Protein AF-0000000070219289 (afdb_homodimer)

Secondary structure (DSSP, 8-state):
------------SS----HHHHHHH----SS-SB--EETTEE-EEPTT-SEEGGG-SEEEE-GGG----TT----EEEEEE-TTS-EEEEE-TTS-EEEEETTTTEEEEEES-EEEEEEPPP---GGGGTT--SSS----PPPSEEEEEE------SSS----EEEEEEE-TTS-BS--PPPP-HHHHHHHHHHHHHHHHHHHH---HHHHHHSSHHHHHHHHHHHHHHHHHHTTSEEEES-B---TT-B-B-TTS-EEEEEES---STTS---GGGS-EEEEEETTTTEEEEEE----S-EEEEEE-TTSSEEEEEETTS-EEEEETTT--EEEE----SS---EEEE-TTSSEEEEEETTTTEEEEEETTT--EEEE--PPPSS---EEEE-SSSS-EEEEETTEEEEEETTSSSS-EEEEEEE----GGGGGGS-EEEEEEEGGGTEEEEEETTS-EEEEETTTTEEEEEEPPTT----EEES-EEEEEE-TT--EEEEEEETTTEEEEEEPP------TT-----------SSS------------S--S--/------------SS----HHHHHHH----SS-SB--EETTEE-EEPTT-SEEGGG-SEEEE-GGG----TT----EEEEEE-TTS-EEEEE-TTS-EEEEETTTTEEEEEES-EEEEEEPPP---GGGGTT--SSS----PPPSEEEEEEPP-----SS----EEEEEEE-TTS-BS--PPPP-HHHHHHHHHHHHHHHHHHHH---HHHHHHSSHHHHHHHHHHHHHHHHHHTTSEEEES-B---TT-B-B-TTS-EEEEEES---STTS---GGGS-EEEEEETTTTEEEEEE----S-EEEEEE-TTSSEEEEEETTS-EEEEETTT--EEEE----SS---EEEE-TTSSEEEEEETTTTEEEEEETTT--EEEE--PPPSS---EEEE-SSSS-EEEEETTEEEEEETTSSSS-EEEEEEE----GGGGGGS-EEEEEEEGGGTEEEEEETTS-EEEEETTTTEEEEEEPPTT----EEES-EEEEEE-TT--EEEEEEETTTEEEEEEPP------GGG--------S----------------------

Radius of gyration: 37.75 Å; Cα contacts (8 Å, |Δi|>4): 2494; chains: 2; bounding box: 92×175×92 Å

Structure (mmCIF, N/CA/C/O backbone):
data_AF-0000000070219289-model_v1
#
loop_
_entity.id
_entity.type
_entity.pdbx_description
1 polymer 'WD40 repeat-like protein'
#
loop_
_atom_site.group_PDB
_atom_site.id
_atom_site.type_symbol
_atom_site.label_atom_id
_atom_site.label_alt_id
_atom_site.label_comp_id
_atom_site.label_asym_id
_atom_site.label_entity_id
_atom_site.label_seq_id
_atom_site.pdbx_PDB_ins_code
_atom_site.Cartn_x
_atom_site.Cartn_y
_atom_site.Cartn_z
_atom_site.occupancy
_atom_site.B_iso_or_equiv
_atom_site.auth_seq_id
_atom_site.auth_comp_id
_atom_site.auth_asym_id
_atom_site.auth_atom_id
_atom_site.pdbx_PDB_model_num
ATOM 1 N N . MET A 1 1 ? 6.816 -2.311 -4.219 1 16.72 1 MET A N 1
ATOM 2 C CA . MET A 1 1 ? 6.711 -3.561 -3.471 1 16.72 1 MET A CA 1
ATOM 3 C C . MET A 1 1 ? 5.492 -3.549 -2.557 1 16.72 1 MET A C 1
ATOM 5 O O . MET A 1 1 ? 5.469 -2.834 -1.553 1 16.72 1 MET A O 1
ATOM 9 N N . THR A 1 2 ? 4.242 -3.568 -3.184 1 17.55 2 THR A N 1
ATOM 10 C CA . THR A 1 2 ? 2.848 -3.641 -2.768 1 17.55 2 THR A CA 1
ATOM 11 C C . THR A 1 2 ? 2.631 -4.805 -1.805 1 17.55 2 THR A C 1
ATOM 13 O O . THR A 1 2 ? 2.764 -5.969 -2.188 1 17.55 2 THR A O 1
ATOM 16 N N . LEU A 1 3 ? 3.25 -4.691 -0.615 1 20 3 LEU A N 1
ATOM 17 C CA . LEU A 1 3 ? 2.91 -5.562 0.504 1 20 3 LEU A CA 1
ATOM 18 C C . LEU A 1 3 ? 1.405 -5.801 0.571 1 20 3 LEU A C 1
ATOM 20 O O . LEU A 1 3 ? 0.635 -4.863 0.799 1 20 3 LEU A O 1
ATOM 24 N N . THR A 1 4 ? 0.91 -6.668 -0.264 1 22.25 4 THR A N 1
ATOM 25 C CA . THR A 1 4 ? -0.401 -7.293 -0.132 1 22.25 4 THR A CA 1
ATOM 26 C C . THR A 1 4 ? -0.532 -7.992 1.217 1 22.25 4 THR A C 1
ATOM 28 O O . THR A 1 4 ? -0.142 -9.156 1.358 1 22.25 4 THR A O 1
ATOM 31 N N . ALA A 1 5 ? -0.07 -7.438 2.391 1 22.86 5 ALA A N 1
ATOM 32 C CA . ALA A 1 5 ? -0.605 -7.941 3.652 1 22.86 5 ALA A CA 1
ATOM 33 C C . ALA A 1 5 ? -2.105 -8.195 3.549 1 22.86 5 ALA A C 1
ATOM 35 O O . ALA A 1 5 ? -2.875 -7.293 3.219 1 22.86 5 ALA A O 1
ATOM 36 N N . SER A 1 6 ? -2.473 -9.359 3.189 1 23.23 6 SER A N 1
ATOM 37 C CA . SER A 1 6 ? -3.783 -9.961 3.414 1 23.23 6 SER A CA 1
ATOM 38 C C . SER A 1 6 ? -4.266 -9.711 4.84 1 23.23 6 SER A C 1
ATOM 40 O O . SER A 1 6 ? -3.967 -10.492 5.746 1 23.23 6 SER A O 1
ATOM 42 N N . THR A 1 7 ? -3.902 -8.656 5.531 1 24.42 7 THR A N 1
ATOM 43 C CA . THR A 1 7 ? -4.711 -8.344 6.707 1 24.42 7 THR A CA 1
ATOM 44 C C . THR A 1 7 ? -6.188 -8.617 6.438 1 24.42 7 THR A C 1
ATOM 46 O O . THR A 1 7 ? -6.75 -8.109 5.465 1 24.42 7 THR A O 1
ATOM 49 N N . GLN A 1 8 ? -6.59 -9.789 6.809 1 22.34 8 GLN A N 1
ATOM 50 C CA . GLN A 1 8 ? -7.965 -10.242 6.969 1 22.34 8 GLN A CA 1
ATOM 51 C C . GLN A 1 8 ? -8.844 -9.148 7.562 1 22.34 8 GLN A C 1
ATOM 53 O O . GLN A 1 8 ? -8.773 -8.867 8.758 1 22.34 8 GLN A O 1
ATOM 58 N N . LEU A 1 9 ? -8.969 -8.008 7.012 1 25.44 9 LEU A N 1
ATOM 59 C CA . LEU A 1 9 ? -10.109 -7.168 7.359 1 25.44 9 LEU A CA 1
ATOM 60 C C . LEU A 1 9 ? -11.367 -8.016 7.562 1 25.44 9 LEU A C 1
ATOM 62 O O . LEU A 1 9 ? -11.75 -8.789 6.68 1 25.44 9 LEU A O 1
ATOM 66 N N . HIS A 1 10 ? -11.633 -8.547 8.703 1 24.55 10 HIS A N 1
ATOM 67 C CA . HIS A 1 10 ? -12.977 -8.961 9.102 1 24.55 10 HIS A CA 1
ATOM 68 C C . HIS A 1 10 ? -14.031 -8.086 8.438 1 24.55 10 HIS A C 1
ATOM 70 O O . HIS A 1 10 ? -14.289 -6.965 8.875 1 24.55 10 HIS A O 1
ATOM 76 N N . ILE A 1 11 ? -14.07 -8.055 7.188 1 27.55 11 ILE A N 1
ATOM 77 C CA . ILE A 1 11 ? -15.148 -7.375 6.484 1 27.55 11 ILE A CA 1
ATOM 78 C C . ILE A 1 11 ? -16.5 -7.918 6.961 1 27.55 11 ILE A C 1
ATOM 80 O O . ILE A 1 11 ? -16.828 -9.086 6.719 1 27.55 11 ILE A O 1
ATOM 84 N N . PHE A 1 12 ? -17.031 -7.641 8.117 1 27.86 12 PHE A N 1
ATOM 85 C CA . PHE A 1 12 ? -18.438 -7.727 8.461 1 27.86 12 PHE A CA 1
ATOM 86 C C . PHE A 1 12 ? -19.312 -7.469 7.23 1 27.86 12 PHE A C 1
ATOM 88 O O . PHE A 1 12 ? -18.906 -6.762 6.312 1 27.86 12 PHE A O 1
ATOM 95 N N . ASN A 1 13 ? -20.188 -8.375 6.902 1 31.06 13 ASN A N 1
ATOM 96 C CA . ASN A 1 13 ? -21.297 -8.461 5.957 1 31.06 13 ASN A CA 1
ATOM 97 C C . ASN A 1 13 ? -21.969 -7.105 5.742 1 31.06 13 ASN A C 1
ATOM 99 O O . ASN A 1 13 ? -23.156 -7.031 5.465 1 31.06 13 ASN A O 1
ATOM 103 N N . MET A 1 14 ? -21.656 -6.023 6.352 1 34.22 14 MET A N 1
ATOM 104 C CA . MET A 1 14 ? -22.344 -4.809 5.926 1 34.22 14 MET A CA 1
ATOM 105 C C . MET A 1 14 ? -22.047 -4.5 4.461 1 34.22 14 MET A C 1
ATOM 107 O O . MET A 1 14 ? -20.938 -4.758 3.982 1 34.22 14 MET A O 1
ATOM 111 N N . PRO A 1 15 ? -23.031 -4.406 3.52 1 38.88 15 PRO A N 1
ATOM 112 C CA . PRO A 1 15 ? -22.766 -3.904 2.168 1 38.88 15 PRO A CA 1
ATOM 113 C C . PRO A 1 15 ? -21.578 -2.959 2.104 1 38.88 15 PRO A C 1
ATOM 115 O O . PRO A 1 15 ? -21.297 -2.234 3.064 1 38.88 15 PRO A O 1
ATOM 118 N N . CYS A 1 16 ? -20.562 -3.426 1.479 1 45.25 16 CYS A N 1
ATOM 119 C CA . CYS A 1 16 ? -19.375 -2.59 1.29 1 45.25 16 CYS A CA 1
ATOM 120 C C . CYS A 1 16 ? -19.781 -1.137 1.056 1 45.25 16 CYS A C 1
ATOM 122 O O . CYS A 1 16 ? -20.422 -0.817 0.056 1 45.25 16 CYS A O 1
ATOM 124 N N . TYR A 1 17 ? -20.219 -0.425 1.923 1 56.41 17 TYR A N 1
ATOM 125 C CA . TYR A 1 17 ? -20.516 1.004 1.919 1 56.41 17 TYR A CA 1
ATOM 126 C C . TYR A 1 17 ? -19.266 1.816 1.606 1 56.41 17 TYR A C 1
ATOM 128 O O . TYR A 1 17 ? -18.406 2.016 2.477 1 56.41 17 TYR A O 1
ATOM 136 N N . SER A 1 18 ? -19.016 2.172 0.152 1 61 18 SER A N 1
ATOM 137 C CA . SER A 1 18 ? -17.844 2.922 -0.311 1 61 18 SER A CA 1
ATOM 138 C C . SER A 1 18 ? -17.891 4.371 0.159 1 61 18 SER A C 1
ATOM 140 O O . SER A 1 18 ? -18.938 4.84 0.626 1 61 18 SER A O 1
ATOM 142 N N . ARG A 1 19 ? -16.828 5.035 0.099 1 69 19 ARG A N 1
ATOM 143 C CA . ARG A 1 19 ? -16.781 6.461 0.407 1 69 19 ARG A CA 1
ATOM 144 C C . ARG A 1 19 ? -17.75 7.242 -0.49 1 69 19 ARG A C 1
ATOM 146 O O . ARG A 1 19 ? -18.375 8.195 -0.044 1 69 19 ARG A O 1
ATOM 153 N N . LYS A 1 20 ? -17.844 6.695 -1.727 1 69.12 20 LYS A N 1
ATOM 154 C CA . LYS A 1 20 ? -18.766 7.352 -2.646 1 69.12 20 LYS A CA 1
ATOM 155 C C . LYS A 1 20 ? -20.203 7.215 -2.164 1 69.12 20 LYS A C 1
ATOM 157 O O . LYS A 1 20 ? -20.969 8.18 -2.203 1 69.12 20 LYS A O 1
ATOM 162 N N . ASP A 1 21 ? -20.453 6 -1.688 1 70.94 21 ASP A N 1
ATOM 163 C CA . ASP A 1 21 ? -21.797 5.777 -1.15 1 70.94 21 ASP A CA 1
ATOM 164 C C . ASP A 1 21 ? -22.031 6.641 0.088 1 70.94 21 ASP A C 1
ATOM 166 O O . ASP A 1 21 ? -23.094 7.242 0.232 1 70.94 21 ASP A O 1
ATOM 170 N N . PHE A 1 22 ? -21.016 6.758 0.754 1 74.88 22 PHE A N 1
ATOM 171 C CA . PHE A 1 22 ? -21.109 7.555 1.971 1 74.88 22 PHE A CA 1
ATOM 172 C C . PHE A 1 22 ? -21.344 9.023 1.637 1 74.88 22 PHE A C 1
ATOM 174 O O . PHE A 1 22 ? -22.234 9.656 2.209 1 74.88 22 PHE A O 1
ATOM 181 N N . MET A 1 23 ? -20.578 9.531 0.698 1 79.44 23 MET A N 1
ATOM 182 C CA . MET A 1 23 ? -20.703 10.938 0.345 1 79.44 23 MET A CA 1
ATOM 183 C C . MET A 1 23 ? -22.047 11.227 -0.296 1 79.44 23 MET A C 1
ATOM 185 O O . MET A 1 23 ? -22.609 12.312 -0.129 1 79.44 23 MET A O 1
ATOM 189 N N . ARG A 1 24 ? -22.594 10.234 -0.861 1 79.5 24 ARG A N 1
ATOM 190 C CA . ARG A 1 24 ? -23.875 10.422 -1.526 1 79.5 24 ARG A CA 1
ATOM 191 C C . ARG A 1 24 ? -25.016 10.391 -0.52 1 79.5 24 ARG A C 1
ATOM 193 O O . ARG A 1 24 ? -25.969 11.172 -0.633 1 79.5 24 ARG A O 1
ATOM 200 N N . GLU A 1 25 ? -24.844 9.531 0.492 1 79.31 25 GLU A N 1
ATOM 201 C CA . GLU A 1 25 ? -26 9.242 1.334 1 79.31 25 GLU A CA 1
ATOM 202 C C . GLU A 1 25 ? -25.922 9.992 2.656 1 79.31 25 GLU A C 1
ATOM 204 O O . GLU A 1 25 ? -26.953 10.383 3.217 1 79.31 25 GLU A O 1
ATOM 209 N N . PHE A 1 26 ? -24.734 10.188 3.08 1 84.69 26 PHE A N 1
ATOM 210 C CA . PHE A 1 26 ? -24.609 10.742 4.422 1 84.69 26 PHE A CA 1
ATOM 211 C C . PHE A 1 26 ? -24.844 12.25 4.402 1 84.69 26 PHE A C 1
ATOM 213 O O . PHE A 1 26 ? -24.297 12.961 3.555 1 84.69 26 PHE A O 1
ATOM 220 N N . VAL A 1 27 ? -25.641 12.617 5.297 1 84.75 27 VAL A N 1
ATOM 221 C CA . VAL A 1 27 ? -25.859 14.031 5.605 1 84.75 27 VAL A CA 1
ATOM 222 C C . VAL A 1 27 ? -25.703 14.258 7.105 1 84.75 27 VAL A C 1
ATOM 224 O O . VAL A 1 27 ? -26.312 13.555 7.914 1 84.75 27 VAL A O 1
ATOM 227 N N . PHE A 1 28 ? -24.812 15.172 7.406 1 90.75 28 PHE A N 1
ATOM 228 C CA . PHE A 1 28 ? -24.672 15.508 8.82 1 90.75 28 PHE A CA 1
ATOM 229 C C . PHE A 1 28 ? -26.016 15.875 9.43 1 90.75 28 PHE A C 1
ATOM 231 O O . PHE A 1 28 ? -26.734 16.719 8.898 1 90.75 28 PHE A O 1
ATOM 238 N N . PRO A 1 29 ? -26.359 15.297 10.492 1 89.81 29 PRO A N 1
ATOM 239 C CA . PRO A 1 29 ? -27.719 15.438 11.023 1 89.81 29 PRO A CA 1
ATOM 240 C C . PRO A 1 29 ? -28.016 16.844 11.547 1 89.81 29 PRO A C 1
ATOM 242 O O . PRO A 1 29 ? -27.125 17.484 12.109 1 89.81 29 PRO A O 1
ATOM 245 N N . ASP A 1 30 ? -29.25 17.188 11.461 1 89.25 30 ASP A N 1
ATOM 246 C CA . ASP A 1 30 ? -29.703 18.469 12.008 1 89.25 30 ASP A CA 1
ATOM 247 C C . ASP A 1 30 ? -29.625 18.469 13.531 1 89.25 30 ASP A C 1
ATOM 249 O O . ASP A 1 30 ? -29.219 19.469 14.141 1 89.25 30 ASP A O 1
ATOM 253 N N . GLU A 1 31 ? -30.031 17.297 14.016 1 91 31 GLU A N 1
ATOM 254 C CA . GLU A 1 31 ? -30 17.172 15.469 1 91 31 GLU A CA 1
ATOM 255 C C . GLU A 1 31 ? -29.016 16.078 15.906 1 91 31 GLU A C 1
ATOM 257 O O . GLU A 1 31 ? -29.125 14.945 15.461 1 91 31 GLU A O 1
ATOM 262 N N . PRO A 1 32 ? -28.141 16.5 16.75 1 92.25 32 PRO A N 1
ATOM 263 C CA . PRO A 1 32 ? -27.219 15.492 17.266 1 92.25 32 PRO A CA 1
ATOM 264 C C . PRO A 1 32 ? -27.875 14.547 18.266 1 92.25 32 PRO A C 1
ATOM 266 O O . PRO A 1 32 ? -29.016 14.773 18.688 1 92.25 32 PRO A O 1
ATOM 269 N N . ALA A 1 33 ? -27.281 13.422 18.531 1 92.38 33 ALA A N 1
ATOM 270 C CA . ALA A 1 33 ? -27.75 12.523 19.578 1 92.38 33 ALA A CA 1
ATOM 271 C C . ALA A 1 33 ? -27.672 13.195 20.953 1 92.38 33 ALA A C 1
ATOM 273 O O . ALA A 1 33 ? -28.562 13 21.797 1 92.38 33 ALA A O 1
ATOM 274 N N . GLN A 1 34 ? -26.672 13.953 21.156 1 94.94 34 GLN A N 1
ATOM 275 C CA . GLN A 1 34 ? -26.484 14.789 22.344 1 94.94 34 GLN A CA 1
ATOM 276 C C . GLN A 1 34 ? -25.875 16.141 21.953 1 94.94 34 GLN A C 1
ATOM 278 O O . GLN A 1 34 ? -24.875 16.203 21.234 1 94.94 34 GLN A O 1
ATOM 283 N N . ASP A 1 35 ? -26.484 17.172 22.453 1 95.94 35 ASP A N 1
ATOM 284 C CA . ASP A 1 35 ? -26.031 18.516 22.062 1 95.94 35 ASP A CA 1
ATOM 285 C C . ASP A 1 35 ? -25.188 19.141 23.172 1 95.94 35 ASP A C 1
ATOM 287 O O . ASP A 1 35 ? -25.188 18.656 24.312 1 95.94 35 ASP A O 1
ATOM 291 N N . PHE A 1 36 ? -24.422 20.203 22.797 1 96.44 36 PHE A N 1
ATOM 292 C CA . PHE A 1 36 ? -23.844 21.062 23.828 1 96.44 36 PHE A CA 1
ATOM 293 C C . PHE A 1 36 ? -24.953 21.656 24.703 1 96.44 36 PHE A C 1
ATOM 295 O O . PHE A 1 36 ? -26.094 21.781 24.281 1 96.44 36 PHE A O 1
ATOM 302 N N . GLU A 1 37 ? -24.531 21.938 25.953 1 95.25 37 GLU A N 1
ATOM 303 C CA . GLU A 1 37 ? -25.531 22.453 26.891 1 95.25 37 GLU A CA 1
ATOM 304 C C . GLU A 1 37 ? -24.938 23.547 27.781 1 95.25 37 GLU A C 1
ATOM 306 O O . GLU A 1 37 ? -23.75 23.5 28.109 1 95.25 37 GLU A O 1
ATOM 311 N N . ARG A 1 38 ? -25.734 24.484 28.031 1 92.94 38 ARG A N 1
ATOM 312 C CA . ARG A 1 38 ? -25.422 25.469 29.062 1 92.94 38 ARG A CA 1
ATOM 313 C C . ARG A 1 38 ? -26.562 25.578 30.062 1 92.94 38 ARG A C 1
ATOM 315 O O . ARG A 1 38 ? -27.703 25.906 29.703 1 92.94 38 ARG A O 1
ATOM 322 N N . ALA A 1 39 ? -26.266 25.266 31.297 1 90.75 39 ALA A N 1
ATOM 323 C CA . ALA A 1 39 ? -27.234 25.312 32.375 1 90.75 39 ALA A CA 1
ATOM 324 C C . ALA A 1 39 ? -28.438 24.422 32.094 1 90.75 39 ALA A C 1
ATOM 326 O O . ALA A 1 39 ? -29.578 24.828 32.281 1 90.75 39 ALA A O 1
ATOM 327 N N . GLY A 1 40 ? -28.188 23.312 31.469 1 90.88 40 GLY A N 1
ATOM 328 C CA . GLY A 1 40 ? -29.219 22.312 31.234 1 90.88 40 GLY A CA 1
ATOM 329 C C . GLY A 1 40 ? -30 22.562 29.953 1 90.88 40 GLY A C 1
ATOM 330 O O . GLY A 1 40 ? -30.906 21.797 29.609 1 90.88 40 GLY A O 1
ATOM 331 N N . ILE A 1 41 ? -29.672 23.594 29.281 1 94.31 41 ILE A N 1
ATOM 332 C CA . ILE A 1 41 ? -30.375 23.922 28.047 1 94.31 41 ILE A CA 1
ATOM 333 C C . ILE A 1 41 ? -29.484 23.594 26.844 1 94.31 41 ILE A C 1
ATOM 335 O O . ILE A 1 41 ? -28.344 24.016 26.766 1 94.31 41 ILE A O 1
ATOM 339 N N . ALA A 1 42 ? -30.031 22.953 25.906 1 95.75 42 ALA A N 1
ATOM 340 C CA . ALA A 1 42 ? -29.297 22.547 24.719 1 95.75 42 ALA A CA 1
ATOM 341 C C . ALA A 1 42 ? -28.984 23.766 23.844 1 95.75 42 ALA A C 1
ATOM 343 O O . ALA A 1 42 ? -29.766 24.703 23.75 1 95.75 42 ALA A O 1
ATOM 344 N N . ALA A 1 43 ? -27.844 23.703 23.234 1 96.31 43 ALA A N 1
ATOM 345 C CA . ALA A 1 43 ? -27.453 24.766 22.297 1 96.31 43 ALA A CA 1
ATOM 346 C C . ALA A 1 43 ? -28.453 24.906 21.172 1 96.31 43 ALA A C 1
ATOM 348 O O . ALA A 1 43 ? -28.969 23.906 20.656 1 96.31 43 ALA A O 1
ATOM 349 N N . GLN A 1 44 ? -28.734 26.141 20.797 1 95.06 44 GLN A N 1
ATOM 350 C CA . GLN A 1 44 ? -29.703 26.422 19.734 1 95.06 44 GLN A CA 1
ATOM 351 C C . GLN A 1 44 ? -29 26.891 18.469 1 95.06 44 GLN A C 1
ATOM 353 O O . GLN A 1 44 ? -27.938 27.531 18.531 1 95.06 44 GLN A O 1
ATOM 358 N N . TYR A 1 45 ? -29.562 26.641 17.438 1 96.06 45 TYR A N 1
ATOM 359 C CA . TYR A 1 45 ? -29.031 27.141 16.172 1 96.06 45 TYR A CA 1
ATOM 360 C C . TYR A 1 45 ? -29.172 28.656 16.078 1 96.06 45 TYR A C 1
ATOM 362 O O . TYR A 1 45 ? -30.219 29.203 16.422 1 96.06 45 TYR A O 1
ATOM 370 N N . ALA A 1 46 ? -28.125 29.25 15.648 1 94.56 46 ALA A N 1
ATOM 371 C CA . ALA A 1 46 ? -28.219 30.656 15.297 1 94.56 46 ALA A CA 1
ATOM 372 C C . ALA A 1 46 ? -29.156 30.875 14.117 1 94.56 46 ALA A C 1
ATOM 374 O O . ALA A 1 46 ? -29.438 29.938 13.367 1 94.56 46 ALA A O 1
ATOM 375 N N . SER A 1 47 ? -29.578 32.094 13.992 1 91.38 47 SER A N 1
ATOM 376 C CA . SER A 1 47 ? -30.484 32.438 12.898 1 91.38 47 SER A CA 1
ATOM 377 C C . SER A 1 47 ? -29.875 32.062 11.547 1 91.38 47 SER A C 1
ATOM 379 O O . SER A 1 47 ? -28.719 32.406 11.281 1 91.38 47 SER A O 1
ATOM 381 N N . GLY A 1 48 ? -30.656 31.344 10.742 1 91.56 48 GLY A N 1
ATOM 382 C CA . GLY A 1 48 ? -30.219 31 9.391 1 91.56 48 GLY A CA 1
ATOM 383 C C . GLY A 1 48 ? -29.516 29.672 9.305 1 91.56 48 GLY A C 1
ATOM 384 O O . GLY A 1 48 ? -29.094 29.25 8.219 1 91.56 48 GLY A O 1
ATOM 385 N N . HIS A 1 49 ? -29.328 29.047 10.445 1 94.31 49 HIS A N 1
ATOM 386 C CA . HIS A 1 49 ? -28.641 27.766 10.453 1 94.31 49 HIS A CA 1
ATOM 387 C C . HIS A 1 49 ? -29.625 26.625 10.719 1 94.31 49 HIS A C 1
ATOM 389 O O . HIS A 1 49 ? -30.672 26.828 11.32 1 94.31 49 HIS A O 1
ATOM 395 N N . PRO A 1 50 ? -29.203 25.469 10.328 1 94.88 50 PRO A N 1
ATOM 396 C CA . PRO A 1 50 ? -27.969 25.047 9.648 1 94.88 50 PRO A CA 1
ATOM 397 C C . PRO A 1 50 ? -27.859 25.578 8.227 1 94.88 50 PRO A C 1
ATOM 399 O O . PRO A 1 50 ? -28.891 25.859 7.59 1 94.88 50 PRO A O 1
ATOM 402 N N . LYS A 1 51 ? -26.688 25.75 7.715 1 95.12 51 LYS A N 1
ATOM 403 C CA . LYS A 1 51 ? -26.422 26.156 6.336 1 95.12 51 LYS A CA 1
ATOM 404 C C . LYS A 1 51 ? -25.75 25.031 5.551 1 95.12 51 LYS A C 1
ATOM 406 O O . LYS A 1 51 ? -24.922 24.297 6.086 1 95.12 51 LYS A O 1
ATOM 411 N N . ASP A 1 52 ? -26.156 25.016 4.34 1 94.62 52 ASP A N 1
ATOM 412 C CA . ASP A 1 52 ? -25.469 24.141 3.402 1 94.62 52 ASP A CA 1
ATOM 413 C C . ASP A 1 52 ? -24.297 24.844 2.736 1 94.62 52 ASP A C 1
ATOM 415 O O . ASP A 1 52 ? -24.297 26.062 2.592 1 94.62 52 ASP A O 1
ATOM 419 N N . TRP A 1 53 ? -23.375 24.094 2.312 1 95.25 53 TRP A N 1
ATOM 420 C CA . TRP A 1 53 ? -22.203 24.625 1.615 1 95.25 53 TRP A CA 1
ATOM 421 C C . TRP A 1 53 ? -22.625 25.547 0.475 1 95.25 53 TRP A C 1
ATOM 423 O O . TRP A 1 53 ? -21.938 26.516 0.169 1 95.25 53 TRP A O 1
ATOM 433 N N . SER A 1 54 ? -23.781 25.266 -0.108 1 92.81 54 SER A N 1
ATOM 434 C CA . SER A 1 54 ? -24.25 26.047 -1.248 1 92.81 54 SER A CA 1
ATOM 435 C C . SER A 1 54 ? -24.703 27.438 -0.819 1 92.81 54 SER A C 1
ATOM 437 O O . SER A 1 54 ? -24.875 28.312 -1.657 1 92.81 54 SER A O 1
ATOM 439 N N . GLN A 1 55 ? -24.844 27.672 0.421 1 93.69 55 GLN A N 1
ATOM 440 C CA . GLN A 1 55 ? -25.359 28.938 0.928 1 93.69 55 GLN A CA 1
ATOM 441 C C . GLN A 1 55 ? -24.219 29.844 1.381 1 93.69 55 GLN A C 1
ATOM 443 O O . GLN A 1 55 ? -24.438 30.797 2.129 1 93.69 55 GLN A O 1
ATOM 448 N N . THR A 1 56 ? -23.016 29.594 0.932 1 93.5 56 THR A N 1
ATOM 449 C CA . THR A 1 56 ? -21.844 30.375 1.293 1 93.5 56 THR A CA 1
ATOM 450 C C . THR A 1 56 ? -21.953 31.797 0.745 1 93.5 56 THR A C 1
ATOM 452 O O . THR A 1 56 ? -22.609 32.031 -0.28 1 93.5 56 THR A O 1
ATOM 455 N N . ASP A 1 57 ? -21.359 32.688 1.427 1 91.06 57 ASP A N 1
ATOM 456 C CA . ASP A 1 57 ? -21.391 34.094 1.017 1 91.06 57 ASP A CA 1
ATOM 457 C C . ASP A 1 57 ? -20.391 34.375 -0.111 1 91.06 57 ASP A C 1
ATOM 459 O O . ASP A 1 57 ? -20.625 35.219 -0.959 1 91.06 57 ASP A O 1
ATOM 463 N N . ASP A 1 58 ? -19.312 33.688 -0.062 1 93.38 58 ASP A N 1
ATOM 464 C CA . ASP A 1 58 ? -18.266 33.844 -1.077 1 93.38 58 ASP A CA 1
ATOM 465 C C . ASP A 1 58 ? -17.453 32.531 -1.208 1 93.38 58 ASP A C 1
ATOM 467 O O . ASP A 1 58 ? -17.469 31.703 -0.306 1 93.38 58 ASP A O 1
ATOM 471 N N . ILE A 1 59 ? -16.828 32.438 -2.371 1 94.56 59 ILE A N 1
ATOM 472 C CA . ILE A 1 59 ? -16.109 31.203 -2.637 1 94.56 59 ILE A CA 1
ATOM 473 C C . ILE A 1 59 ? -14.758 31.516 -3.277 1 94.56 59 ILE A C 1
ATOM 475 O O . ILE A 1 59 ? -14.648 32.438 -4.098 1 94.56 59 ILE A O 1
ATOM 479 N N . LEU A 1 60 ? -13.734 30.891 -2.83 1 94.69 60 LEU A N 1
ATOM 480 C CA . LEU A 1 60 ? -12.469 30.75 -3.535 1 94.69 60 LEU A CA 1
ATOM 481 C C . LEU A 1 60 ? -12.336 29.344 -4.121 1 94.69 60 LEU A C 1
ATOM 483 O O . LEU A 1 60 ? -12.164 28.375 -3.385 1 94.69 60 LEU A O 1
ATOM 487 N N . ASP A 1 61 ? -12.445 29.219 -5.43 1 94.75 61 ASP A N 1
ATOM 488 C CA . ASP A 1 61 ? -12.359 27.938 -6.125 1 94.75 61 ASP A CA 1
ATOM 489 C C . ASP A 1 61 ? -10.914 27.625 -6.527 1 94.75 61 ASP A C 1
ATOM 491 O O . ASP A 1 61 ? -10.375 28.234 -7.445 1 94.75 61 ASP A O 1
ATOM 495 N N . PHE A 1 62 ? -10.305 26.656 -5.859 1 92.94 62 PHE A N 1
ATOM 496 C CA . PHE A 1 62 ? -8.906 26.391 -6.18 1 92.94 62 PHE A CA 1
ATOM 497 C C . PHE A 1 62 ? -8.773 25.141 -7.039 1 92.94 62 PHE A C 1
ATOM 499 O O . PHE A 1 62 ? -7.668 24.656 -7.27 1 92.94 62 PHE A O 1
ATOM 506 N N . SER A 1 63 ? -9.836 24.547 -7.57 1 88.69 63 SER A N 1
ATOM 507 C CA . SER A 1 63 ? -9.812 23.375 -8.438 1 88.69 63 SER A CA 1
ATOM 508 C C . SER A 1 63 ? -9.055 23.656 -9.734 1 88.69 63 SER A C 1
ATOM 510 O O . SER A 1 63 ? -8.406 22.766 -10.289 1 88.69 63 SER A O 1
ATOM 512 N N . SER A 1 64 ? -9.18 24.812 -10.234 1 83.88 64 SER A N 1
ATOM 513 C CA . SER A 1 64 ? -8.555 25.156 -11.508 1 83.88 64 SER A CA 1
ATOM 514 C C . SER A 1 64 ? -7.039 25.219 -11.375 1 83.88 64 SER A C 1
ATOM 516 O O . SER A 1 64 ? -6.32 25.141 -12.375 1 83.88 64 SER A O 1
ATOM 518 N N . ASP A 1 65 ? -6.656 25.438 -10.188 1 84.62 65 ASP A N 1
ATOM 519 C CA . ASP A 1 65 ? -5.227 25.562 -9.938 1 84.62 65 ASP A CA 1
ATOM 520 C C . ASP A 1 65 ? -4.582 24.203 -9.703 1 84.62 65 ASP A C 1
ATOM 522 O O . ASP A 1 65 ? -3.365 24.094 -9.539 1 84.62 65 ASP A O 1
ATOM 526 N N . LEU A 1 66 ? -5.508 23.156 -9.734 1 81.75 66 LEU A N 1
ATOM 527 C CA . LEU A 1 66 ? -5.043 21.797 -9.516 1 81.75 66 LEU A CA 1
ATOM 528 C C . LEU A 1 66 ? -4.73 21.109 -10.844 1 81.75 66 LEU A C 1
ATOM 530 O O . LEU A 1 66 ? -5.402 21.359 -11.852 1 81.75 66 LEU A O 1
ATOM 534 N N . ARG A 1 67 ? -3.492 20.656 -11.18 1 69.31 67 ARG A N 1
ATOM 535 C CA . ARG A 1 67 ? -3.172 19.875 -12.375 1 69.31 67 ARG A CA 1
ATOM 536 C C . ARG A 1 67 ? -3.422 18.391 -12.133 1 69.31 67 ARG A C 1
ATOM 538 O O . ARG A 1 67 ? -2.525 17.562 -12.328 1 69.31 67 ARG A O 1
ATOM 545 N N . GLU A 1 68 ? -4.48 18.141 -11.375 1 62.81 68 GLU A N 1
ATOM 546 C CA . GLU A 1 68 ? -4.578 16.75 -10.914 1 62.81 68 GLU A CA 1
ATOM 547 C C . GLU A 1 68 ? -5.395 15.906 -11.883 1 62.81 68 GLU A C 1
ATOM 549 O O . GLU A 1 68 ? -6.203 16.438 -12.648 1 62.81 68 GLU A O 1
ATOM 554 N N . ASP A 1 69 ? -5.02 14.648 -11.836 1 60.69 69 ASP A N 1
ATOM 555 C CA . ASP A 1 69 ? -5.75 13.594 -12.531 1 60.69 69 ASP A CA 1
ATOM 556 C C . ASP A 1 69 ? -7.16 13.438 -11.969 1 60.69 69 ASP A C 1
ATOM 558 O O . ASP A 1 69 ? -7.332 13.188 -10.773 1 60.69 69 ASP A O 1
ATOM 562 N N . PRO A 1 70 ? -8.141 13.805 -12.781 1 59.5 70 PRO A N 1
ATOM 563 C CA . PRO A 1 70 ? -9.523 13.703 -12.297 1 59.5 70 PRO A CA 1
ATOM 564 C C . PRO A 1 70 ? -9.875 12.305 -11.797 1 59.5 70 PRO A C 1
ATOM 566 O O . PRO A 1 70 ? -10.844 12.133 -11.062 1 59.5 70 PRO A O 1
ATOM 569 N N . GLU A 1 71 ? -8.992 11.336 -12.102 1 57.44 71 GLU A N 1
ATOM 570 C CA . GLU A 1 71 ? -9.359 9.953 -11.797 1 57.44 71 GLU A CA 1
ATOM 571 C C . GLU A 1 71 ? -9.039 9.602 -10.344 1 57.44 71 GLU A C 1
ATOM 573 O O . GLU A 1 71 ? -9.516 8.594 -9.82 1 57.44 71 GLU A O 1
ATOM 578 N N . LYS A 1 72 ? -8.336 10.516 -9.711 1 61.41 72 LYS A N 1
ATOM 579 C CA . LYS A 1 72 ? -8.016 10.188 -8.32 1 61.41 72 LYS A CA 1
ATOM 580 C C . LYS A 1 72 ? -9.203 10.453 -7.406 1 61.41 72 LYS A C 1
ATOM 582 O O . LYS A 1 72 ? -9.672 11.586 -7.293 1 61.41 72 LYS A O 1
ATOM 587 N N . ILE A 1 73 ? -9.781 9.383 -6.906 1 56.44 73 ILE A N 1
ATOM 588 C CA . ILE A 1 73 ? -11.016 9.43 -6.133 1 56.44 73 ILE A CA 1
ATOM 589 C C . ILE A 1 73 ? -10.719 9.93 -4.719 1 56.44 73 ILE A C 1
ATOM 591 O O . ILE A 1 73 ? -11.516 10.672 -4.137 1 56.44 73 ILE A O 1
ATOM 595 N N . TYR A 1 74 ? -9.539 9.547 -4.188 1 64.19 74 TYR A N 1
ATOM 596 C CA . TYR A 1 74 ? -9.258 9.898 -2.799 1 64.19 74 TYR A CA 1
ATOM 597 C C . TYR A 1 74 ? -8.219 11.016 -2.717 1 64.19 74 TYR A C 1
ATOM 599 O O . TYR A 1 74 ? -7.062 10.82 -3.086 1 64.19 74 TYR A O 1
ATOM 607 N N . ARG A 1 75 ? -8.773 12.203 -2.363 1 80.38 75 ARG A N 1
ATOM 608 C CA . ARG A 1 75 ? -7.887 13.359 -2.273 1 80.38 75 ARG A CA 1
ATOM 609 C C . ARG A 1 75 ? -7.758 13.836 -0.831 1 80.38 75 ARG A C 1
ATOM 611 O O . ARG A 1 75 ? -8.672 13.656 -0.025 1 80.38 75 ARG A O 1
ATOM 618 N N . SER A 1 76 ? -6.605 14.297 -0.509 1 87 76 SER A N 1
ATOM 619 C CA . SER A 1 76 ? -6.359 14.898 0.795 1 87 76 SER A CA 1
ATOM 620 C C . SER A 1 76 ? -5.684 16.266 0.654 1 87 76 SER A C 1
ATOM 622 O O . SER A 1 76 ? -4.812 16.438 -0.2 1 87 76 SER A O 1
ATOM 624 N N . TYR A 1 77 ? -6.109 17.156 1.498 1 92.44 77 TYR A N 1
ATOM 625 C CA . TYR A 1 77 ? -5.543 18.5 1.511 1 92.44 77 TYR A CA 1
ATOM 626 C C . TYR A 1 77 ? -5.035 18.859 2.9 1 92.44 77 TYR A C 1
ATOM 628 O O . TYR A 1 77 ? -5.633 18.469 3.908 1 92.44 77 TYR A O 1
ATOM 636 N N . TYR A 1 78 ? -3.924 19.578 2.895 1 94.56 78 TYR A N 1
ATOM 637 C CA . TYR A 1 78 ? -3.355 20.141 4.117 1 94.56 78 TYR A CA 1
ATOM 638 C C . TYR A 1 78 ? -3.254 21.656 4.027 1 94.56 78 TYR A C 1
ATOM 640 O O . TYR A 1 78 ? -2.836 22.203 3 1 94.56 78 TYR A O 1
ATOM 648 N N . THR A 1 79 ? -3.725 22.281 5.059 1 96.38 79 THR A N 1
ATOM 649 C CA . THR A 1 79 ? -3.777 23.734 4.957 1 96.38 79 THR A CA 1
ATOM 650 C C . THR A 1 79 ? -3.172 24.391 6.195 1 96.38 79 THR A C 1
ATOM 652 O O . THR A 1 79 ? -3.02 23.734 7.23 1 96.38 79 THR A O 1
ATOM 655 N N . ASP A 1 80 ? -2.752 25.578 6.07 1 96.69 80 ASP A N 1
ATOM 656 C CA . ASP A 1 80 ? -2.307 26.422 7.176 1 96.69 80 ASP A CA 1
ATOM 657 C C . ASP A 1 80 ? -2.471 27.906 6.84 1 96.69 80 ASP A C 1
ATOM 659 O O . ASP A 1 80 ? -2.426 28.297 5.668 1 96.69 80 ASP A O 1
ATOM 663 N N . LEU A 1 81 ? -2.725 28.625 7.855 1 96.06 81 LEU A N 1
ATOM 664 C CA . LEU A 1 81 ? -2.893 30.078 7.75 1 96.06 81 LEU A CA 1
ATOM 665 C C . LEU A 1 81 ? -1.727 30.812 8.406 1 96.06 81 LEU A C 1
ATOM 667 O O . LEU A 1 81 ? -1.266 30.406 9.477 1 96.06 81 LEU A O 1
ATOM 671 N N . SER A 1 82 ? -1.295 31.906 7.699 1 96 82 SER A N 1
ATOM 672 C CA . SER A 1 82 ? -0.227 32.719 8.297 1 96 82 SER A CA 1
ATOM 673 C C . SER A 1 82 ? -0.705 33.406 9.555 1 96 82 SER A C 1
ATOM 675 O O . SER A 1 82 ? -1.905 33.625 9.734 1 96 82 SER A O 1
ATOM 677 N N . SER A 1 83 ? 0.257 33.812 10.383 1 92.88 83 SER A N 1
ATOM 678 C CA . SER A 1 83 ? -0.05 34.406 11.68 1 92.88 83 SER A CA 1
ATOM 679 C C . SER A 1 83 ? -0.886 35.688 11.531 1 92.88 83 SER A C 1
ATOM 681 O O . SER A 1 83 ? -1.726 35.969 12.383 1 92.88 83 SER A O 1
ATOM 683 N N . ASP A 1 84 ? -0.638 36.406 10.508 1 91.25 84 ASP A N 1
ATOM 684 C CA . ASP A 1 84 ? -1.371 37.656 10.297 1 91.25 84 ASP A CA 1
ATOM 685 C C . ASP A 1 84 ? -2.672 37.406 9.539 1 91.25 84 ASP A C 1
ATOM 687 O O . ASP A 1 84 ? -3.387 38.344 9.195 1 91.25 84 ASP A O 1
ATOM 691 N N . LYS A 1 85 ? -2.961 36.125 9.188 1 92.88 85 LYS A N 1
ATOM 692 C CA . LYS A 1 85 ? -4.191 35.656 8.555 1 92.88 85 LYS A CA 1
ATOM 693 C C . LYS A 1 85 ? -4.305 36.188 7.125 1 92.88 85 LYS A C 1
ATOM 695 O O . LYS A 1 85 ? -5.41 36.344 6.594 1 92.88 85 LYS A O 1
ATOM 700 N N . LYS A 1 86 ? -3.148 36.438 6.57 1 93.12 86 LYS A N 1
ATOM 701 C CA . LYS A 1 86 ? -3.162 37 5.223 1 93.12 86 LYS A CA 1
ATOM 702 C C . LYS A 1 86 ? -3.021 35.906 4.176 1 93.12 86 LYS A C 1
ATOM 704 O O . LYS A 1 86 ? -3.682 35.938 3.135 1 93.12 86 LYS A O 1
ATOM 709 N N . LEU A 1 87 ? -2.152 34.969 4.457 1 96.38 87 LEU A N 1
ATOM 710 C CA . LEU A 1 87 ? -1.839 33.969 3.461 1 96.38 87 LEU A CA 1
ATOM 711 C C . LEU A 1 87 ? -2.402 32.594 3.877 1 96.38 87 LEU A C 1
ATOM 713 O O . LEU A 1 87 ? -2.246 32.188 5.027 1 96.38 87 LEU A O 1
ATOM 717 N N . LEU A 1 88 ? -3.096 31.984 2.994 1 97.06 88 LEU A N 1
ATOM 718 C CA . LEU A 1 88 ? -3.559 30.609 3.148 1 97.06 88 LEU A CA 1
ATOM 719 C C . LEU A 1 88 ? -2.771 29.656 2.246 1 97.06 88 LEU A C 1
ATOM 721 O O . LEU A 1 88 ? -2.695 29.875 1.033 1 97.06 88 LEU A O 1
ATOM 725 N N . ALA A 1 89 ? -2.117 28.719 2.846 1 97.81 89 ALA A N 1
ATOM 726 C CA . ALA A 1 89 ? -1.435 27.672 2.09 1 97.81 89 ALA A CA 1
ATOM 727 C C . ALA A 1 89 ? -2.301 26.422 1.976 1 97.81 89 ALA A C 1
ATOM 729 O O . ALA A 1 89 ? -2.863 25.953 2.971 1 97.81 89 ALA A O 1
ATOM 730 N N . ILE A 1 90 ? -2.482 25.859 0.811 1 97 90 ILE A N 1
ATOM 731 C CA . ILE A 1 90 ? -3.199 24.609 0.557 1 97 90 ILE A CA 1
ATOM 732 C C . ILE A 1 90 ? -2.285 23.625 -0.175 1 97 90 ILE A C 1
ATOM 734 O O . ILE A 1 90 ? -1.962 23.828 -1.348 1 97 90 ILE A O 1
ATOM 738 N N . SER A 1 91 ? -1.843 22.625 0.563 1 95.12 91 SER A N 1
ATOM 739 C CA . SER A 1 91 ? -1.082 21.547 -0.053 1 95.12 91 SER A CA 1
ATOM 740 C C . SER A 1 91 ? -2.006 20.516 -0.687 1 95.12 91 SER A C 1
ATOM 742 O O . SER A 1 91 ? -2.998 20.094 -0.079 1 95.12 91 SER A O 1
ATOM 744 N N . THR A 1 92 ? -1.668 20.047 -1.87 1 88.62 92 THR A N 1
ATOM 745 C CA . THR A 1 92 ? -2.57 19.188 -2.635 1 88.62 92 THR A CA 1
ATOM 746 C C . THR A 1 92 ? -1.907 17.859 -2.955 1 88.62 92 THR A C 1
ATOM 748 O O . THR A 1 92 ? -0.71 17.688 -2.725 1 88.62 92 THR A O 1
ATOM 751 N N . ASP A 1 93 ? -2.711 16.953 -3.533 1 77.06 93 ASP A N 1
ATOM 752 C CA . ASP A 1 93 ? -2.225 15.641 -3.945 1 77.06 93 ASP A CA 1
ATOM 753 C C . ASP A 1 93 ? -1.464 15.727 -5.266 1 77.06 93 ASP A C 1
ATOM 755 O O . ASP A 1 93 ? -0.832 14.758 -5.688 1 77.06 93 ASP A O 1
ATOM 759 N N . ALA A 1 94 ? -1.42 16.859 -5.844 1 76.69 94 ALA A N 1
ATOM 760 C CA . ALA A 1 94 ? -0.75 17.031 -7.129 1 76.69 94 ALA A CA 1
ATOM 761 C C . ALA A 1 94 ? 0.683 17.516 -6.938 1 76.69 94 ALA A C 1
ATOM 763 O O . ALA A 1 94 ? 1.317 18 -7.883 1 76.69 94 ALA A O 1
ATOM 764 N N . GLU A 1 95 ? 1.147 17.531 -5.746 1 83.31 95 GLU A N 1
ATOM 765 C CA . GLU A 1 95 ? 2.492 18 -5.426 1 83.31 95 GLU A CA 1
ATOM 766 C C . GLU A 1 95 ? 2.629 19.5 -5.68 1 83.31 95 GLU A C 1
ATOM 768 O O . GLU A 1 95 ? 3.602 19.953 -6.293 1 83.31 95 GLU A O 1
ATOM 773 N N . ARG A 1 96 ? 1.588 20.156 -5.359 1 90.75 96 ARG A N 1
ATOM 774 C CA . ARG A 1 96 ? 1.511 21.625 -5.441 1 90.75 96 ARG A CA 1
ATOM 775 C C . ARG A 1 96 ? 1.016 22.219 -4.133 1 90.75 96 ARG A C 1
ATOM 777 O O . ARG A 1 96 ? 0.091 21.688 -3.51 1 90.75 96 ARG A O 1
ATOM 784 N N . ILE A 1 97 ? 1.659 23.219 -3.758 1 95.75 97 ILE A N 1
ATOM 785 C CA . ILE A 1 97 ? 1.175 24.031 -2.646 1 95.75 97 ILE A CA 1
ATOM 786 C C . ILE A 1 97 ? 0.722 25.391 -3.164 1 95.75 97 ILE A C 1
ATOM 788 O O . ILE A 1 97 ? 1.508 26.141 -3.764 1 95.75 97 ILE A O 1
ATOM 792 N N . LEU A 1 98 ? -0.512 25.672 -2.947 1 97.19 98 LEU A N 1
ATOM 793 C CA . LEU A 1 98 ? -1.098 26.938 -3.393 1 97.19 98 LEU A CA 1
ATOM 794 C C . LEU A 1 98 ? -1.064 27.984 -2.275 1 97.19 98 LEU A C 1
ATOM 796 O O . LEU A 1 98 ? -1.537 27.719 -1.167 1 97.19 98 LEU A O 1
ATOM 800 N N . ILE A 1 99 ? -0.474 29.125 -2.582 1 97.94 99 ILE A N 1
ATOM 801 C CA . ILE A 1 99 ? -0.452 30.234 -1.638 1 97.94 99 ILE A CA 1
ATOM 802 C C . ILE A 1 99 ? -1.45 31.312 -2.076 1 97.94 99 ILE A C 1
ATOM 804 O O . ILE A 1 99 ? -1.29 31.922 -3.137 1 97.94 99 ILE A O 1
ATOM 808 N N . TYR A 1 100 ? -2.471 31.516 -1.243 1 97.12 100 TYR A N 1
ATOM 809 C CA . TYR A 1 100 ? -3.492 32.531 -1.553 1 97.12 100 TYR A CA 1
ATOM 810 C C . TYR A 1 100 ? -3.418 33.688 -0.587 1 97.12 100 TYR A C 1
ATOM 812 O O . TYR A 1 100 ? -3.158 33.5 0.605 1 97.12 100 TYR A O 1
ATOM 820 N N . ASP A 1 101 ? -3.607 34.812 -1.129 1 94.75 101 ASP A N 1
ATOM 821 C CA . ASP A 1 101 ? -4.008 35.938 -0.28 1 94.75 101 ASP A CA 1
ATOM 822 C C . ASP A 1 101 ? -5.484 35.844 0.101 1 94.75 101 ASP A C 1
ATOM 824 O O . ASP A 1 101 ? -6.355 35.812 -0.771 1 94.75 101 ASP A O 1
ATOM 828 N N . LEU A 1 102 ? -5.766 35.75 1.33 1 92.19 102 LEU A N 1
ATOM 829 C CA . LEU A 1 102 ? -7.117 35.438 1.768 1 92.19 102 LEU A CA 1
ATOM 830 C C . LEU A 1 102 ? -8.07 36.594 1.511 1 92.19 102 LEU A C 1
ATOM 832 O O . LEU A 1 102 ? -9.234 36.406 1.171 1 92.19 102 LEU A O 1
ATOM 836 N N . ALA A 1 103 ? -7.629 37.781 1.677 1 88.5 103 ALA A N 1
ATOM 837 C CA . ALA A 1 103 ? -8.477 38.938 1.502 1 88.5 103 ALA A CA 1
ATOM 838 C C . ALA A 1 103 ? -8.867 39.125 0.038 1 88.5 103 ALA A C 1
ATOM 840 O O . ALA A 1 103 ? -10.055 39.281 -0.281 1 88.5 103 ALA A O 1
ATOM 841 N N . SER A 1 104 ? -7.902 39.062 -0.86 1 89.12 104 SER A N 1
ATOM 842 C CA . SER A 1 104 ? -8.156 39.281 -2.281 1 89.12 104 SER A CA 1
ATOM 843 C C . SER A 1 104 ? -8.609 37.969 -2.955 1 89.12 104 SER A C 1
ATOM 845 O O . SER A 1 104 ? -9.133 38 -4.074 1 89.12 104 SER A O 1
ATOM 847 N N . ARG A 1 105 ? -8.375 36.906 -2.295 1 92.25 105 ARG A N 1
ATOM 848 C CA . ARG A 1 105 ? -8.695 35.562 -2.809 1 92.25 105 ARG A CA 1
ATOM 849 C C . ARG A 1 105 ? -7.898 35.281 -4.074 1 92.25 105 ARG A C 1
ATOM 851 O O . ARG A 1 105 ? -8.367 34.531 -4.953 1 92.25 105 ARG A O 1
ATOM 858 N N . GLU A 1 106 ? -6.746 35.844 -4.176 1 93.94 106 GLU A N 1
ATOM 859 C CA . GLU A 1 106 ? -5.906 35.688 -5.359 1 93.94 106 GLU A CA 1
ATOM 860 C C . GLU A 1 106 ? -4.766 34.688 -5.078 1 93.94 106 GLU A C 1
ATOM 862 O O . GLU A 1 106 ? -4.199 34.688 -3.984 1 93.94 106 GLU A O 1
ATOM 867 N N . LEU A 1 107 ? -4.484 33.969 -6.074 1 96.5 107 LEU A N 1
ATOM 868 C CA . LEU A 1 107 ? -3.334 33.062 -6.012 1 96.5 107 LEU A CA 1
ATOM 869 C C . LEU A 1 107 ? -2.027 33.844 -6.09 1 96.5 107 LEU A C 1
ATOM 871 O O . LEU A 1 107 ? -1.795 34.594 -7.059 1 96.5 107 LEU A O 1
ATOM 875 N N . CYS A 1 108 ? -1.176 33.688 -5.082 1 96.44 108 CYS A N 1
ATOM 876 C CA . CYS A 1 108 ? 0.078 34.438 -5 1 96.44 108 CYS A CA 1
ATOM 877 C C . CYS A 1 108 ? 1.229 33.625 -5.59 1 96.44 108 CYS A C 1
ATOM 879 O O . CYS A 1 108 ? 2.109 34.188 -6.246 1 96.44 108 CYS A O 1
ATOM 881 N N . GLU A 1 109 ? 1.236 32.375 -5.293 1 95.69 109 GLU A N 1
ATOM 882 C CA . GLU A 1 109 ? 2.367 31.531 -5.668 1 95.69 109 GLU A CA 1
ATOM 883 C C . GLU A 1 109 ? 1.978 30.062 -5.68 1 95.69 109 GLU A C 1
ATOM 885 O O . GLU A 1 109 ? 1.024 29.656 -5.008 1 95.69 109 GLU A O 1
ATOM 890 N N . VAL A 1 110 ? 2.607 29.281 -6.465 1 94.25 110 VAL A N 1
ATOM 891 C CA . VAL A 1 110 ? 2.525 27.828 -6.449 1 94.25 110 VAL A CA 1
ATOM 892 C C . VAL A 1 110 ? 3.891 27.234 -6.105 1 94.25 110 VAL A C 1
ATOM 894 O O . VAL A 1 110 ? 4.883 27.516 -6.781 1 94.25 110 VAL A O 1
ATOM 897 N N . LEU A 1 111 ? 3.941 26.484 -5.016 1 93.38 111 LEU A N 1
ATOM 898 C CA . LEU A 1 111 ? 5.188 25.859 -4.582 1 93.38 111 LEU A CA 1
ATOM 899 C C . LEU A 1 111 ? 5.207 24.375 -4.949 1 93.38 111 LEU A C 1
ATOM 901 O O . LEU A 1 111 ? 4.152 23.734 -5.027 1 93.38 111 LEU A O 1
ATOM 905 N N . GLU A 1 112 ? 6.398 23.812 -5.152 1 89.69 112 GLU A N 1
ATOM 906 C CA . GLU A 1 112 ? 6.562 22.406 -5.508 1 89.69 112 GLU A CA 1
ATOM 907 C C . GLU A 1 112 ? 6.84 21.562 -4.27 1 89.69 112 GLU A C 1
ATOM 909 O O . GLU A 1 112 ? 7.91 20.969 -4.152 1 89.69 112 GLU A O 1
ATOM 914 N N . GLY A 1 113 ? 5.867 21.453 -3.475 1 90.62 113 GLY A N 1
ATOM 915 C CA . GLY A 1 113 ? 5.934 20.672 -2.256 1 90.62 113 GLY A CA 1
ATOM 916 C C . GLY A 1 113 ? 4.73 19.766 -2.061 1 90.62 113 GLY A C 1
ATOM 917 O O . GLY A 1 113 ? 3.92 19.594 -2.975 1 90.62 113 GLY A O 1
ATOM 918 N N . SER A 1 114 ? 4.77 19.078 -0.927 1 89.44 114 SER A N 1
ATOM 919 C CA . SER A 1 114 ? 3.682 18.156 -0.63 1 89.44 114 SER A CA 1
ATOM 920 C C . SER A 1 114 ? 3.525 17.953 0.873 1 89.44 114 SER A C 1
ATOM 922 O O . SER A 1 114 ? 4.34 18.438 1.659 1 89.44 114 SER A O 1
ATOM 924 N N . GLY A 1 115 ? 2.373 17.359 1.199 1 89.5 115 GLY A N 1
ATOM 925 C CA . GLY A 1 115 ? 2.176 16.969 2.586 1 89.5 115 GLY A CA 1
ATOM 926 C C . GLY A 1 115 ? 1.743 18.109 3.475 1 89.5 115 GLY A C 1
ATOM 927 O O . GLY A 1 115 ? 1.189 19.109 2.994 1 89.5 115 GLY A O 1
ATOM 928 N N . SER A 1 116 ? 2.002 17.969 4.766 1 92.94 116 SER A N 1
ATOM 929 C CA . SER A 1 116 ? 1.619 18.984 5.738 1 92.94 116 SER A CA 1
ATOM 930 C C . SER A 1 116 ? 2.395 20.281 5.52 1 92.94 116 SER A C 1
ATOM 932 O O . SER A 1 116 ? 3.57 20.25 5.152 1 92.94 116 SER A O 1
ATOM 934 N N . VAL A 1 117 ? 1.715 21.328 5.746 1 96.12 117 VAL A N 1
ATOM 935 C CA . VAL A 1 117 ? 2.332 22.641 5.609 1 96.12 117 VAL A CA 1
ATOM 936 C C . VAL A 1 117 ? 2.145 23.438 6.902 1 96.12 117 VAL A C 1
ATOM 938 O O . VAL A 1 117 ? 1.117 23.312 7.574 1 96.12 117 VAL A O 1
ATOM 941 N N . THR A 1 118 ? 3.092 24.25 7.246 1 97.12 118 THR A N 1
ATOM 942 C CA . THR A 1 118 ? 3.008 25.109 8.422 1 97.12 118 THR A CA 1
ATOM 943 C C . THR A 1 118 ? 3.793 26.406 8.195 1 97.12 118 THR A C 1
ATOM 945 O O . THR A 1 118 ? 4.941 26.359 7.746 1 97.12 118 THR A O 1
ATOM 948 N N . PHE A 1 119 ? 3.156 27.5 8.516 1 97.38 119 PHE A N 1
ATOM 949 C CA . PHE A 1 119 ? 3.834 28.797 8.445 1 97.38 119 PHE A CA 1
ATOM 950 C C . PHE A 1 119 ? 4.691 29.016 9.688 1 97.38 119 PHE A C 1
ATOM 952 O O . PHE A 1 119 ? 4.273 28.703 10.797 1 97.38 119 PHE A O 1
ATOM 959 N N . ARG A 1 120 ? 5.82 29.562 9.461 1 97.06 120 ARG A N 1
ATOM 960 C CA . ARG A 1 120 ? 6.641 30.094 10.547 1 97.06 120 ARG A CA 1
ATOM 961 C C . ARG A 1 120 ? 5.98 31.312 11.188 1 97.06 120 ARG A C 1
ATOM 963 O O . ARG A 1 120 ? 5.547 32.219 10.484 1 97.06 120 ARG A O 1
ATOM 970 N N . PRO A 1 121 ? 5.828 31.219 12.547 1 94.56 121 PRO A N 1
ATOM 971 C CA . PRO A 1 121 ? 5.227 32.375 13.211 1 94.56 121 PRO A CA 1
ATOM 972 C C . PRO A 1 121 ? 6.008 33.656 12.977 1 94.56 121 PRO A C 1
ATOM 974 O O . PRO A 1 121 ? 7.238 33.625 12.875 1 94.56 121 PRO A O 1
ATOM 977 N N . SER A 1 122 ? 5.215 34.844 12.789 1 83.44 122 SER A N 1
ATOM 978 C CA . SER A 1 122 ? 5.828 36.156 12.594 1 83.44 122 SER A CA 1
ATOM 979 C C . SER A 1 122 ? 6.488 36.656 13.875 1 83.44 122 SER A C 1
ATOM 981 O O . SER A 1 122 ? 6.121 36.219 14.977 1 83.44 122 SER A O 1
ATOM 983 N N . ASP A 1 123 ? 7.598 37.344 13.719 1 66 123 ASP A N 1
ATOM 984 C CA . ASP A 1 123 ? 8.219 37.969 14.883 1 66 123 ASP A CA 1
ATOM 985 C C . ASP A 1 123 ? 7.352 39.125 15.422 1 66 123 ASP A C 1
ATOM 987 O O . ASP A 1 123 ? 7.125 40.125 14.734 1 66 123 ASP A O 1
ATOM 991 N N . THR A 1 124 ? 6.289 38.938 16.047 1 54.47 124 THR A N 1
ATOM 992 C CA . THR A 1 124 ? 5.453 40 16.562 1 54.47 124 THR A CA 1
ATOM 993 C C . THR A 1 124 ? 6.312 41.094 17.203 1 54.47 124 THR A C 1
ATOM 995 O O . THR A 1 124 ? 5.805 42.156 17.562 1 54.47 124 THR A O 1
ATOM 998 N N . ASN A 1 125 ? 7.496 40.844 17.609 1 46.31 125 ASN A N 1
ATOM 999 C CA . ASN A 1 125 ? 8.18 42 18.188 1 46.31 125 ASN A CA 1
ATOM 1000 C C . ASN A 1 125 ? 8.641 43 17.125 1 46.31 125 ASN A C 1
ATOM 1002 O O . ASN A 1 125 ? 9.75 42.875 16.594 1 46.31 125 ASN A O 1
ATOM 1006 N N . GLU A 1 126 ? 7.789 43.469 16.391 1 42.5 126 GLU A N 1
ATOM 1007 C CA . GLU A 1 126 ? 7.961 44.594 15.453 1 42.5 126 GLU A CA 1
ATOM 1008 C C . GLU A 1 126 ? 8.914 45.625 16.016 1 42.5 126 GLU A C 1
ATOM 1010 O O . GLU A 1 126 ? 9.258 46.594 15.328 1 42.5 126 GLU A O 1
ATOM 1015 N N . GLU A 1 127 ? 9.086 45.719 17.344 1 38.31 127 GLU A N 1
ATOM 1016 C CA . GLU A 1 127 ? 9.859 46.906 17.75 1 38.31 127 GLU A CA 1
ATOM 1017 C C . GLU A 1 127 ? 11.258 46.875 17.156 1 38.31 127 GLU A C 1
ATOM 1019 O O . GLU A 1 127 ? 11.984 47.875 17.203 1 38.31 127 GLU A O 1
ATOM 1024 N N . SER A 1 128 ? 11.742 45.75 16.781 1 38.31 128 SER A N 1
ATOM 1025 C CA . SER A 1 128 ? 13.188 45.844 16.578 1 38.31 128 SER A CA 1
ATOM 1026 C C . SER A 1 128 ? 13.508 46.219 15.141 1 38.31 128 SER A C 1
ATOM 1028 O O . SER A 1 128 ? 14.664 46.156 14.711 1 38.31 128 SER A O 1
ATOM 1030 N N . VAL A 1 129 ? 12.578 46.438 14.305 1 38.62 129 VAL A N 1
ATOM 1031 C CA . VAL A 1 129 ? 13.062 46.844 12.992 1 38.62 129 VAL A CA 1
ATOM 1032 C C . VAL A 1 129 ? 13.641 48.25 13.07 1 38.62 129 VAL A C 1
ATOM 1034 O O . VAL A 1 129 ? 14.359 48.688 12.164 1 38.62 129 VAL A O 1
ATOM 1037 N N . ALA A 1 130 ? 13.078 49.156 13.977 1 36.84 130 ALA A N 1
ATOM 1038 C CA . ALA A 1 130 ? 13.508 50.531 13.766 1 36.84 130 ALA A CA 1
ATOM 1039 C C . ALA A 1 130 ? 15.023 50.688 13.906 1 36.84 130 ALA A C 1
ATOM 1041 O O . ALA A 1 130 ? 15.664 51.406 13.141 1 36.84 130 ALA A O 1
ATOM 1042 N N . ASP A 1 131 ? 15.617 50.406 15.148 1 33.78 131 ASP A N 1
ATOM 1043 C CA . ASP A 1 131 ? 16.922 51 15.414 1 33.78 131 ASP A CA 1
ATOM 1044 C C . ASP A 1 131 ? 18.047 50.156 14.828 1 33.78 131 ASP A C 1
ATOM 1046 O O . ASP A 1 131 ? 18.875 49.625 15.57 1 33.78 131 ASP A O 1
ATOM 1050 N N . VAL A 1 132 ? 17.781 49.25 13.953 1 35.31 132 VAL A N 1
ATOM 1051 C CA . VAL A 1 132 ? 19.016 48.719 13.383 1 35.31 132 VAL A CA 1
ATOM 1052 C C . VAL A 1 132 ? 19.812 49.844 12.734 1 35.31 132 VAL A C 1
ATOM 1054 O O . VAL A 1 132 ? 19.438 50.344 11.672 1 35.31 132 VAL A O 1
ATOM 1057 N N . ASP A 1 133 ? 20.453 50.656 13.461 1 31.41 133 ASP A N 1
ATOM 1058 C CA . ASP A 1 133 ? 21.625 51.438 13.023 1 31.41 133 ASP A CA 1
ATOM 1059 C C . ASP A 1 133 ? 22.578 50.562 12.211 1 31.41 133 ASP A C 1
ATOM 1061 O O . ASP A 1 133 ? 22.625 49.344 12.391 1 31.41 133 ASP A O 1
ATOM 1065 N N . GLN A 1 134 ? 23.469 51.125 11.227 1 35.53 134 GLN A N 1
ATOM 1066 C CA . GLN A 1 134 ? 24.469 50.781 10.211 1 35.53 134 GLN A CA 1
ATOM 1067 C C . GLN A 1 134 ? 25.422 49.719 10.711 1 35.53 134 GLN A C 1
ATOM 1069 O O . GLN A 1 134 ? 26.188 49.156 9.922 1 35.53 134 GLN A O 1
ATOM 1074 N N . GLY A 1 135 ? 25.891 49.812 11.961 1 33.41 135 GLY A N 1
ATOM 1075 C CA . GLY A 1 135 ? 27.203 49.25 12.219 1 33.41 135 GLY A CA 1
ATOM 1076 C C . GLY A 1 135 ? 27.203 47.719 12.273 1 33.41 135 GLY A C 1
ATOM 1077 O O . GLY A 1 135 ? 28.188 47.094 11.891 1 33.41 135 GLY A O 1
ATOM 1078 N N . MET A 1 136 ? 26.625 47.125 13.375 1 34.97 136 MET A N 1
ATOM 1079 C CA . MET A 1 136 ? 27 45.719 13.625 1 34.97 136 MET A CA 1
ATOM 1080 C C . MET A 1 136 ? 26.328 44.781 12.633 1 34.97 136 MET A C 1
ATOM 1082 O O . MET A 1 136 ? 25.328 45.156 12.016 1 34.97 136 MET A O 1
ATOM 1086 N N . GLY A 1 137 ? 26.766 43.438 12.547 1 38.06 137 GLY A N 1
ATOM 1087 C CA . GLY A 1 137 ? 26.5 42.312 11.68 1 38.06 137 GLY A CA 1
ATOM 1088 C C . GLY A 1 137 ? 25.016 42.094 11.43 1 38.06 137 GLY A C 1
ATOM 1089 O O . GLY A 1 137 ? 24.25 41.875 12.367 1 38.06 137 GLY A O 1
ATOM 1090 N N . ILE A 1 138 ? 24.328 42.719 10.539 1 40 138 ILE A N 1
ATOM 1091 C CA . ILE A 1 138 ? 22.984 42.625 9.969 1 40 138 ILE A CA 1
ATOM 1092 C C . ILE A 1 138 ? 22.578 41.156 9.867 1 40 138 ILE A C 1
ATOM 1094 O O . ILE A 1 138 ? 23.172 40.406 9.117 1 40 138 ILE A O 1
ATOM 1098 N N . GLY A 1 139 ? 22.188 40.469 10.914 1 47.16 139 GLY A N 1
ATOM 1099 C CA . GLY A 1 139 ? 21.562 39.156 10.703 1 47.16 139 GLY A CA 1
ATOM 1100 C C . GLY A 1 139 ? 20.688 39.125 9.469 1 47.16 139 GLY A C 1
ATOM 1101 O O . GLY A 1 139 ? 20.297 40.156 8.93 1 47.16 139 GLY A O 1
ATOM 1102 N N . THR A 1 140 ? 20.844 38.188 8.578 1 55.06 140 THR A N 1
ATOM 1103 C CA . THR A 1 140 ? 20.047 38 7.367 1 55.06 140 THR A CA 1
ATOM 1104 C C . THR A 1 140 ? 18.578 38.281 7.633 1 55.06 140 THR A C 1
ATOM 1106 O O . THR A 1 140 ? 18 37.719 8.578 1 55.06 140 THR A O 1
ATOM 1109 N N . PRO A 1 141 ? 18 39.344 7.098 1 67.06 141 PRO A N 1
ATOM 1110 C CA . PRO A 1 141 ? 16.594 39.688 7.277 1 67.06 141 PRO A CA 1
ATOM 1111 C C . PRO A 1 141 ? 15.656 38.5 7.016 1 67.06 141 PRO A C 1
ATOM 1113 O O . PRO A 1 141 ? 15.898 37.719 6.098 1 67.06 141 PRO A O 1
ATOM 1116 N N . ARG A 1 142 ? 14.852 38.219 7.977 1 81.19 142 ARG A N 1
ATOM 1117 C CA . ARG A 1 142 ? 13.812 37.219 7.836 1 81.19 142 ARG A CA 1
ATOM 1118 C C . ARG A 1 142 ? 12.914 37.5 6.641 1 81.19 142 ARG A C 1
ATOM 1120 O O . ARG A 1 142 ? 12.547 38.656 6.402 1 81.19 142 ARG A O 1
ATOM 1127 N N . PRO A 1 143 ? 12.742 36.531 5.84 1 86.25 143 PRO A N 1
ATOM 1128 C CA . PRO A 1 143 ? 11.766 36.75 4.766 1 86.25 143 PRO A CA 1
ATOM 1129 C C . PRO A 1 143 ? 10.383 37.125 5.289 1 86.25 143 PRO A C 1
ATOM 1131 O O . PRO A 1 143 ? 10.141 37.062 6.496 1 86.25 143 PRO A O 1
ATOM 1134 N N . GLY A 1 144 ? 9.547 37.656 4.398 1 89.69 144 GLY A N 1
ATOM 1135 C CA . GLY A 1 144 ? 8.188 37.969 4.789 1 89.69 144 GLY A CA 1
ATOM 1136 C C . GLY A 1 144 ? 7.465 36.812 5.445 1 89.69 144 GLY A C 1
ATOM 1137 O O . GLY A 1 144 ? 6.93 36.938 6.551 1 89.69 144 GLY A O 1
ATOM 1138 N N . TYR A 1 145 ? 7.48 35.719 4.777 1 95.12 145 TYR A N 1
ATOM 1139 C CA . TYR A 1 145 ? 6.91 34.469 5.297 1 95.12 145 TYR A CA 1
ATOM 1140 C C . TYR A 1 145 ? 7.848 33.281 5.066 1 95.12 145 TYR A C 1
ATOM 1142 O O . TYR A 1 145 ? 8.703 33.344 4.176 1 95.12 145 TYR A O 1
ATOM 1150 N N . THR A 1 146 ? 7.793 32.375 5.914 1 95.88 146 THR A N 1
ATOM 1151 C CA . THR A 1 146 ? 8.43 31.078 5.699 1 95.88 146 THR A CA 1
ATOM 1152 C C . THR A 1 146 ? 7.418 29.953 5.875 1 95.88 146 THR A C 1
ATOM 1154 O O . THR A 1 146 ? 6.668 29.922 6.852 1 95.88 146 THR A O 1
ATOM 1157 N N . LEU A 1 147 ? 7.324 29.078 4.887 1 97.19 147 LEU A N 1
ATOM 1158 C CA . LEU A 1 147 ? 6.465 27.906 4.934 1 97.19 147 LEU A CA 1
ATOM 1159 C C . LEU A 1 147 ? 7.293 26.625 4.902 1 97.19 147 LEU A C 1
ATOM 1161 O O . LEU A 1 147 ? 8.25 26.516 4.137 1 97.19 147 LEU A O 1
ATOM 1165 N N . VAL A 1 148 ? 6.949 25.688 5.75 1 97.44 148 VAL A N 1
ATOM 1166 C CA . VAL A 1 148 ? 7.633 24.391 5.742 1 97.44 148 VAL A CA 1
ATOM 1167 C C . VAL A 1 148 ? 6.711 23.312 5.164 1 97.44 148 VAL A C 1
ATOM 1169 O O . VAL A 1 148 ? 5.52 23.297 5.469 1 97.44 148 VAL A O 1
ATOM 1172 N N . SER A 1 149 ? 7.23 22.516 4.309 1 96 149 SER A N 1
ATOM 1173 C CA . SER A 1 149 ? 6.52 21.359 3.754 1 96 149 SER A CA 1
ATOM 1174 C C . SER A 1 149 ? 7.48 20.219 3.426 1 96 149 SER A C 1
ATOM 1176 O O . SER A 1 149 ? 8.695 20.375 3.562 1 96 149 SER A O 1
ATOM 1178 N N . SER A 1 150 ? 6.902 19.125 3.066 1 93.38 150 SER A N 1
ATOM 1179 C CA . SER A 1 150 ? 7.711 18.016 2.553 1 93.38 150 SER A CA 1
ATOM 1180 C C . SER A 1 150 ? 8 18.188 1.065 1 93.38 150 SER A C 1
ATOM 1182 O O . SER A 1 150 ? 7.316 18.953 0.379 1 93.38 150 SER A O 1
ATOM 1184 N N . ILE A 1 151 ? 9.047 17.562 0.642 1 89.75 151 ILE A N 1
ATOM 1185 C CA . ILE A 1 151 ? 9.328 17.453 -0.784 1 89.75 151 ILE A CA 1
ATOM 1186 C C . ILE A 1 151 ? 8.711 16.156 -1.329 1 89.75 151 ILE A C 1
ATOM 1188 O O . ILE A 1 151 ? 8.852 15.094 -0.725 1 89.75 151 ILE A O 1
ATOM 1192 N N . PRO A 1 152 ? 7.941 16.359 -2.441 1 76.06 152 PRO A N 1
ATOM 1193 C CA . PRO A 1 152 ? 7.355 15.156 -3.021 1 76.06 152 PRO A CA 1
ATOM 1194 C C . PRO A 1 152 ? 8.414 14.117 -3.402 1 76.06 152 PRO A C 1
ATOM 1196 O O . PRO A 1 152 ? 9.492 14.477 -3.869 1 76.06 152 PRO A O 1
ATOM 1199 N N . HIS A 1 153 ? 8.406 13.039 -2.721 1 62.81 153 HIS A N 1
ATOM 1200 C CA . HIS A 1 153 ? 9.328 12 -3.164 1 62.81 153 HIS A CA 1
ATOM 1201 C C . HIS A 1 153 ? 8.633 11 -4.086 1 62.81 153 HIS A C 1
ATOM 1203 O O . HIS A 1 153 ? 7.449 10.711 -3.916 1 62.81 153 HIS A O 1
ATOM 1209 N N . GLU A 1 154 ? 8.93 11.133 -5.297 1 53.22 154 GLU A N 1
ATOM 1210 C CA . GLU A 1 154 ? 8.414 10 -6.07 1 53.22 154 GLU A CA 1
ATOM 1211 C C . GLU A 1 154 ? 8.578 8.688 -5.309 1 53.22 154 GLU A C 1
ATOM 1213 O O . GLU A 1 154 ? 9.594 8.477 -4.641 1 53.22 154 GLU A O 1
ATOM 1218 N N . VAL A 1 155 ? 7.477 8.258 -4.844 1 43.19 155 VAL A N 1
ATOM 1219 C CA . VAL A 1 155 ? 7.367 6.98 -4.145 1 43.19 155 VAL A CA 1
ATOM 1220 C C . VAL A 1 155 ? 8.43 6.012 -4.672 1 43.19 155 VAL A C 1
ATOM 1222 O O . VAL A 1 155 ? 8.25 5.402 -5.73 1 43.19 155 VAL A O 1
ATOM 1225 N N . HIS A 1 156 ? 9.547 6.352 -4.992 1 38.31 156 HIS A N 1
ATOM 1226 C CA . HIS A 1 156 ? 10.281 5.105 -5.191 1 38.31 156 HIS A CA 1
ATOM 1227 C C . HIS A 1 156 ? 10.086 4.156 -4.012 1 38.31 156 HIS A C 1
ATOM 1229 O O . HIS A 1 156 ? 10.32 4.535 -2.863 1 38.31 156 HIS A O 1
ATOM 1235 N N . ARG A 1 157 ? 9.203 3.205 -4.125 1 34.41 157 ARG A N 1
ATOM 1236 C CA . ARG A 1 157 ? 8.82 2.193 -3.148 1 34.41 157 ARG A CA 1
ATOM 1237 C C . ARG A 1 157 ? 9.953 1.923 -2.166 1 34.41 157 ARG A C 1
ATOM 1239 O O . ARG A 1 157 ? 9.711 1.521 -1.026 1 34.41 157 ARG A O 1
ATOM 1246 N N . ARG A 1 158 ? 11 1.279 -2.656 1 36.72 158 ARG A N 1
ATOM 1247 C CA . ARG A 1 158 ? 11.898 0.461 -1.851 1 36.72 158 ARG A CA 1
ATOM 1248 C C . ARG A 1 158 ? 12.859 1.331 -1.046 1 36.72 158 ARG A C 1
ATOM 1250 O O . ARG A 1 158 ? 13.633 0.822 -0.234 1 36.72 158 ARG A O 1
ATOM 1257 N N . THR A 1 159 ? 13.32 2.451 -1.644 1 38.88 159 THR A N 1
ATOM 1258 C CA . THR A 1 159 ? 14.391 3.07 -0.868 1 38.88 159 THR A CA 1
ATOM 1259 C C . THR A 1 159 ? 13.82 3.875 0.294 1 38.88 159 THR A C 1
ATOM 1261 O O . THR A 1 159 ? 12.672 4.336 0.236 1 38.88 159 THR A O 1
ATOM 1264 N N . ARG A 1 160 ? 14.531 4.012 1.405 1 41.25 160 ARG A N 1
ATOM 1265 C CA . ARG A 1 160 ? 14.305 4.828 2.594 1 41.25 160 ARG A CA 1
ATOM 1266 C C . ARG A 1 160 ? 13.656 6.164 2.227 1 41.25 160 ARG A C 1
ATOM 1268 O O . ARG A 1 160 ? 14.18 6.898 1.383 1 41.25 160 ARG A O 1
ATOM 1275 N N . SER A 1 161 ? 12.398 6.16 2.158 1 47.69 161 SER A N 1
ATOM 1276 C CA . SER A 1 161 ? 11.648 7.406 2.002 1 47.69 161 SER A CA 1
ATOM 1277 C C . SER A 1 161 ? 12.445 8.594 2.535 1 47.69 161 SER A C 1
ATOM 1279 O O . SER A 1 161 ? 12.656 8.711 3.742 1 47.69 161 SER A O 1
ATOM 1281 N N . THR A 1 162 ? 13.461 9 1.811 1 61.44 162 THR A N 1
ATOM 1282 C CA . THR A 1 162 ? 14.188 10.148 2.338 1 61.44 162 THR A CA 1
ATOM 1283 C C . THR A 1 162 ? 13.258 11.344 2.51 1 61.44 162 THR A C 1
ATOM 1285 O O . THR A 1 162 ? 13.086 12.148 1.589 1 61.44 162 THR A O 1
ATOM 1288 N N . ASN A 1 163 ? 12.383 11.219 3.445 1 82.19 163 ASN A N 1
ATOM 1289 C CA . ASN A 1 163 ? 11.555 12.375 3.785 1 82.19 163 ASN A CA 1
ATOM 1290 C C . ASN A 1 163 ? 12.391 13.641 3.949 1 82.19 163 ASN A C 1
ATOM 1292 O O . ASN A 1 163 ? 13.43 13.617 4.617 1 82.19 163 ASN A O 1
ATOM 1296 N N . GLN A 1 164 ? 12.148 14.555 3.117 1 91.69 164 GLN A N 1
ATOM 1297 C CA . GLN A 1 164 ? 12.82 15.844 3.217 1 91.69 164 GLN A CA 1
ATOM 1298 C C . GLN A 1 164 ? 11.82 16.953 3.523 1 91.69 164 GLN A C 1
ATOM 1300 O O . GLN A 1 164 ? 10.688 16.938 3.029 1 91.69 164 GLN A O 1
ATOM 1305 N N . LEU A 1 165 ? 12.32 17.844 4.348 1 95.5 165 LEU A N 1
ATOM 1306 C CA . LEU A 1 165 ? 11.578 19.094 4.559 1 95.5 165 LEU A CA 1
ATOM 1307 C C . LEU A 1 165 ? 12.227 20.234 3.789 1 95.5 165 LEU A C 1
ATOM 1309 O O . LEU A 1 165 ? 13.453 20.281 3.652 1 95.5 165 LEU A O 1
ATOM 1313 N N . ILE A 1 166 ? 11.445 21.078 3.33 1 95.56 166 ILE A N 1
ATOM 1314 C CA . ILE A 1 166 ? 11.898 22.281 2.641 1 95.56 166 ILE A CA 1
ATOM 1315 C C . ILE A 1 166 ? 11.266 23.516 3.273 1 95.56 166 ILE A C 1
ATOM 1317 O O . ILE A 1 166 ? 10.078 23.516 3.605 1 95.56 166 ILE A O 1
ATOM 1321 N N . LEU A 1 167 ? 12.086 24.547 3.506 1 96.25 167 LEU A N 1
ATOM 1322 C CA . LEU A 1 167 ? 11.617 25.859 3.945 1 96.25 167 LEU A CA 1
ATOM 1323 C C . LEU A 1 167 ? 11.477 26.797 2.762 1 96.25 167 LEU A C 1
ATOM 1325 O O . LEU A 1 167 ? 12.469 27.156 2.125 1 96.25 167 LEU A O 1
ATOM 1329 N N . TRP A 1 168 ? 10.273 27.203 2.48 1 95.81 168 TRP A N 1
ATOM 1330 C CA . TRP A 1 168 ? 9.984 28.156 1.419 1 95.81 168 TRP A CA 1
ATOM 1331 C C . TRP A 1 168 ? 9.992 29.594 1.954 1 95.81 168 TRP A C 1
ATOM 1333 O O . TRP A 1 168 ? 9.133 29.969 2.758 1 95.81 168 TRP A O 1
ATOM 1343 N N . ASP A 1 169 ? 10.953 30.344 1.53 1 93.5 169 ASP A N 1
ATOM 1344 C CA . ASP A 1 169 ? 10.977 31.766 1.897 1 93.5 169 ASP A CA 1
ATOM 1345 C C . ASP A 1 169 ? 10.172 32.594 0.907 1 93.5 169 ASP A C 1
ATOM 1347 O O . ASP A 1 169 ? 10.461 32.594 -0.292 1 93.5 169 ASP A O 1
ATOM 1351 N N . LEU A 1 170 ? 9.18 33.25 1.417 1 95.06 170 LEU A N 1
ATOM 1352 C CA . LEU A 1 170 ? 8.281 34.094 0.617 1 95.06 170 LEU A CA 1
ATOM 1353 C C . LEU A 1 170 ? 8.406 35.562 1 1 95.06 170 LEU A C 1
ATOM 1355 O O . LEU A 1 170 ? 8.742 35.875 2.143 1 95.06 170 LEU A O 1
ATOM 1359 N N . ASP A 1 171 ? 8.156 36.438 0.064 1 93.88 171 ASP A N 1
ATOM 1360 C CA . ASP A 1 171 ? 8.148 37.844 0.384 1 93.88 171 ASP A CA 1
ATOM 1361 C C . ASP A 1 171 ? 6.844 38.25 1.065 1 93.88 171 ASP A C 1
ATOM 1363 O O . ASP A 1 171 ? 6.035 37.406 1.428 1 93.88 171 ASP A O 1
ATOM 1367 N N . GLN A 1 172 ? 6.648 39.531 1.281 1 92.31 172 GLN A N 1
ATOM 1368 C CA . GLN A 1 172 ? 5.5 40.031 2.021 1 92.31 172 GLN A CA 1
ATOM 1369 C C . GLN A 1 172 ? 4.203 39.812 1.257 1 92.31 172 GLN A C 1
ATOM 1371 O O . GLN A 1 172 ? 3.113 39.938 1.82 1 92.31 172 GLN A O 1
ATOM 1376 N N . ASN A 1 173 ? 4.355 39.469 -0.031 1 94 173 ASN A N 1
ATOM 1377 C CA . ASN A 1 173 ? 3.174 39.25 -0.856 1 94 173 ASN A CA 1
ATOM 1378 C C . ASN A 1 173 ? 2.941 37.75 -1.109 1 94 173 ASN A C 1
ATOM 1380 O O . ASN A 1 173 ? 2.068 37.375 -1.897 1 94 173 ASN A O 1
ATOM 1384 N N . GLY A 1 174 ? 3.691 36.938 -0.452 1 95.31 174 GLY A N 1
ATOM 1385 C CA . GLY A 1 174 ? 3.508 35.5 -0.571 1 95.31 174 GLY A CA 1
ATOM 1386 C C . GLY A 1 174 ? 4.168 34.906 -1.804 1 95.31 174 GLY A C 1
ATOM 1387 O O . GLY A 1 174 ? 3.824 33.812 -2.234 1 95.31 174 GLY A O 1
ATOM 1388 N N . ARG A 1 175 ? 5.086 35.594 -2.4 1 94.94 175 ARG A N 1
ATOM 1389 C CA . ARG A 1 175 ? 5.789 35.125 -3.592 1 94.94 175 ARG A CA 1
ATOM 1390 C C . ARG A 1 175 ? 7.188 34.625 -3.242 1 94.94 175 ARG A C 1
ATOM 1392 O O . ARG A 1 175 ? 7.812 35.125 -2.303 1 94.94 175 ARG A O 1
ATOM 1399 N N . LEU A 1 176 ? 7.621 33.719 -4.074 1 93.25 176 LEU A N 1
ATOM 1400 C CA . LEU A 1 176 ? 8.977 33.219 -3.885 1 93.25 176 LEU A CA 1
ATOM 1401 C C . LEU A 1 176 ? 10 34.344 -4.129 1 93.25 176 LEU A C 1
ATOM 1403 O O . LEU A 1 176 ? 9.82 35.156 -5.023 1 93.25 176 LEU A O 1
ATOM 1407 N N . LEU A 1 177 ? 11.086 34.281 -3.443 1 86.38 177 LEU A N 1
ATOM 1408 C CA . LEU A 1 177 ? 12.141 35.281 -3.57 1 86.38 177 LEU A CA 1
ATOM 1409 C C . LEU A 1 177 ? 12.953 35.031 -4.84 1 86.38 177 LEU A C 1
ATOM 1411 O O . LEU A 1 177 ? 13.414 36 -5.469 1 86.38 177 LEU A O 1
ATOM 1415 N N . ASP A 1 178 ? 13.133 33.812 -5.234 1 81.88 178 ASP A N 1
ATOM 1416 C CA . ASP A 1 178 ? 13.891 33.438 -6.422 1 81.88 178 ASP A CA 1
ATOM 1417 C C . ASP A 1 178 ? 13.07 32.531 -7.328 1 81.88 178 ASP A C 1
ATOM 1419 O O . ASP A 1 178 ? 12.648 31.438 -6.91 1 81.88 178 ASP A O 1
ATOM 1423 N N . LYS A 1 179 ? 12.711 33.031 -8.523 1 81.81 179 LYS A N 1
ATOM 1424 C CA . LYS A 1 179 ? 11.977 32.219 -9.484 1 81.81 179 LYS A CA 1
ATOM 1425 C C . LYS A 1 179 ? 12.781 32 -10.758 1 81.81 179 LYS A C 1
ATOM 1427 O O . LYS A 1 179 ? 13.273 32.969 -11.352 1 81.81 179 LYS A O 1
ATOM 1432 N N . GLU A 1 180 ? 13.023 30.828 -11.172 1 86.88 180 GLU A N 1
ATOM 1433 C CA . GLU A 1 180 ? 13.797 30.469 -12.359 1 86.88 180 GLU A CA 1
ATOM 1434 C C . GLU A 1 180 ? 12.891 30.094 -13.516 1 86.88 180 GLU A C 1
ATOM 1436 O O . GLU A 1 180 ? 11.781 29.594 -13.305 1 86.88 180 GLU A O 1
ATOM 1441 N N . GLU A 1 181 ? 13.383 30.344 -14.727 1 88.94 181 GLU A N 1
ATOM 1442 C CA . GLU A 1 181 ? 12.656 29.938 -15.922 1 88.94 181 GLU A CA 1
ATOM 1443 C C . GLU A 1 181 ? 12.656 28.406 -16.062 1 88.94 181 GLU A C 1
ATOM 1445 O O . GLU A 1 181 ? 13.703 27.766 -15.922 1 88.94 181 GLU A O 1
ATOM 1450 N N . PRO A 1 182 ? 11.547 27.906 -16.344 1 90.06 182 PRO A N 1
ATOM 1451 C CA . PRO A 1 182 ? 11.469 26.453 -16.484 1 90.06 182 PRO A CA 1
ATOM 1452 C C . PRO A 1 182 ? 12.156 25.938 -17.734 1 90.06 182 PRO A C 1
ATOM 1454 O O . PRO A 1 182 ? 12.297 26.672 -18.719 1 90.06 182 PRO A O 1
ATOM 1457 N N . ILE A 1 183 ? 12.555 24.719 -17.688 1 95.62 183 ILE A N 1
ATOM 1458 C CA . ILE A 1 183 ? 13.094 24.047 -18.875 1 95.62 183 ILE A CA 1
ATOM 1459 C C . ILE A 1 183 ? 11.945 23.578 -19.75 1 95.62 183 ILE A C 1
ATOM 1461 O O . ILE A 1 183 ? 10.781 23.578 -19.344 1 95.62 183 ILE A O 1
ATOM 1465 N N . ASP A 1 184 ? 12.289 23.25 -21.047 1 96.38 184 ASP A N 1
ATOM 1466 C CA . ASP A 1 184 ? 11.383 22.516 -21.922 1 96.38 184 ASP A CA 1
ATOM 1467 C C . ASP A 1 184 ? 11.797 21.047 -22.031 1 96.38 184 ASP A C 1
ATOM 1469 O O . ASP A 1 184 ? 12.586 20.672 -22.906 1 96.38 184 ASP A O 1
ATOM 1473 N N . PRO A 1 185 ? 11.219 20.266 -21.172 1 96.56 185 PRO A N 1
ATOM 1474 C CA . PRO A 1 185 ? 11.672 18.875 -21.125 1 96.56 185 PRO A CA 1
ATOM 1475 C C . PRO A 1 185 ? 11.422 18.125 -22.422 1 96.56 185 PRO A C 1
ATOM 1477 O O . PRO A 1 185 ? 12.164 17.188 -22.766 1 96.56 185 PRO A O 1
ATOM 1480 N N . ALA A 1 186 ? 10.398 18.469 -23.172 1 96.88 186 ALA A N 1
ATOM 1481 C CA . ALA A 1 186 ? 10.078 17.781 -24.406 1 96.88 186 ALA A CA 1
ATOM 1482 C C . ALA A 1 186 ? 11.18 17.969 -25.453 1 96.88 186 ALA A C 1
ATOM 1484 O O . ALA A 1 186 ? 11.625 17 -26.078 1 96.88 186 ALA A O 1
ATOM 1485 N N . VAL A 1 187 ? 11.609 19.203 -25.578 1 97.5 187 VAL A N 1
ATOM 1486 C CA . VAL A 1 187 ? 12.656 19.531 -26.547 1 97.5 187 VAL A CA 1
ATOM 1487 C C . VAL A 1 187 ? 13.961 18.859 -26.125 1 97.5 187 VAL A C 1
ATOM 1489 O O . VAL A 1 187 ? 14.664 18.281 -26.953 1 97.5 187 VAL A O 1
ATOM 1492 N N . LEU A 1 188 ? 14.273 18.922 -24.891 1 98.31 188 LEU A N 1
ATOM 1493 C CA . LEU A 1 188 ? 15.516 18.359 -24.391 1 98.31 188 LEU A CA 1
ATOM 1494 C C . LEU A 1 188 ? 15.516 16.828 -24.484 1 98.31 188 LEU A C 1
ATOM 1496 O O . LEU A 1 188 ? 16.531 16.234 -24.859 1 98.31 188 LEU A O 1
ATOM 1500 N N . ALA A 1 189 ? 14.352 16.172 -24.109 1 98.44 189 ALA A N 1
ATOM 1501 C CA . ALA A 1 189 ? 14.242 14.711 -24.219 1 98.44 189 ALA A CA 1
ATOM 1502 C C . ALA A 1 189 ? 14.445 14.258 -25.672 1 98.44 189 ALA A C 1
ATOM 1504 O O . ALA A 1 189 ? 15.148 13.281 -25.922 1 98.44 189 ALA A O 1
ATOM 1505 N N . THR A 1 190 ? 13.859 14.984 -26.594 1 98 190 THR A N 1
ATOM 1506 C CA . THR A 1 190 ? 14 14.648 -28.016 1 98 190 THR A CA 1
ATOM 1507 C C . THR A 1 190 ? 15.461 14.766 -28.453 1 98 190 THR A C 1
ATOM 1509 O O . THR A 1 190 ? 15.977 13.883 -29.141 1 98 190 THR A O 1
ATOM 1512 N N . LYS A 1 191 ? 16.078 15.828 -28.062 1 98.25 191 LYS A N 1
ATOM 1513 C CA . LYS A 1 191 ? 17.484 16.031 -28.406 1 98.25 191 LYS A CA 1
ATOM 1514 C C . LYS A 1 191 ? 18.359 14.922 -27.828 1 98.25 191 LYS A C 1
ATOM 1516 O O . LYS A 1 191 ? 19.266 14.422 -28.5 1 98.25 191 LYS A O 1
ATOM 1521 N N . ALA A 1 192 ? 18.125 14.562 -26.625 1 98.62 192 ALA A N 1
ATOM 1522 C CA . ALA A 1 192 ? 18.859 13.484 -25.969 1 98.62 192 ALA A CA 1
ATOM 1523 C C . ALA A 1 192 ? 18.688 12.164 -26.703 1 98.62 192 ALA A C 1
ATOM 1525 O O . ALA A 1 192 ? 19.656 11.453 -26.953 1 98.62 192 ALA A O 1
ATOM 1526 N N . ILE A 1 193 ? 17.438 11.805 -27.031 1 98.56 193 ILE A N 1
ATOM 1527 C CA . ILE A 1 193 ? 17.125 10.555 -27.719 1 98.56 193 ILE A CA 1
ATOM 1528 C C . ILE A 1 193 ? 17.75 10.547 -29.109 1 98.56 193 ILE A C 1
ATOM 1530 O O . ILE A 1 193 ? 18.312 9.539 -29.547 1 98.56 193 ILE A O 1
ATOM 1534 N N . ASP A 1 194 ? 17.719 11.711 -29.812 1 98.19 194 ASP A N 1
ATOM 1535 C CA . ASP A 1 194 ? 18.297 11.828 -31.156 1 98.19 194 ASP A CA 1
ATOM 1536 C C . ASP A 1 194 ? 19.797 11.562 -31.125 1 98.19 194 ASP A C 1
ATOM 1538 O O . ASP A 1 194 ? 20.359 11.047 -32.094 1 98.19 194 ASP A O 1
ATOM 1542 N N . ALA A 1 195 ? 20.422 11.883 -30.094 1 98.38 195 ALA A N 1
ATOM 1543 C CA . ALA A 1 195 ? 21.875 11.711 -29.953 1 98.38 195 ALA A CA 1
ATOM 1544 C C . ALA A 1 195 ? 22.25 10.234 -29.859 1 98.38 195 ALA A C 1
ATOM 1546 O O . ALA A 1 195 ? 23.344 9.836 -30.266 1 98.38 195 ALA A O 1
ATOM 1547 N N . ILE A 1 196 ? 21.312 9.391 -29.328 1 98.5 196 ILE A N 1
ATOM 1548 C CA . ILE A 1 196 ? 21.688 8 -29.078 1 98.5 196 ILE A CA 1
ATOM 1549 C C . ILE A 1 196 ? 20.969 7.094 -30.078 1 98.5 196 ILE A C 1
ATOM 1551 O O . ILE A 1 196 ? 21.312 5.918 -30.203 1 98.5 196 ILE A O 1
ATOM 1555 N N . ALA A 1 197 ? 19.984 7.59 -30.797 1 98.19 197 ALA A N 1
ATOM 1556 C CA . ALA A 1 197 ? 19.172 6.801 -31.719 1 98.19 197 ALA A CA 1
ATOM 1557 C C . ALA A 1 197 ? 20.031 6.117 -32.781 1 98.19 197 ALA A C 1
ATOM 1559 O O . ALA A 1 197 ? 19.844 4.934 -33.062 1 98.19 197 ALA A O 1
ATOM 1560 N N . PRO A 1 198 ? 21.094 6.777 -33.375 1 97.56 198 PRO A N 1
ATOM 1561 C CA . PRO A 1 198 ? 21.922 6.121 -34.406 1 97.56 198 PRO A CA 1
ATOM 1562 C C . PRO A 1 198 ? 22.688 4.922 -33.844 1 97.56 198 PRO A C 1
ATOM 1564 O O . PRO A 1 198 ? 22.781 3.887 -34.5 1 97.56 198 PRO A O 1
ATOM 1567 N N . ASP A 1 199 ? 23.203 5.004 -32.656 1 96.75 199 ASP A N 1
ATOM 1568 C CA . ASP A 1 199 ? 23.922 3.893 -32.031 1 96.75 199 ASP A CA 1
ATOM 1569 C C . ASP A 1 199 ? 22.984 2.715 -31.766 1 96.75 199 ASP A C 1
ATOM 1571 O O . ASP A 1 199 ? 23.344 1.562 -32.031 1 96.75 199 ASP A O 1
ATOM 1575 N N . LEU A 1 200 ? 21.781 3.027 -31.281 1 97.44 200 LEU A N 1
ATOM 1576 C CA . LEU A 1 200 ? 20.797 2.002 -30.969 1 97.44 200 LEU A CA 1
ATOM 1577 C C . LEU A 1 200 ? 20.344 1.283 -32.25 1 97.44 200 LEU A C 1
ATOM 1579 O O . LEU A 1 200 ? 20.156 0.064 -32.219 1 97.44 200 LEU A O 1
ATOM 1583 N N . ALA A 1 201 ? 20.188 2.049 -33.281 1 96.56 201 ALA A N 1
ATOM 1584 C CA . ALA A 1 201 ? 19.797 1.451 -34.562 1 96.56 201 ALA A CA 1
ATOM 1585 C C . ALA A 1 201 ? 20.906 0.571 -35.094 1 96.56 201 ALA A C 1
ATOM 1587 O O . ALA A 1 201 ? 20.672 -0.567 -35.5 1 96.56 201 ALA A O 1
ATOM 1588 N N . ALA A 1 202 ? 22.094 1 -35.094 1 95.94 202 ALA A N 1
ATOM 1589 C CA . ALA A 1 202 ? 23.25 0.331 -35.719 1 95.94 202 ALA A CA 1
ATOM 1590 C C . ALA A 1 202 ? 23.641 -0.921 -34.938 1 95.94 202 ALA A C 1
ATOM 1592 O O . ALA A 1 202 ? 23.953 -1.957 -35.531 1 95.94 202 ALA A O 1
ATOM 1593 N N . SER A 1 203 ? 23.562 -0.855 -33.656 1 94.5 203 SER A N 1
ATOM 1594 C CA . SER A 1 203 ? 24.156 -1.919 -32.844 1 94.5 203 SER A CA 1
ATOM 1595 C C . SER A 1 203 ? 23.078 -2.816 -32.25 1 94.5 203 SER A C 1
ATOM 1597 O O . SER A 1 203 ? 23.344 -3.957 -31.859 1 94.5 203 SER A O 1
ATOM 1599 N N . HIS A 1 204 ? 21.828 -2.346 -32.156 1 94.69 204 HIS A N 1
ATOM 1600 C CA . HIS A 1 204 ? 20.844 -3.104 -31.391 1 94.69 204 HIS A CA 1
ATOM 1601 C C . HIS A 1 204 ? 19.516 -3.195 -32.125 1 94.69 204 HIS A C 1
ATOM 1603 O O . HIS A 1 204 ? 18.516 -3.623 -31.578 1 94.69 204 HIS A O 1
ATOM 1609 N N . GLU A 1 205 ? 19.484 -2.695 -33.312 1 93.31 205 GLU A N 1
ATOM 1610 C CA . GLU A 1 205 ? 18.359 -2.846 -34.25 1 93.31 205 GLU A CA 1
ATOM 1611 C C . GLU A 1 205 ? 17.125 -2.119 -33.719 1 93.31 205 GLU A C 1
ATOM 1613 O O . GLU A 1 205 ? 15.992 -2.568 -33.938 1 93.31 205 GLU A O 1
ATOM 1618 N N . TRP A 1 206 ? 17.297 -1.067 -32.844 1 96.19 206 TRP A N 1
ATOM 1619 C CA . TRP A 1 206 ? 16.172 -0.232 -32.469 1 96.19 206 TRP A CA 1
ATOM 1620 C C . TRP A 1 206 ? 15.742 0.673 -33.625 1 96.19 206 TRP A C 1
ATOM 1622 O O . TRP A 1 206 ? 16.5 1.554 -34.031 1 96.19 206 TRP A O 1
ATOM 1632 N N . THR A 1 207 ? 14.586 0.523 -34.125 1 95.81 207 THR A N 1
ATOM 1633 C CA . THR A 1 207 ? 14.07 1.418 -35.156 1 95.81 207 THR A CA 1
ATOM 1634 C C . THR A 1 207 ? 13.539 2.707 -34.562 1 95.81 207 THR A C 1
ATOM 1636 O O . THR A 1 207 ? 13.242 2.752 -33.344 1 95.81 207 THR A O 1
ATOM 1639 N N . ARG A 1 208 ? 13.5 3.732 -35.344 1 95.62 208 ARG A N 1
ATOM 1640 C CA . ARG A 1 208 ? 12.914 4.98 -34.875 1 95.62 208 ARG A CA 1
ATOM 1641 C C . ARG A 1 208 ? 11.461 4.777 -34.469 1 95.62 208 ARG A C 1
ATOM 1643 O O . ARG A 1 208 ? 10.984 5.402 -33.5 1 95.62 208 ARG A O 1
ATOM 1650 N N . GLU A 1 209 ? 10.812 3.916 -35.125 1 94.75 209 GLU A N 1
ATOM 1651 C CA . GLU A 1 209 ? 9.422 3.594 -34.812 1 94.75 209 GLU A CA 1
ATOM 1652 C C . GLU A 1 209 ? 9.297 2.979 -33.438 1 94.75 209 GLU A C 1
ATOM 1654 O O . GLU A 1 209 ? 8.406 3.344 -32.656 1 94.75 209 GLU A O 1
ATOM 1659 N N . PHE A 1 210 ? 10.18 2.078 -33.219 1 94.75 210 PHE A N 1
ATOM 1660 C CA . PHE A 1 210 ? 10.164 1.459 -31.906 1 94.75 210 PHE A CA 1
ATOM 1661 C C . PHE A 1 210 ? 10.438 2.492 -30.828 1 94.75 210 PHE A C 1
ATOM 1663 O O . PHE A 1 210 ? 9.75 2.529 -29.797 1 94.75 210 PHE A O 1
ATOM 1670 N N . ILE A 1 211 ? 11.461 3.322 -30.984 1 96.81 211 ILE A N 1
ATOM 1671 C CA . ILE A 1 211 ? 11.844 4.332 -30 1 96.81 211 ILE A CA 1
ATOM 1672 C C . ILE A 1 211 ? 10.672 5.273 -29.75 1 96.81 211 ILE A C 1
ATOM 1674 O O . ILE A 1 211 ? 10.344 5.57 -28.594 1 96.81 211 ILE A O 1
ATOM 1678 N N . ASN A 1 212 ? 9.984 5.672 -30.844 1 94.5 212 ASN A N 1
ATOM 1679 C CA . ASN A 1 212 ? 8.875 6.609 -30.719 1 94.5 212 ASN A CA 1
ATOM 1680 C C . ASN A 1 212 ? 7.68 5.977 -30.016 1 94.5 212 ASN A C 1
ATOM 1682 O O . ASN A 1 212 ? 6.898 6.668 -29.359 1 94.5 212 ASN A O 1
ATOM 1686 N N . ALA A 1 213 ? 7.531 4.703 -30.156 1 93 213 ALA A N 1
ATOM 1687 C CA . ALA A 1 213 ? 6.406 3.992 -29.562 1 93 213 ALA A CA 1
ATOM 1688 C C . ALA A 1 213 ? 6.699 3.645 -28.094 1 93 213 ALA A C 1
ATOM 1690 O O . ALA A 1 213 ? 5.785 3.33 -27.328 1 93 213 ALA A O 1
ATOM 1691 N N . SER A 1 214 ? 8.016 3.621 -27.734 1 93.62 214 SER A N 1
ATOM 1692 C CA . SER A 1 214 ? 8.391 3.293 -26.359 1 93.62 214 SER A CA 1
ATOM 1693 C C . SER A 1 214 ? 8.086 4.445 -25.406 1 93.62 214 SER A C 1
ATOM 1695 O O . SER A 1 214 ? 7.664 5.52 -25.844 1 93.62 214 SER A O 1
ATOM 1697 N N . THR A 1 215 ? 8.289 4.223 -24.125 1 91.94 215 THR A N 1
ATOM 1698 C CA . THR A 1 215 ? 8.062 5.25 -23.109 1 91.94 215 THR A CA 1
ATOM 1699 C C . THR A 1 215 ? 9.32 6.086 -22.906 1 91.94 215 THR A C 1
ATOM 1701 O O . THR A 1 215 ? 9.383 6.898 -21.984 1 91.94 215 THR A O 1
ATOM 1704 N N . LEU A 1 216 ? 10.312 5.871 -23.719 1 95.62 216 LEU A N 1
ATOM 1705 C CA . LEU A 1 216 ? 11.625 6.469 -23.5 1 95.62 216 LEU A CA 1
ATOM 1706 C C . LEU A 1 216 ? 11.523 7.988 -23.438 1 95.62 216 LEU A C 1
ATOM 1708 O O . LEU A 1 216 ? 12.07 8.617 -22.531 1 95.62 216 LEU A O 1
ATOM 1712 N N . ARG A 1 217 ? 10.844 8.594 -24.391 1 96.5 217 ARG A N 1
ATOM 1713 C CA . ARG A 1 217 ? 10.727 10.047 -24.422 1 96.5 217 ARG A CA 1
ATOM 1714 C C . ARG A 1 217 ? 10.008 10.562 -23.172 1 96.5 217 ARG A C 1
ATOM 1716 O O . ARG A 1 217 ? 10.484 11.5 -22.531 1 96.5 217 ARG A O 1
ATOM 1723 N N . SER A 1 218 ? 8.836 9.969 -22.875 1 95.25 218 SER A N 1
ATOM 1724 C CA . SER A 1 218 ? 8.086 10.375 -21.688 1 95.25 218 SER A CA 1
ATOM 1725 C C . SER A 1 218 ? 8.914 10.18 -20.422 1 95.25 218 SER A C 1
ATOM 1727 O O . SER A 1 218 ? 8.852 11 -19.5 1 95.25 218 SER A O 1
ATOM 1729 N N . ASP A 1 219 ? 9.695 9.109 -20.375 1 95.06 219 ASP A N 1
ATOM 1730 C CA . ASP A 1 219 ? 10.531 8.828 -19.203 1 95.06 219 ASP A CA 1
ATOM 1731 C C . ASP A 1 219 ? 11.641 9.867 -19.078 1 95.06 219 ASP A C 1
ATOM 1733 O O . ASP A 1 219 ? 11.93 10.336 -17.969 1 95.06 219 ASP A O 1
ATOM 1737 N N . PHE A 1 220 ? 12.266 10.211 -20.172 1 97.44 220 PHE A N 1
ATOM 1738 C CA . PHE A 1 220 ? 13.297 11.242 -20.156 1 97.44 220 PHE A CA 1
ATOM 1739 C C . PHE A 1 220 ? 12.719 12.578 -19.703 1 97.44 220 PHE A C 1
ATOM 1741 O O . PHE A 1 220 ? 13.336 13.289 -18.906 1 97.44 220 PHE A O 1
ATOM 1748 N N . MET A 1 221 ? 11.578 12.883 -20.25 1 96.88 221 MET A N 1
ATOM 1749 C CA . MET A 1 221 ? 10.93 14.133 -19.859 1 96.88 221 MET A CA 1
ATOM 1750 C C . MET A 1 221 ? 10.68 14.164 -18.344 1 96.88 221 MET A C 1
ATOM 1752 O O . MET A 1 221 ? 10.961 15.172 -17.703 1 96.88 221 MET A O 1
ATOM 1756 N N . LYS A 1 222 ? 10.141 13.102 -17.875 1 93.06 222 LYS A N 1
ATOM 1757 C CA . LYS A 1 222 ? 9.875 13.016 -16.438 1 93.06 222 LYS A CA 1
ATOM 1758 C C . LYS A 1 222 ? 11.156 13.203 -15.633 1 93.06 222 LYS A C 1
ATOM 1760 O O . LYS A 1 222 ? 11.164 13.93 -14.641 1 93.06 222 LYS A O 1
ATOM 1765 N N . SER A 1 223 ? 12.227 12.539 -16.016 1 95.5 223 SER A N 1
ATOM 1766 C CA . SER A 1 223 ? 13.508 12.648 -15.336 1 95.5 223 SER A CA 1
ATOM 1767 C C . SER A 1 223 ? 14.047 14.078 -15.375 1 95.5 223 SER A C 1
ATOM 1769 O O . SER A 1 223 ? 14.57 14.57 -14.375 1 95.5 223 SER A O 1
ATOM 1771 N N . LEU A 1 224 ? 13.914 14.695 -16.484 1 96.75 224 LEU A N 1
ATOM 1772 C CA . LEU A 1 224 ? 14.359 16.078 -16.641 1 96.75 224 LEU A CA 1
ATOM 1773 C C . LEU A 1 224 ? 13.547 17.016 -15.75 1 96.75 224 LEU A C 1
ATOM 1775 O O . LEU A 1 224 ? 14.102 17.906 -15.109 1 96.75 224 LEU A O 1
ATOM 1779 N N . ASN A 1 225 ? 12.297 16.797 -15.734 1 93.31 225 ASN A N 1
ATOM 1780 C CA . ASN A 1 225 ? 11.438 17.594 -14.867 1 93.31 225 ASN A CA 1
ATOM 1781 C C . ASN A 1 225 ? 11.836 17.453 -13.406 1 93.31 225 ASN A C 1
ATOM 1783 O O . ASN A 1 225 ? 11.852 18.422 -12.664 1 93.31 225 ASN A O 1
ATOM 1787 N N . GLN A 1 226 ? 12.078 16.25 -13.023 1 90.56 226 GLN A N 1
ATOM 1788 C CA . GLN A 1 226 ? 12.477 16 -11.641 1 90.56 226 GLN A CA 1
ATOM 1789 C C . GLN A 1 226 ? 13.797 16.703 -11.312 1 90.56 226 GLN A C 1
ATOM 1791 O O . GLN A 1 226 ? 13.922 17.344 -10.266 1 90.56 226 GLN A O 1
ATOM 1796 N N . ALA A 1 227 ? 14.758 16.562 -12.172 1 93.5 227 ALA A N 1
ATOM 1797 C CA . ALA A 1 227 ? 16.031 17.234 -11.969 1 93.5 227 ALA A CA 1
ATOM 1798 C C . ALA A 1 227 ? 15.859 18.75 -11.938 1 93.5 227 ALA A C 1
ATOM 1800 O O . ALA A 1 227 ? 16.531 19.453 -11.172 1 93.5 227 ALA A O 1
ATOM 1801 N N . ALA A 1 228 ? 14.992 19.234 -12.789 1 93.69 228 ALA A N 1
ATOM 1802 C CA . ALA A 1 228 ? 14.719 20.672 -12.812 1 93.69 228 ALA A CA 1
ATOM 1803 C C . ALA A 1 228 ? 14.117 21.141 -11.492 1 93.69 228 ALA A C 1
ATOM 1805 O O . ALA A 1 228 ? 14.461 22.203 -10.984 1 93.69 228 ALA A O 1
ATOM 1806 N N . ALA A 1 229 ? 13.188 20.375 -10.984 1 89.12 229 ALA A N 1
ATOM 1807 C CA . ALA A 1 229 ? 12.602 20.703 -9.688 1 89.12 229 ALA A CA 1
ATOM 1808 C C . ALA A 1 229 ? 13.664 20.781 -8.602 1 89.12 229 ALA A C 1
ATOM 1810 O O . ALA A 1 229 ? 13.672 21.703 -7.785 1 89.12 229 ALA A O 1
ATOM 1811 N N . ASP A 1 230 ? 14.547 19.812 -8.602 1 89.62 230 ASP A N 1
ATOM 1812 C CA . ASP A 1 230 ? 15.648 19.812 -7.645 1 89.62 230 ASP A CA 1
ATOM 1813 C C . ASP A 1 230 ? 16.5 21.062 -7.801 1 89.62 230 ASP A C 1
ATOM 1815 O O . ASP A 1 230 ? 16.938 21.656 -6.809 1 89.62 230 ASP A O 1
ATOM 1819 N N . HIS A 1 231 ? 16.766 21.391 -9.023 1 92.56 231 HIS A N 1
ATOM 1820 C CA . HIS A 1 231 ? 17.562 22.578 -9.297 1 92.56 231 HIS A CA 1
ATOM 1821 C C . HIS A 1 231 ? 16.875 23.844 -8.766 1 92.56 231 HIS A C 1
ATOM 1823 O O . HIS A 1 231 ? 17.531 24.719 -8.203 1 92.56 231 HIS A O 1
ATOM 1829 N N . ARG A 1 232 ? 15.625 23.922 -8.953 1 89.69 232 ARG A N 1
ATOM 1830 C CA . ARG A 1 232 ? 14.875 25.078 -8.492 1 89.69 232 ARG A CA 1
ATOM 1831 C C . ARG A 1 232 ? 14.859 25.156 -6.969 1 89.69 232 ARG A C 1
ATOM 1833 O O . ARG A 1 232 ? 14.812 26.25 -6.391 1 89.69 232 ARG A O 1
ATOM 1840 N N . ARG A 1 233 ? 14.852 24.016 -6.293 1 89.25 233 ARG A N 1
ATOM 1841 C CA . ARG A 1 233 ? 14.75 23.969 -4.84 1 89.25 233 ARG A CA 1
ATOM 1842 C C . ARG A 1 233 ? 16.109 24.234 -4.188 1 89.25 233 ARG A C 1
ATOM 1844 O O . ARG A 1 233 ? 16.188 24.453 -2.975 1 89.25 233 ARG A O 1
ATOM 1851 N N . ARG A 1 234 ? 17.172 24.328 -4.973 1 88.81 234 ARG A N 1
ATOM 1852 C CA . ARG A 1 234 ? 18.531 24.328 -4.441 1 88.81 234 ARG A CA 1
ATOM 1853 C C . ARG A 1 234 ? 18.781 25.562 -3.58 1 88.81 234 ARG A C 1
ATOM 1855 O O . ARG A 1 234 ? 19.656 25.562 -2.717 1 88.81 234 ARG A O 1
ATOM 1862 N N . HIS A 1 235 ? 17.969 26.625 -3.775 1 87.75 235 HIS A N 1
ATOM 1863 C CA . HIS A 1 235 ? 18.188 27.859 -3.047 1 87.75 235 HIS A 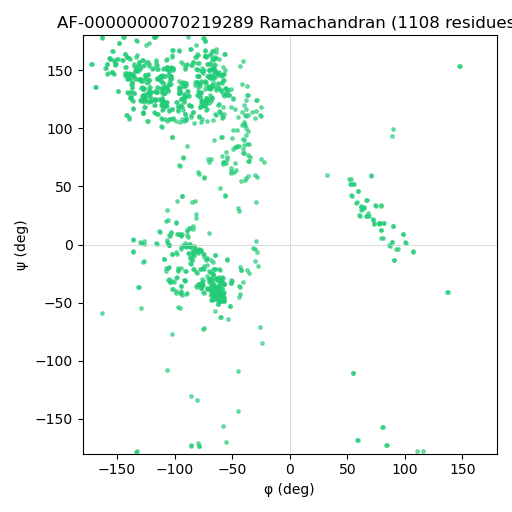CA 1
ATOM 1864 C C . HIS A 1 235 ? 17.453 27.859 -1.713 1 87.75 235 HIS A C 1
ATOM 1866 O O . HIS A 1 235 ? 17.609 28.766 -0.902 1 87.75 235 HIS A O 1
ATOM 1872 N N . ASN A 1 236 ? 16.656 26.891 -1.488 1 91.31 236 ASN A N 1
ATOM 1873 C CA . ASN A 1 236 ? 15.922 26.766 -0.239 1 91.31 236 ASN A CA 1
ATOM 1874 C C . ASN A 1 236 ? 16.672 25.906 0.779 1 91.31 236 ASN A C 1
ATOM 1876 O O . ASN A 1 236 ? 17.547 25.125 0.412 1 91.31 236 ASN A O 1
ATOM 1880 N N . THR A 1 237 ? 16.359 26.156 2.021 1 93.31 237 THR A N 1
ATOM 1881 C CA . THR A 1 237 ? 16.859 25.266 3.062 1 93.31 237 THR A CA 1
ATOM 1882 C C . THR A 1 237 ? 16.172 23.906 3.004 1 93.31 237 THR A C 1
ATOM 1884 O O . THR A 1 237 ? 14.938 23.828 3.043 1 93.31 237 THR A O 1
ATOM 1887 N N . ILE A 1 238 ? 16.938 22.875 2.848 1 93.81 238 ILE A N 1
ATOM 1888 C CA . ILE A 1 238 ? 16.406 21.516 2.816 1 93.81 238 ILE A CA 1
ATOM 1889 C C . ILE A 1 238 ? 16.969 20.719 4 1 93.81 238 ILE A C 1
ATOM 1891 O O . ILE A 1 238 ? 18.156 20.797 4.297 1 93.81 238 ILE A O 1
ATOM 1895 N N . ILE A 1 239 ? 16.125 20.047 4.703 1 94.69 239 ILE A N 1
ATOM 1896 C CA . ILE A 1 239 ? 16.516 19.188 5.812 1 94.69 239 ILE A CA 1
ATOM 1897 C C . ILE A 1 239 ? 16.25 17.719 5.441 1 94.69 239 ILE A C 1
ATOM 1899 O O . ILE A 1 239 ? 15.109 17.344 5.199 1 94.69 239 ILE A O 1
ATOM 1903 N N . ASP A 1 240 ? 17.312 16.906 5.449 1 91.5 240 ASP A N 1
ATOM 1904 C CA . ASP A 1 240 ? 17.188 15.5 5.062 1 91.5 240 ASP A CA 1
ATOM 1905 C C . ASP A 1 240 ? 16.656 14.656 6.215 1 91.5 240 ASP A C 1
ATOM 1907 O O . ASP A 1 240 ? 16.891 14.977 7.383 1 91.5 240 ASP A O 1
ATOM 1911 N N . ASN A 1 241 ? 15.953 13.562 5.887 1 91.5 241 ASN A N 1
ATOM 1912 C CA . ASN A 1 241 ? 15.414 12.625 6.863 1 91.5 241 ASN A CA 1
ATOM 1913 C C . ASN A 1 241 ? 14.586 13.328 7.926 1 91.5 241 ASN A C 1
ATOM 1915 O O . ASN A 1 241 ? 14.812 13.148 9.125 1 91.5 241 ASN A O 1
ATOM 1919 N N . ALA A 1 242 ? 13.672 14.109 7.465 1 94.31 242 ALA A N 1
ATOM 1920 C CA . ALA A 1 242 ? 12.891 14.953 8.359 1 94.31 242 ALA A CA 1
ATOM 1921 C C . ALA A 1 242 ? 11.414 14.938 7.977 1 94.31 242 ALA A C 1
ATOM 1923 O O . ALA A 1 242 ? 11.07 14.977 6.793 1 94.31 242 ALA A O 1
ATOM 1924 N N . ARG A 1 243 ? 10.625 14.859 9.008 1 94 243 ARG A N 1
ATOM 1925 C CA . ARG A 1 243 ? 9.172 14.922 8.844 1 94 243 ARG A CA 1
ATOM 1926 C C . ARG A 1 243 ? 8.539 15.781 9.93 1 94 243 ARG A C 1
ATOM 1928 O O . ARG A 1 243 ? 9.016 15.812 11.07 1 94 243 ARG A O 1
ATOM 1935 N N . LEU A 1 244 ? 7.492 16.422 9.508 1 95.44 244 LEU A N 1
ATOM 1936 C CA . LEU A 1 244 ? 6.727 17.156 10.508 1 95.44 244 LEU A CA 1
ATOM 1937 C C . LEU A 1 244 ? 5.871 16.203 11.344 1 95.44 244 LEU A C 1
ATOM 1939 O O . LEU A 1 244 ? 5.473 15.141 10.867 1 95.44 244 LEU A O 1
ATOM 1943 N N . GLY A 1 245 ? 5.68 16.625 12.594 1 94.19 245 GLY A N 1
ATOM 1944 C CA . GLY A 1 245 ? 4.762 15.867 13.43 1 94.19 245 GLY A CA 1
ATOM 1945 C C . GLY A 1 245 ? 3.322 15.953 12.953 1 94.19 245 GLY A C 1
ATOM 1946 O O . GLY A 1 245 ? 2.979 16.812 12.141 1 94.19 245 GLY A O 1
ATOM 1947 N N . ASN A 1 246 ? 2.51 15.023 13.547 1 92.31 246 ASN A N 1
ATOM 1948 C CA . ASN A 1 246 ? 1.086 14.961 13.234 1 92.31 246 ASN A CA 1
ATOM 1949 C C . ASN A 1 246 ? 0.228 15.234 14.469 1 92.31 246 ASN A C 1
ATOM 1951 O O . ASN A 1 246 ? 0.749 15.594 15.523 1 92.31 246 ASN A O 1
ATOM 1955 N N . PHE A 1 247 ? -1.084 15.219 14.273 1 93.62 247 PHE A N 1
ATOM 1956 C CA . PHE A 1 247 ? -2.088 15.172 15.336 1 93.62 247 PHE A CA 1
ATOM 1957 C C . PHE A 1 247 ? -1.948 16.375 16.266 1 93.62 247 PHE A C 1
ATOM 1959 O O . PHE A 1 247 ? -1.909 16.203 17.484 1 93.62 247 PHE A O 1
ATOM 1966 N N . GLY A 1 248 ? -1.803 17.5 15.719 1 94.06 248 GLY A N 1
ATOM 1967 C CA . GLY A 1 248 ? -1.796 18.734 16.5 1 94.06 248 GLY A CA 1
ATOM 1968 C C . GLY A 1 248 ? -0.413 19.125 16.984 1 94.06 248 GLY A C 1
ATOM 1969 O O . GLY A 1 248 ? -0.277 19.984 17.844 1 94.06 248 GLY A O 1
ATOM 1970 N N . SER A 1 249 ? 0.62 18.547 16.406 1 97.06 249 SER A N 1
ATOM 1971 C CA . SER A 1 249 ? 1.998 18.891 16.734 1 97.06 249 SER A CA 1
ATOM 1972 C C . SER A 1 249 ? 2.256 20.375 16.5 1 97.06 249 SER A C 1
ATOM 1974 O O . SER A 1 249 ? 1.635 21 15.641 1 97.06 249 SER A O 1
ATOM 1976 N N . VAL A 1 250 ? 3.111 20.906 17.328 1 97.38 250 VAL A N 1
ATOM 1977 C CA . VAL A 1 250 ? 3.584 22.281 17.188 1 97.38 250 VAL A CA 1
ATOM 1978 C C . VAL A 1 250 ? 5.059 22.281 16.781 1 97.38 250 VAL A C 1
ATOM 1980 O O . VAL A 1 250 ? 5.934 22.062 17.625 1 97.38 250 VAL A O 1
ATOM 1983 N N . SER A 1 251 ? 5.297 22.625 15.594 1 97.38 251 SER A N 1
ATOM 1984 C CA . SER A 1 251 ? 6.633 22.422 15.047 1 97.38 251 SER A CA 1
ATOM 1985 C C . SER A 1 251 ? 7.523 23.641 15.289 1 97.38 251 SER A C 1
ATOM 1987 O O . SER A 1 251 ? 8.75 23.516 15.305 1 97.38 251 SER A O 1
ATOM 1989 N N . PHE A 1 252 ? 6.93 24.828 15.492 1 97.88 252 PHE A N 1
ATOM 1990 C CA . PHE A 1 252 ? 7.727 26.031 15.68 1 97.88 252 PHE A CA 1
ATOM 1991 C C . PHE A 1 252 ? 7.617 26.531 17.109 1 97.88 252 PHE A C 1
ATOM 1993 O O . PHE A 1 252 ? 6.555 26.438 17.734 1 97.88 252 PHE A O 1
ATOM 2000 N N . SER A 1 253 ? 8.734 27.062 17.531 1 97.62 253 SER A N 1
ATOM 2001 C CA . SER A 1 253 ? 8.617 27.875 18.75 1 97.62 253 SER A CA 1
ATOM 2002 C C . SER A 1 253 ? 7.777 29.125 18.5 1 97.62 253 SER A C 1
ATOM 2004 O O . SER A 1 253 ? 7.633 29.562 17.359 1 97.62 253 SER A O 1
ATOM 2006 N N . ALA A 1 254 ? 7.289 29.641 19.578 1 95.38 254 ALA A N 1
ATOM 2007 C CA . ALA A 1 254 ? 6.359 30.766 19.484 1 95.38 254 ALA A CA 1
ATOM 2008 C C . ALA A 1 254 ? 6.996 31.938 18.75 1 95.38 254 ALA A C 1
ATOM 2010 O O . ALA A 1 254 ? 6.305 32.719 18.062 1 95.38 254 ALA A O 1
ATOM 2011 N N . ASP A 1 255 ? 8.289 32.094 18.812 1 93.56 255 ASP A N 1
ATOM 2012 C CA . ASP A 1 255 ? 8.977 33.219 18.172 1 93.56 255 ASP A CA 1
ATOM 2013 C C . ASP A 1 255 ? 9.484 32.844 16.781 1 93.56 255 ASP A C 1
ATOM 2015 O O . ASP A 1 255 ? 10.141 33.625 16.109 1 93.56 255 ASP A O 1
ATOM 2019 N N . GLY A 1 256 ? 9.273 31.594 16.406 1 95.25 256 GLY A N 1
ATOM 2020 C CA . GLY A 1 256 ? 9.641 31.141 15.078 1 95.25 256 GLY A CA 1
ATOM 2021 C C . GLY A 1 256 ? 11.125 30.891 14.914 1 95.25 256 GLY A C 1
ATOM 2022 O O . GLY A 1 256 ? 11.625 30.797 13.789 1 95.25 256 GLY A O 1
ATOM 2023 N N . LYS A 1 257 ? 11.836 30.734 15.969 1 94.88 257 LYS A N 1
ATOM 2024 C CA . LYS A 1 257 ? 13.289 30.578 15.891 1 94.88 257 LYS A CA 1
ATOM 2025 C C . LYS A 1 257 ? 13.672 29.094 15.805 1 94.88 257 LYS A C 1
ATOM 2027 O O . LYS A 1 257 ? 14.703 28.75 15.219 1 94.88 257 LYS A O 1
ATOM 2032 N N . LEU A 1 258 ? 12.867 28.328 16.406 1 97.38 258 LEU A N 1
ATOM 2033 C CA . LEU A 1 258 ? 13.172 26.891 16.438 1 97.38 258 LEU A CA 1
ATOM 2034 C C . LEU A 1 258 ? 12.148 26.109 15.617 1 97.38 258 LEU A C 1
ATOM 2036 O O . LEU A 1 258 ? 10.961 26.438 15.633 1 97.38 258 LEU A O 1
ATOM 2040 N N . LEU A 1 259 ? 12.625 25.094 14.969 1 98.12 259 LEU A N 1
ATOM 2041 C CA . LEU A 1 259 ? 11.797 24.141 14.242 1 98.12 259 LEU A CA 1
ATOM 2042 C C . LEU A 1 259 ? 12.008 22.719 14.773 1 98.12 259 LEU A C 1
ATOM 2044 O O . LEU A 1 259 ? 13.148 22.266 14.914 1 98.12 259 LEU A O 1
ATOM 2048 N N . LEU A 1 260 ? 10.93 22.062 15.109 1 98.44 260 LEU A N 1
ATOM 2049 C CA . LEU A 1 260 ? 10.945 20.656 15.5 1 98.44 260 LEU A CA 1
ATOM 2050 C C . LEU A 1 260 ? 10.602 19.766 14.312 1 98.44 260 LEU A C 1
ATOM 2052 O O . LEU A 1 260 ? 9.688 20.062 13.547 1 98.44 260 LEU A O 1
ATOM 2056 N N . TYR A 1 261 ? 11.344 18.719 14.125 1 97.81 261 TYR A N 1
ATOM 2057 C CA . TYR A 1 261 ? 10.984 17.703 13.141 1 97.81 261 TYR A CA 1
ATOM 2058 C C . TYR A 1 261 ? 11.391 16.312 13.633 1 97.81 261 TYR A C 1
ATOM 2060 O O . TYR A 1 261 ? 12.141 16.188 14.602 1 97.81 261 TYR A O 1
ATOM 2068 N N . HIS A 1 262 ? 10.789 15.312 13.094 1 97 262 HIS A N 1
ATOM 2069 C CA . HIS A 1 262 ? 11.094 13.914 13.406 1 97 262 HIS A CA 1
ATOM 2070 C C . HIS A 1 262 ? 12.062 13.328 12.391 1 97 262 HIS A C 1
ATOM 2072 O O . HIS A 1 262 ? 11.867 13.461 11.18 1 97 262 HIS A O 1
ATOM 2078 N N . SER A 1 263 ? 13.062 12.719 12.883 1 94.81 263 SER A N 1
ATOM 2079 C CA . SER A 1 263 ? 14.055 12.047 12.039 1 94.81 263 SER A CA 1
ATOM 2080 C C . SER A 1 263 ? 14.031 10.539 12.258 1 94.81 263 SER A C 1
ATOM 2082 O O . SER A 1 263 ? 13.773 10.07 13.375 1 94.81 263 SER A O 1
ATOM 2084 N N . LYS A 1 264 ? 14.242 9.742 11.188 1 90.25 264 LYS A N 1
ATOM 2085 C CA . LYS A 1 264 ? 14.258 8.281 11.219 1 90.25 264 LYS A CA 1
ATOM 2086 C C . LYS A 1 264 ? 12.977 7.734 11.844 1 90.25 264 LYS A C 1
ATOM 2088 O O . LYS A 1 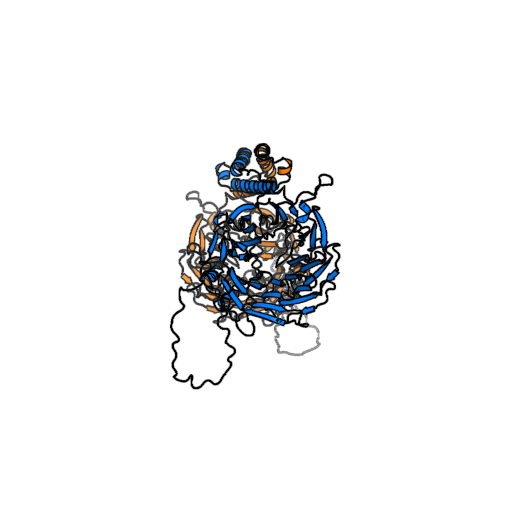264 ? 13.023 6.816 12.664 1 90.25 264 LYS A O 1
ATOM 2093 N N . ASN A 1 265 ? 11.867 8.312 11.5 1 91.56 265 ASN A N 1
ATOM 2094 C CA . ASN A 1 265 ? 10.633 8.086 12.242 1 91.56 265 ASN A CA 1
ATOM 2095 C C . ASN A 1 265 ? 9.805 6.957 11.633 1 91.56 265 ASN A C 1
ATOM 2097 O O . ASN A 1 265 ? 8.578 7.051 11.547 1 91.56 265 ASN A O 1
ATOM 2101 N N . ASP A 1 266 ? 10.461 5.938 11.25 1 83.12 266 ASP A N 1
ATOM 2102 C CA . ASP A 1 266 ? 9.766 4.742 10.781 1 83.12 266 ASP A CA 1
ATOM 2103 C C . ASP A 1 266 ? 9.383 3.836 11.953 1 83.12 266 ASP A C 1
ATOM 2105 O O . ASP A 1 266 ? 10.047 3.84 12.992 1 83.12 266 ASP A O 1
ATOM 2109 N N . SER A 1 267 ? 8.344 3.074 11.672 1 80.44 267 SER A N 1
ATOM 2110 C CA . SER A 1 267 ? 7.891 2.145 12.703 1 80.44 267 SER A CA 1
ATOM 2111 C C . SER A 1 267 ? 8.898 1.021 12.914 1 80.44 267 SER A C 1
ATOM 2113 O O . SER A 1 267 ? 9.578 0.598 11.969 1 80.44 267 SER A O 1
ATOM 2115 N N . THR A 1 268 ? 9.062 0.596 14.086 1 68.56 268 THR A N 1
ATOM 2116 C CA . THR A 1 268 ? 9.938 -0.528 14.398 1 68.56 268 THR A CA 1
ATOM 2117 C C . THR A 1 268 ? 9.141 -1.82 14.516 1 68.56 268 THR A C 1
ATOM 2119 O O . THR A 1 268 ? 9.633 -2.82 15.047 1 68.56 268 THR A O 1
ATOM 2122 N N . GLN A 1 269 ? 7.949 -1.716 14.164 1 58.59 269 GLN A N 1
ATOM 2123 C CA . GLN A 1 269 ? 7.074 -2.877 14.281 1 58.59 269 GLN A CA 1
ATOM 2124 C C . GLN A 1 269 ? 7.555 -4.02 13.391 1 58.59 269 GLN A C 1
ATOM 2126 O O . GLN A 1 269 ? 7.332 -5.191 13.703 1 58.59 269 GLN A O 1
ATOM 2131 N N . GLN A 1 270 ? 8.211 -3.756 12.242 1 48.28 270 GLN A N 1
ATOM 2132 C CA . GLN A 1 270 ? 8.648 -4.789 11.312 1 48.28 270 GLN A CA 1
ATOM 2133 C C . GLN A 1 270 ? 10.047 -5.289 11.664 1 48.28 270 GLN A C 1
ATOM 2135 O O . GLN A 1 270 ? 10.641 -6.066 10.914 1 48.28 270 GLN A O 1
ATOM 2140 N N . GLY A 1 271 ? 10.625 -4.949 12.844 1 53 271 GLY A N 1
ATOM 2141 C CA . GLY A 1 271 ? 11.914 -5.465 13.289 1 53 271 GLY A CA 1
ATOM 2142 C C . GLY A 1 271 ? 12.695 -4.477 14.125 1 53 271 GLY A C 1
ATOM 2143 O O . GLY A 1 271 ? 12.391 -3.279 14.133 1 53 271 GLY A O 1
ATOM 2144 N N . MET A 1 272 ? 13.531 -5.086 14.961 1 55.66 272 MET A N 1
ATOM 2145 C CA . MET A 1 272 ? 14.367 -4.254 15.82 1 55.66 272 MET A CA 1
ATOM 2146 C C . MET A 1 272 ? 15.336 -3.416 14.984 1 55.66 272 MET A C 1
ATOM 2148 O O . MET A 1 272 ? 15.828 -3.875 13.953 1 55.66 272 MET A O 1
ATOM 2152 N N . ARG A 1 273 ? 15.453 -2.172 15.297 1 72.69 273 ARG A N 1
ATOM 2153 C CA . ARG A 1 273 ? 16.406 -1.258 14.672 1 72.69 273 ARG A CA 1
ATOM 2154 C C . ARG A 1 273 ? 17.578 -0.964 15.609 1 72.69 273 ARG A C 1
ATOM 2156 O O . ARG A 1 273 ? 17.422 -0.998 16.828 1 72.69 273 ARG A O 1
ATOM 2163 N N . GLU A 1 274 ? 18.641 -0.746 14.961 1 74.06 274 GLU A N 1
ATOM 2164 C CA . GLU A 1 274 ? 19.797 -0.279 15.727 1 74.06 274 GLU A CA 1
ATOM 2165 C C . GLU A 1 274 ? 19.484 1.032 16.438 1 74.06 274 GLU A C 1
ATOM 2167 O O . GLU A 1 274 ? 18.719 1.851 15.945 1 74.06 274 GLU A O 1
ATOM 2172 N N . PRO A 1 275 ? 20.078 1.145 17.609 1 75.44 275 PRO A N 1
ATOM 2173 C CA . PRO A 1 275 ? 19.812 2.352 18.391 1 75.44 275 PRO A CA 1
ATOM 2174 C C . PRO A 1 275 ? 20.016 3.635 17.594 1 75.44 275 PRO A C 1
ATOM 2176 O O . PRO A 1 275 ? 19.234 4.582 17.734 1 75.44 275 PRO A O 1
ATOM 2179 N N . ASP A 1 276 ? 20.938 3.525 16.734 1 82.19 276 ASP A N 1
ATOM 2180 C CA . ASP A 1 276 ? 21.234 4.73 15.969 1 82.19 276 ASP A CA 1
ATOM 2181 C C . ASP A 1 276 ? 20.188 4.965 14.883 1 82.19 276 ASP A C 1
ATOM 2183 O O . ASP A 1 276 ? 20.141 6.043 14.281 1 82.19 276 ASP A O 1
ATOM 2187 N N . ASP A 1 277 ? 19.312 3.998 14.773 1 84.25 277 ASP A N 1
ATOM 2188 C CA . ASP A 1 277 ? 18.297 4.09 13.711 1 84.25 277 ASP A CA 1
ATOM 2189 C C . ASP A 1 277 ? 16.906 4.285 14.297 1 84.25 277 ASP A C 1
ATOM 2191 O O . ASP A 1 277 ? 15.906 4.195 13.578 1 84.25 277 ASP A O 1
ATOM 2195 N N . LEU A 1 278 ? 16.906 4.555 15.594 1 89.69 278 LEU A N 1
ATOM 2196 C CA . LEU A 1 278 ? 15.617 4.785 16.25 1 89.69 278 LEU A CA 1
ATOM 2197 C C . LEU A 1 278 ? 15.141 6.215 16.031 1 89.69 278 LEU A C 1
ATOM 2199 O O . LEU A 1 278 ? 15.953 7.105 15.758 1 89.69 278 LEU A O 1
ATOM 2203 N N . PRO A 1 279 ? 13.867 6.465 16.219 1 93.88 279 PRO A N 1
ATOM 2204 C CA . PRO A 1 279 ? 13.312 7.793 15.945 1 93.88 279 PRO A CA 1
ATOM 2205 C C . PRO A 1 279 ? 13.828 8.859 16.906 1 93.88 279 PRO A C 1
ATOM 2207 O O . PRO A 1 279 ? 14.023 8.578 18.094 1 93.88 279 PRO A O 1
ATOM 2210 N N . VAL A 1 280 ? 13.984 10.047 16.391 1 96.19 280 VAL A N 1
ATOM 2211 C CA . VAL A 1 280 ? 14.438 11.164 17.203 1 96.19 280 VAL A CA 1
ATOM 2212 C C . VAL A 1 280 ? 13.617 12.414 16.875 1 96.19 280 VAL A C 1
ATOM 2214 O O . VAL A 1 280 ? 13.125 12.555 15.75 1 96.19 280 VAL A O 1
ATOM 2217 N N . VAL A 1 281 ? 13.422 13.203 17.875 1 98.19 281 VAL A N 1
ATOM 2218 C CA . VAL A 1 281 ? 12.969 14.57 17.641 1 98.19 281 VAL A CA 1
ATOM 2219 C C . VAL A 1 281 ? 14.172 15.5 17.531 1 98.19 281 VAL A C 1
ATOM 2221 O O . VAL A 1 281 ? 15 15.547 18.438 1 98.19 281 VAL A O 1
ATOM 2224 N N . ALA A 1 282 ? 14.258 16.172 16.469 1 98.38 282 ALA A N 1
ATOM 2225 C CA . ALA A 1 282 ? 15.352 17.125 16.281 1 98.38 282 ALA A CA 1
ATOM 2226 C C . ALA A 1 282 ? 14.883 18.562 16.469 1 98.38 282 ALA A C 1
ATOM 2228 O O . ALA A 1 282 ? 13.758 18.906 16.109 1 98.38 282 ALA A O 1
ATOM 2229 N N . ILE A 1 283 ? 15.734 19.328 17.078 1 98.5 283 ILE A N 1
ATOM 2230 C CA . ILE A 1 283 ? 15.516 20.766 17.203 1 98.5 283 ILE A CA 1
ATOM 2231 C C . ILE A 1 283 ? 16.453 21.516 16.266 1 98.5 283 ILE A C 1
ATOM 2233 O O . ILE A 1 283 ? 17.672 21.359 16.344 1 98.5 283 ILE A O 1
ATOM 2237 N N . TYR A 1 284 ? 15.906 22.312 15.391 1 98.25 284 TYR A N 1
ATOM 2238 C CA . TYR A 1 284 ? 16.641 23.078 14.383 1 98.25 284 TYR A CA 1
ATOM 2239 C C . TYR A 1 284 ? 16.547 24.578 14.656 1 98.25 284 TYR A C 1
ATOM 2241 O O . TYR A 1 284 ? 15.445 25.109 14.82 1 98.25 284 TYR A O 1
ATOM 2249 N N . ASP A 1 285 ? 17.688 25.203 14.773 1 96.44 285 ASP A N 1
ATOM 2250 C CA . ASP A 1 285 ? 17.734 26.656 14.883 1 96.44 285 ASP A CA 1
ATOM 2251 C C . ASP A 1 285 ? 17.688 27.312 13.508 1 96.44 285 ASP A C 1
ATOM 2253 O O . ASP A 1 285 ? 18.656 27.234 12.742 1 96.44 285 ASP A O 1
ATOM 2257 N N . LEU A 1 286 ? 16.656 28 13.242 1 94.06 286 LEU A N 1
ATOM 2258 C CA . LEU A 1 286 ? 16.422 28.531 11.906 1 94.06 286 LEU A CA 1
ATOM 2259 C C . LEU A 1 286 ? 17.328 29.734 11.633 1 94.06 286 LEU A C 1
ATOM 2261 O O . LEU A 1 286 ? 17.641 30.016 10.477 1 94.06 286 LEU A O 1
ATOM 2265 N N . GLU A 1 287 ? 17.641 30.438 12.586 1 90.25 287 GLU A N 1
ATOM 2266 C CA . GLU A 1 287 ? 18.531 31.594 12.406 1 90.25 287 GLU A CA 1
ATOM 2267 C C . GLU A 1 287 ? 19.969 31.156 12.195 1 90.25 287 GLU A C 1
ATOM 2269 O O . GLU A 1 287 ? 20.672 31.688 11.328 1 90.25 287 GLU A O 1
ATOM 2274 N N . ALA A 1 288 ? 20.344 30.172 12.969 1 91.88 288 ALA A N 1
ATOM 2275 C CA . ALA A 1 288 ? 21.703 29.641 12.836 1 91.88 288 ALA A CA 1
ATOM 2276 C C . ALA A 1 288 ? 21.812 28.672 11.664 1 91.88 288 ALA A C 1
ATOM 2278 O O . ALA A 1 288 ? 22.906 28.438 11.156 1 91.88 288 ALA A O 1
ATOM 2279 N N . GLY A 1 289 ? 20.734 28.125 11.344 1 93.06 289 GLY A N 1
ATOM 2280 C CA . GLY A 1 289 ? 20.688 27.188 10.219 1 93.06 289 GLY A CA 1
ATOM 2281 C C . GLY A 1 289 ? 21.312 25.844 10.539 1 93.06 289 GLY A C 1
ATOM 2282 O O . GLY A 1 289 ? 21.938 25.219 9.68 1 93.06 289 GLY A O 1
ATOM 2283 N N . ILE A 1 290 ? 21.172 25.422 11.766 1 95.56 290 ILE A N 1
ATOM 2284 C CA . ILE A 1 290 ? 21.781 24.156 12.141 1 95.56 290 ILE A CA 1
ATOM 2285 C C . ILE A 1 290 ? 20.859 23.406 13.109 1 95.56 290 ILE A C 1
ATOM 2287 O O . ILE A 1 290 ? 20.047 24.016 13.805 1 95.56 290 ILE A O 1
ATOM 2291 N N . GLU A 1 291 ? 20.984 22.109 13.094 1 96.88 291 GLU A N 1
ATOM 2292 C CA . GLU A 1 291 ? 20.375 21.266 14.117 1 96.88 291 GLU A CA 1
ATOM 2293 C C . GLU A 1 291 ? 21.109 21.391 15.445 1 96.88 291 GLU A C 1
ATOM 2295 O O . GLU A 1 291 ? 22.312 21.156 15.516 1 96.88 291 GLU A O 1
ATOM 2300 N N . ILE A 1 292 ? 20.453 21.719 16.484 1 97.25 292 ILE A N 1
ATOM 2301 C CA . ILE A 1 292 ? 21.156 22.031 17.734 1 97.25 292 ILE A CA 1
ATOM 2302 C C . ILE A 1 292 ? 21 20.875 18.719 1 97.25 292 ILE A C 1
ATOM 2304 O O . ILE A 1 292 ? 21.844 20.656 19.578 1 97.25 292 ILE A O 1
ATOM 2308 N N . HIS A 1 293 ? 19.906 20.125 18.672 1 97.62 293 HIS A N 1
ATOM 2309 C CA . HIS A 1 293 ? 19.703 19 19.562 1 97.62 293 HIS A CA 1
ATOM 2310 C C . HIS A 1 293 ? 19 17.844 18.859 1 97.62 293 HIS A C 1
ATOM 2312 O O . HIS A 1 293 ? 18.203 18.078 17.938 1 97.62 293 HIS A O 1
ATOM 2318 N N . ARG A 1 294 ? 19.312 16.641 19.188 1 97.12 294 ARG A N 1
ATOM 2319 C CA . ARG A 1 294 ? 18.594 15.414 18.844 1 97.12 294 ARG A CA 1
ATOM 2320 C C . ARG A 1 294 ? 18.094 14.711 20.094 1 97.12 294 ARG A C 1
ATOM 2322 O O . ARG A 1 294 ? 18.875 14.25 20.922 1 97.12 294 ARG A O 1
ATOM 2329 N N . LEU A 1 295 ? 16.875 14.664 20.203 1 97.94 295 LEU A N 1
ATOM 2330 C CA . LEU A 1 295 ? 16.234 14.102 21.391 1 97.94 295 LEU A CA 1
ATOM 2331 C C . LEU A 1 295 ? 15.945 12.617 21.203 1 97.94 295 LEU A C 1
ATOM 2333 O O . LEU A 1 295 ? 15.023 12.242 20.469 1 97.94 295 LEU A O 1
ATOM 2337 N N . THR A 1 296 ? 16.703 11.812 21.859 1 95.88 296 THR A N 1
ATOM 2338 C CA . THR A 1 296 ? 16.625 10.367 21.672 1 95.88 296 THR A CA 1
ATOM 2339 C C . THR A 1 296 ? 15.836 9.719 22.812 1 95.88 296 THR A C 1
ATOM 2341 O O . THR A 1 296 ? 15.516 10.375 23.797 1 95.88 296 THR A O 1
ATOM 2344 N N . GLY A 1 297 ? 15.477 8.438 22.609 1 93.94 297 GLY A N 1
ATOM 2345 C CA . GLY A 1 297 ? 14.828 7.684 23.672 1 93.94 297 GLY A CA 1
ATOM 2346 C C . GLY A 1 297 ? 13.664 6.84 23.188 1 93.94 297 GLY A C 1
ATOM 2347 O O . GLY A 1 297 ? 13.461 5.723 23.656 1 93.94 297 GLY A O 1
ATOM 2348 N N . HIS A 1 298 ? 12.875 7.414 22.297 1 94.38 298 HIS A N 1
ATOM 2349 C CA . HIS A 1 298 ? 11.75 6.645 21.781 1 94.38 298 HIS A CA 1
ATOM 2350 C C . HIS A 1 298 ? 12.234 5.41 21.016 1 94.38 298 HIS A C 1
ATOM 2352 O O . HIS A 1 298 ? 13.281 5.441 20.375 1 94.38 298 HIS A O 1
ATOM 2358 N N . THR A 1 299 ? 11.461 4.383 21.078 1 90.19 299 THR A N 1
ATOM 2359 C CA . THR A 1 299 ? 11.859 3.125 20.469 1 90.19 299 THR A CA 1
ATOM 2360 C C . THR A 1 299 ? 10.906 2.75 19.328 1 90.19 299 THR A C 1
ATOM 2362 O O . THR A 1 299 ? 10.992 1.653 18.781 1 90.19 299 THR A O 1
ATOM 2365 N N . ASP A 1 300 ? 10 3.52 19.078 1 90.94 300 ASP A N 1
ATOM 2366 C CA . ASP A 1 300 ? 9.07 3.346 17.969 1 90.94 300 ASP A CA 1
ATOM 2367 C C . ASP A 1 300 ? 8.664 4.691 17.375 1 90.94 300 ASP A C 1
ATOM 2369 O O . ASP A 1 300 ? 9.109 5.742 17.844 1 90.94 300 ASP A O 1
ATOM 2373 N N . ALA A 1 301 ? 7.887 4.703 16.391 1 92.69 301 ALA A N 1
ATOM 2374 C CA . ALA A 1 301 ? 7.543 5.902 15.633 1 92.69 301 ALA A CA 1
ATOM 2375 C C . ALA A 1 301 ? 6.988 6.992 16.547 1 92.69 301 ALA A C 1
ATOM 2377 O O . ALA A 1 301 ? 6.16 6.715 17.422 1 92.69 301 ALA A O 1
ATOM 2378 N N . ILE A 1 302 ? 7.453 8.211 16.375 1 96.94 302 ILE A N 1
ATOM 2379 C CA . ILE A 1 302 ? 6.957 9.391 17.062 1 96.94 302 ILE A CA 1
ATOM 2380 C C . ILE A 1 302 ? 5.793 10 16.281 1 96.94 302 ILE A C 1
ATOM 2382 O O . ILE A 1 302 ? 5.926 10.305 15.094 1 96.94 302 ILE A O 1
ATOM 2386 N N . MET A 1 303 ? 4.684 10.227 16.969 1 96.69 303 MET A N 1
ATOM 2387 C CA . MET A 1 303 ? 3.49 10.703 16.281 1 96.69 303 MET A CA 1
ATOM 2388 C C . MET A 1 303 ? 3.27 12.188 16.531 1 96.69 303 MET A C 1
ATOM 2390 O O . MET A 1 303 ? 2.75 12.898 15.664 1 96.69 303 MET A O 1
ATOM 2394 N N . TRP A 1 304 ? 3.652 12.586 17.641 1 97.88 304 TRP A N 1
ATOM 2395 C CA . TRP A 1 304 ? 3.398 13.961 18.062 1 97.88 304 TRP A CA 1
ATOM 2396 C C . TRP A 1 304 ? 4.609 14.539 18.781 1 97.88 304 TRP A C 1
ATOM 2398 O O . TRP A 1 304 ? 5.281 13.844 19.547 1 97.88 304 TRP A O 1
ATOM 2408 N N . SER A 1 305 ? 4.887 15.812 18.578 1 98.69 305 SER A N 1
ATOM 2409 C CA . SER A 1 305 ? 5.848 16.609 19.344 1 98.69 305 SER A CA 1
ATOM 2410 C C . SER A 1 305 ? 5.461 18.078 19.359 1 98.69 305 SER A C 1
ATOM 2412 O O . SER A 1 305 ? 4.727 18.547 18.484 1 98.69 305 SER A O 1
ATOM 2414 N N . ALA A 1 306 ? 5.918 18.766 20.344 1 98.81 306 ALA A N 1
ATOM 2415 C CA . ALA A 1 306 ? 5.605 20.188 20.453 1 98.81 306 ALA A CA 1
ATOM 2416 C C . ALA A 1 306 ? 6.625 20.906 21.328 1 98.81 306 ALA A C 1
ATOM 2418 O O . ALA A 1 306 ? 7.148 20.328 22.281 1 98.81 306 ALA A O 1
ATOM 2419 N N . ILE A 1 307 ? 6.836 22.125 20.953 1 98.56 307 ILE A N 1
ATOM 2420 C CA . ILE A 1 307 ? 7.543 23.062 21.828 1 98.56 307 ILE A CA 1
ATOM 2421 C C . ILE A 1 307 ? 6.535 23.828 22.688 1 98.56 307 ILE A C 1
ATOM 2423 O O . ILE A 1 307 ? 5.504 24.281 22.172 1 98.56 307 ILE A O 1
ATOM 2427 N N . SER A 1 308 ? 6.895 23.938 23.938 1 98.69 308 SER A N 1
ATOM 2428 C CA . SER A 1 308 ? 5.98 24.641 24.828 1 98.69 308 SER A CA 1
ATOM 2429 C C . SER A 1 308 ? 5.871 26.109 24.438 1 98.69 308 SER A C 1
ATOM 2431 O O . SER A 1 308 ? 6.805 26.688 23.875 1 98.69 308 SER A O 1
ATOM 2433 N N . PRO A 1 309 ? 4.742 26.734 24.797 1 97.56 309 PRO A N 1
ATOM 2434 C CA . PRO A 1 309 ? 4.543 28.141 24.438 1 97.56 309 PRO A CA 1
ATOM 2435 C C . PRO A 1 309 ? 5.645 29.047 24.969 1 97.56 309 PRO A C 1
ATOM 2437 O O . PRO A 1 309 ? 6.02 30.031 24.328 1 97.56 309 PRO A O 1
ATOM 2440 N N . ASP A 1 310 ? 6.188 28.766 26.094 1 97.19 310 ASP A N 1
ATOM 2441 C CA . ASP A 1 310 ? 7.234 29.594 26.688 1 97.19 310 ASP A CA 1
ATOM 2442 C C . ASP A 1 310 ? 8.609 29.219 26.125 1 97.19 310 ASP A C 1
ATOM 2444 O O . ASP A 1 310 ? 9.625 29.781 26.531 1 97.19 310 ASP A O 1
ATOM 2448 N N . LYS A 1 311 ? 8.664 28.141 25.281 1 97.38 311 LYS A N 1
ATOM 2449 C CA . LYS A 1 311 ? 9.828 27.734 24.5 1 97.38 311 LYS A CA 1
ATOM 2450 C C . LYS A 1 311 ? 10.852 27.016 25.391 1 97.38 311 LYS A C 1
ATOM 2452 O O . LYS A 1 311 ? 12 26.844 24.984 1 97.38 311 LYS A O 1
ATOM 2457 N N . GLU A 1 312 ? 10.414 26.562 26.531 1 98 312 GLU A N 1
ATOM 2458 C CA . GLU A 1 312 ? 11.359 25.984 27.484 1 98 312 GLU A CA 1
ATOM 2459 C C . GLU A 1 312 ? 11.391 24.453 27.375 1 98 312 GLU A C 1
ATOM 2461 O O . GLU A 1 312 ? 12.359 23.828 27.797 1 98 312 GLU A O 1
ATOM 2466 N N . TYR A 1 313 ? 10.375 23.938 26.875 1 98.69 313 TYR A N 1
ATOM 2467 C CA . TYR A 1 313 ? 10.227 22.484 26.906 1 98.69 313 TYR A CA 1
ATOM 2468 C C . TYR A 1 313 ? 9.883 21.938 25.531 1 98.69 313 TYR A C 1
ATOM 2470 O O . TYR A 1 313 ? 9.281 22.641 24.703 1 98.69 313 TYR A O 1
ATOM 2478 N N . VAL A 1 314 ? 10.273 20.703 25.25 1 98.81 314 VAL A N 1
ATOM 2479 C CA . VAL A 1 314 ? 9.828 19.906 24.109 1 98.81 314 VAL A CA 1
ATOM 2480 C C . VAL A 1 314 ? 9.266 18.578 24.594 1 98.81 314 VAL A C 1
ATOM 2482 O O . VAL A 1 314 ? 9.875 17.906 25.422 1 98.81 314 VAL A O 1
ATOM 2485 N N . ALA A 1 315 ? 8.133 18.234 24.172 1 98.88 315 ALA A N 1
ATOM 2486 C CA . ALA A 1 315 ? 7.527 16.938 24.5 1 98.88 315 ALA A CA 1
ATOM 2487 C C . ALA A 1 315 ? 7.273 16.109 23.234 1 98.88 315 ALA A C 1
ATOM 2489 O O . ALA A 1 315 ? 7.117 16.672 22.156 1 98.88 315 ALA A O 1
ATOM 2490 N N . SER A 1 316 ? 7.289 14.836 23.391 1 98.62 316 SER A N 1
ATOM 2491 C CA . SER A 1 316 ? 6.992 13.93 22.281 1 98.62 316 SER A CA 1
ATOM 2492 C C . SER A 1 316 ? 6.211 12.711 22.75 1 98.62 316 SER A C 1
ATOM 2494 O O . SER A 1 316 ? 6.363 12.281 23.906 1 98.62 316 SER A O 1
ATOM 2496 N N . VAL A 1 317 ? 5.352 12.211 21.891 1 98 317 VAL A N 1
ATOM 2497 C CA . VAL A 1 317 ? 4.543 11.016 22.109 1 98 317 VAL A CA 1
ATOM 2498 C C . VAL A 1 317 ? 4.82 10 21 1 98 317 VAL A C 1
ATOM 2500 O O . VAL A 1 317 ? 4.961 10.367 19.828 1 98 317 VAL A O 1
ATOM 2503 N N . SER A 1 318 ? 4.855 8.742 21.406 1 96.19 318 SER A N 1
ATOM 2504 C CA . SER A 1 318 ? 5.328 7.723 20.484 1 96.19 318 SER A CA 1
ATOM 2505 C C . SER A 1 318 ? 4.48 6.457 20.562 1 96.19 318 SER A C 1
ATOM 2507 O O . SER A 1 318 ? 3.787 6.234 21.562 1 96.19 318 SER A O 1
ATOM 2509 N N . TRP A 1 319 ? 4.574 5.699 19.531 1 92.81 319 TRP A N 1
ATOM 2510 C CA . TRP A 1 319 ? 3.955 4.379 19.484 1 92.81 319 TRP A CA 1
ATOM 2511 C C . TRP A 1 319 ? 4.59 3.443 20.5 1 92.81 319 TRP A C 1
ATOM 2513 O O . TRP A 1 319 ? 4.055 2.369 20.781 1 92.81 319 TRP A O 1
ATOM 2523 N N . ASP A 1 320 ? 5.691 3.824 21.141 1 89.31 320 ASP A N 1
ATOM 2524 C CA . ASP A 1 320 ? 6.328 2.973 22.141 1 89.31 320 ASP A CA 1
ATOM 2525 C C . ASP A 1 320 ? 5.594 3.049 23.484 1 89.31 320 ASP A C 1
ATOM 2527 O O . ASP A 1 320 ? 6.004 2.414 24.453 1 89.31 320 ASP A O 1
ATOM 2531 N N . GLY A 1 321 ? 4.586 3.922 23.562 1 94.56 321 GLY A N 1
ATOM 2532 C CA . GLY A 1 321 ? 3.711 3.969 24.734 1 94.56 321 GLY A CA 1
ATOM 2533 C C . GLY A 1 321 ? 4.094 5.047 25.719 1 94.56 321 GLY A C 1
ATOM 2534 O O . GLY A 1 321 ? 3.504 5.145 26.797 1 94.56 321 GLY A O 1
ATOM 2535 N N . THR A 1 322 ? 5.02 5.906 25.344 1 96.25 322 THR A N 1
ATOM 2536 C CA . THR A 1 322 ? 5.508 6.855 26.344 1 96.25 322 THR A CA 1
ATOM 2537 C C . THR A 1 322 ? 5.402 8.289 25.812 1 96.25 322 THR A C 1
ATOM 2539 O O . THR A 1 322 ? 5.379 8.516 24.609 1 96.25 322 THR A O 1
ATOM 2542 N N . MET A 1 323 ? 5.305 9.164 26.719 1 98.19 323 MET A N 1
ATOM 2543 C CA . MET A 1 323 ? 5.598 10.578 26.516 1 98.19 323 MET A CA 1
ATOM 2544 C C . MET A 1 323 ? 6.93 10.953 27.141 1 98.19 323 MET A C 1
ATOM 2546 O O . MET A 1 323 ? 7.242 10.516 28.25 1 98.19 323 MET A O 1
ATOM 2550 N N . ARG A 1 324 ? 7.625 11.742 26.406 1 98.69 324 ARG A N 1
ATOM 2551 C CA . ARG A 1 324 ? 8.914 12.211 26.906 1 98.69 324 ARG A CA 1
ATOM 2552 C C . ARG A 1 324 ? 8.977 13.734 26.906 1 98.69 324 ARG A C 1
ATOM 2554 O O . ARG A 1 324 ? 8.492 14.383 25.984 1 98.69 324 ARG A O 1
ATOM 2561 N N . MET A 1 325 ? 9.57 14.242 27.984 1 98.81 325 MET A N 1
ATOM 2562 C CA . MET A 1 325 ? 9.742 15.68 28.188 1 98.81 325 MET A CA 1
ATOM 2563 C C . MET A 1 325 ? 11.227 16.047 28.219 1 98.81 325 MET A C 1
ATOM 2565 O O . MET A 1 325 ? 12.016 15.406 28.906 1 98.81 325 MET A O 1
ATOM 2569 N N . TYR A 1 326 ? 11.523 17.078 27.438 1 98.81 326 TYR A N 1
ATOM 2570 C CA . TYR A 1 326 ? 12.914 17.516 27.344 1 98.81 326 TYR A CA 1
ATOM 2571 C C . TYR A 1 326 ? 13.031 19.016 27.609 1 98.81 326 TYR A C 1
ATOM 2573 O O . TYR A 1 326 ? 12.062 19.75 27.453 1 98.81 326 TYR A O 1
ATOM 2581 N N . SER A 1 327 ? 14.242 19.375 27.969 1 98.06 327 SER A N 1
ATOM 2582 C CA . SER A 1 327 ? 14.586 20.797 27.953 1 98.06 327 SER A CA 1
ATOM 2583 C C . SER A 1 327 ? 14.859 21.281 26.547 1 98.06 327 SER A C 1
ATOM 2585 O O . SER A 1 327 ? 15.695 20.719 25.844 1 98.06 327 SER A O 1
ATOM 2587 N N . ALA A 1 328 ? 14.203 22.328 26.141 1 97.75 328 ALA A N 1
ATOM 2588 C CA . ALA A 1 328 ? 14.414 22.844 24.781 1 97.75 328 ALA A CA 1
ATOM 2589 C C . ALA A 1 328 ? 15.82 23.422 24.625 1 97.75 328 ALA A C 1
ATOM 2591 O O . ALA A 1 328 ? 16.406 23.328 23.547 1 97.75 328 ALA A O 1
ATOM 2592 N N . SER A 1 329 ? 16.328 24.016 25.625 1 96.38 329 SER A N 1
ATOM 2593 C CA . SER A 1 329 ? 17.609 24.719 25.562 1 96.38 329 SER A CA 1
ATOM 2594 C C . SER A 1 329 ? 18.781 23.734 25.594 1 96.38 329 SER A C 1
ATOM 2596 O O . SER A 1 329 ? 19.766 23.922 24.875 1 96.38 329 SER A O 1
ATOM 2598 N N . THR A 1 330 ? 18.688 22.641 26.359 1 96.94 330 THR A N 1
ATOM 2599 C CA . THR A 1 330 ? 19.812 21.75 26.531 1 96.94 330 THR A CA 1
ATOM 2600 C C . THR A 1 330 ? 19.609 20.438 25.766 1 96.94 330 THR A C 1
ATOM 2602 O O . THR A 1 330 ? 20.562 19.703 25.516 1 96.94 330 THR A O 1
ATOM 2605 N N . GLY A 1 331 ? 18.375 20.172 25.516 1 97.38 331 GLY A N 1
ATOM 2606 C CA . GLY A 1 331 ? 18.062 18.906 24.875 1 97.38 331 GLY A CA 1
ATOM 2607 C C . GLY A 1 331 ? 18.031 17.734 25.844 1 97.38 331 GLY A C 1
ATOM 2608 O O . GLY A 1 331 ? 17.812 16.594 25.453 1 97.38 331 GLY A O 1
ATOM 2609 N N . ALA A 1 332 ? 18.172 17.969 27.125 1 97.75 332 ALA A N 1
ATOM 2610 C CA . ALA A 1 332 ? 18.25 16.906 28.125 1 97.75 332 ALA A CA 1
ATOM 2611 C C . ALA A 1 332 ? 16.859 16.359 28.453 1 97.75 332 ALA A C 1
ATOM 2613 O O . ALA A 1 332 ? 15.891 17.125 28.531 1 97.75 332 ALA A O 1
ATOM 2614 N N . LEU A 1 333 ? 16.828 15.055 28.703 1 98.31 333 LEU A N 1
ATOM 2615 C CA . LEU A 1 333 ? 15.594 14.43 29.172 1 98.31 333 LEU A CA 1
ATOM 2616 C C . LEU A 1 333 ? 15.258 14.883 30.594 1 98.31 333 LEU A C 1
ATOM 2618 O O . LEU A 1 333 ? 16.109 14.836 31.484 1 98.31 333 LEU A O 1
ATOM 2622 N N . MET A 1 334 ? 14.102 15.32 30.766 1 98.5 334 MET A N 1
ATOM 2623 C CA . MET A 1 334 ? 13.656 15.742 32.094 1 98.5 334 MET A CA 1
ATOM 2624 C C . MET A 1 334 ? 12.883 14.625 32.781 1 98.5 334 MET A C 1
ATOM 2626 O O . MET A 1 334 ? 13.188 14.273 33.938 1 98.5 334 MET A O 1
ATOM 2630 N N . TRP A 1 335 ? 11.875 14.125 32.125 1 98.19 335 TRP A N 1
ATOM 2631 C CA . TRP A 1 335 ? 11.133 12.984 32.656 1 98.19 335 TRP A CA 1
ATOM 2632 C C . TRP A 1 335 ? 10.438 12.219 31.531 1 98.19 335 TRP A C 1
ATOM 2634 O O . TRP A 1 335 ? 10.344 12.719 30.406 1 98.19 335 TRP A O 1
ATOM 2644 N N . VAL A 1 336 ? 10.055 11.008 31.734 1 98.31 336 VAL A N 1
ATOM 2645 C CA . VAL A 1 336 ? 9.352 10.125 30.812 1 98.31 336 VAL A CA 1
ATOM 2646 C C . VAL A 1 336 ? 8.242 9.383 31.562 1 98.31 336 VAL A C 1
ATOM 2648 O O . VAL A 1 336 ? 8.422 8.984 32.719 1 98.31 336 VAL A O 1
ATOM 2651 N N . THR A 1 337 ? 7.137 9.242 30.953 1 97.44 337 THR A N 1
ATOM 2652 C CA . THR A 1 337 ? 6.047 8.492 31.562 1 97.44 337 THR A CA 1
ATOM 2653 C C . THR A 1 337 ? 6.34 6.992 31.547 1 97.44 337 THR A C 1
ATOM 2655 O O . THR A 1 337 ? 7.168 6.531 30.75 1 97.44 337 THR A O 1
ATOM 2658 N N . GLU A 1 338 ? 5.613 6.301 32.406 1 93.38 338 GLU A N 1
ATOM 2659 C CA . GLU A 1 338 ? 5.625 4.848 32.25 1 93.38 338 GLU A CA 1
ATOM 2660 C C . GLU A 1 338 ? 5 4.406 30.938 1 93.38 338 GLU A C 1
ATOM 2662 O O . GLU A 1 338 ? 4.227 5.152 30.328 1 93.38 338 GLU A O 1
ATOM 2667 N N . ASN A 1 339 ? 5.477 3.348 30.5 1 91.56 339 ASN A N 1
ATOM 2668 C CA . ASN A 1 339 ? 4.832 2.771 29.312 1 91.56 339 ASN A CA 1
ATOM 2669 C C . ASN A 1 339 ? 3.357 2.482 29.578 1 91.56 339 ASN A C 1
ATOM 2671 O O . ASN A 1 339 ? 3.021 1.626 30.391 1 91.56 339 ASN A O 1
ATOM 2675 N N . SER A 1 340 ? 2.441 3.244 28.984 1 88.19 340 SER A N 1
ATOM 2676 C CA . SER A 1 340 ? 1.004 3.154 29.219 1 88.19 340 SER A CA 1
ATOM 2677 C C . SER A 1 340 ? 0.413 1.906 28.578 1 88.19 340 SER A C 1
ATOM 2679 O O . SER A 1 340 ? -0.73 1.538 28.844 1 88.19 340 SER A O 1
ATOM 2681 N N . GLY A 1 341 ? 1.132 1.324 27.781 1 82.56 341 GLY A N 1
ATOM 2682 C CA . GLY A 1 341 ? 0.633 0.155 27.078 1 82.56 341 GLY A CA 1
ATOM 2683 C C . GLY A 1 341 ? -0.049 0.496 25.766 1 82.56 341 GLY A C 1
ATOM 2684 O O . GLY A 1 341 ? -1.143 1.064 25.766 1 82.56 341 GLY A O 1
ATOM 2685 N N . GLY A 1 342 ? 0.61 0.363 24.656 1 84.44 342 GLY A N 1
ATOM 2686 C CA . GLY A 1 342 ? 0.003 0.608 23.344 1 84.44 342 GLY A CA 1
ATOM 2687 C C . GLY A 1 342 ? 0.542 1.849 22.672 1 84.44 342 GLY A C 1
ATOM 2688 O O . GLY A 1 342 ? 1.325 2.598 23.25 1 84.44 342 GLY A O 1
ATOM 2689 N N . GLN A 1 343 ? 0.01 2.133 21.547 1 89.81 343 GLN A N 1
ATOM 2690 C CA . GLN A 1 343 ? 0.453 3.27 20.75 1 89.81 343 GLN A CA 1
ATOM 2691 C C . GLN A 1 343 ? -0.139 4.574 21.266 1 89.81 343 GLN A C 1
ATOM 2693 O O . GLN A 1 343 ? -1.312 4.625 21.641 1 89.81 343 GLN A O 1
ATOM 2698 N N . CYS A 1 344 ? 0.633 5.578 21.359 1 93.19 344 CYS A N 1
ATOM 2699 C CA . CYS A 1 344 ? 0.184 6.914 21.734 1 93.19 344 CYS A CA 1
ATOM 2700 C C . CYS A 1 344 ? 0.254 7.867 20.547 1 93.19 344 CYS A C 1
ATOM 2702 O O . CYS A 1 344 ? 1.16 7.766 19.719 1 93.19 344 CYS A O 1
ATOM 2704 N N . TRP A 1 345 ? -0.676 8.922 20.562 1 92.62 345 TRP A N 1
ATOM 2705 C CA . TRP A 1 345 ? -0.861 9.547 19.266 1 92.62 345 TRP A CA 1
ATOM 2706 C C . TRP A 1 345 ? -0.759 11.07 19.359 1 92.62 345 TRP A C 1
ATOM 2708 O O . TRP A 1 345 ? -0.265 11.727 18.453 1 92.62 345 TRP A O 1
ATOM 2718 N N . ALA A 1 346 ? -1.245 11.625 20.422 1 97.12 346 ALA A N 1
ATOM 2719 C CA . ALA A 1 346 ? -1.429 13.078 20.406 1 97.12 346 ALA A CA 1
ATOM 2720 C C . ALA A 1 346 ? -1.107 13.688 21.766 1 97.12 346 ALA A C 1
ATOM 2722 O O . ALA A 1 346 ? -1.066 12.984 22.766 1 97.12 346 ALA A O 1
ATOM 2723 N N . GLY A 1 347 ? -0.922 15 21.766 1 98.19 347 GLY A N 1
ATOM 2724 C CA . GLY A 1 347 ? -0.716 15.805 22.969 1 98.19 347 GLY A CA 1
ATOM 2725 C C . GLY A 1 347 ? -0.942 17.281 22.734 1 98.19 347 GLY A C 1
ATOM 2726 O O . GLY A 1 347 ? -1.315 17.688 21.625 1 98.19 347 GLY A O 1
ATOM 2727 N N . ALA A 1 348 ? -0.788 18.031 23.828 1 98.69 348 ALA A N 1
ATOM 2728 C CA . ALA A 1 348 ? -0.889 19.484 23.75 1 98.69 348 ALA A CA 1
ATOM 2729 C C . ALA A 1 348 ? -0.415 20.141 25.047 1 98.69 348 ALA A C 1
ATOM 2731 O O . ALA A 1 348 ? -0.777 19.703 26.141 1 98.69 348 ALA A O 1
ATOM 2732 N N . PHE A 1 349 ? 0.357 21.172 24.906 1 98.69 349 PHE A N 1
ATOM 2733 C CA . PHE A 1 349 ? 0.724 22 26.062 1 98.69 349 PHE A CA 1
ATOM 2734 C C . PHE A 1 349 ? -0.393 22.984 26.406 1 98.69 349 PHE A C 1
ATOM 2736 O O . PHE A 1 349 ? -1.045 23.531 25.5 1 98.69 349 PHE A O 1
ATOM 2743 N N . SER A 1 350 ? -0.484 23.172 27.688 1 98.5 350 SER A N 1
ATOM 2744 C CA . SER A 1 350 ? -1.345 24.281 28.078 1 98.5 350 SER A CA 1
ATOM 2745 C C . SER A 1 350 ? -0.724 25.625 27.688 1 98.5 350 SER A C 1
ATOM 2747 O O . SER A 1 350 ? 0.498 25.734 27.562 1 98.5 350 SER A O 1
ATOM 2749 N N . PRO A 1 351 ? -1.571 26.641 27.531 1 97.31 351 PRO A N 1
ATOM 2750 C CA . PRO A 1 351 ? -1.055 27.922 27.062 1 97.31 351 PRO A CA 1
ATOM 2751 C C . PRO A 1 351 ? -0.018 28.531 28.016 1 97.31 351 PRO A C 1
ATOM 2753 O O . PRO A 1 351 ? 0.882 29.25 27.578 1 97.31 351 PRO A O 1
ATOM 2756 N N . ASP A 1 352 ? -0.097 28.234 29.281 1 97 352 ASP A N 1
ATOM 2757 C CA . ASP A 1 352 ? 0.848 28.766 30.266 1 97 352 ASP A CA 1
ATOM 2758 C C . ASP A 1 352 ? 2.047 27.844 30.438 1 97 352 ASP A C 1
ATOM 2760 O O . ASP A 1 352 ? 2.92 28.094 31.266 1 97 352 ASP A O 1
ATOM 2764 N N . SER A 1 353 ? 2.062 26.734 29.75 1 98.31 353 SER A N 1
ATOM 2765 C CA . SER A 1 353 ? 3.162 25.781 29.672 1 98.31 353 SER A CA 1
ATOM 2766 C C . SER A 1 353 ? 3.318 25 30.969 1 98.31 353 SER A C 1
ATOM 2768 O O . SER A 1 353 ? 4.375 24.422 31.234 1 98.31 353 SER A O 1
ATOM 2770 N N . LYS A 1 354 ? 2.268 24.969 31.734 1 98.06 354 LYS A N 1
ATOM 2771 C CA . LYS A 1 354 ? 2.387 24.312 33.031 1 98.06 354 LYS A CA 1
ATOM 2772 C C . LYS A 1 354 ? 1.868 22.891 33 1 98.06 354 LYS A C 1
ATOM 2774 O O . LYS A 1 354 ? 2.256 22.047 33.812 1 98.06 354 LYS A O 1
ATOM 2779 N N . LEU A 1 355 ? 0.982 22.703 32.156 1 98.56 355 LEU A N 1
ATOM 2780 C CA . LEU A 1 355 ? 0.373 21.375 32.031 1 98.56 355 LEU A CA 1
ATOM 2781 C C . LEU A 1 355 ? 0.517 20.844 30.594 1 98.56 355 LEU A C 1
ATOM 2783 O O . LEU A 1 355 ? 0.701 21.625 29.656 1 98.56 355 LEU A O 1
ATOM 2787 N N . ILE A 1 356 ? 0.443 19.531 30.469 1 98.69 356 ILE A N 1
ATOM 2788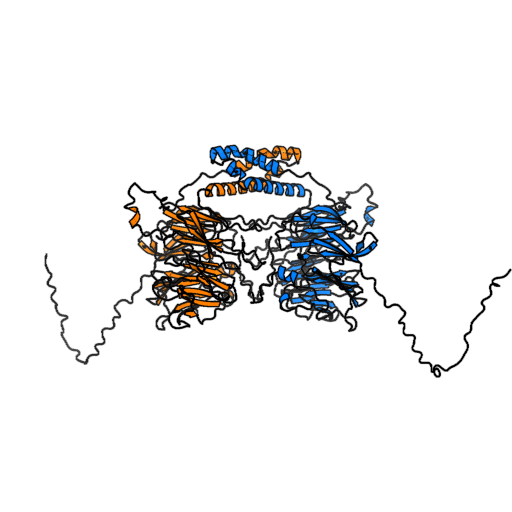 C CA . ILE A 1 356 ? 0.427 18.875 29.172 1 98.69 356 ILE A CA 1
ATOM 2789 C C . ILE A 1 356 ? -0.602 17.734 29.188 1 98.69 356 ILE A C 1
ATOM 2791 O O . ILE A 1 356 ? -0.688 16.984 30.156 1 98.69 356 ILE A O 1
ATOM 2795 N N . VAL A 1 357 ? -1.44 17.688 28.188 1 98.56 357 VAL A N 1
ATOM 2796 C CA . VAL A 1 357 ? -2.416 16.609 28.016 1 98.56 357 VAL A CA 1
ATOM 2797 C C . VAL A 1 357 ? -1.955 15.68 26.891 1 98.56 357 VAL A C 1
ATOM 2799 O O . VAL A 1 357 ? -1.303 16.109 25.953 1 98.56 357 VAL A O 1
ATOM 2802 N N . TRP A 1 358 ? -2.209 14.43 26.984 1 97.88 358 TRP A N 1
ATOM 2803 C CA . TRP A 1 358 ? -1.871 13.5 25.906 1 97.88 358 TRP A CA 1
ATOM 2804 C C . TRP A 1 358 ? -2.822 12.312 25.906 1 97.88 358 TRP A C 1
ATOM 2806 O O . TRP A 1 358 ? -3.529 12.07 26.891 1 97.88 358 TRP A O 1
ATOM 2816 N N . SER A 1 359 ? -2.959 11.727 24.766 1 96 359 SER A N 1
ATOM 2817 C CA . SER A 1 359 ? -3.748 10.516 24.578 1 96 359 SER A CA 1
ATOM 2818 C C . SER A 1 359 ? -2.873 9.266 24.656 1 96 359 SER A C 1
ATOM 2820 O O . SER A 1 359 ? -1.947 9.102 23.859 1 96 359 SER A O 1
ATOM 2822 N N . SER A 1 360 ? -3.152 8.406 25.578 1 93.06 360 SER A N 1
ATOM 2823 C CA . SER A 1 360 ? -2.371 7.203 25.844 1 93.06 360 SER A CA 1
ATOM 2824 C C . SER A 1 360 ? -3.195 5.945 25.609 1 93.06 360 SER A C 1
ATOM 2826 O O . SER A 1 360 ? -4.328 6.023 25.125 1 93.06 360 SER A O 1
ATOM 2828 N N . LYS A 1 361 ? -2.604 4.77 25.781 1 90.5 361 LYS A N 1
ATOM 2829 C CA . LYS A 1 361 ? -3.262 3.467 25.703 1 90.5 361 LYS A CA 1
ATOM 2830 C C . LYS A 1 361 ? -4.031 3.316 24.391 1 90.5 361 LYS A C 1
ATOM 2832 O O . LYS A 1 361 ? -5.234 3.053 24.406 1 90.5 361 LYS A O 1
ATOM 2837 N N . ASN A 1 362 ? -3.367 3.471 23.312 1 87.12 362 ASN A N 1
ATOM 2838 C CA . ASN A 1 362 ? -3.943 3.373 21.969 1 87.12 362 ASN A CA 1
ATOM 2839 C C . ASN A 1 362 ? -5.016 4.438 21.75 1 87.12 362 ASN A C 1
ATOM 2841 O O . ASN A 1 362 ? -6.043 4.164 21.125 1 87.12 362 ASN A O 1
ATOM 2845 N N . GLY A 1 363 ? -4.848 5.566 22.359 1 89.75 363 GLY A N 1
ATOM 2846 C CA . GLY A 1 363 ? -5.758 6.688 22.172 1 89.75 363 GLY A CA 1
ATOM 2847 C C . GLY A 1 363 ? -7.035 6.555 22.984 1 89.75 363 GLY A C 1
ATOM 2848 O O . GLY A 1 363 ? -7.961 7.352 22.828 1 89.75 363 GLY A O 1
ATOM 2849 N N . HIS A 1 364 ? -7.109 5.602 23.969 1 92.94 364 HIS A N 1
ATOM 2850 C CA . HIS A 1 364 ? -8.352 5.328 24.672 1 92.94 364 HIS A CA 1
ATOM 2851 C C . HIS A 1 364 ? -8.383 6.043 26.031 1 92.94 364 HIS A C 1
ATOM 2853 O O . HIS A 1 364 ? -9.398 6.012 26.719 1 92.94 364 HIS A O 1
ATOM 2859 N N . ALA A 1 365 ? -7.297 6.637 26.359 1 94.56 365 ALA A N 1
ATOM 2860 C CA . ALA A 1 365 ? -7.223 7.355 27.641 1 94.56 365 ALA A CA 1
ATOM 2861 C C . ALA A 1 365 ? -6.57 8.719 27.453 1 94.56 365 ALA A C 1
ATOM 2863 O O . ALA A 1 365 ? -5.613 8.859 26.688 1 94.56 365 ALA A O 1
ATOM 2864 N N . VAL A 1 366 ? -7.098 9.703 28.203 1 97.19 366 VAL A N 1
ATOM 2865 C CA . VAL A 1 366 ? -6.559 11.055 28.188 1 97.19 366 VAL A CA 1
ATOM 2866 C C . VAL A 1 366 ? -6.133 11.461 29.594 1 97.19 366 VAL A C 1
ATOM 2868 O O . VAL A 1 366 ? -6.895 11.297 30.547 1 97.19 366 VAL A O 1
ATOM 2871 N N . GLN A 1 367 ? -4.977 11.945 29.719 1 96.56 367 GLN A N 1
ATOM 2872 C CA . GLN A 1 367 ? -4.477 12.344 31.031 1 96.56 367 GLN A CA 1
ATOM 2873 C C . GLN A 1 367 ? -3.654 13.625 30.938 1 96.56 367 GLN A C 1
ATOM 2875 O O . GLN A 1 367 ? -3.199 14.008 29.859 1 96.56 367 GLN A O 1
ATOM 2880 N N . VAL A 1 368 ? -3.488 14.25 32.062 1 98.25 368 VAL A N 1
ATOM 2881 C CA . VAL A 1 368 ? -2.771 15.516 32.188 1 98.25 368 VAL A CA 1
ATOM 2882 C C . VAL A 1 368 ? -1.615 15.375 33.156 1 98.25 368 VAL A C 1
ATOM 2884 O O . VAL A 1 368 ? -1.764 14.75 34.219 1 98.25 368 VAL A O 1
ATOM 2887 N N . HIS A 1 369 ? -0.496 15.891 32.781 1 98.56 369 HIS A N 1
ATOM 2888 C CA . HIS A 1 369 ? 0.681 15.922 33.656 1 98.56 369 HIS A CA 1
ATOM 2889 C C . HIS A 1 369 ? 1.181 17.344 33.875 1 98.56 369 HIS A C 1
ATOM 2891 O O . HIS A 1 369 ? 0.935 18.219 33.031 1 98.56 369 HIS A O 1
ATOM 2897 N N . VAL A 1 370 ? 1.831 17.484 34.969 1 98.31 370 VAL A N 1
ATOM 2898 C CA . VAL A 1 370 ? 2.561 18.719 35.219 1 98.31 370 VAL A CA 1
ATOM 2899 C C . VAL A 1 370 ? 3.865 18.719 34.406 1 98.31 370 VAL A C 1
ATOM 2901 O O . VAL A 1 370 ? 4.625 17.75 34.469 1 98.31 370 VAL A O 1
ATOM 2904 N N . VAL A 1 371 ? 4.133 19.766 33.719 1 98.62 371 VAL A N 1
ATOM 2905 C CA . VAL A 1 371 ? 5.25 19.828 32.781 1 98.62 371 VAL A CA 1
ATOM 2906 C C . VAL A 1 371 ? 6.57 19.781 33.531 1 98.62 371 VAL A C 1
ATOM 2908 O O . VAL A 1 371 ? 7.52 19.125 33.125 1 98.62 371 VAL A O 1
ATOM 2911 N N . SER A 1 372 ? 6.68 20.422 34.656 1 97.69 372 SER A N 1
ATOM 2912 C CA . SER A 1 372 ? 7.938 20.625 35.375 1 97.69 372 SER A CA 1
ATOM 2913 C C . SER A 1 372 ? 8.5 19.328 35.906 1 97.69 372 SER A C 1
ATOM 2915 O O . SER A 1 372 ? 9.711 19.125 35.938 1 97.69 372 SER A O 1
ATOM 2917 N N . ASP A 1 373 ? 7.605 18.422 36.344 1 97.19 373 ASP A N 1
ATOM 2918 C CA . ASP A 1 373 ? 8.148 17.25 37 1 97.19 373 ASP A CA 1
ATOM 2919 C C . ASP A 1 373 ? 7.453 15.969 36.531 1 97.19 373 ASP A C 1
ATOM 2921 O O . ASP A 1 373 ? 7.809 14.867 36.969 1 97.19 373 ASP A O 1
ATOM 2925 N N . GLY A 1 374 ? 6.469 16.062 35.75 1 97.88 374 GLY A N 1
ATOM 2926 C CA . GLY A 1 374 ? 5.84 14.898 35.156 1 97.88 374 GLY A CA 1
ATOM 2927 C C . GLY A 1 374 ? 4.742 14.305 36 1 97.88 374 GLY A C 1
ATOM 2928 O O . GLY A 1 374 ? 4.125 13.305 35.625 1 97.88 374 GLY A O 1
ATOM 2929 N N . GLN A 1 375 ? 4.43 14.875 37.094 1 97.5 375 GLN A N 1
ATOM 2930 C CA . GLN A 1 375 ? 3.387 14.359 37.969 1 97.5 375 GLN A CA 1
ATOM 2931 C C . GLN A 1 375 ? 2.029 14.359 37.25 1 97.5 375 GLN A C 1
ATOM 2933 O O . GLN A 1 375 ? 1.653 15.344 36.625 1 97.5 375 GLN A O 1
ATOM 2938 N N . LYS A 1 376 ? 1.383 13.242 37.438 1 97.25 376 LYS A N 1
ATOM 2939 C CA . LYS A 1 376 ? 0.039 13.148 36.875 1 97.25 376 LYS A CA 1
ATOM 2940 C C . LYS A 1 376 ? -0.951 13.992 37.656 1 97.25 376 LYS A C 1
ATOM 2942 O O . LYS A 1 376 ? -1.097 13.805 38.875 1 97.25 376 LYS A O 1
ATOM 2947 N N . ARG A 1 377 ? -1.641 14.836 37 1 97.25 377 ARG A N 1
ATOM 2948 C CA . ARG A 1 377 ? -2.578 15.758 37.625 1 97.25 377 ARG A CA 1
ATOM 2949 C C . ARG A 1 377 ? -4.008 15.242 37.531 1 97.25 377 ARG A C 1
ATOM 2951 O O . ARG A 1 377 ? -4.793 15.367 38.469 1 97.25 377 ARG A O 1
ATOM 2958 N N . ALA A 1 378 ? -4.34 14.719 36.406 1 97.81 378 ALA A N 1
ATOM 2959 C CA . ALA A 1 378 ? -5.715 14.281 36.188 1 97.81 378 ALA A CA 1
ATOM 2960 C C . ALA A 1 378 ? -5.781 13.242 35.062 1 97.81 378 ALA A C 1
ATOM 2962 O O . ALA A 1 378 ? -4.887 13.172 34.219 1 97.81 378 ALA A O 1
ATOM 2963 N N . ALA A 1 379 ? -6.812 12.445 35.125 1 97.25 379 ALA A N 1
ATOM 2964 C CA . ALA A 1 379 ? -7.133 11.484 34.062 1 97.25 379 ALA A CA 1
ATOM 2965 C C . ALA A 1 379 ? -8.633 11.461 33.781 1 97.25 379 ALA A C 1
ATOM 2967 O O . ALA A 1 379 ? -9.445 11.352 34.688 1 97.25 379 ALA A O 1
ATOM 2968 N N . MET A 1 380 ? -8.883 11.641 32.531 1 97.06 380 MET A N 1
ATOM 2969 C CA . MET A 1 380 ? -10.289 11.594 32.156 1 97.06 380 MET A CA 1
ATOM 2970 C C . MET A 1 380 ? -10.875 10.203 32.406 1 97.06 380 MET A C 1
ATOM 2972 O O . MET A 1 380 ? -10.211 9.195 32.125 1 97.06 380 MET A O 1
ATOM 2976 N N . GLN A 1 381 ? -12.117 10.109 32.75 1 94.81 381 GLN A N 1
ATOM 2977 C CA . GLN A 1 381 ? -12.711 8.836 33.125 1 94.81 381 GLN A CA 1
ATOM 2978 C C . GLN A 1 381 ? -13.445 8.195 31.969 1 94.81 381 GLN A C 1
ATOM 2980 O O . GLN A 1 381 ? -13.695 6.992 31.953 1 94.81 381 GLN A O 1
ATOM 2985 N N . GLU A 1 382 ? -13.766 9.039 31.016 1 91.69 382 GLU A N 1
ATOM 2986 C CA . GLU A 1 382 ? -14.461 8.508 29.844 1 91.69 382 GLU A CA 1
ATOM 2987 C C . GLU A 1 382 ? -13.617 7.449 29.141 1 91.69 382 GLU A C 1
ATOM 2989 O O . GLU A 1 382 ? -12.398 7.598 29.016 1 91.69 382 GLU A O 1
ATOM 2994 N N . LYS A 1 383 ? -14.188 6.375 28.828 1 82.81 383 LYS A N 1
ATOM 2995 C CA . LYS A 1 383 ? -13.523 5.344 28.031 1 82.81 383 LYS A CA 1
ATOM 2996 C C . LYS A 1 383 ? -13.906 5.449 26.562 1 82.81 383 LYS A C 1
ATOM 2998 O O . LYS A 1 383 ? -15.086 5.324 26.219 1 82.81 383 LYS A O 1
ATOM 3003 N N . PHE A 1 384 ? -12.914 5.684 25.781 1 88 384 PHE A N 1
ATOM 3004 C CA . PHE A 1 384 ? -13.172 5.875 24.359 1 88 384 PHE A CA 1
ATOM 3005 C C . PHE A 1 384 ? -13.094 4.551 23.609 1 88 384 PHE A C 1
ATOM 3007 O O . PHE A 1 384 ? -12.242 3.709 23.922 1 88 384 PHE A O 1
ATOM 3014 N N . SER A 1 385 ? -13.961 4.312 22.703 1 80.94 385 SER A N 1
ATOM 3015 C CA . SER A 1 385 ? -13.93 3.104 21.875 1 80.94 385 SER A CA 1
ATOM 3016 C C . SER A 1 385 ? -13.039 3.289 20.656 1 80.94 385 SER A C 1
ATOM 3018 O O . SER A 1 385 ? -12.742 2.326 19.938 1 80.94 385 SER A O 1
ATOM 3020 N N . HIS A 1 386 ? -12.695 4.551 20.484 1 85.62 386 HIS A N 1
ATOM 3021 C CA . HIS A 1 386 ? -11.836 4.887 19.359 1 85.62 386 HIS A CA 1
ATOM 3022 C C . HIS A 1 386 ? -10.688 5.789 19.781 1 85.62 386 HIS A C 1
ATOM 3024 O O . HIS A 1 386 ? -10.633 6.234 20.938 1 85.62 386 HIS A O 1
ATOM 3030 N N . TRP A 1 387 ? -9.805 6.086 18.891 1 88.88 387 TRP A N 1
ATOM 3031 C CA . TRP A 1 387 ? -8.57 6.797 19.203 1 88.88 387 TRP A CA 1
ATOM 3032 C C . TRP A 1 387 ? -8.828 8.297 19.328 1 88.88 387 TRP A C 1
ATOM 3034 O O . TRP A 1 387 ? -9.453 8.898 18.453 1 88.88 387 TRP A O 1
ATOM 3044 N N . CYS A 1 388 ? -8.383 8.797 20.375 1 94.69 388 CYS A N 1
ATOM 3045 C CA . CYS A 1 388 ? -8.383 10.25 20.516 1 94.69 388 CYS A CA 1
ATOM 3046 C C . CYS A 1 388 ? -7.129 10.859 19.906 1 94.69 388 CYS A C 1
ATOM 3048 O O . CYS A 1 388 ? -6.023 10.648 20.406 1 94.69 388 CYS A O 1
ATOM 3050 N N . ARG A 1 389 ? -7.297 11.695 18.922 1 94.5 389 ARG A N 1
ATOM 3051 C CA . ARG A 1 389 ? -6.137 12.203 18.203 1 94.5 389 ARG A CA 1
ATOM 3052 C C . ARG A 1 389 ? -6.18 13.719 18.094 1 94.5 389 ARG A C 1
ATOM 3054 O O . ARG A 1 389 ? -5.32 14.328 17.453 1 94.5 389 ARG A O 1
ATOM 3061 N N . SER A 1 390 ? -7.156 14.289 18.656 1 96 390 SER A N 1
ATOM 3062 C CA . SER A 1 390 ? -7.293 15.742 18.656 1 96 390 SER A CA 1
ATOM 3063 C C . SER A 1 390 ? -7.496 16.281 20.078 1 96 390 SER A C 1
ATOM 3065 O O . SER A 1 390 ? -8.5 15.969 20.719 1 96 390 SER A O 1
ATOM 3067 N N . LEU A 1 391 ? -6.555 17.031 20.594 1 97.75 391 LEU A N 1
ATOM 3068 C CA . LEU A 1 391 ? -6.543 17.656 21.906 1 97.75 391 LEU A CA 1
ATOM 3069 C C . LEU A 1 391 ? -6.191 19.141 21.812 1 97.75 391 LEU A C 1
ATOM 3071 O O . LEU A 1 391 ? -5.164 19.5 21.234 1 97.75 391 LEU A O 1
ATOM 3075 N N . LYS A 1 392 ? -7.074 20 22.344 1 97.88 392 LYS A N 1
ATOM 3076 C CA . LYS A 1 392 ? -6.824 21.438 22.281 1 97.88 392 LYS A CA 1
ATOM 3077 C C . LYS A 1 392 ? -7.152 22.109 23.609 1 97.88 392 LYS A C 1
ATOM 3079 O O . LYS A 1 392 ? -8.289 22.031 24.078 1 97.88 392 LYS A O 1
ATOM 3084 N N . TRP A 1 393 ? -6.145 22.812 24.156 1 98.31 393 TRP A N 1
ATOM 3085 C CA . TRP A 1 393 ? -6.383 23.594 25.359 1 98.31 393 TRP A CA 1
ATOM 3086 C C . TRP A 1 393 ? -7.109 24.891 25.016 1 98.31 393 TRP A C 1
ATOM 3088 O O . TRP A 1 393 ? -6.809 25.531 24.016 1 98.31 393 TRP A O 1
ATOM 3098 N N . HIS A 1 394 ? -8.023 25.203 25.906 1 97.88 394 HIS A N 1
ATOM 3099 C CA . HIS A 1 394 ? -8.562 26.562 25.828 1 97.88 394 HIS A CA 1
ATOM 3100 C C . HIS A 1 394 ? -7.469 27.594 26.047 1 97.88 394 HIS A C 1
ATOM 3102 O O . HIS A 1 394 ? -6.562 27.391 26.859 1 97.88 394 HIS A O 1
ATOM 3108 N N . PRO A 1 395 ? -7.59 28.734 25.391 1 96.31 395 PRO A N 1
ATOM 3109 C CA . PRO A 1 395 ? -6.48 29.688 25.438 1 96.31 395 PRO A CA 1
ATOM 3110 C C . PRO A 1 395 ? -6.328 30.344 26.797 1 96.31 395 PRO A C 1
ATOM 3112 O O . PRO A 1 395 ? -5.223 30.75 27.172 1 96.31 395 PRO A O 1
ATOM 3115 N N . THR A 1 396 ? -7.422 30.5 27.531 1 94.88 396 THR A N 1
ATOM 3116 C CA . THR A 1 396 ? -7.312 31.281 28.766 1 94.88 396 THR A CA 1
ATOM 3117 C C . THR A 1 396 ? -7.863 30.5 29.953 1 94.88 396 THR A C 1
ATOM 3119 O O . THR A 1 396 ? -7.645 30.891 31.109 1 94.88 396 THR A O 1
ATOM 3122 N N . GLU A 1 397 ? -8.586 29.453 29.734 1 94.94 397 GLU A N 1
ATOM 3123 C CA . GLU A 1 397 ? -9.188 28.672 30.812 1 94.94 397 GLU A CA 1
ATOM 3124 C C . GLU A 1 397 ? -8.609 27.25 30.859 1 94.94 397 GLU A C 1
ATOM 3126 O O . GLU A 1 397 ? -8.07 26.766 29.859 1 94.94 397 GLU A O 1
ATOM 3131 N N . PRO A 1 398 ? -8.656 26.672 31.969 1 94.12 398 PRO A N 1
ATOM 3132 C CA . PRO A 1 398 ? -8.125 25.297 32.062 1 94.12 398 PRO A CA 1
ATOM 3133 C C . PRO A 1 398 ? -9.094 24.25 31.547 1 94.12 398 PRO A C 1
ATOM 3135 O O . PRO A 1 398 ? -9.523 23.359 32.281 1 94.12 398 PRO A O 1
ATOM 3138 N N . LYS A 1 399 ? -9.398 24.359 30.297 1 97 399 LYS A N 1
ATOM 3139 C CA . LYS A 1 399 ? -10.297 23.438 29.594 1 97 399 LYS A CA 1
ATOM 3140 C C . LYS A 1 399 ? -9.617 22.812 28.391 1 97 399 LYS A C 1
ATOM 3142 O O . LYS A 1 399 ? -8.781 23.453 27.734 1 97 399 LYS A O 1
ATOM 3147 N N . ILE A 1 400 ? -10.016 21.578 28.172 1 98.25 400 ILE A N 1
ATOM 3148 C CA . ILE A 1 400 ? -9.492 20.844 27.016 1 98.25 400 ILE A CA 1
ATOM 3149 C C . ILE A 1 400 ? -10.648 20.391 26.141 1 98.25 400 ILE A C 1
ATOM 3151 O O . ILE A 1 400 ? -11.586 19.75 26.609 1 98.25 400 ILE A O 1
ATOM 3155 N N . ALA A 1 401 ? -10.633 20.766 24.875 1 98.19 401 ALA A N 1
ATOM 3156 C CA . ALA A 1 401 ? -11.555 20.219 23.875 1 98.19 401 ALA A CA 1
ATOM 3157 C C . ALA A 1 401 ? -10.961 19 23.203 1 98.19 401 ALA A C 1
ATOM 3159 O O . ALA A 1 401 ? -9.766 18.953 22.906 1 98.19 401 ALA A O 1
ATOM 3160 N N . LEU A 1 402 ? -11.695 17.953 23 1 97.75 402 LEU A N 1
ATOM 3161 C CA . LEU A 1 402 ? -11.25 16.75 22.312 1 97.75 402 LEU A CA 1
ATOM 3162 C C . LEU A 1 402 ? -12.422 16.078 21.594 1 97.75 402 LEU A C 1
ATOM 3164 O O . LEU A 1 402 ? -13.586 16.375 21.875 1 97.75 402 LEU A O 1
ATOM 3168 N N . CYS A 1 403 ? -12.117 15.25 20.625 1 95.19 403 CYS A N 1
ATOM 3169 C CA . CYS A 1 403 ? -13.156 14.477 19.969 1 95.19 403 CYS A CA 1
ATOM 3170 C C . CYS A 1 403 ? -12.688 13.055 19.688 1 95.19 403 CYS A C 1
ATOM 3172 O O . CYS A 1 403 ? -11.484 12.805 19.578 1 95.19 403 CYS A O 1
ATOM 3174 N N . VAL A 1 404 ? -13.57 12.164 19.734 1 92.5 404 VAL A N 1
ATOM 3175 C CA . VAL A 1 404 ? -13.367 10.742 19.469 1 92.5 404 VAL A CA 1
ATOM 3176 C C . VAL A 1 404 ? -14.57 10.188 18.719 1 92.5 404 VAL A C 1
ATOM 3178 O O . VAL A 1 404 ? -15.664 10.07 19.266 1 92.5 404 VAL A O 1
ATOM 3181 N N . ASP A 1 405 ? -14.305 9.852 17.469 1 87.44 405 ASP A N 1
ATOM 3182 C CA . ASP A 1 405 ? -15.367 9.289 16.641 1 87.44 405 ASP A CA 1
ATOM 3183 C C . ASP A 1 405 ? -16.594 10.211 16.609 1 87.44 405 ASP A C 1
ATOM 3185 O O . ASP A 1 405 ? -16.484 11.375 16.219 1 87.44 405 ASP A O 1
ATOM 3189 N N . GLU A 1 406 ? -17.734 9.781 17.25 1 89.5 406 GLU A N 1
ATOM 3190 C CA . GLU A 1 406 ? -18.984 10.539 17.188 1 89.5 406 GLU A CA 1
ATOM 3191 C C . GLU A 1 406 ? -19.094 11.523 18.344 1 89.5 406 GLU A C 1
ATOM 3193 O O . GLU A 1 406 ? -20.047 12.305 18.422 1 89.5 406 GLU A O 1
ATOM 3198 N N . ASP A 1 407 ? -18.094 11.523 19.219 1 93.5 407 ASP A N 1
ATOM 3199 C CA . ASP A 1 407 ? -18.203 12.297 20.453 1 93.5 407 ASP A CA 1
ATOM 3200 C C . ASP A 1 407 ? -17.219 13.469 20.453 1 93.5 407 ASP A C 1
ATOM 3202 O O . ASP A 1 407 ? -16.109 13.352 19.938 1 93.5 407 ASP A O 1
ATOM 3206 N N . ALA A 1 408 ? -17.578 14.57 21 1 96.12 408 ALA A N 1
ATOM 3207 C CA . ALA A 1 408 ? -16.719 15.695 21.344 1 96.12 408 ALA A CA 1
ATOM 3208 C C . ALA A 1 408 ? -16.938 16.141 22.781 1 96.12 408 ALA A C 1
ATOM 3210 O O . ALA A 1 408 ? -18.062 16.109 23.281 1 96.12 408 ALA A O 1
ATOM 3211 N N . TYR A 1 409 ? -15.883 16.531 23.453 1 97.25 409 TYR A N 1
ATOM 3212 C CA . TYR A 1 409 ? -15.945 16.875 24.859 1 97.25 409 TYR A CA 1
ATOM 3213 C C . TYR A 1 409 ? -15.227 18.188 25.141 1 97.25 409 TYR A C 1
ATOM 3215 O O . TYR A 1 409 ? -14.305 18.562 24.422 1 97.25 409 TYR A O 1
ATOM 3223 N N . ILE A 1 410 ? -15.68 18.891 26.109 1 97.69 410 ILE A N 1
ATOM 3224 C CA . ILE A 1 410 ? -14.891 19.859 26.859 1 97.69 410 ILE A CA 1
ATOM 3225 C C . ILE A 1 410 ? -14.648 19.359 28.281 1 97.69 410 ILE A C 1
ATOM 3227 O O . ILE A 1 410 ? -15.602 19.094 29.016 1 97.69 410 ILE A O 1
ATOM 3231 N N . TRP A 1 411 ? -13.414 19.219 28.625 1 98.19 411 TRP A N 1
ATOM 3232 C CA . TRP A 1 411 ? -13.023 18.625 29.906 1 98.19 411 TRP A CA 1
ATOM 3233 C C . TRP A 1 411 ? -12.164 19.594 30.703 1 98.19 411 TRP A C 1
ATOM 3235 O O . TRP A 1 411 ? -11.273 20.25 30.172 1 98.19 411 TRP A O 1
ATOM 3245 N N . ASP A 1 412 ? -12.5 19.75 31.953 1 97.88 412 ASP A N 1
ATOM 3246 C CA . ASP A 1 412 ? -11.711 20.516 32.906 1 97.88 412 ASP A CA 1
ATOM 3247 C C . ASP A 1 412 ? -10.891 19.609 33.812 1 97.88 412 ASP A C 1
ATOM 3249 O O . ASP A 1 412 ? -11.438 18.969 34.719 1 97.88 412 ASP A O 1
ATOM 3253 N N . PRO A 1 413 ? -9.617 19.578 33.625 1 97.56 413 PRO A N 1
ATOM 3254 C CA . PRO A 1 413 ? -8.797 18.672 34.406 1 97.56 413 PRO A CA 1
ATOM 3255 C C . PRO A 1 413 ? -8.445 19.234 35.781 1 97.56 413 PRO A C 1
ATOM 3257 O O . PRO A 1 413 ? -7.766 18.578 36.562 1 97.56 413 PRO A O 1
ATOM 3260 N N . SER A 1 414 ? -8.828 20.438 36.125 1 94.56 414 SER A N 1
ATOM 3261 C CA . SER A 1 414 ? -8.438 21.094 37.375 1 94.56 414 SER A CA 1
ATOM 3262 C C . SER A 1 414 ? -9.359 20.688 38.5 1 94.56 414 SER A C 1
ATOM 3264 O O . SER A 1 414 ? -9.039 20.938 39.688 1 94.56 414 SER A O 1
ATOM 3266 N N . ASP A 1 415 ? -10.406 20.109 38.125 1 90.94 415 ASP A N 1
ATOM 3267 C CA . ASP A 1 415 ? -11.398 19.766 39.156 1 90.94 415 ASP A CA 1
ATOM 3268 C C . ASP A 1 415 ? -11.172 18.344 39.688 1 90.94 415 ASP A C 1
ATOM 3270 O O . ASP A 1 415 ? -11.969 17.453 39.406 1 90.94 415 ASP A O 1
ATOM 3274 N N . GLY A 1 416 ? -10.164 18.109 40.5 1 91.56 416 GLY A N 1
ATOM 3275 C CA . GLY A 1 416 ? -9.883 16.812 41.094 1 91.56 416 GLY A CA 1
ATOM 3276 C C . GLY A 1 416 ? -9.07 15.898 40.188 1 91.56 416 GLY A C 1
ATOM 3277 O O . GLY A 1 416 ? -8.68 16.297 39.094 1 91.56 416 GLY A O 1
ATOM 3278 N N . PRO A 1 417 ? -8.914 14.648 40.625 1 94.81 417 PRO A N 1
ATOM 3279 C CA . PRO A 1 417 ? -8.07 13.703 39.875 1 94.81 417 PRO A CA 1
ATOM 3280 C C . PRO A 1 417 ? -8.727 13.195 38.594 1 94.81 417 PRO A C 1
ATOM 3282 O O . PRO A 1 417 ? -8.031 12.727 37.688 1 94.81 417 PRO A O 1
ATOM 3285 N N . ASN A 1 418 ? -9.992 13.305 38.562 1 96.5 418 ASN A N 1
ATOM 3286 C CA . ASN A 1 418 ? -10.711 12.836 37.406 1 96.5 418 ASN A CA 1
ATOM 3287 C C . ASN A 1 418 ? -11.125 14 36.5 1 96.5 418 ASN A C 1
ATOM 3289 O O . ASN A 1 418 ? -11.57 13.789 35.375 1 96.5 418 ASN A O 1
ATOM 3293 N N . GLY A 1 419 ? -10.922 15.203 36.969 1 96.75 419 GLY A N 1
ATOM 3294 C CA . GLY A 1 419 ? -11.477 16.359 36.281 1 96.75 419 GLY A CA 1
ATOM 3295 C C . GLY A 1 419 ? -12.992 16.297 36.156 1 96.75 419 GLY A C 1
ATOM 3296 O O . GLY A 1 419 ? -13.648 15.523 36.844 1 96.75 419 GLY A O 1
ATOM 3297 N N . LYS A 1 420 ? -13.5 17.172 35.344 1 96.56 420 LYS A N 1
ATOM 3298 C CA . LYS A 1 420 ? -14.938 17.266 35.094 1 96.56 420 LYS A CA 1
ATOM 3299 C C . LYS A 1 420 ? -15.25 17.5 33.625 1 96.56 420 LYS A C 1
ATOM 3301 O O . LYS A 1 420 ? -14.68 18.391 33 1 96.56 420 LYS A O 1
ATOM 3306 N N . VAL A 1 421 ? -16.078 16.672 33.094 1 96.69 421 VAL A N 1
ATOM 3307 C CA . VAL A 1 421 ? -16.562 16.906 31.734 1 96.69 421 VAL A CA 1
ATOM 3308 C C . VAL A 1 421 ? -17.594 18.016 31.734 1 96.69 421 VAL A C 1
ATOM 3310 O O . VAL A 1 421 ? -18.641 17.906 32.375 1 96.69 421 VAL A O 1
ATOM 3313 N N . LEU A 1 422 ? -17.328 19.062 31.016 1 95.88 422 LEU A N 1
ATOM 3314 C CA . LEU A 1 422 ? -18.172 20.25 31 1 95.88 422 LEU A CA 1
ATOM 3315 C C . LEU A 1 422 ? -19.172 20.188 29.844 1 95.88 422 LEU A C 1
ATOM 3317 O O . LEU A 1 422 ? -20.281 20.75 29.938 1 95.88 422 LEU A O 1
ATOM 3321 N N . GLN A 1 423 ? -18.734 19.641 28.766 1 96.12 423 GLN A N 1
ATOM 3322 C CA . GLN A 1 423 ? -19.578 19.469 27.578 1 96.12 423 GLN A CA 1
ATOM 3323 C C . GLN A 1 423 ? -19.406 18.078 26.984 1 96.12 423 GLN A C 1
ATOM 3325 O O . GLN A 1 423 ? -18.297 17.531 27 1 96.12 423 GLN A O 1
ATOM 3330 N N . HIS A 1 424 ? -20.5 17.547 26.453 1 96.12 424 HIS A N 1
ATOM 3331 C CA . HIS A 1 424 ? -20.5 16.312 25.672 1 96.12 424 HIS A CA 1
ATOM 3332 C C . HIS A 1 424 ? -21.438 16.422 24.484 1 96.12 424 HIS A C 1
ATOM 3334 O O . HIS A 1 424 ? -22.656 16.531 24.656 1 96.12 424 HIS A O 1
ATOM 3340 N N . PHE A 1 425 ? -20.844 16.484 23.359 1 95.81 425 PHE A N 1
ATOM 3341 C CA . PHE A 1 425 ? -21.562 16.484 22.094 1 95.81 425 PHE A CA 1
ATOM 3342 C C . PHE A 1 425 ? -21.453 15.133 21.406 1 95.81 425 PHE A C 1
ATOM 3344 O O . PHE A 1 425 ? -20.375 14.531 21.391 1 95.81 425 PHE A O 1
ATOM 3351 N N . LYS A 1 426 ? -22.516 14.609 20.844 1 93.56 426 LYS A N 1
ATOM 3352 C CA . LYS A 1 426 ? -22.516 13.336 20.141 1 93.56 426 LYS A CA 1
ATOM 3353 C C . LYS A 1 426 ? -23.297 13.422 18.828 1 93.56 426 LYS A C 1
ATOM 3355 O O . LYS A 1 426 ? -24.484 13.75 18.844 1 93.56 426 LYS A O 1
ATOM 3360 N N . VAL A 1 427 ? -22.547 13.211 17.766 1 90.12 427 VAL A N 1
ATOM 3361 C CA . VAL A 1 427 ? -23.219 13.211 16.469 1 90.12 427 VAL A CA 1
ATOM 3362 C C . VAL A 1 427 ? -24.141 12 16.359 1 90.12 427 VAL A C 1
ATOM 3364 O O . VAL A 1 427 ? -23.797 10.898 16.812 1 90.12 427 VAL A O 1
ATOM 3367 N N . LYS A 1 428 ? -25.312 12.133 15.859 1 80.06 428 LYS A N 1
ATOM 3368 C CA . LYS A 1 428 ? -26.234 11.031 15.625 1 80.06 428 LYS A CA 1
ATOM 3369 C C . LYS A 1 428 ? -25.828 10.227 14.391 1 80.06 428 LYS A C 1
ATOM 3371 O O . LYS A 1 428 ? -25.625 10.789 13.312 1 80.06 428 LYS A O 1
ATOM 3376 N N . SER A 1 429 ? -25.312 9.023 14.562 1 70.12 429 SER A N 1
ATOM 3377 C CA . SER A 1 429 ? -24.938 8.25 13.383 1 70.12 429 SER A CA 1
ATOM 3378 C C . SER A 1 429 ? -25.875 7.062 13.188 1 70.12 429 SER A C 1
ATOM 3380 O O . SER A 1 429 ? -26.328 6.457 14.164 1 70.12 429 SER A O 1
ATOM 3382 N N . ASP A 1 430 ? -26.344 6.961 11.891 1 63.47 430 ASP A N 1
ATOM 3383 C CA . ASP A 1 430 ? -27.047 5.738 11.531 1 63.47 430 ASP A CA 1
ATOM 3384 C C . ASP A 1 430 ? -26.094 4.559 11.398 1 63.47 430 ASP A C 1
ATOM 3386 O O . ASP A 1 430 ? -24.938 4.738 11 1 63.47 430 ASP A O 1
ATOM 3390 N N . LYS A 1 431 ? -26.391 3.402 11.875 1 57.84 431 LYS A N 1
ATOM 3391 C CA . LYS A 1 431 ? -25.609 2.184 12.008 1 57.84 431 LYS A CA 1
ATOM 3392 C C . LYS A 1 431 ? -24.797 1.918 10.742 1 57.84 431 LYS A C 1
ATOM 3394 O O . LYS A 1 431 ? -23.641 1.493 10.82 1 57.84 431 LYS A O 1
ATOM 3399 N N . GLY A 1 432 ? -25.312 2.209 9.625 1 55.78 432 GLY A N 1
ATOM 3400 C CA . GLY A 1 432 ? -24.594 1.827 8.414 1 55.78 432 GLY A CA 1
ATOM 3401 C C . GLY A 1 432 ? -23.438 2.746 8.094 1 55.78 432 GLY A C 1
ATOM 3402 O O . GLY A 1 432 ? -22.516 2.359 7.375 1 55.78 432 GLY A O 1
ATOM 3403 N N . HIS A 1 433 ? -23.484 3.975 8.656 1 57.59 433 HIS A N 1
ATOM 3404 C CA . HIS A 1 433 ? -22.516 4.977 8.25 1 57.59 433 HIS A CA 1
ATOM 3405 C C . HIS A 1 433 ? -21.469 5.207 9.344 1 57.59 433 HIS A C 1
ATOM 3407 O O . HIS A 1 433 ? -20.594 6.062 9.211 1 57.59 433 HIS A O 1
ATOM 3413 N N . MET A 1 434 ? -21.547 4.477 10.336 1 55.5 434 MET A N 1
ATOM 3414 C CA . MET A 1 434 ? -20.922 4.844 11.602 1 55.5 434 MET A CA 1
ATOM 3415 C C . MET A 1 434 ? -19.406 5.012 11.445 1 55.5 434 MET A C 1
ATOM 3417 O O . MET A 1 434 ? -18.828 5.938 12.008 1 55.5 434 MET A O 1
ATOM 3421 N N . ARG A 1 435 ? -18.812 4.25 10.555 1 58.94 435 ARG A N 1
ATOM 3422 C CA . ARG A 1 435 ? -17.344 4.273 10.609 1 58.94 435 ARG A CA 1
ATOM 3423 C C . ARG A 1 435 ? -16.797 5.492 9.867 1 58.94 435 ARG A C 1
ATOM 3425 O O . ARG A 1 435 ? -15.633 5.855 10.055 1 58.94 435 ARG A O 1
ATOM 3432 N N . MET A 1 436 ? -17.672 6.266 9.227 1 66.5 436 MET A N 1
ATOM 3433 C CA . MET A 1 436 ? -17.141 7.332 8.391 1 66.5 436 MET A CA 1
ATOM 3434 C C . MET A 1 436 ? -17.75 8.68 8.773 1 66.5 436 MET A C 1
ATOM 3436 O O . MET A 1 436 ? -17.438 9.703 8.164 1 66.5 436 MET A O 1
ATOM 3440 N N . SER A 1 437 ? -18.562 8.719 9.758 1 72.31 437 SER A N 1
ATOM 3441 C CA . SER A 1 437 ? -19.297 9.945 10.086 1 72.31 437 SER A CA 1
ATOM 3442 C C . SER A 1 437 ? -18.75 10.578 11.359 1 72.31 437 SER A C 1
ATOM 3444 O O . SER A 1 437 ? -19.344 11.508 11.906 1 72.31 437 SER A O 1
ATOM 3446 N N . GLY A 1 438 ? -17.609 10.305 11.766 1 83.44 438 GLY A N 1
ATOM 3447 C CA . GLY A 1 438 ? -17.125 10.766 13.062 1 83.44 438 GLY A CA 1
ATOM 3448 C C . GLY A 1 438 ? -16.5 12.148 13.008 1 83.44 438 GLY A C 1
ATOM 3449 O O . GLY A 1 438 ? -16.406 12.75 11.938 1 83.44 438 GLY A O 1
ATOM 3450 N N . CYS A 1 439 ? -16.25 12.773 14.242 1 88.94 439 CYS A N 1
ATOM 3451 C CA . CYS A 1 439 ? -15.523 14.031 14.406 1 88.94 439 CYS A CA 1
ATOM 3452 C C . CYS A 1 439 ? -14.039 13.844 14.125 1 88.94 439 CYS A C 1
ATOM 3454 O O . CYS A 1 439 ? -13.422 12.883 14.594 1 88.94 439 CYS A O 1
ATOM 3456 N N . GLN A 1 440 ? -13.531 14.773 13.367 1 89.56 440 GLN A N 1
ATOM 3457 C CA . GLN A 1 440 ? -12.141 14.648 12.945 1 89.56 440 GLN A CA 1
ATOM 3458 C C . GLN A 1 440 ? -11.234 15.562 13.766 1 89.56 440 GLN A C 1
ATOM 3460 O O . GLN A 1 440 ? -10.094 15.195 14.078 1 89.56 440 GLN A O 1
ATOM 3465 N N . ASP A 1 441 ? -11.688 16.703 14.062 1 93.38 441 ASP A N 1
ATOM 3466 C CA . ASP A 1 441 ? -10.852 17.688 14.75 1 93.38 441 ASP A CA 1
ATOM 3467 C C . ASP A 1 441 ? -11.703 18.703 15.508 1 93.38 441 ASP A C 1
ATOM 3469 O O . ASP A 1 441 ? -12.898 18.844 15.227 1 93.38 441 ASP A O 1
ATOM 3473 N N . VAL A 1 442 ? -11.07 19.359 16.484 1 95.25 442 VAL A N 1
ATOM 3474 C CA . VAL A 1 442 ? -11.68 20.453 17.25 1 95.25 442 VAL A CA 1
ATOM 3475 C C . VAL A 1 442 ? -10.727 21.641 17.312 1 95.25 442 VAL A C 1
ATOM 3477 O O . VAL A 1 442 ? -9.508 21.469 17.219 1 95.25 442 VAL A O 1
ATOM 3480 N N . TRP A 1 443 ? -11.266 22.875 17.484 1 93.38 443 TRP A N 1
ATOM 3481 C CA . TRP A 1 443 ? -10.453 24.094 17.594 1 93.38 443 TRP A CA 1
ATOM 3482 C C . TRP A 1 443 ? -11.18 25.156 18.406 1 93.38 443 TRP A C 1
ATOM 3484 O O . TRP A 1 443 ? -12.406 25.281 18.344 1 93.38 443 TRP A O 1
ATOM 3494 N N . TRP A 1 444 ? -10.375 25.891 19.094 1 95.56 444 TRP A N 1
ATOM 3495 C CA . TRP A 1 444 ? -10.891 27.109 19.719 1 95.56 444 TRP A CA 1
ATOM 3496 C C . TRP A 1 444 ? -10.688 28.312 18.812 1 95.56 444 TRP A C 1
ATOM 3498 O O . TRP A 1 444 ? -9.648 28.438 18.156 1 95.56 444 TRP A O 1
ATOM 3508 N N . MET A 1 445 ? -11.633 29.094 18.797 1 94.44 445 MET A N 1
ATOM 3509 C CA . MET A 1 445 ? -11.555 30.328 18.031 1 94.44 445 MET A CA 1
ATOM 3510 C C . MET A 1 445 ? -12.039 31.516 18.844 1 94.44 445 MET A C 1
ATOM 3512 O O . MET A 1 445 ? -12.664 31.328 19.906 1 94.44 445 MET A O 1
ATOM 3516 N N . ASP A 1 446 ? -11.672 32.719 18.406 1 92.69 446 ASP A N 1
ATOM 3517 C CA . ASP A 1 446 ? -12.117 33.969 19.016 1 92.69 446 ASP A CA 1
ATOM 3518 C C . ASP A 1 446 ? -11.781 34 20.5 1 92.69 446 ASP A C 1
ATOM 3520 O O . ASP A 1 446 ? -12.664 34.219 21.328 1 92.69 446 ASP A O 1
ATOM 3524 N N . GLU A 1 447 ? -10.547 33.75 20.781 1 91.81 447 GLU A N 1
ATOM 3525 C CA . GLU A 1 447 ? -10 33.781 22.141 1 91.81 447 GLU A CA 1
ATOM 3526 C C . GLU A 1 447 ? -10.695 32.781 23.047 1 91.81 447 GLU A C 1
ATOM 3528 O O . GLU A 1 447 ? -10.898 33.062 24.234 1 91.81 447 GLU A O 1
ATOM 3533 N N . GLY A 1 448 ? -11.25 31.734 22.438 1 94.38 448 GLY A N 1
ATOM 3534 C CA . GLY A 1 448 ? -11.797 30.625 23.203 1 94.38 448 GLY A CA 1
ATOM 3535 C C . GLY A 1 448 ? -13.305 30.688 23.344 1 94.38 448 GLY A C 1
ATOM 3536 O O . GLY A 1 448 ? -13.906 29.781 23.938 1 94.38 448 GLY A O 1
ATOM 3537 N N . ARG A 1 449 ? -13.898 31.625 22.781 1 94 449 ARG A N 1
ATOM 3538 C CA . ARG A 1 449 ? -15.352 31.766 22.875 1 94 449 ARG A CA 1
ATOM 3539 C C . ARG A 1 449 ? -16.047 30.766 21.953 1 94 449 ARG A C 1
ATOM 3541 O O . ARG A 1 449 ? -17.156 30.297 22.25 1 94 449 ARG A O 1
ATOM 3548 N N . LEU A 1 450 ? -15.445 30.5 20.891 1 95.69 450 LEU A N 1
ATOM 3549 C CA . LEU A 1 450 ? -16.031 29.609 19.891 1 95.69 450 LEU A CA 1
ATOM 3550 C C . LEU A 1 450 ? -15.297 28.281 19.844 1 95.69 450 LEU A C 1
ATOM 3552 O O . LEU A 1 450 ? -14.062 28.25 19.859 1 95.69 450 LEU A O 1
ATOM 3556 N N . LEU A 1 451 ? -16.078 27.203 19.812 1 96.75 451 LEU A N 1
ATOM 3557 C CA . LEU A 1 451 ? -15.547 25.875 19.594 1 96.75 451 LEU A CA 1
ATOM 3558 C C . LEU A 1 451 ? -15.945 25.344 18.219 1 96.75 451 LEU A C 1
ATOM 3560 O O . LEU A 1 451 ? -17.141 25.266 17.906 1 96.75 451 LEU A O 1
ATOM 3564 N N . GLY A 1 452 ? -14.922 25.094 17.406 1 96.19 452 GLY A N 1
ATOM 3565 C CA . GLY A 1 452 ? -15.164 24.5 16.109 1 96.19 452 GLY A CA 1
ATOM 3566 C C . GLY A 1 452 ? -15.016 22.984 16.109 1 96.19 452 GLY A C 1
ATOM 3567 O O . GLY A 1 452 ? -14.109 22.453 16.75 1 96.19 452 GLY A O 1
ATOM 3568 N N . LEU A 1 453 ? -15.898 22.297 15.414 1 95.12 453 LEU A N 1
ATOM 3569 C CA . LEU A 1 453 ? -15.867 20.844 15.227 1 95.12 453 LEU A CA 1
ATOM 3570 C C . LEU A 1 453 ? -15.953 20.484 13.75 1 95.12 453 LEU A C 1
ATOM 3572 O O . LEU A 1 453 ? -16.828 20.969 13.031 1 95.12 453 LEU A O 1
ATOM 3576 N N . GLU A 1 454 ? -15.023 19.703 13.344 1 93.25 454 GLU A N 1
ATOM 3577 C CA . GLU A 1 454 ? -15.031 19.234 11.961 1 93.25 454 GLU A CA 1
ATOM 3578 C C . GLU A 1 454 ? -15.383 17.75 11.898 1 93.25 454 GLU A C 1
ATOM 3580 O O . GLU A 1 454 ? -14.797 16.938 12.609 1 93.25 454 GLU A O 1
ATOM 3585 N N . SER A 1 455 ? -16.328 17.422 11.031 1 90.62 455 SER A N 1
ATOM 3586 C CA . SER A 1 455 ? -16.703 16.031 10.828 1 90.62 455 SER A CA 1
ATOM 3587 C C . SER A 1 455 ? -15.984 15.422 9.633 1 90.62 455 SER A C 1
ATOM 3589 O O . SER A 1 455 ? -15.438 16.156 8.797 1 90.62 455 SER A O 1
ATOM 3591 N N . SER A 1 456 ? -16.047 14.117 9.516 1 85.38 456 SER A N 1
ATOM 3592 C CA . SER A 1 456 ? -15.312 13.375 8.5 1 85.38 456 SER A CA 1
ATOM 3593 C C . SER A 1 456 ? -15.836 13.68 7.102 1 85.38 456 SER A C 1
ATOM 3595 O O . SER A 1 456 ? -15.117 13.523 6.113 1 85.38 456 SER A O 1
ATOM 3597 N N . ASP A 1 457 ? -17.094 14.094 7.02 1 86.25 457 ASP A N 1
ATOM 3598 C CA . ASP A 1 457 ? -17.641 14.398 5.703 1 86.25 457 ASP A CA 1
ATOM 3599 C C . ASP A 1 457 ? -17.281 15.828 5.285 1 86.25 457 ASP A C 1
ATOM 3601 O O . ASP A 1 457 ? -17.594 16.234 4.164 1 86.25 457 ASP A O 1
ATOM 3605 N N . GLY A 1 458 ? -16.688 16.609 6.199 1 91 458 GLY A N 1
ATOM 3606 C CA . GLY A 1 458 ? -16.266 17.953 5.871 1 91 458 GLY A CA 1
ATOM 3607 C C . GLY A 1 458 ? -17.141 19.031 6.488 1 91 458 GLY A C 1
ATOM 3608 O O . GLY A 1 458 ? -16.844 20.219 6.406 1 91 458 GLY A O 1
ATOM 3609 N N . SER A 1 459 ? -18.219 18.625 7.117 1 94 459 SER A N 1
ATOM 3610 C CA . SER A 1 459 ? -19.094 19.594 7.781 1 94 459 SER A CA 1
ATOM 3611 C C . SER A 1 459 ? -18.406 20.188 9.016 1 94 459 SER A C 1
ATOM 3613 O O . SER A 1 459 ? -17.594 19.531 9.656 1 94 459 SER A O 1
ATOM 3615 N N . VAL A 1 460 ? -18.781 21.406 9.281 1 95.69 460 VAL A N 1
ATOM 3616 C CA . VAL A 1 460 ? -18.188 22.109 10.406 1 95.69 460 VAL A CA 1
ATOM 3617 C C . VAL A 1 460 ? -19.281 22.656 11.312 1 95.69 460 VAL A C 1
ATOM 3619 O O . VAL A 1 460 ? -20.266 23.234 10.828 1 95.69 460 VAL A O 1
ATOM 3622 N N . LEU A 1 461 ? -19.188 22.391 12.531 1 96 461 LEU A N 1
ATOM 3623 C CA . LEU A 1 461 ? -20.062 22.953 13.562 1 96 461 LEU A CA 1
ATOM 3624 C C . LEU A 1 461 ? -19.297 23.922 14.461 1 96 461 LEU A C 1
ATOM 3626 O O . LEU A 1 461 ? -18.219 23.594 14.961 1 96 461 LEU A O 1
ATOM 3630 N N . VAL A 1 462 ? -19.781 25.141 14.578 1 96.69 462 VAL A N 1
ATOM 3631 C CA . VAL A 1 462 ? -19.188 26.125 15.469 1 96.69 462 VAL A CA 1
ATOM 3632 C C . VAL A 1 462 ? -20.125 26.391 16.641 1 96.69 462 VAL A C 1
ATOM 3634 O O . VAL A 1 462 ? -21.281 26.75 16.453 1 96.69 462 VAL A O 1
ATOM 3637 N N . TYR A 1 463 ? -19.688 26.188 17.828 1 96.81 463 TYR A N 1
ATOM 3638 C CA . TYR A 1 463 ? -20.453 26.391 19.047 1 96.81 463 TYR A CA 1
ATOM 3639 C C . TYR A 1 463 ? -19.922 27.578 19.828 1 96.81 463 TYR A C 1
ATOM 3641 O O . TYR A 1 463 ? -18.734 27.656 20.141 1 96.81 463 TYR A O 1
ATOM 3649 N N . ASN A 1 464 ? -20.781 28.5 20.078 1 95.44 464 ASN A N 1
ATOM 3650 C CA . ASN A 1 464 ? -20.469 29.625 20.953 1 95.44 464 ASN A CA 1
ATOM 3651 C C . ASN A 1 464 ? -20.719 29.266 22.422 1 95.44 464 ASN A C 1
ATOM 3653 O O . ASN A 1 464 ? -21.875 29.156 22.844 1 95.44 464 ASN A O 1
ATOM 3657 N N . THR A 1 465 ? -19.766 29.156 23.188 1 92.94 465 THR A N 1
ATOM 3658 C CA . THR A 1 465 ? -19.859 28.656 24.547 1 92.94 465 THR A CA 1
ATOM 3659 C C . THR A 1 465 ? -20.5 29.719 25.453 1 92.94 465 THR A C 1
ATOM 3661 O O . THR A 1 465 ? -20.938 29.406 26.562 1 92.94 465 THR A O 1
ATOM 3664 N N . HIS A 1 466 ? -20.531 30.953 25.078 1 90.25 466 HIS A N 1
ATOM 3665 C CA . HIS A 1 466 ? -21.031 32.031 25.906 1 90.25 466 HIS A CA 1
ATOM 3666 C C . HIS A 1 466 ? -22.531 32.25 25.703 1 90.25 466 HIS A C 1
ATOM 3668 O O . HIS A 1 466 ? -23.281 32.406 26.672 1 90.25 466 HIS A O 1
ATOM 3674 N N . ASN A 1 467 ? -22.938 32.188 24.469 1 90.31 467 ASN A N 1
ATOM 3675 C CA . ASN A 1 467 ? -24.344 32.438 24.25 1 90.31 467 ASN A CA 1
ATOM 3676 C C . ASN A 1 467 ? -25.125 31.172 23.953 1 90.31 467 ASN A C 1
ATOM 3678 O O . ASN A 1 467 ? -26.328 31.203 23.719 1 90.31 467 ASN A O 1
ATOM 3682 N N . ASN A 1 468 ? -24.484 30.031 23.922 1 95.06 468 ASN A N 1
ATOM 3683 C CA . ASN A 1 468 ? -25.078 28.703 23.75 1 95.06 468 ASN A CA 1
ATOM 3684 C C . ASN A 1 468 ? -25.719 28.562 22.375 1 95.06 468 ASN A C 1
ATOM 3686 O O . ASN A 1 468 ? -26.766 27.922 22.25 1 95.06 468 ASN A O 1
ATOM 3690 N N . ALA A 1 469 ? -25.141 29.219 21.438 1 95.38 469 ALA A N 1
ATOM 3691 C CA . ALA A 1 469 ? -25.609 29.109 20.062 1 95.38 469 ALA A CA 1
ATOM 3692 C C . ALA A 1 469 ? -24.641 28.281 19.219 1 95.38 469 ALA A C 1
ATOM 3694 O O . ALA A 1 469 ? -23.438 28.25 19.5 1 95.38 469 ALA A O 1
ATOM 3695 N N . LYS A 1 470 ? -25.203 27.688 18.219 1 96.19 470 LYS A N 1
ATOM 3696 C CA . LYS A 1 470 ? -24.344 26.906 17.344 1 96.19 470 LYS A CA 1
ATOM 3697 C C . LYS A 1 470 ? -24.641 27.203 15.875 1 96.19 470 LYS A C 1
ATOM 3699 O O . LYS A 1 470 ? -25.734 27.641 15.531 1 96.19 470 LYS A O 1
ATOM 3704 N N . GLU A 1 471 ? -23.672 27.078 15.062 1 96.56 471 GLU A N 1
ATOM 3705 C CA . GLU A 1 471 ? -23.734 27.25 13.617 1 96.56 471 GLU A CA 1
ATOM 3706 C C . GLU A 1 471 ? -23.203 26.016 12.891 1 96.56 471 GLU A C 1
ATOM 3708 O O . GLU A 1 471 ? -22.094 25.562 13.141 1 96.56 471 GLU A O 1
ATOM 3713 N N . LEU A 1 472 ? -24.047 25.5 12.039 1 96.5 472 LEU A N 1
ATOM 3714 C CA . LEU A 1 472 ? -23.656 24.328 11.258 1 96.5 472 LEU A CA 1
ATOM 3715 C C . LEU A 1 472 ? -23.484 24.688 9.789 1 96.5 472 LEU A C 1
ATOM 3717 O O . LEU A 1 472 ? -24.359 25.328 9.195 1 96.5 472 LEU A O 1
ATOM 3721 N N . PHE A 1 473 ? -22.344 24.375 9.273 1 96.44 473 PHE A N 1
ATOM 3722 C CA . PHE A 1 473 ? -22.031 24.453 7.852 1 96.44 473 PHE A CA 1
ATOM 3723 C C . PHE A 1 473 ? -21.844 23.062 7.266 1 96.44 473 PHE A C 1
ATOM 3725 O O . PHE A 1 473 ? -20.766 22.469 7.406 1 96.44 473 PHE A O 1
ATOM 3732 N N . ARG A 1 474 ? -22.781 22.562 6.602 1 95.25 474 ARG A N 1
ATOM 3733 C CA . ARG A 1 474 ? -22.797 21.141 6.273 1 95.25 474 ARG A CA 1
ATOM 3734 C C . ARG A 1 474 ? -22.531 20.922 4.789 1 95.25 474 ARG A C 1
ATOM 3736 O O . ARG A 1 474 ? -22.969 21.719 3.951 1 95.25 474 ARG A O 1
ATOM 3743 N N . ARG A 1 475 ? -21.875 19.891 4.52 1 94.06 475 ARG A N 1
ATOM 3744 C CA . ARG A 1 475 ? -21.688 19.422 3.145 1 94.06 475 ARG A CA 1
ATOM 3745 C C . ARG A 1 475 ? -23.016 19.062 2.496 1 94.06 475 ARG A C 1
ATOM 3747 O O . ARG A 1 475 ? -23.859 18.422 3.121 1 94.06 475 ARG A O 1
ATOM 3754 N N . SER A 1 476 ? -23.156 19.438 1.289 1 89.12 476 SER A N 1
ATOM 3755 C CA . SER A 1 476 ? -24.375 19.094 0.563 1 89.12 476 SER A CA 1
ATOM 3756 C C . SER A 1 476 ? -24.391 17.625 0.185 1 89.12 476 SER A C 1
ATOM 3758 O O . SER A 1 476 ? -23.359 17.047 -0.185 1 89.12 476 SER A O 1
ATOM 3760 N N . ALA A 1 477 ? -25.594 17.125 0.333 1 82.94 477 ALA A N 1
ATOM 3761 C CA . ALA A 1 477 ? -25.734 15.727 -0.043 1 82.94 477 ALA A CA 1
ATOM 3762 C C . ALA A 1 477 ? -25.234 15.484 -1.466 1 82.94 477 ALA A C 1
ATOM 3764 O O . ALA A 1 477 ? -25.562 16.25 -2.379 1 82.94 477 ALA A O 1
ATOM 3765 N N . GLY A 1 478 ? -24.453 14.484 -1.647 1 83.56 478 GLY A N 1
ATOM 3766 C CA . GLY A 1 478 ? -24 14.102 -2.975 1 83.56 478 GLY A CA 1
ATOM 3767 C C . GLY A 1 478 ? -22.703 14.766 -3.373 1 83.56 478 GLY A C 1
ATOM 3768 O O . GLY A 1 478 ? -22.094 14.398 -4.379 1 83.56 478 GLY A O 1
ATOM 3769 N N . THR A 1 479 ? -22.281 15.75 -2.664 1 88.38 479 THR A N 1
ATOM 3770 C CA . THR A 1 479 ? -21.031 16.438 -2.98 1 88.38 479 THR A CA 1
ATOM 3771 C C . THR A 1 479 ? -19.828 15.562 -2.598 1 88.38 479 THR A C 1
ATOM 3773 O O . THR A 1 479 ? -19.672 15.188 -1.435 1 88.38 479 THR A O 1
ATOM 3776 N N . MET A 1 480 ? -19.031 15.234 -3.602 1 85.88 480 MET A N 1
ATOM 3777 C CA . MET A 1 480 ? -17.797 14.508 -3.324 1 85.88 480 MET A CA 1
ATOM 3778 C C . MET A 1 480 ? -16.734 15.445 -2.744 1 85.88 480 MET A C 1
ATOM 3780 O O . MET A 1 480 ? -16.453 16.5 -3.309 1 85.88 480 MET A O 1
ATOM 3784 N N . ALA A 1 481 ? -16.234 15.102 -1.583 1 88.62 481 ALA A N 1
ATOM 3785 C CA . ALA A 1 481 ? -15.25 15.938 -0.9 1 88.62 481 ALA A CA 1
ATOM 3786 C C . ALA A 1 481 ? -14.102 15.094 -0.353 1 88.62 481 ALA A C 1
ATOM 3788 O O . ALA A 1 481 ? -14.32 14.031 0.223 1 88.62 481 ALA A O 1
ATOM 3789 N N . GLY A 1 482 ? -12.867 15.57 -0.691 1 86.94 482 GLY A N 1
ATOM 3790 C CA . GLY A 1 482 ? -11.703 14.93 -0.107 1 86.94 482 GLY A CA 1
ATOM 3791 C C . GLY A 1 482 ? -11.484 15.297 1.349 1 86.94 482 GLY A C 1
ATOM 3792 O O . GLY A 1 482 ? -12.234 16.094 1.909 1 86.94 482 GLY A O 1
ATOM 3793 N N . TYR A 1 483 ? -10.484 14.711 1.93 1 85.81 483 TYR A N 1
ATOM 3794 C CA . TYR A 1 483 ? -10.109 14.992 3.311 1 85.81 483 TYR A CA 1
ATOM 3795 C C . TYR A 1 483 ? -9.328 16.297 3.402 1 85.81 483 TYR A C 1
ATOM 3797 O O . TYR A 1 483 ? -8.477 16.578 2.559 1 85.81 483 TYR A O 1
ATOM 3805 N N . VAL A 1 484 ? -9.672 17.031 4.402 1 91.31 484 VAL A N 1
ATOM 3806 C CA . VAL A 1 484 ? -8.945 18.281 4.637 1 91.31 484 VAL A CA 1
ATOM 3807 C C . VAL A 1 484 ? -8.43 18.312 6.074 1 91.31 484 VAL A C 1
ATOM 3809 O O . VAL A 1 484 ? -9.211 18.188 7.02 1 91.31 484 VAL A O 1
ATOM 3812 N N . GLN A 1 485 ? -7.129 18.469 6.18 1 89.06 485 GLN A N 1
ATOM 3813 C CA . GLN A 1 485 ? -6.559 18.75 7.496 1 89.06 485 GLN A CA 1
ATOM 3814 C C . GLN A 1 485 ? -6.445 20.25 7.742 1 89.06 485 GLN A C 1
ATOM 3816 O O . GLN A 1 485 ? -5.777 20.953 6.992 1 89.06 485 GLN A O 1
ATOM 3821 N N . GLY A 1 486 ? -7.012 20.719 8.852 1 81.25 486 GLY A N 1
ATOM 3822 C CA . GLY A 1 486 ? -7 22.141 9.156 1 81.25 486 GLY A CA 1
ATOM 3823 C C . GLY A 1 486 ? -7.906 22.953 8.242 1 81.25 486 GLY A C 1
ATOM 3824 O O . GLY A 1 486 ? -7.484 23.969 7.676 1 81.25 486 GLY A O 1
ATOM 3825 N N . GLY A 1 487 ? -9.141 22.719 8.195 1 85.62 487 GLY A N 1
ATOM 3826 C CA . GLY A 1 487 ? -9.984 23.281 7.16 1 85.62 487 GLY A CA 1
ATOM 3827 C C . GLY A 1 487 ? -10.852 24.422 7.656 1 85.62 487 GLY A C 1
ATOM 3828 O O . GLY A 1 487 ? -11.57 25.062 6.871 1 85.62 487 GLY A O 1
ATOM 3829 N N . LEU A 1 488 ? -10.758 24.766 8.953 1 92.56 488 LEU A N 1
ATOM 3830 C CA . LEU A 1 488 ? -11.586 25.844 9.492 1 92.56 488 LEU A CA 1
ATOM 3831 C C . LEU A 1 488 ? -10.727 26.969 10.062 1 92.56 488 LEU A C 1
ATOM 3833 O O . LEU A 1 488 ? -9.914 26.734 10.961 1 92.56 488 LEU A O 1
ATOM 3837 N N . TYR A 1 489 ? -10.961 28.141 9.531 1 93.06 489 TYR A N 1
ATOM 3838 C CA . TYR A 1 489 ? -10.289 29.344 10.023 1 93.06 489 TYR A CA 1
ATOM 3839 C C . TYR A 1 489 ? -11.289 30.438 10.367 1 93.06 489 TYR A C 1
ATOM 3841 O O . TYR A 1 489 ? -12.234 30.672 9.609 1 93.06 489 TYR A O 1
ATOM 3849 N N . GLY A 1 490 ? -11.148 31.047 11.453 1 86.31 490 GLY A N 1
ATOM 3850 C CA . GLY A 1 490 ? -12.008 32.156 11.883 1 86.31 490 GLY A CA 1
ATOM 3851 C C . GLY A 1 490 ? -11.516 32.812 13.141 1 86.31 490 GLY A C 1
ATOM 3852 O O . GLY A 1 490 ? -10.75 32.25 13.914 1 86.31 490 GLY A O 1
ATOM 3853 N N . ILE A 1 491 ? -11.875 34.031 13.336 1 87.88 491 ILE A N 1
ATOM 3854 C CA . ILE A 1 491 ? -12.641 35 12.547 1 87.88 491 ILE A CA 1
ATOM 3855 C C . ILE A 1 491 ? -11.695 35.812 11.68 1 87.88 491 ILE A C 1
ATOM 3857 O O . ILE A 1 491 ? -10.648 36.281 12.156 1 87.88 491 ILE A O 1
ATOM 3861 N N . ILE A 1 492 ? -11.977 35.844 10.469 1 90.38 492 ILE A N 1
ATOM 3862 C CA . ILE A 1 492 ? -11.195 36.656 9.539 1 90.38 492 ILE A CA 1
ATOM 3863 C C . ILE A 1 492 ? -12.078 37.75 8.945 1 90.38 492 ILE A C 1
ATOM 3865 O O . ILE A 1 492 ? -13.305 37.688 9.039 1 90.38 492 ILE A O 1
ATOM 3869 N N . LYS A 1 493 ? -11.375 38.75 8.516 1 88 493 LYS A N 1
ATOM 3870 C CA . LYS A 1 493 ? -12.102 39.844 7.875 1 88 493 LYS A CA 1
ATOM 3871 C C . LYS A 1 493 ? -12.125 39.688 6.359 1 88 493 LYS A C 1
ATOM 3873 O O . LYS A 1 493 ? -11.109 39.312 5.754 1 88 493 LYS A O 1
ATOM 3878 N N . ASP A 1 494 ? -13.281 39.844 5.824 1 83.62 494 ASP A N 1
ATOM 3879 C CA . ASP A 1 494 ? -13.352 39.812 4.367 1 83.62 494 ASP A CA 1
ATOM 3880 C C . ASP A 1 494 ? -13.062 41.219 3.773 1 83.62 494 ASP A C 1
ATOM 3882 O O . ASP A 1 494 ? -12.633 42.125 4.484 1 83.62 494 ASP A O 1
ATOM 3886 N N . GLN A 1 495 ? -13.242 41.344 2.494 1 82.25 495 GLN A N 1
ATOM 3887 C CA . GLN A 1 495 ? -12.93 42.594 1.791 1 82.25 495 GLN A CA 1
ATOM 3888 C C . GLN A 1 495 ? -13.789 43.75 2.299 1 82.25 495 GLN A C 1
ATOM 3890 O O . GLN A 1 495 ? -13.352 44.906 2.295 1 82.25 495 GLN A O 1
ATOM 3895 N N . GLN A 1 496 ? -14.977 43.438 2.744 1 84.94 496 GLN A N 1
ATOM 3896 C CA . GLN A 1 496 ? -15.891 44.469 3.246 1 84.94 496 GLN A CA 1
ATOM 3897 C C . GLN A 1 496 ? -15.773 44.594 4.762 1 84.94 496 GLN A C 1
ATOM 3899 O O . GLN A 1 496 ? -16.641 45.219 5.398 1 84.94 496 GLN A O 1
ATOM 3904 N N . GLU A 1 497 ? -14.773 43.906 5.344 1 86.88 497 GLU A N 1
ATOM 3905 C CA . GLU A 1 497 ? -14.438 44 6.762 1 86.88 497 GLU A CA 1
ATOM 3906 C C . GLU A 1 497 ? -15.477 43.281 7.621 1 86.88 497 GLU A C 1
ATOM 3908 O O . GLU A 1 497 ? -15.648 43.594 8.797 1 86.88 497 GLU A O 1
ATOM 3913 N N . HIS A 1 498 ? -16.219 42.438 6.98 1 88.19 498 HIS A N 1
ATOM 3914 C CA . HIS A 1 498 ? -17.094 41.594 7.77 1 88.19 498 HIS A CA 1
ATOM 3915 C C . HIS A 1 498 ? -16.312 40.469 8.445 1 88.19 498 HIS A C 1
ATOM 3917 O O . HIS A 1 498 ? -15.297 40.031 7.914 1 88.19 498 HIS A O 1
ATOM 3923 N N . ASP A 1 499 ? -16.875 40.031 9.617 1 90.62 499 ASP A N 1
ATOM 3924 C CA . ASP A 1 499 ? -16.344 38.844 10.258 1 90.62 499 ASP A CA 1
ATOM 3925 C C . ASP A 1 499 ? -16.812 37.594 9.547 1 90.62 499 ASP A C 1
ATOM 3927 O O . ASP A 1 499 ? -18.016 37.375 9.398 1 90.62 499 ASP A O 1
ATOM 3931 N N . VAL A 1 500 ? -15.859 36.781 9.109 1 93 500 VAL A N 1
ATOM 3932 C CA . VAL A 1 500 ? -16.266 35.562 8.375 1 93 500 VAL A CA 1
ATOM 3933 C C . VAL A 1 500 ? -15.469 34.375 8.883 1 93 500 VAL A C 1
ATOM 3935 O O . VAL A 1 500 ? -14.391 34.531 9.453 1 93 500 VAL A O 1
ATOM 3938 N N . TYR A 1 501 ? -16.062 33.156 8.719 1 94.88 501 TYR A N 1
ATOM 3939 C CA . TYR A 1 501 ? -15.344 31.891 8.766 1 94.88 501 TYR A CA 1
ATOM 3940 C C . TYR A 1 501 ? -14.836 31.516 7.383 1 94.88 501 TYR A C 1
ATOM 3942 O O . TYR A 1 501 ? -15.539 31.688 6.383 1 94.88 501 TYR A O 1
ATOM 3950 N N . ALA A 1 502 ? -13.617 31.141 7.277 1 95.69 502 ALA A N 1
ATOM 3951 C CA . ALA A 1 502 ? -13.102 30.516 6.059 1 95.69 502 ALA A CA 1
ATOM 3952 C C . ALA A 1 502 ? -12.977 29 6.219 1 95.69 502 ALA A C 1
ATOM 3954 O O . ALA A 1 502 ? -12.219 28.531 7.066 1 95.69 502 ALA A O 1
ATOM 3955 N N . ILE A 1 503 ? -13.695 28.25 5.469 1 96.44 503 ILE A N 1
ATOM 3956 C CA . ILE A 1 503 ? -13.711 26.797 5.551 1 96.44 503 ILE A CA 1
ATOM 3957 C C . ILE A 1 503 ? -13.156 26.203 4.258 1 96.44 503 ILE A C 1
ATOM 3959 O O . ILE A 1 503 ? -13.742 26.375 3.186 1 96.44 503 ILE A O 1
ATOM 3963 N N . VAL A 1 504 ? -12.016 25.578 4.359 1 96.38 504 VAL A N 1
ATOM 3964 C CA . VAL A 1 504 ? -11.469 24.859 3.213 1 96.38 504 VAL A CA 1
ATOM 3965 C C . VAL A 1 504 ? -12.195 23.516 3.055 1 96.38 504 VAL A C 1
ATOM 3967 O O . VAL A 1 504 ? -12.078 22.641 3.912 1 96.38 504 VAL A O 1
ATOM 3970 N N . CYS A 1 505 ? -12.828 23.344 1.967 1 94.81 505 CYS A N 1
ATOM 3971 C CA . CYS A 1 505 ? -13.664 22.172 1.746 1 94.81 505 CYS A CA 1
ATOM 3972 C C . CYS A 1 505 ? -13 21.203 0.781 1 94.81 505 CYS A C 1
ATOM 3974 O O . CYS A 1 505 ? -12.273 21.609 -0.122 1 94.81 505 CYS A O 1
ATOM 3976 N N . GLY A 1 506 ? -13.328 19.953 0.931 1 91.5 506 GLY A N 1
ATOM 3977 C CA . GLY A 1 506 ? -12.688 18.906 0.158 1 91.5 506 GLY A CA 1
ATOM 3978 C C . GLY A 1 506 ? -13.156 18.859 -1.282 1 91.5 506 GLY A C 1
ATOM 3979 O O . GLY A 1 506 ? -12.656 18.047 -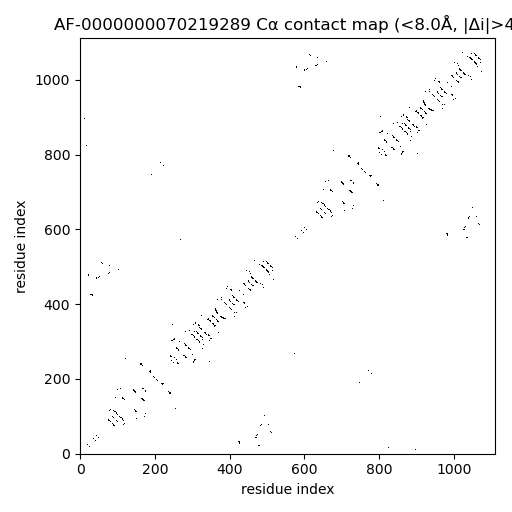2.076 1 91.5 506 GLY A O 1
ATOM 3980 N N . ASP A 1 507 ? -14.148 19.609 -1.62 1 90.5 507 ASP A N 1
ATOM 3981 C CA . ASP A 1 507 ? -14.547 19.719 -3.021 1 90.5 507 ASP A CA 1
ATOM 3982 C C . ASP A 1 507 ? -13.758 20.812 -3.738 1 90.5 507 ASP A C 1
ATOM 3984 O O . ASP A 1 507 ? -14.203 21.328 -4.766 1 90.5 507 ASP A O 1
ATOM 3988 N N . GLU A 1 508 ? -12.672 21.281 -3.129 1 92.81 508 GLU A N 1
ATOM 3989 C CA . GLU A 1 508 ? -11.672 22.172 -3.719 1 92.81 508 GLU A CA 1
ATOM 3990 C C . GLU A 1 508 ? -12.156 23.609 -3.738 1 92.81 508 GLU A C 1
ATOM 3992 O O . GLU A 1 508 ? -11.883 24.359 -4.684 1 92.81 508 GLU A O 1
ATOM 3997 N N . LYS A 1 509 ? -12.906 23.953 -2.717 1 95.25 509 LYS A N 1
ATOM 3998 C CA . LYS A 1 509 ? -13.367 25.328 -2.521 1 95.25 509 LYS A CA 1
ATOM 3999 C C . LYS A 1 509 ? -13.086 25.812 -1.102 1 95.25 509 LYS A C 1
ATOM 4001 O O . LYS A 1 509 ? -13.164 25.031 -0.151 1 95.25 509 LYS A O 1
ATOM 4006 N N . VAL A 1 510 ? -12.734 27.031 -1.039 1 96.38 510 VAL A N 1
ATOM 4007 C CA . VAL A 1 510 ? -12.773 27.719 0.246 1 96.38 510 VAL A CA 1
ATOM 4008 C C . VAL A 1 510 ? -14.047 28.547 0.351 1 96.38 510 VAL A C 1
ATOM 4010 O O . VAL A 1 510 ? -14.32 29.391 -0.503 1 96.38 510 VAL A O 1
ATOM 4013 N N . ARG A 1 511 ? -14.789 28.266 1.365 1 96.38 511 ARG A N 1
ATOM 4014 C CA . ARG A 1 511 ? -16.062 28.953 1.534 1 96.38 511 ARG A CA 1
ATOM 4015 C C . ARG A 1 511 ? -16 29.953 2.686 1 96.38 511 ARG A C 1
ATOM 4017 O O . ARG A 1 511 ? -15.438 29.656 3.74 1 96.38 511 ARG A O 1
ATOM 4024 N N . PHE A 1 512 ? -16.547 31.094 2.418 1 95.69 512 PHE A N 1
ATOM 4025 C CA . PHE A 1 512 ? -16.578 32.156 3.408 1 95.69 512 PHE A CA 1
ATOM 4026 C C . PHE A 1 512 ? -17.984 32.406 3.908 1 95.69 512 PHE A C 1
ATOM 4028 O O . PHE A 1 512 ? -18.875 32.75 3.129 1 95.69 512 PHE A O 1
ATOM 4035 N N . PHE A 1 513 ? -18.203 32.156 5.156 1 95.5 513 PHE A N 1
ATOM 4036 C CA . PHE A 1 513 ? -19.5 32.375 5.793 1 95.5 513 PHE A CA 1
ATOM 4037 C C . PHE A 1 513 ? -19.438 33.531 6.785 1 95.5 513 PHE A C 1
ATOM 4039 O O . PHE A 1 513 ? -18.547 33.594 7.621 1 95.5 513 PHE A O 1
ATOM 4046 N N . ARG A 1 514 ? -20.344 34.344 6.691 1 93 514 ARG A N 1
ATOM 4047 C CA . ARG A 1 514 ? -20.438 35.438 7.676 1 93 514 ARG A CA 1
ATOM 4048 C C . ARG A 1 514 ? -20.828 34.906 9.047 1 93 514 ARG A C 1
ATOM 4050 O O . ARG A 1 514 ? -21.688 34 9.141 1 93 514 ARG A O 1
ATOM 4057 N N . THR A 1 515 ? -20.156 35.375 10.016 1 89.56 515 THR A N 1
ATOM 4058 C CA . THR A 1 515 ? -20.5 34.969 11.375 1 89.56 515 THR A CA 1
ATOM 4059 C C . THR A 1 515 ? -21.875 35.5 11.758 1 89.56 515 THR A C 1
ATOM 4061 O O . THR A 1 515 ? -22.297 36.562 11.273 1 89.56 515 THR A O 1
ATOM 4064 N N . SER A 1 516 ? -22.656 34.719 12.43 1 78.5 516 SER A N 1
ATOM 4065 C CA . SER A 1 516 ? -23.984 35.188 12.836 1 78.5 516 SER A CA 1
ATOM 4066 C C . SER A 1 516 ? -23.891 36.25 13.922 1 78.5 516 SER A C 1
ATOM 4068 O O . SER A 1 516 ? -22.984 36.25 14.75 1 78.5 516 SER A O 1
ATOM 4070 N N . VAL A 1 517 ? -24.438 37.406 13.773 1 57.38 517 VAL A N 1
ATOM 4071 C CA . VAL A 1 517 ? -24.547 38.469 14.773 1 57.38 517 VAL A CA 1
ATOM 4072 C C . VAL A 1 517 ? -25.375 37.969 15.961 1 57.38 517 VAL A C 1
ATOM 4074 O O . VAL A 1 517 ? -26.406 37.312 15.781 1 57.38 517 VAL A O 1
ATOM 4077 N N . PRO A 1 518 ? -24.75 37.875 17.078 1 51 518 PRO A N 1
ATOM 4078 C CA . PRO A 1 518 ? -25.516 37.438 18.25 1 51 518 PRO A CA 1
ATOM 4079 C C . PRO A 1 518 ? -26.922 38.031 18.281 1 51 518 PRO A C 1
ATOM 4081 O O . PRO A 1 518 ? -27.094 39.25 18.047 1 51 518 PRO A O 1
ATOM 4084 N N . ALA A 1 519 ? -27.906 37.406 17.984 1 42.97 519 ALA A N 1
ATOM 4085 C CA . ALA A 1 519 ? -29.219 37.906 18.391 1 42.97 519 ALA A CA 1
ATOM 4086 C C . ALA A 1 519 ? -29.25 38.219 19.875 1 42.97 519 ALA A C 1
ATOM 4088 O O . ALA A 1 519 ? -29.219 37.281 20.703 1 42.97 519 ALA A O 1
ATOM 4089 N N . PHE A 1 520 ? -28.5 39.094 20.438 1 37.78 520 PHE A N 1
ATOM 4090 C CA . PHE A 1 520 ? -28.828 39.375 21.844 1 37.78 520 PHE A CA 1
ATOM 4091 C C . PHE A 1 520 ? -30.344 39.375 22.047 1 37.78 520 PHE A C 1
ATOM 4093 O O . PHE A 1 520 ? -31.094 39.75 21.156 1 37.78 520 PHE A O 1
ATOM 4100 N N . PRO A 1 521 ? -30.844 38.531 23 1 35.12 521 PRO A N 1
ATOM 4101 C CA . PRO A 1 521 ? -32.219 38.875 23.375 1 35.12 521 PRO A CA 1
ATOM 4102 C C . PRO A 1 521 ? -32.438 40.406 23.375 1 35.12 521 PRO A C 1
ATOM 4104 O O . PRO A 1 521 ? -31.547 41.156 23.719 1 35.12 521 PRO A O 1
ATOM 4107 N N . SER A 1 522 ? -33.156 41 22.547 1 31.19 522 SER A N 1
ATOM 4108 C CA . SER A 1 522 ? -33.656 42.344 22.75 1 31.19 522 SER A CA 1
ATOM 4109 C C . SER A 1 522 ? -33.938 42.625 24.234 1 31.19 522 SER A C 1
ATOM 4111 O O . SER A 1 522 ? -34.375 41.719 24.969 1 31.19 522 SER A O 1
ATOM 4113 N N . TRP A 1 523 ? -33.25 43.5 24.906 1 32.09 523 TRP A N 1
ATOM 4114 C CA . TRP A 1 523 ? -33.5 44.062 26.234 1 32.09 523 TRP A CA 1
ATOM 4115 C C . TRP A 1 523 ? -34.969 44.062 26.562 1 32.09 523 TRP A C 1
ATOM 4117 O O . TRP A 1 523 ? -35.375 44.5 27.625 1 32.09 523 TRP A O 1
ATOM 4127 N N . TRP A 1 524 ? -35.969 43.938 25.625 1 31.22 524 TRP A N 1
ATOM 4128 C CA . TRP A 1 524 ? -37.344 44.219 26.031 1 31.22 524 TRP A CA 1
ATOM 4129 C C . TRP A 1 524 ? -37.812 43.188 27.047 1 31.22 524 TRP A C 1
ATOM 4131 O O . TRP A 1 524 ? -38.906 43.281 27.578 1 31.22 524 TRP A O 1
ATOM 4141 N N . GLU A 1 525 ? -37.312 42 26.984 1 29.61 525 GLU A N 1
ATOM 4142 C CA . GLU A 1 525 ? -38 41.188 27.984 1 29.61 525 GLU A CA 1
ATOM 4143 C C . GLU A 1 525 ? -37.406 41.406 29.375 1 29.61 525 GLU A C 1
ATOM 4145 O O . GLU A 1 525 ? -36.625 40.625 29.875 1 29.61 525 GLU A O 1
ATOM 4150 N N . LYS A 1 526 ? -36.781 42.656 29.625 1 30.05 526 LYS A N 1
ATOM 4151 C CA . LYS A 1 526 ? -36.812 42.906 31.047 1 30.05 526 LYS A CA 1
ATOM 4152 C C . LYS A 1 526 ? -38.219 42.719 31.625 1 30.05 526 LYS A C 1
ATOM 4154 O O . LYS A 1 526 ? -39.188 43.344 31.188 1 30.05 526 LYS A O 1
ATOM 4159 N N . GLU A 1 527 ? -38.594 41.594 32.094 1 29.11 527 GLU A N 1
ATOM 4160 C CA . GLU A 1 527 ? -39.719 41.5 33 1 29.11 527 GLU A CA 1
ATOM 4161 C C . GLU A 1 527 ? -39.688 42.656 34.031 1 29.11 527 GLU A C 1
ATOM 4163 O O . GLU A 1 527 ? -38.625 42.906 34.625 1 29.11 527 GLU A O 1
ATOM 4168 N N . PRO A 1 528 ? -40.469 43.719 33.938 1 29.34 528 PRO A N 1
ATOM 4169 C CA . PRO A 1 528 ? -40.656 44.656 35.031 1 29.34 528 PRO A CA 1
ATOM 4170 C C . PRO A 1 528 ? -40.688 43.938 36.406 1 29.34 528 PRO A C 1
ATOM 4172 O O . PRO A 1 528 ? -41 42.75 36.469 1 29.34 528 PRO A O 1
ATOM 4175 N N . PRO A 1 529 ? -40 44.531 37.312 1 29.7 529 PRO A N 1
ATOM 4176 C CA . PRO A 1 529 ? -40.281 44 38.625 1 29.7 529 PRO A CA 1
ATOM 4177 C C . PRO A 1 529 ? -41.781 43.781 38.875 1 29.7 529 PRO A C 1
ATOM 4179 O O . PRO A 1 529 ? -42.594 44.656 38.5 1 29.7 529 PRO A O 1
ATOM 4182 N N . SER A 1 530 ? -42.375 42.688 38.5 1 26.19 530 SER A N 1
ATOM 4183 C CA . SER A 1 530 ? -43.719 42.438 38.969 1 26.19 530 SER A CA 1
ATOM 4184 C C . SER A 1 530 ? -43.906 42.938 40.406 1 26.19 530 SER A C 1
ATOM 4186 O O . SER A 1 530 ? -43.531 42.25 41.375 1 26.19 530 SER A O 1
ATOM 4188 N N . ALA A 1 531 ? -43.656 44.375 40.625 1 26.91 531 ALA A N 1
ATOM 4189 C CA . ALA A 1 531 ? -44.5 44.969 41.688 1 26.91 531 ALA A CA 1
ATOM 4190 C C . ALA A 1 531 ? -45.969 44.594 41.469 1 26.91 531 ALA A C 1
ATOM 4192 O O . ALA A 1 531 ? -46.594 44.969 40.469 1 26.91 531 ALA A O 1
ATOM 4193 N N . VAL A 1 532 ? -46.375 43.531 41.844 1 26.12 532 VAL A N 1
ATOM 4194 C CA . VAL A 1 532 ? -47.688 43.219 42.375 1 26.12 532 VAL A CA 1
ATOM 4195 C C . VAL A 1 532 ? -48.125 44.312 43.344 1 26.12 532 VAL A C 1
ATOM 4197 O O . VAL A 1 532 ? -47.688 44.344 44.5 1 26.12 532 VAL A O 1
ATOM 4200 N N . VAL A 1 533 ? -48.125 45.594 42.906 1 24.03 533 VAL A N 1
ATOM 4201 C CA . VAL A 1 533 ? -49.188 46.406 43.469 1 24.03 533 VAL A CA 1
ATOM 4202 C C . VAL A 1 533 ? -50.562 45.812 43.062 1 24.03 533 VAL A C 1
ATOM 4204 O O . VAL A 1 533 ? -50.688 45.188 42.031 1 24.03 533 VAL A O 1
ATOM 4207 N N . GLU A 1 534 ? -51.719 46.188 43.875 1 23.52 534 GLU A N 1
ATOM 4208 C CA . GLU A 1 534 ? -53.156 46 44.094 1 23.52 534 GLU A CA 1
ATOM 4209 C C . GLU A 1 534 ? -53.969 46.656 42.938 1 23.52 534 GLU A C 1
ATOM 4211 O O . GLU A 1 534 ? -55.188 46.531 42.906 1 23.52 534 GLU A O 1
ATOM 4216 N N . LYS A 1 535 ? -53.688 47.125 41.875 1 21.95 535 LYS A N 1
ATOM 4217 C CA . LYS A 1 535 ? -54.812 48 41.656 1 21.95 535 LYS A CA 1
ATOM 4218 C C . LYS A 1 535 ? -56.062 47.188 41.25 1 21.95 535 LYS A C 1
ATOM 4220 O O . LYS A 1 535 ? -55.938 46.156 40.562 1 21.95 535 LYS A O 1
ATOM 4225 N N . LYS A 1 536 ? -57.344 47.812 41.75 1 26.03 536 LYS A N 1
ATOM 4226 C CA . LYS A 1 536 ? -58.781 47.812 41.562 1 26.03 536 LYS A CA 1
ATOM 4227 C C . LYS A 1 536 ? -59.156 48.125 40.125 1 26.03 536 LYS A C 1
ATOM 4229 O O . LYS A 1 536 ? -58.5 48.906 39.469 1 26.03 536 LYS A O 1
ATOM 4234 N N . SER A 1 537 ? -59.938 47.688 39.219 1 29.36 537 SER A N 1
ATOM 4235 C CA . SER A 1 537 ? -59.812 46.25 39.031 1 29.36 537 SER A CA 1
ATOM 4236 C C . SER A 1 537 ? -58.375 45.812 38.781 1 29.36 537 SER A C 1
ATOM 4238 O O . SER A 1 537 ? -57.938 44.781 39.281 1 29.36 537 SER A O 1
ATOM 4240 N N . PHE A 1 538 ? -57.781 46.375 37.469 1 20.73 538 PHE A N 1
ATOM 4241 C CA . PHE A 1 538 ? -57.812 47.656 36.75 1 20.73 538 PHE A CA 1
ATOM 4242 C C . PHE A 1 538 ? -59.25 48.188 36.719 1 20.73 538 PHE A C 1
ATOM 4244 O O . PHE A 1 538 ? -60.156 47.5 36.312 1 20.73 538 PHE A O 1
ATOM 4251 N N . PRO A 1 539 ? -59.75 49.5 37.562 1 21.25 539 PRO A N 1
ATOM 4252 C CA . PRO A 1 539 ? -61 50.25 37.531 1 21.25 539 PRO A CA 1
ATOM 4253 C C . PRO A 1 539 ? -61.219 50.938 36.156 1 21.25 539 PRO A C 1
ATOM 4255 O O . PRO A 1 539 ? -60.281 51.125 35.406 1 21.25 539 PRO A O 1
ATOM 4258 N N . GLU A 1 540 ? -62.531 51.594 35.656 1 20.8 540 GLU A N 1
ATOM 4259 C CA . GLU A 1 540 ? -63.312 52.25 34.625 1 20.8 540 GLU A CA 1
ATOM 4260 C C . GLU A 1 540 ? -62.75 53.625 34.312 1 20.8 540 GLU A C 1
ATOM 4262 O O . GLU A 1 540 ? -63.188 54.281 33.344 1 20.8 540 GLU A O 1
ATOM 4267 N N . THR A 1 541 ? -61.969 54.312 35.156 1 20.05 541 THR A N 1
ATOM 4268 C CA . THR A 1 541 ? -62.25 55.719 34.938 1 20.05 541 THR A CA 1
ATOM 4269 C C . THR A 1 541 ? -61.5 56.219 33.688 1 20.05 541 THR A C 1
ATOM 4271 O O . THR A 1 541 ? -60.562 55.594 33.25 1 20.05 541 THR A O 1
ATOM 4274 N N . GLY A 1 542 ? -61.438 57.656 33.344 1 19.64 542 GLY A N 1
ATOM 4275 C CA . GLY A 1 542 ? -61.688 58.781 32.469 1 19.64 542 GLY A CA 1
ATOM 4276 C C . GLY A 1 542 ? -60.469 59.25 31.703 1 19.64 542 GLY A C 1
ATOM 4277 O O . GLY A 1 542 ? -60.5 59.406 30.484 1 19.64 542 GLY A O 1
ATOM 4278 N N . LYS A 1 543 ? -59.438 60 32.219 1 20.11 543 LYS A N 1
ATOM 4279 C CA . LYS A 1 543 ? -59.031 61.281 31.625 1 20.11 543 LYS A CA 1
ATOM 4280 C C . LYS A 1 543 ? -57.906 61.125 30.625 1 20.11 543 LYS A C 1
ATOM 4282 O O . LYS A 1 543 ? -56.875 60.5 30.953 1 20.11 543 LYS A O 1
ATOM 4287 N N . TYR A 1 544 ? -58.219 61.281 29.219 1 25.14 544 TYR A N 1
ATOM 4288 C CA . TYR A 1 544 ? -57.562 61.375 27.922 1 25.14 544 TYR A CA 1
ATOM 4289 C C . TYR A 1 544 ? -56.625 62.562 27.859 1 25.14 544 TYR A C 1
ATOM 4291 O O . TYR A 1 544 ? -55.969 62.781 26.844 1 25.14 544 TYR A O 1
ATOM 4299 N N . VAL A 1 545 ? -55.719 62.812 28.828 1 22.69 545 VAL A N 1
ATOM 4300 C CA . VAL A 1 545 ? -55.312 64.25 28.75 1 22.69 545 VAL A CA 1
ATOM 4301 C C . VAL A 1 545 ? -54.562 64.438 27.438 1 22.69 545 VAL A C 1
ATOM 4303 O O . VAL A 1 545 ? -53.562 63.781 27.156 1 22.69 545 VAL A O 1
ATOM 4306 N N . LYS A 1 546 ? -55.281 65.188 26.359 1 22.67 546 LYS A N 1
ATOM 4307 C CA . LYS A 1 546 ? -55 65.75 25.047 1 22.67 546 LYS A CA 1
ATOM 4308 C C . LYS A 1 546 ? -53.688 66.5 25.047 1 22.67 546 LYS A C 1
ATOM 4310 O O . LYS A 1 546 ? -52.812 66.25 24.203 1 22.67 546 LYS A O 1
ATOM 4315 N N . ILE A 1 547 ? -53.719 67.875 24.969 1 23.48 547 ILE A N 1
ATOM 4316 C CA . ILE A 1 547 ? -53.781 68.938 23.938 1 23.48 547 ILE A CA 1
ATOM 4317 C C . ILE A 1 547 ? -52.406 69.625 23.812 1 23.48 547 ILE A C 1
ATOM 4319 O O . ILE A 1 547 ? -51.812 69.625 22.734 1 23.48 547 ILE A O 1
ATOM 4323 N N . THR A 1 548 ? -52.062 70.875 24.234 1 21.47 548 THR A N 1
ATOM 4324 C CA . THR A 1 548 ? -51.812 72.125 23.562 1 21.47 548 THR A CA 1
ATOM 4325 C C . THR A 1 548 ? -50.312 72.438 23.562 1 21.47 548 THR A C 1
ATOM 4327 O O . THR A 1 548 ? -49.906 73.5 23.141 1 21.47 548 THR A O 1
ATOM 4330 N N . LYS A 1 549 ? -49.281 71.625 23.562 1 23.53 549 LYS A N 1
ATOM 4331 C CA . LYS A 1 549 ? -48.125 72.5 23.641 1 23.53 549 LYS A CA 1
ATOM 4332 C C . LYS A 1 549 ? -48.062 73.438 22.469 1 23.53 549 LYS A C 1
ATOM 4334 O O . LYS A 1 549 ? -48.281 73.062 21.312 1 23.53 549 LYS A O 1
ATOM 4339 N N . ASN A 1 550 ? -48.219 74.875 22.562 1 21.14 550 ASN A N 1
ATOM 4340 C CA . ASN A 1 550 ? -48 76.25 22.266 1 21.14 550 ASN A CA 1
ATOM 4341 C C . ASN A 1 550 ? -46.625 76.562 21.672 1 21.14 550 ASN A C 1
ATOM 4343 O O . ASN A 1 550 ? -45.625 75.938 22.125 1 21.14 550 ASN A O 1
ATOM 4347 N N . SER A 1 551 ? -46.562 77.125 20.375 1 22.14 551 SER A N 1
ATOM 4348 C CA . SER A 1 551 ? -45.594 77.875 19.609 1 22.14 551 SER A CA 1
ATOM 4349 C C . SER A 1 551 ? -44.938 78.938 20.438 1 22.14 551 SER A C 1
ATOM 4351 O O . SER A 1 551 ? -44.25 79.812 19.891 1 22.14 551 SER A O 1
ATOM 4353 N N . LYS A 1 552 ? -45.562 79.312 21.547 1 24.25 552 LYS A N 1
ATOM 4354 C CA . LYS A 1 552 ? -45.281 80.688 21.969 1 24.25 552 LYS A CA 1
ATOM 4355 C C . LYS A 1 552 ? -43.812 81 21.781 1 24.25 552 LYS A C 1
ATOM 4357 O O . LYS A 1 552 ? -43.375 82.188 22.031 1 24.25 552 LYS A O 1
ATOM 4362 N N . LYS A 1 553 ? -42.781 80.188 21.875 1 28.62 553 LYS A N 1
ATOM 4363 C CA . LYS A 1 553 ? -42.562 79.438 23.109 1 28.62 553 LYS A CA 1
ATOM 4364 C C . LYS A 1 553 ? -41.094 79.625 23.578 1 28.62 553 LYS A C 1
ATOM 4366 O O . LYS A 1 553 ? -40.75 79.188 24.688 1 28.62 553 LYS A O 1
ATOM 4371 N N . ALA A 1 554 ? -40.25 79.5 23.203 1 25.17 554 ALA A N 1
ATOM 4372 C CA . ALA A 1 554 ? -39.188 80.375 23.75 1 25.17 554 ALA A CA 1
ATOM 4373 C C . ALA A 1 554 ? -39.188 81.75 23.094 1 25.17 554 ALA A C 1
ATOM 4375 O O . ALA A 1 554 ? -39.094 81.875 21.875 1 25.17 554 ALA A O 1
ATOM 4376 N N . PRO A 1 555 ? -39.719 82.938 23.781 1 23.16 555 PRO A N 1
ATOM 4377 C CA . PRO A 1 555 ? -39.875 84.375 23.656 1 23.16 555 PRO A CA 1
ATOM 4378 C C . PRO A 1 555 ? -38.594 85.062 23.172 1 23.16 555 PRO A C 1
ATOM 4380 O O . PRO A 1 555 ? -37.531 84.5 23.188 1 23.16 555 PRO A O 1
ATOM 4383 N N . SER A 1 556 ? -38.25 86.375 23.719 1 23.02 556 SER A N 1
ATOM 4384 C CA . SER A 1 556 ? -37.594 87.688 23.766 1 23.02 556 SER A CA 1
ATOM 4385 C C . SER A 1 556 ? -36.125 87.5 24.188 1 23.02 556 SER A C 1
ATOM 4387 O O . SER A 1 556 ? -35.812 86.75 25.109 1 23.02 556 SER A O 1
ATOM 4389 N N . MET B 1 1 ? 0.799 6.941 -4.242 1 16.55 1 MET B N 1
ATOM 4390 C CA . MET B 1 1 ? -0.358 7.387 -3.473 1 16.55 1 MET B CA 1
ATOM 4391 C C . MET B 1 1 ? -0.754 6.344 -2.434 1 16.55 1 MET B C 1
ATOM 4393 O O . MET B 1 1 ? -1.264 5.277 -2.781 1 16.55 1 MET B O 1
ATOM 4397 N N . THR B 1 2 ? 0.139 6.164 -1.379 1 17.47 2 THR B N 1
ATOM 4398 C CA . THR B 1 2 ? 0.168 5.395 -0.14 1 17.47 2 THR B CA 1
ATOM 4399 C C . THR B 1 2 ? -1.102 5.633 0.673 1 17.47 2 THR B C 1
ATOM 4401 O O . THR B 1 2 ? -1.327 6.734 1.174 1 17.47 2 THR B O 1
ATOM 4404 N N . LEU B 1 3 ? -2.234 5.242 0.094 1 19.72 3 LEU B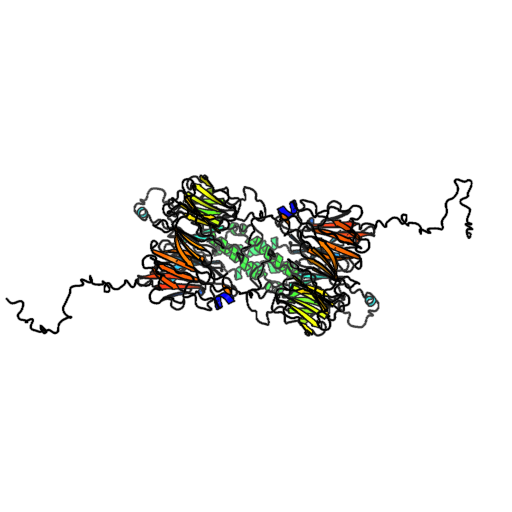 N 1
ATOM 4405 C CA . LEU B 1 3 ? -3.471 5.129 0.863 1 19.72 3 LEU B CA 1
ATOM 4406 C C . LEU B 1 3 ? -3.201 4.523 2.236 1 19.72 3 LEU B C 1
ATOM 4408 O O . LEU B 1 3 ? -2.793 3.365 2.342 1 19.72 3 LEU B O 1
ATOM 4412 N N . THR B 1 4 ? -2.695 5.34 3.146 1 22.17 4 THR B N 1
ATOM 4413 C CA . THR B 1 4 ? -2.67 5.09 4.586 1 22.17 4 THR B CA 1
ATOM 4414 C C . THR B 1 4 ? -4.078 4.836 5.117 1 22.17 4 THR B C 1
ATOM 4416 O O . THR B 1 4 ? -4.809 5.777 5.426 1 22.17 4 THR B O 1
ATOM 4419 N N . ALA B 1 5 ? -4.98 4.055 4.453 1 22.97 5 ALA B N 1
ATOM 4420 C CA . ALA B 1 5 ? -6.094 3.514 5.227 1 22.97 5 ALA B CA 1
ATOM 4421 C C . ALA B 1 5 ? -5.633 3.059 6.609 1 22.97 5 ALA B C 1
ATOM 4423 O O . ALA B 1 5 ? -4.742 2.217 6.727 1 22.97 5 ALA B O 1
ATOM 4424 N N . SER B 1 6 ? -5.676 3.926 7.547 1 23.28 6 SER B N 1
ATOM 4425 C CA . SER B 1 6 ? -5.684 3.637 8.977 1 23.28 6 SER B CA 1
ATOM 4426 C C . SER B 1 6 ? -6.656 2.508 9.305 1 23.28 6 SER B C 1
ATOM 4428 O O . SER B 1 6 ? -7.848 2.748 9.5 1 23.28 6 SER B O 1
ATOM 4430 N N . THR B 1 7 ? -6.906 1.524 8.461 1 24.25 7 THR B N 1
ATOM 4431 C CA . THR B 1 7 ? -7.547 0.332 9.008 1 24.25 7 THR B CA 1
ATOM 4432 C C . THR B 1 7 ? -7.039 0.041 10.414 1 24.25 7 THR B C 1
ATOM 4434 O O . THR B 1 7 ? -5.828 -0.025 10.641 1 24.25 7 THR B O 1
ATOM 4437 N N . GLN B 1 8 ? -7.793 0.472 11.367 1 22.38 8 GLN B N 1
ATOM 4438 C CA . GLN B 1 8 ? -7.773 0.127 12.789 1 22.38 8 GLN B CA 1
ATOM 4439 C C . GLN B 1 8 ? -7.492 -1.359 12.992 1 22.38 8 GLN B C 1
ATOM 4441 O O . GLN B 1 8 ? -8.375 -2.195 12.789 1 22.38 8 GLN B O 1
ATOM 4446 N N . LEU B 1 9 ? -6.465 -1.924 12.5 1 25.52 9 LEU B N 1
ATOM 4447 C CA . LEU B 1 9 ? -6.051 -3.213 13.039 1 25.52 9 LEU B CA 1
ATOM 4448 C C . LEU B 1 9 ? -6.211 -3.242 14.555 1 25.52 9 LEU B C 1
ATOM 4450 O O . LEU B 1 9 ? -5.68 -2.377 15.258 1 25.52 9 LEU B O 1
ATOM 4454 N N . HIS B 1 10 ? -7.316 -3.553 15.117 1 24.45 10 HIS B N 1
ATOM 4455 C CA . HIS B 1 10 ? -7.41 -4.059 16.484 1 24.45 10 HIS B CA 1
ATOM 4456 C C . HIS B 1 10 ? -6.141 -4.801 16.875 1 24.45 10 HIS B C 1
ATOM 4458 O O . HIS B 1 10 ? -5.938 -5.949 16.484 1 24.45 10 HIS B O 1
ATOM 4464 N N . ILE B 1 11 ? -5.062 -4.18 16.828 1 27.38 11 ILE B N 1
ATOM 4465 C CA . ILE B 1 11 ? -3.844 -4.785 17.344 1 27.38 11 ILE B CA 1
ATOM 4466 C C . ILE B 1 11 ? -4.062 -5.227 18.781 1 27.38 11 ILE B C 1
ATOM 4468 O O . ILE B 1 11 ? -4.254 -4.391 19.672 1 27.38 11 ILE B O 1
ATOM 4472 N N . PHE B 1 12 ? -4.742 -6.285 19.141 1 27.69 12 PHE B N 1
ATOM 4473 C CA . PHE B 1 12 ? -4.605 -7.012 20.391 1 27.69 12 PHE B CA 1
ATOM 4474 C C . PHE B 1 12 ? -3.186 -6.891 20.938 1 27.69 12 PHE B C 1
ATOM 4476 O O . PHE B 1 12 ? -2.236 -6.699 20.172 1 27.69 12 PHE B O 1
ATOM 4483 N N . ASN B 1 13 ? -3.01 -6.43 22.156 1 31.08 13 ASN B N 1
ATOM 4484 C CA . ASN B 1 13 ? -1.897 -6.34 23.094 1 31.08 13 ASN B CA 1
ATOM 4485 C C . ASN B 1 13 ? -0.904 -7.48 22.906 1 31.08 13 ASN B C 1
ATOM 4487 O O . ASN B 1 13 ? -0.233 -7.895 23.844 1 31.08 13 ASN B O 1
ATOM 4491 N N . MET B 1 14 ? -1.049 -8.453 22.078 1 34.03 14 MET B N 1
ATOM 4492 C CA . MET B 1 14 ? 0.057 -9.406 21.969 1 34.03 14 MET B CA 1
ATOM 4493 C C . MET B 1 14 ? 1.321 -8.711 21.469 1 34.03 14 MET B C 1
ATOM 4495 O O . MET B 1 14 ? 1.251 -7.785 20.656 1 34.03 14 MET B O 1
ATOM 4499 N N . PRO B 1 15 ? 2.482 -8.672 22.203 1 38.81 15 PRO B N 1
ATOM 4500 C CA . PRO B 1 15 ? 3.76 -8.203 21.656 1 38.81 15 PRO B CA 1
ATOM 4501 C C . PRO B 1 15 ? 3.842 -8.336 20.141 1 38.81 15 PRO B C 1
ATOM 4503 O O . PRO B 1 15 ? 3.262 -9.266 19.562 1 38.81 15 PRO B O 1
ATOM 4506 N N . CYS B 1 16 ? 3.83 -7.227 19.5 1 45.22 16 CYS B N 1
ATOM 4507 C CA . CYS B 1 16 ? 3.984 -7.23 18.047 1 45.22 16 CYS B CA 1
ATOM 4508 C C . CYS B 1 16 ? 4.945 -8.328 17.609 1 45.22 16 CYS B C 1
ATOM 4510 O O . CYS B 1 16 ? 6.137 -8.281 17.922 1 45.22 16 CYS B O 1
ATOM 4512 N N . TYR B 1 17 ? 4.664 -9.5 17.641 1 56.5 17 TYR B N 1
ATOM 4513 C CA . TYR B 1 17 ? 5.387 -10.664 17.141 1 56.5 17 TYR B CA 1
ATOM 4514 C C . TYR B 1 17 ? 5.621 -10.562 15.633 1 56.5 17 TYR B C 1
ATOM 4516 O O . TYR B 1 17 ? 4.703 -10.789 14.844 1 56.5 17 TYR B O 1
ATOM 4524 N N . SER B 1 18 ? 6.922 -9.938 15.172 1 61.12 18 SER B N 1
ATOM 4525 C CA . SER B 1 18 ? 7.285 -9.75 13.766 1 61.12 18 SER B CA 1
ATOM 4526 C C . SER B 1 18 ? 7.527 -11.078 13.07 1 61.12 18 SER B C 1
ATOM 4528 O O . SER B 1 18 ? 7.656 -12.117 13.734 1 61.12 18 SER B O 1
ATOM 4530 N N . ARG B 1 19 ? 7.531 -11.086 11.797 1 69.25 19 ARG B N 1
ATOM 4531 C CA . ARG B 1 19 ? 7.875 -12.281 11.031 1 69.25 19 ARG B CA 1
ATOM 4532 C C . ARG B 1 19 ? 9.266 -12.781 11.398 1 69.25 19 ARG B C 1
ATOM 4534 O O . ARG B 1 19 ? 9.5 -13.984 11.453 1 69.25 19 ARG B O 1
ATOM 4541 N N . LYS B 1 20 ? 10.109 -11.766 11.703 1 69.19 20 LYS B N 1
ATOM 4542 C CA . LYS B 1 20 ? 11.461 -12.148 12.102 1 69.19 20 LYS B CA 1
ATOM 4543 C C . LYS B 1 20 ? 11.445 -12.914 13.422 1 69.19 20 LYS B C 1
ATOM 4545 O O . LYS B 1 20 ? 12.133 -13.93 13.562 1 69.19 20 LYS B O 1
ATOM 4550 N N . ASP B 1 21 ? 10.594 -12.383 14.289 1 70.94 21 ASP B N 1
ATOM 4551 C CA . ASP B 1 21 ? 10.461 -13.078 15.57 1 70.94 21 ASP B CA 1
ATOM 4552 C C . ASP B 1 21 ? 9.859 -14.469 15.375 1 70.94 21 ASP B C 1
ATOM 4554 O O . ASP B 1 21 ? 10.336 -15.445 15.969 1 70.94 21 ASP B O 1
ATOM 4558 N N . PHE B 1 22 ? 9.023 -14.477 14.484 1 75.5 22 PHE B N 1
ATOM 4559 C CA . PHE B 1 22 ? 8.367 -15.742 14.195 1 75.5 22 PHE B CA 1
ATOM 4560 C C . PHE B 1 22 ? 9.359 -16.75 13.609 1 75.5 22 PHE B C 1
ATOM 4562 O O . PHE B 1 22 ? 9.422 -17.891 14.047 1 75.5 22 PHE B O 1
ATOM 4569 N N . MET B 1 23 ? 10.141 -16.297 12.648 1 79.5 23 MET B N 1
ATOM 4570 C CA . MET B 1 23 ? 11.078 -17.188 11.992 1 79.5 23 MET B CA 1
ATOM 4571 C C . MET B 1 23 ? 12.172 -17.641 12.961 1 79.5 23 MET B C 1
ATOM 4573 O O . MET B 1 23 ? 12.672 -18.766 12.867 1 79.5 23 MET B O 1
ATOM 4577 N N . ARG B 1 24 ? 12.391 -16.844 13.906 1 79.5 24 ARG B N 1
ATOM 4578 C CA . ARG B 1 24 ? 13.438 -17.172 14.867 1 79.5 24 ARG B CA 1
ATOM 4579 C C . ARG B 1 24 ? 12.93 -18.172 15.906 1 79.5 24 ARG B C 1
ATOM 4581 O O . ARG B 1 24 ? 13.656 -19.094 16.297 1 79.5 24 ARG B O 1
ATOM 4588 N N . GLU B 1 25 ? 11.656 -17.969 16.25 1 79.06 25 GLU B N 1
ATOM 4589 C CA . GLU B 1 25 ? 11.172 -18.703 17.422 1 79.06 25 GLU B CA 1
ATOM 4590 C C . GLU B 1 25 ? 10.359 -19.922 17.016 1 79.06 25 GLU B C 1
ATOM 4592 O O . GLU B 1 25 ? 10.367 -20.938 17.719 1 79.06 25 GLU B O 1
ATOM 4597 N N . PHE B 1 26 ? 9.703 -19.797 15.938 1 84.56 26 PHE B N 1
ATOM 4598 C CA . PHE B 1 26 ? 8.766 -20.859 15.609 1 84.56 26 PHE B CA 1
ATOM 4599 C C . PHE B 1 26 ? 9.5 -22.062 15.016 1 84.56 26 PHE B C 1
ATOM 4601 O O . PHE B 1 26 ? 10.344 -21.906 14.133 1 84.56 26 PHE B O 1
ATOM 4608 N N . VAL B 1 27 ? 9.164 -23.125 15.555 1 84.81 27 VAL B N 1
ATOM 4609 C CA . VAL B 1 27 ? 9.57 -24.422 15.008 1 84.81 27 VAL B CA 1
ATOM 4610 C C . VAL B 1 27 ? 8.344 -25.312 14.828 1 84.81 27 VAL B C 1
ATOM 4612 O O . VAL B 1 27 ? 7.559 -25.5 15.766 1 84.81 27 VAL B O 1
ATOM 4615 N N . PHE B 1 28 ? 8.203 -25.766 13.609 1 90.81 28 PHE B N 1
ATOM 4616 C CA . PHE B 1 28 ? 7.105 -26.703 13.375 1 90.81 28 PHE B CA 1
ATOM 4617 C C . PHE B 1 28 ? 7.156 -27.859 14.359 1 90.81 28 PHE B C 1
ATOM 4619 O O . PHE B 1 28 ? 8.195 -28.5 14.508 1 90.81 28 PHE B O 1
ATOM 4626 N N . PRO B 1 29 ? 6.105 -28.125 15 1 89.75 29 PRO B N 1
ATOM 4627 C CA . PRO B 1 29 ? 6.133 -29.094 16.109 1 89.75 29 PRO B CA 1
ATOM 4628 C C . PRO B 1 29 ? 6.375 -30.531 15.641 1 89.75 29 PRO B C 1
ATOM 4630 O O . PRO B 1 29 ? 5.898 -30.922 14.578 1 89.75 29 PRO B O 1
ATOM 4633 N N . ASP B 1 30 ? 6.996 -31.266 16.516 1 89.31 30 ASP B N 1
ATOM 4634 C CA . ASP B 1 30 ? 7.219 -32.688 16.266 1 89.31 30 ASP B CA 1
ATOM 4635 C C . ASP B 1 30 ? 5.898 -33.469 16.266 1 89.31 30 ASP B C 1
ATOM 4637 O O . ASP B 1 30 ? 5.684 -34.344 15.43 1 89.31 30 ASP B O 1
ATOM 4641 N N . GLU B 1 31 ? 5.113 -33.031 17.234 1 91.06 31 GLU B N 1
ATOM 4642 C CA . GLU B 1 31 ? 3.816 -33.688 17.344 1 91.06 31 GLU B CA 1
ATOM 4643 C C . GLU B 1 31 ? 2.674 -32.719 17.109 1 91.06 31 GLU B C 1
ATOM 4645 O O . GLU B 1 31 ? 2.59 -31.656 17.75 1 91.06 31 GLU B O 1
ATOM 4650 N N . PRO B 1 32 ? 1.871 -33.094 16.172 1 92.38 32 PRO B N 1
ATOM 4651 C CA . PRO B 1 32 ? 0.712 -32.219 15.93 1 92.38 32 PRO B CA 1
ATOM 4652 C C . PRO B 1 32 ? -0.34 -32.344 17.031 1 92.38 32 PRO B C 1
ATOM 4654 O O . PRO B 1 32 ? -0.245 -33.188 17.906 1 92.38 32 PRO B O 1
ATOM 4657 N N . ALA B 1 33 ? -1.236 -31.375 17.125 1 92.5 33 ALA B N 1
ATOM 4658 C CA . ALA B 1 33 ? -2.367 -31.469 18.031 1 92.5 33 ALA B CA 1
ATOM 4659 C C . ALA B 1 33 ? -3.266 -32.656 17.688 1 92.5 33 ALA B C 1
ATOM 4661 O O . ALA B 1 33 ? -3.797 -33.312 18.578 1 92.5 33 ALA B O 1
ATOM 4662 N N . GLN B 1 34 ? -3.439 -32.906 16.453 1 94.94 34 GLN B N 1
ATOM 4663 C CA . GLN B 1 34 ? -4.141 -34.062 15.898 1 94.94 34 GLN B CA 1
ATOM 4664 C C . GLN B 1 34 ? -3.424 -34.594 14.664 1 94.94 34 GLN B C 1
ATOM 4666 O O . GLN B 1 34 ? -3.096 -33.844 13.75 1 94.94 34 GLN B O 1
ATOM 4671 N N . ASP B 1 35 ? -3.213 -35.875 14.664 1 95.94 35 ASP B N 1
ATOM 4672 C CA . ASP B 1 35 ? -2.453 -36.469 13.562 1 95.94 35 ASP B CA 1
ATOM 4673 C C . ASP B 1 35 ? -3.379 -37.156 12.57 1 95.94 35 ASP B C 1
ATOM 4675 O O . ASP B 1 35 ? -4.555 -37.406 12.867 1 95.94 35 ASP B O 1
ATOM 4679 N N . PHE B 1 36 ? -2.857 -37.406 11.328 1 96.44 36 PHE B N 1
ATOM 4680 C CA . PHE B 1 36 ? -3.529 -38.344 10.438 1 96.44 36 PHE B CA 1
ATOM 4681 C C . PHE B 1 36 ? -3.691 -39.719 11.109 1 96.44 36 PHE B C 1
ATOM 4683 O O . PHE B 1 36 ? -2.914 -40.062 11.992 1 96.44 36 PHE B O 1
ATOM 4690 N N . GLU B 1 37 ? -4.758 -40.375 10.68 1 95.31 37 GLU B N 1
ATOM 4691 C CA . GLU B 1 37 ? -5.016 -41.688 11.297 1 95.31 37 GLU B CA 1
ATOM 4692 C C . GLU B 1 37 ? -5.492 -42.688 10.266 1 95.31 37 GLU B C 1
ATOM 4694 O O . GLU B 1 37 ? -6.176 -42.344 9.305 1 95.31 37 GLU B O 1
ATOM 4699 N N . ARG B 1 38 ? -5.047 -43.875 10.453 1 93 38 ARG B N 1
ATOM 4700 C CA . ARG B 1 38 ? -5.602 -45 9.719 1 93 38 ARG B CA 1
ATOM 4701 C C . ARG B 1 38 ? -6.059 -46.094 10.664 1 93 38 ARG B C 1
ATOM 4703 O O . ARG B 1 38 ? -5.258 -46.625 11.445 1 93 38 ARG B O 1
ATOM 4710 N N . ALA B 1 39 ? -7.324 -46.375 10.633 1 90.81 39 ALA B N 1
ATOM 4711 C CA . ALA B 1 39 ? -7.926 -47.406 11.484 1 90.81 39 ALA B CA 1
ATOM 4712 C C . ALA B 1 39 ? -7.691 -47.094 12.961 1 90.81 39 ALA B C 1
ATOM 4714 O O . ALA B 1 39 ? -7.316 -47.969 13.727 1 90.81 39 ALA B O 1
ATOM 4715 N N . GLY B 1 40 ? -7.73 -45.844 13.312 1 91 40 GLY B N 1
ATOM 4716 C CA . GLY B 1 40 ? -7.633 -45.438 14.695 1 91 40 GLY B CA 1
ATOM 4717 C C . GLY B 1 40 ? -6.199 -45.281 15.172 1 91 40 GLY B C 1
ATOM 4718 O O . GLY B 1 40 ? -5.961 -44.906 16.328 1 91 40 GLY B O 1
ATOM 4719 N N . ILE B 1 41 ? -5.277 -45.531 14.328 1 94.5 41 ILE B N 1
ATOM 4720 C CA . ILE B 1 41 ? -3.867 -45.438 14.695 1 94.5 41 ILE B CA 1
ATOM 4721 C C . ILE B 1 41 ? -3.266 -44.188 14.07 1 94.5 41 ILE B C 1
ATOM 4723 O O . ILE B 1 41 ? -3.365 -43.969 12.859 1 94.5 41 ILE B O 1
ATOM 4727 N N . ALA B 1 42 ? -2.584 -43.438 14.812 1 95.88 42 ALA B N 1
ATOM 4728 C CA . ALA B 1 42 ? -1.962 -42.219 14.352 1 95.88 42 ALA B CA 1
ATOM 4729 C C . ALA B 1 42 ? -0.8 -42.5 13.406 1 95.88 42 ALA B C 1
ATOM 4731 O O . ALA B 1 42 ? -0.081 -43.5 13.578 1 95.88 42 ALA B O 1
ATOM 4732 N N . ALA B 1 43 ? -0.653 -41.656 12.445 1 96.44 43 ALA B N 1
ATOM 4733 C CA . ALA B 1 43 ? 0.463 -41.781 11.508 1 96.44 43 ALA B CA 1
ATOM 4734 C C . ALA B 1 43 ? 1.801 -41.719 12.242 1 96.44 43 ALA B C 1
ATOM 4736 O O . ALA B 1 43 ? 1.969 -40.938 13.172 1 96.44 43 ALA B O 1
ATOM 4737 N N . GLN B 1 44 ? 2.721 -42.562 11.828 1 95.12 44 GLN B N 1
ATOM 4738 C CA . GLN B 1 44 ? 4.039 -42.625 12.445 1 95.12 44 GLN B CA 1
ATOM 4739 C C . GLN B 1 44 ? 5.102 -42 11.547 1 95.12 44 GLN B C 1
ATOM 4741 O O . GLN B 1 44 ? 4.988 -42.062 10.32 1 95.12 44 GLN B O 1
ATOM 4746 N N . TYR B 1 45 ? 6.051 -41.5 12.117 1 96.19 45 TYR B N 1
ATOM 4747 C CA . TYR B 1 45 ? 7.164 -40.969 11.344 1 96.19 45 TYR B CA 1
ATOM 4748 C C . TYR B 1 45 ? 7.941 -42.125 10.672 1 96.19 45 TYR B C 1
ATOM 4750 O O . TYR B 1 45 ? 8.211 -43.156 11.289 1 96.19 45 TYR B O 1
ATOM 4758 N N . ALA B 1 46 ? 8.25 -41.906 9.445 1 94.62 46 ALA B N 1
ATOM 4759 C CA . ALA B 1 46 ? 9.18 -42.781 8.766 1 94.62 46 ALA B CA 1
ATOM 4760 C C . ALA B 1 46 ? 10.562 -42.719 9.391 1 94.62 46 ALA B C 1
ATOM 4762 O O . ALA B 1 46 ? 10.883 -41.75 10.102 1 94.62 46 ALA B O 1
ATOM 4763 N N . SER B 1 47 ? 11.328 -43.719 9.125 1 91.56 47 SER B N 1
ATOM 4764 C CA . SER B 1 47 ? 12.68 -43.781 9.672 1 91.56 47 SER B CA 1
ATOM 4765 C C . SER B 1 47 ? 13.492 -42.562 9.266 1 91.56 47 SER B C 1
ATOM 4767 O O . SER B 1 47 ? 13.492 -42.156 8.102 1 91.56 47 SER B O 1
ATOM 4769 N N . GLY B 1 48 ? 14.094 -41.906 10.281 1 91.69 48 GLY B N 1
ATOM 4770 C CA . GLY B 1 48 ? 14.961 -40.781 10.031 1 91.69 48 GLY B CA 1
ATOM 4771 C C . GLY B 1 48 ? 14.242 -39.438 10.117 1 91.69 48 GLY B C 1
ATOM 4772 O O . GLY B 1 48 ? 14.859 -38.406 9.938 1 91.69 48 GLY B O 1
ATOM 4773 N N . HIS B 1 49 ? 12.953 -39.531 10.328 1 94.44 49 HIS B N 1
ATOM 4774 C CA . HIS B 1 49 ? 12.18 -38.281 10.43 1 94.44 49 HIS B CA 1
ATOM 4775 C C . HIS B 1 49 ? 11.773 -38 11.867 1 94.44 49 HIS B C 1
ATOM 4777 O O . HIS B 1 49 ? 11.68 -38.906 12.688 1 94.44 49 HIS B O 1
ATOM 4783 N N . PRO B 1 50 ? 11.477 -36.75 12.094 1 95 50 PRO B N 1
ATOM 4784 C CA . PRO B 1 50 ? 11.492 -35.562 11.25 1 95 50 PRO B CA 1
ATOM 4785 C C . PRO B 1 50 ? 12.898 -35.156 10.812 1 95 50 PRO B C 1
ATOM 4787 O O . PRO B 1 50 ? 13.867 -35.469 11.508 1 95 50 PRO B O 1
ATOM 4790 N N . LYS B 1 51 ? 13.031 -34.531 9.703 1 95.19 51 LYS B N 1
ATOM 4791 C CA . LYS B 1 51 ? 14.297 -33.969 9.195 1 95.19 51 LYS B CA 1
ATOM 4792 C C . LYS B 1 51 ? 14.266 -32.438 9.18 1 95.19 51 LYS B C 1
ATOM 4794 O O . LYS B 1 51 ? 13.242 -31.844 8.867 1 95.19 51 LYS B O 1
ATOM 4799 N N . ASP B 1 52 ? 15.414 -31.969 9.477 1 94.75 52 ASP B N 1
ATOM 4800 C CA . ASP B 1 52 ? 15.617 -30.531 9.305 1 94.75 52 ASP B CA 1
ATOM 4801 C C . ASP B 1 52 ? 16.125 -30.203 7.902 1 94.75 52 ASP B C 1
ATOM 4803 O O . ASP B 1 52 ? 16.781 -31.031 7.27 1 94.75 52 ASP B O 1
ATOM 4807 N N . TRP B 1 53 ? 15.867 -29.031 7.484 1 95.38 53 TRP B N 1
ATOM 4808 C CA . TRP B 1 53 ? 16.328 -28.562 6.184 1 95.38 53 TRP B CA 1
ATOM 4809 C C . TRP B 1 53 ? 17.828 -28.828 6.012 1 95.38 53 TRP B C 1
ATOM 4811 O O . TRP B 1 53 ? 18.297 -29.109 4.902 1 95.38 53 TRP B O 1
ATOM 4821 N N . SER B 1 54 ? 18.547 -28.797 7.113 1 92.88 54 SER B N 1
ATOM 4822 C CA . SER B 1 54 ? 20 -28.969 7.062 1 92.88 54 SER B CA 1
ATOM 4823 C C . SER B 1 54 ? 20.375 -30.406 6.746 1 92.88 54 SER B C 1
ATOM 4825 O O . SER B 1 54 ? 21.516 -30.688 6.395 1 92.88 54 SER B O 1
ATOM 4827 N N . GLN B 1 55 ? 19.469 -31.297 6.801 1 93.81 55 GLN B N 1
ATOM 4828 C CA . GLN B 1 55 ? 19.75 -32.719 6.602 1 93.81 55 GLN B CA 1
ATOM 4829 C C . GLN B 1 55 ? 19.406 -33.156 5.176 1 93.81 55 GLN B C 1
ATOM 4831 O O . GLN B 1 55 ? 19.25 -34.344 4.906 1 93.81 55 GLN B O 1
ATOM 4836 N N . THR B 1 56 ? 19.297 -32.219 4.266 1 93.44 56 THR B N 1
ATOM 4837 C CA . THR B 1 56 ? 18.969 -32.5 2.871 1 93.44 56 THR B CA 1
ATOM 4838 C C . THR B 1 56 ? 20.078 -33.281 2.197 1 93.44 56 THR B C 1
ATOM 4840 O O . THR B 1 56 ? 21.25 -33.188 2.582 1 93.44 56 THR B O 1
ATOM 4843 N N . ASP B 1 57 ? 19.703 -34.062 1.243 1 90.94 57 ASP B N 1
ATOM 4844 C CA . ASP B 1 57 ? 20.672 -34.906 0.521 1 90.94 57 ASP B CA 1
ATOM 4845 C C . ASP B 1 57 ? 21.422 -34.094 -0.521 1 90.94 57 ASP B C 1
ATOM 4847 O O . ASP B 1 57 ? 22.594 -34.375 -0.821 1 90.94 57 ASP B O 1
ATOM 4851 N N . ASP B 1 58 ? 20.766 -33.156 -1.097 1 93.38 58 ASP B N 1
ATOM 4852 C CA . ASP B 1 58 ? 21.359 -32.281 -2.102 1 93.38 58 ASP B CA 1
ATOM 4853 C C . ASP B 1 58 ? 20.672 -30.922 -2.119 1 93.38 58 ASP B C 1
ATOM 4855 O O . ASP B 1 58 ? 19.547 -30.781 -1.63 1 93.38 58 ASP B O 1
ATOM 4859 N N . ILE B 1 59 ? 21.406 -29.953 -2.646 1 94.56 59 ILE B N 1
ATOM 4860 C CA . ILE B 1 59 ? 20.875 -28.594 -2.625 1 94.56 59 ILE B CA 1
ATOM 4861 C C . ILE B 1 59 ? 21.141 -27.922 -3.969 1 94.56 59 ILE B C 1
ATOM 4863 O O . ILE B 1 59 ? 22.188 -28.125 -4.578 1 94.56 59 ILE B O 1
ATOM 4867 N N . LEU B 1 60 ? 20.172 -27.25 -4.492 1 94.62 60 LEU B N 1
ATOM 4868 C CA . LEU B 1 60 ? 20.328 -26.234 -5.531 1 94.62 60 LEU B CA 1
ATOM 4869 C C . LEU B 1 60 ? 20.172 -24.844 -4.941 1 94.62 60 LEU B C 1
ATOM 4871 O O . LEU B 1 60 ? 19.078 -24.438 -4.547 1 94.62 60 LEU B O 1
ATOM 4875 N N . ASP B 1 61 ? 21.266 -24.109 -4.836 1 94.62 61 ASP B N 1
ATOM 4876 C CA . ASP B 1 61 ? 21.281 -22.766 -4.273 1 94.62 61 ASP B CA 1
ATOM 4877 C C . ASP B 1 61 ? 21.047 -21.719 -5.355 1 94.62 61 ASP B C 1
ATOM 4879 O O . ASP B 1 61 ? 21.922 -21.453 -6.18 1 94.62 61 ASP B O 1
ATOM 4883 N N . PHE B 1 62 ? 19.875 -21.094 -5.352 1 92.81 62 PHE B N 1
ATOM 4884 C CA . PHE B 1 62 ? 19.609 -20.141 -6.418 1 92.81 62 PHE B CA 1
ATOM 4885 C C . PHE B 1 62 ? 19.75 -18.703 -5.918 1 92.81 62 PHE B C 1
ATOM 4887 O O . PHE B 1 62 ? 19.391 -17.766 -6.621 1 92.81 62 PHE B O 1
ATOM 4894 N N . SER B 1 63 ? 20.281 -18.422 -4.73 1 88.62 63 SER B N 1
ATOM 4895 C CA . SER B 1 63 ? 20.5 -17.094 -4.18 1 88.62 63 SER B CA 1
ATOM 4896 C C . SER B 1 63 ? 21.484 -16.297 -5.031 1 88.62 63 SER B C 1
ATOM 4898 O O . SER B 1 63 ? 21.359 -15.078 -5.152 1 88.62 63 SER B O 1
ATOM 4900 N N . SER B 1 64 ? 22.438 -16.938 -5.555 1 83.62 64 SER B N 1
ATOM 4901 C CA . SER B 1 64 ? 23.469 -16.25 -6.324 1 83.62 64 SER B CA 1
ATOM 4902 C C . SER B 1 64 ? 22.922 -15.727 -7.645 1 83.62 64 SER B C 1
ATOM 4904 O O . SER B 1 64 ? 23.5 -14.828 -8.258 1 83.62 64 SER B O 1
ATOM 4906 N N . ASP B 1 65 ? 21.891 -16.359 -8.023 1 84.56 65 ASP B N 1
ATOM 4907 C CA . ASP B 1 65 ? 21.297 -15.977 -9.297 1 84.56 65 ASP B CA 1
ATOM 4908 C C . ASP B 1 65 ? 20.297 -14.828 -9.117 1 84.56 65 ASP B C 1
ATOM 4910 O O . ASP B 1 65 ? 19.75 -14.32 -10.094 1 84.56 65 ASP B O 1
ATOM 4914 N N . LEU B 1 66 ? 20.156 -14.461 -7.781 1 81.69 66 LEU B N 1
ATOM 4915 C CA . LEU B 1 66 ? 19.234 -13.375 -7.453 1 81.69 66 LEU B CA 1
ATOM 4916 C C . LEU B 1 66 ? 19.969 -12.039 -7.414 1 81.69 66 LEU B C 1
ATOM 4918 O O . LEU B 1 66 ? 21.125 -11.969 -7.004 1 81.69 66 LEU B O 1
ATOM 4922 N N . ARG B 1 67 ? 19.719 -11.016 -8.266 1 69.81 67 ARG B N 1
ATOM 4923 C CA . ARG B 1 67 ? 20.297 -9.672 -8.18 1 69.81 67 ARG B CA 1
ATOM 4924 C C . ARG B 1 67 ? 19.531 -8.812 -7.188 1 69.81 67 ARG B C 1
ATOM 4926 O O . ARG B 1 67 ? 19.094 -7.703 -7.523 1 69.81 67 ARG B O 1
ATOM 4933 N N . GLU B 1 68 ? 19.109 -9.484 -6.109 1 63.06 68 GLU B N 1
ATOM 4934 C CA . GLU B 1 68 ? 18.156 -8.758 -5.281 1 63.06 68 GLU B CA 1
ATOM 4935 C C . GLU B 1 68 ? 18.859 -7.957 -4.191 1 63.06 68 GLU B C 1
ATOM 4937 O O . GLU B 1 68 ? 19.984 -8.281 -3.812 1 63.06 68 GLU B O 1
ATOM 4942 N N . ASP B 1 69 ? 18.156 -6.891 -3.865 1 60.66 69 ASP B N 1
ATOM 4943 C CA . ASP B 1 69 ? 18.531 -6.055 -2.729 1 60.66 69 ASP B CA 1
ATOM 4944 C C . ASP B 1 69 ? 18.406 -6.824 -1.416 1 60.66 69 ASP B C 1
ATOM 4946 O O . ASP B 1 69 ? 17.344 -7.344 -1.089 1 60.66 69 ASP B O 1
ATOM 4950 N N . PRO B 1 70 ? 19.547 -7.078 -0.795 1 59.81 70 PRO B N 1
ATOM 4951 C CA . PRO B 1 70 ? 19.531 -7.836 0.459 1 59.81 70 PRO B CA 1
ATOM 4952 C C . PRO B 1 70 ? 18.594 -7.215 1.504 1 59.81 70 PRO B C 1
ATOM 4954 O O . PRO B 1 70 ? 18.203 -7.891 2.455 1 59.81 70 PRO B O 1
ATOM 4957 N N . GLU B 1 71 ? 18.172 -5.969 1.24 1 57.31 71 GLU B N 1
ATOM 4958 C CA . GLU B 1 71 ? 17.422 -5.262 2.283 1 57.31 71 GLU B CA 1
ATOM 4959 C C . GLU B 1 71 ? 15.945 -5.637 2.258 1 57.31 71 GLU B C 1
ATOM 4961 O O . GLU B 1 71 ? 15.219 -5.363 3.211 1 57.31 71 GLU B O 1
ATOM 4966 N N . LYS B 1 72 ? 15.594 -6.34 1.201 1 61.22 72 LYS B N 1
ATOM 4967 C CA . LYS B 1 72 ? 14.172 -6.691 1.159 1 61.22 72 LYS B CA 1
ATOM 4968 C C . LYS B 1 72 ? 13.875 -7.867 2.088 1 61.22 72 LYS B C 1
ATOM 4970 O O . LYS B 1 72 ? 14.406 -8.961 1.907 1 61.22 72 LYS B O 1
ATOM 4975 N N . ILE B 1 73 ? 13.172 -7.582 3.166 1 56.62 73 ILE B N 1
ATOM 4976 C CA . ILE B 1 73 ? 12.906 -8.531 4.242 1 56.62 73 ILE B CA 1
ATOM 4977 C C . ILE B 1 73 ? 11.844 -9.531 3.795 1 56.62 73 ILE B C 1
ATOM 4979 O O . ILE B 1 73 ? 11.914 -10.711 4.141 1 56.62 73 ILE B O 1
ATOM 4983 N N . TYR B 1 74 ? 10.867 -9.047 2.979 1 64.19 74 TYR B N 1
ATOM 4984 C CA . TYR B 1 74 ? 9.773 -9.945 2.625 1 64.19 74 TYR B CA 1
ATOM 4985 C C . TYR B 1 74 ? 9.867 -10.367 1.164 1 64.19 74 TYR B C 1
ATOM 4987 O O . TYR B 1 74 ? 9.75 -9.539 0.259 1 64.19 74 TYR B O 1
ATOM 4995 N N . ARG B 1 75 ? 10.25 -11.656 1.032 1 80.19 75 ARG B N 1
ATOM 4996 C CA . ARG B 1 75 ? 10.398 -12.18 -0.321 1 80.19 75 ARG B CA 1
ATOM 4997 C C . ARG B 1 75 ? 9.336 -13.234 -0.616 1 80.19 75 ARG B C 1
ATOM 4999 O O . ARG B 1 75 ? 8.867 -13.922 0.294 1 80.19 75 ARG B O 1
ATOM 5006 N N . SER B 1 76 ? 8.891 -13.242 -1.819 1 86.81 76 SER B N 1
ATOM 5007 C CA . SER B 1 76 ? 7.965 -14.273 -2.287 1 86.81 76 SER B CA 1
ATOM 5008 C C . SER B 1 76 ? 8.461 -14.914 -3.58 1 86.81 76 SER B C 1
ATOM 5010 O O . SER B 1 76 ? 8.992 -14.227 -4.453 1 86.81 76 SER B O 1
ATOM 5012 N N . TYR B 1 77 ? 8.266 -16.188 -3.639 1 92.31 77 TYR B N 1
ATOM 5013 C CA . TYR B 1 77 ? 8.656 -16.953 -4.824 1 92.31 77 TYR B CA 1
ATOM 5014 C C . TYR B 1 77 ? 7.48 -17.734 -5.379 1 92.31 77 TYR B C 1
ATOM 5016 O O . TYR B 1 77 ? 6.648 -18.25 -4.621 1 92.31 77 TYR B O 1
ATOM 5024 N N . TYR B 1 78 ? 7.441 -17.781 -6.691 1 94.56 78 TYR B N 1
ATOM 5025 C CA . TYR B 1 78 ? 6.469 -18.594 -7.41 1 94.56 78 TYR B CA 1
ATOM 5026 C C . TYR B 1 78 ? 7.164 -19.625 -8.297 1 94.56 78 TYR B C 1
ATOM 5028 O O . TYR B 1 78 ? 8.133 -19.312 -8.984 1 94.56 78 TYR B O 1
ATOM 5036 N N . THR B 1 79 ? 6.703 -20.828 -8.172 1 96.31 79 THR B N 1
ATOM 5037 C CA . THR B 1 79 ? 7.43 -21.875 -8.891 1 96.31 79 THR B CA 1
ATOM 5038 C C . THR B 1 79 ? 6.473 -22.75 -9.688 1 96.31 79 THR B C 1
ATOM 5040 O O . THR B 1 79 ? 5.266 -22.75 -9.43 1 96.31 79 THR B O 1
ATOM 5043 N N . ASP B 1 80 ? 6.965 -23.391 -10.68 1 96.69 80 ASP B N 1
ATOM 5044 C CA . ASP B 1 80 ? 6.25 -24.406 -11.445 1 96.69 80 ASP B CA 1
ATOM 5045 C C . ASP B 1 80 ? 7.223 -25.391 -12.094 1 96.69 80 ASP B C 1
ATOM 5047 O O . ASP B 1 80 ? 8.367 -25.031 -12.383 1 96.69 80 ASP B O 1
ATOM 5051 N N . LEU B 1 81 ? 6.746 -26.562 -12.203 1 96.06 81 LEU B N 1
ATOM 5052 C CA . LEU B 1 81 ? 7.508 -27.641 -12.82 1 96.06 81 LEU B CA 1
ATOM 5053 C C . LEU B 1 81 ? 6.91 -28.031 -14.164 1 96.06 81 LEU B C 1
ATOM 5055 O O . LEU B 1 81 ? 5.688 -28.125 -14.305 1 96.06 81 LEU B O 1
ATOM 5059 N N . SER B 1 82 ? 7.848 -28.281 -15.148 1 95.94 82 SER B N 1
ATOM 5060 C CA . SER B 1 82 ? 7.359 -28.719 -16.438 1 95.94 82 SER B CA 1
ATOM 5061 C C . SER B 1 82 ? 6.746 -30.125 -16.359 1 95.94 82 SER B C 1
ATOM 5063 O O . SER B 1 82 ? 7.062 -30.891 -15.438 1 95.94 82 SER B O 1
ATOM 5065 N N . SER B 1 83 ? 5.914 -30.453 -17.344 1 92.88 83 SER B N 1
ATOM 5066 C CA . SER B 1 83 ? 5.156 -31.703 -17.328 1 92.88 83 SER B CA 1
ATOM 5067 C C . SER B 1 83 ? 6.086 -32.906 -17.297 1 92.88 83 SER B C 1
ATOM 5069 O O . SER B 1 83 ? 5.75 -33.938 -16.703 1 92.88 83 SER B O 1
ATOM 5071 N N . ASP B 1 84 ? 7.195 -32.812 -17.938 1 91.12 84 ASP B N 1
ATOM 5072 C CA . ASP B 1 84 ? 8.133 -33.906 -17.969 1 91.12 84 ASP B CA 1
ATOM 5073 C C . ASP B 1 84 ? 9.07 -33.875 -16.766 1 91.12 84 ASP B C 1
ATOM 5075 O O . ASP B 1 84 ? 9.992 -34.688 -16.672 1 91.12 84 ASP B O 1
ATOM 5079 N N . LYS B 1 85 ? 8.914 -32.906 -15.867 1 92.81 85 LYS B N 1
ATOM 5080 C CA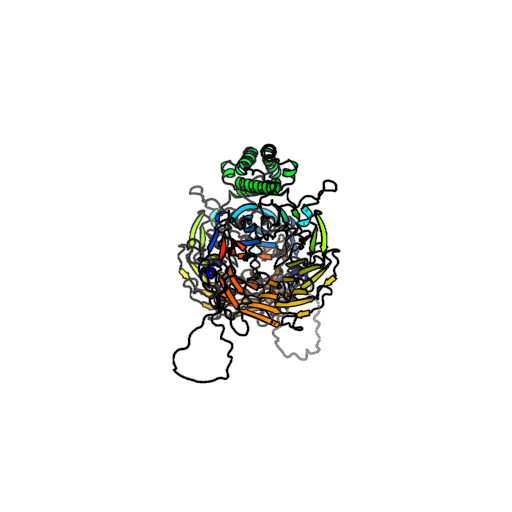 . LYS B 1 85 ? 9.633 -32.75 -14.602 1 92.81 85 LYS B CA 1
ATOM 5081 C C . LYS B 1 85 ? 11.109 -32.406 -14.844 1 92.81 85 LYS B C 1
ATOM 5083 O O . LYS B 1 85 ? 11.961 -32.719 -14.008 1 92.81 85 LYS B O 1
ATOM 5088 N N . LYS B 1 86 ? 11.328 -31.828 -16 1 93.12 86 LYS B N 1
ATOM 5089 C CA . LYS B 1 86 ? 12.719 -31.531 -16.344 1 93.12 86 LYS B CA 1
ATOM 5090 C C . LYS B 1 86 ? 13.086 -30.109 -15.922 1 93.12 86 LYS B C 1
ATOM 5092 O O . LYS B 1 86 ? 14.188 -29.859 -15.43 1 93.12 86 LYS B O 1
ATOM 5097 N N . LEU B 1 87 ? 12.188 -29.203 -16.188 1 96.31 87 LEU B N 1
ATOM 5098 C CA . LEU B 1 87 ? 12.5 -27.797 -15.961 1 96.31 87 LEU B CA 1
ATOM 5099 C C . LEU B 1 87 ? 11.734 -27.266 -14.75 1 96.31 87 LEU B C 1
ATOM 5101 O O . LEU B 1 87 ? 10.531 -27.5 -14.617 1 96.31 87 LEU B O 1
ATOM 5105 N N . LEU B 1 88 ? 12.422 -26.625 -13.867 1 97.06 88 LEU B N 1
ATOM 5106 C CA . LEU B 1 88 ? 11.844 -25.891 -12.75 1 97.06 88 LEU B CA 1
ATOM 5107 C C . LEU B 1 88 ? 11.961 -24.391 -12.969 1 97.06 88 LEU B C 1
ATOM 5109 O O . LEU B 1 88 ? 13.055 -23.875 -13.203 1 97.06 88 LEU B O 1
ATOM 5113 N N . ALA B 1 89 ? 10.844 -23.719 -13.008 1 97.75 89 ALA B N 1
ATOM 5114 C CA . ALA B 1 89 ? 10.82 -22.25 -13.078 1 97.75 89 ALA B CA 1
ATOM 5115 C C . ALA B 1 89 ? 10.656 -21.641 -11.688 1 97.75 89 ALA B C 1
ATOM 5117 O O . ALA B 1 89 ? 9.789 -22.062 -10.914 1 97.75 89 ALA B O 1
ATOM 5118 N N . ILE B 1 90 ? 11.453 -20.703 -11.297 1 96.94 90 ILE B N 1
ATOM 5119 C CA . ILE B 1 90 ? 11.359 -19.953 -10.047 1 96.94 90 ILE B CA 1
ATOM 5120 C C . ILE B 1 90 ? 11.273 -18.453 -10.344 1 96.94 90 ILE B C 1
ATOM 5122 O O . ILE B 1 90 ? 12.258 -17.844 -10.773 1 96.94 90 ILE B O 1
ATOM 5126 N N . SER B 1 91 ? 10.086 -17.922 -10.164 1 95.06 91 SER B N 1
ATOM 5127 C CA . SER B 1 91 ? 9.906 -16.469 -10.273 1 95.06 91 SER B CA 1
ATOM 5128 C C . SER B 1 91 ? 10.289 -15.766 -8.977 1 95.06 91 SER B C 1
ATOM 5130 O O . SER B 1 91 ? 9.945 -16.219 -7.887 1 95.06 91 SER B O 1
ATOM 5132 N N . THR B 1 92 ? 10.961 -14.617 -9.086 1 88.56 92 THR B N 1
ATOM 5133 C CA . THR B 1 92 ? 11.523 -13.961 -7.91 1 88.56 92 THR B CA 1
ATOM 5134 C C . THR B 1 92 ? 11.031 -12.523 -7.809 1 88.56 92 THR B C 1
ATOM 5136 O O . THR B 1 92 ? 10.406 -12.008 -8.742 1 88.56 92 THR B O 1
ATOM 5139 N N . ASP B 1 93 ? 11.344 -11.891 -6.691 1 77 93 ASP B N 1
ATOM 5140 C CA . ASP B 1 93 ? 10.992 -10.492 -6.461 1 77 93 ASP B CA 1
ATOM 5141 C C . ASP B 1 93 ? 11.938 -9.555 -7.207 1 77 93 ASP B C 1
ATOM 5143 O O . ASP B 1 93 ? 11.695 -8.344 -7.27 1 77 93 ASP B O 1
ATOM 5147 N N . ALA B 1 94 ? 12.922 -10.078 -7.824 1 76.44 94 ALA B N 1
ATOM 5148 C CA . ALA B 1 94 ? 13.898 -9.266 -8.547 1 76.44 94 ALA B CA 1
ATOM 5149 C C . ALA B 1 94 ? 13.516 -9.125 -10.016 1 76.44 94 ALA B C 1
ATOM 5151 O O . ALA B 1 94 ? 14.328 -8.711 -10.844 1 76.44 94 ALA B O 1
ATOM 5152 N N . GLU B 1 95 ? 12.359 -9.547 -10.367 1 83.5 95 GLU B N 1
ATOM 5153 C CA . GLU B 1 95 ? 11.883 -9.492 -11.75 1 83.5 95 GLU B CA 1
ATOM 5154 C C . GLU B 1 95 ? 12.703 -10.406 -12.648 1 83.5 95 GLU B C 1
ATOM 5156 O O . GLU B 1 95 ? 13.117 -10.008 -13.742 1 83.5 95 GLU B O 1
ATOM 5161 N N . ARG B 1 96 ? 13.039 -11.516 -12.094 1 90.75 96 ARG B N 1
ATOM 5162 C CA . ARG B 1 96 ? 13.75 -12.578 -12.781 1 90.75 96 ARG B CA 1
ATOM 5163 C C . ARG B 1 96 ? 13.047 -13.922 -12.602 1 90.75 96 ARG B C 1
ATOM 5165 O O . ARG B 1 96 ? 12.609 -14.25 -11.5 1 90.75 96 ARG B O 1
ATOM 5172 N N . ILE B 1 97 ? 12.93 -14.594 -13.656 1 95.69 97 ILE B N 1
ATOM 5173 C CA . ILE B 1 97 ? 12.484 -15.977 -13.609 1 95.69 97 ILE B CA 1
ATOM 5174 C C . ILE B 1 97 ? 13.641 -16.906 -13.961 1 95.69 97 ILE B C 1
ATOM 5176 O O . ILE B 1 97 ? 14.219 -16.812 -15.047 1 95.69 97 ILE B O 1
ATOM 5180 N N . LEU B 1 98 ? 13.969 -17.75 -13.039 1 97.19 98 LEU B N 1
ATOM 5181 C CA . LEU B 1 98 ? 15.07 -18.688 -13.219 1 97.19 98 LEU B CA 1
ATOM 5182 C C . LEU B 1 98 ? 14.555 -20.031 -13.742 1 97.19 98 LEU B C 1
ATOM 5184 O O . LEU B 1 98 ? 13.648 -20.625 -13.148 1 97.19 98 LEU B O 1
ATOM 5188 N N . ILE B 1 99 ? 15.117 -20.469 -14.859 1 97.94 99 ILE B N 1
ATOM 5189 C CA . ILE B 1 99 ? 14.781 -21.766 -15.414 1 97.94 99 ILE B CA 1
ATOM 5190 C C . ILE B 1 99 ? 15.922 -22.75 -15.148 1 97.94 99 ILE B C 1
ATOM 5192 O O . ILE B 1 99 ? 17.031 -22.578 -15.656 1 97.94 99 ILE B O 1
ATOM 5196 N N . TYR B 1 100 ? 15.633 -23.781 -14.344 1 97.12 100 TYR B N 1
ATOM 5197 C CA . TYR B 1 100 ? 16.641 -24.781 -14.016 1 97.12 100 TYR B CA 1
ATOM 5198 C C . TYR B 1 100 ? 16.297 -26.125 -14.648 1 97.12 100 TYR B C 1
ATOM 5200 O O . TYR B 1 100 ? 15.125 -26.516 -14.719 1 97.12 100 TYR B O 1
ATOM 5208 N N . ASP B 1 101 ? 17.297 -26.75 -15.102 1 94.75 101 ASP B N 1
ATOM 5209 C CA . ASP B 1 101 ? 17.172 -28.188 -15.305 1 94.75 101 ASP B CA 1
ATOM 5210 C C . ASP B 1 101 ? 17.266 -28.938 -13.977 1 94.75 101 ASP B C 1
ATOM 5212 O O . ASP B 1 101 ? 18.25 -28.828 -13.258 1 94.75 101 ASP B O 1
ATOM 5216 N N . LEU B 1 102 ? 16.266 -29.656 -13.648 1 92.25 102 LEU B N 1
ATOM 5217 C CA . LEU B 1 102 ? 16.172 -30.219 -12.305 1 92.25 102 LEU B CA 1
ATOM 5218 C C . LEU B 1 102 ? 17.188 -31.344 -12.117 1 92.25 102 LEU B C 1
ATOM 5220 O O . LEU B 1 102 ? 17.734 -31.5 -11.023 1 92.25 102 LEU B O 1
ATOM 5224 N N . ALA B 1 103 ? 17.422 -32.125 -13.086 1 88.56 103 ALA B N 1
ATOM 5225 C CA . ALA B 1 103 ? 18.328 -33.25 -12.984 1 88.56 103 ALA B CA 1
ATOM 5226 C C . ALA B 1 103 ? 19.766 -32.781 -12.812 1 88.56 103 ALA B C 1
ATOM 5228 O O . ALA B 1 103 ? 20.469 -33.219 -11.906 1 88.56 103 ALA B O 1
ATOM 5229 N N . SER B 1 104 ? 20.203 -31.828 -13.633 1 89.25 104 SER B N 1
ATOM 5230 C CA . SER B 1 104 ? 21.578 -31.344 -13.586 1 89.25 104 SER B CA 1
ATOM 5231 C C . SER B 1 104 ? 21.734 -30.234 -12.562 1 89.25 104 SER B C 1
ATOM 5233 O O . SER B 1 104 ? 22.859 -29.891 -12.188 1 89.25 104 SER B O 1
ATOM 5235 N N . ARG B 1 105 ? 20.641 -29.703 -12.164 1 92.19 105 ARG B N 1
ATOM 5236 C CA . ARG B 1 105 ? 20.609 -28.578 -11.227 1 92.19 105 ARG B CA 1
ATOM 5237 C C . ARG B 1 105 ? 21.312 -27.359 -11.805 1 92.19 105 ARG B C 1
ATOM 5239 O O . ARG B 1 105 ? 21.906 -26.562 -11.07 1 92.19 105 ARG B O 1
ATOM 5246 N N . GLU B 1 106 ? 21.281 -27.234 -13.094 1 94 106 GLU B N 1
ATOM 5247 C CA . GLU B 1 106 ? 21.953 -26.125 -13.766 1 94 106 GLU B CA 1
ATOM 5248 C C . GLU B 1 106 ? 20.953 -25.078 -14.227 1 94 106 GLU B C 1
ATOM 5250 O O . GLU B 1 106 ? 19.844 -25.406 -14.672 1 94 106 GLU B O 1
ATOM 5255 N N . LEU B 1 107 ? 21.375 -23.891 -14.125 1 96.5 107 LEU B N 1
ATOM 5256 C CA . LEU B 1 107 ? 20.578 -22.781 -14.633 1 96.5 107 LEU B CA 1
ATOM 5257 C C . LEU B 1 107 ? 20.594 -22.766 -16.156 1 96.5 107 LEU B C 1
ATOM 5259 O O . LEU B 1 107 ? 21.656 -22.703 -16.781 1 96.5 107 LEU B O 1
ATOM 5263 N N . CYS B 1 108 ? 19.406 -22.828 -16.766 1 96.44 108 CYS B N 1
ATOM 5264 C CA . CYS B 1 108 ? 19.281 -22.875 -18.203 1 96.44 108 CYS B CA 1
ATOM 5265 C C . CYS B 1 108 ? 19.062 -21.484 -18.797 1 96.44 108 CYS B C 1
ATOM 5267 O O . CYS B 1 108 ? 19.594 -21.172 -19.875 1 96.44 108 CYS B O 1
ATOM 5269 N N . GLU B 1 109 ? 18.281 -20.719 -18.141 1 95.75 109 GLU B N 1
ATOM 5270 C CA . GLU B 1 109 ? 17.891 -19.422 -18.688 1 95.75 109 GLU B CA 1
ATOM 5271 C C . GLU B 1 109 ? 17.375 -18.5 -17.578 1 95.75 109 GLU B C 1
ATOM 5273 O O . GLU B 1 109 ? 16.938 -18.953 -16.516 1 95.75 109 GLU B O 1
ATOM 5278 N N . VAL B 1 110 ? 17.516 -17.234 -17.75 1 94.25 110 VAL B N 1
ATOM 5279 C CA . VAL B 1 110 ? 16.906 -16.219 -16.906 1 94.25 110 VAL B CA 1
ATOM 5280 C C . VAL B 1 110 ? 15.945 -15.375 -17.75 1 94.25 110 VAL B C 1
ATOM 5282 O O . VAL B 1 110 ? 16.328 -14.797 -18.766 1 94.25 110 VAL B O 1
ATOM 5285 N N . LEU B 1 111 ? 14.68 -15.375 -17.359 1 93.56 111 LEU B N 1
ATOM 5286 C CA . LEU B 1 111 ? 13.656 -14.617 -18.078 1 93.56 111 LEU B CA 1
ATOM 5287 C C . LEU B 1 111 ? 13.328 -13.32 -17.344 1 93.56 111 LEU B C 1
ATOM 5289 O O . LEU B 1 111 ? 13.453 -13.25 -16.109 1 93.56 111 LEU B O 1
ATOM 5293 N N . GLU B 1 112 ? 12.898 -12.297 -18.062 1 89.69 112 GLU B N 1
ATOM 5294 C CA . GLU B 1 112 ? 12.547 -11.008 -17.484 1 89.69 112 GLU B CA 1
ATOM 5295 C C . GLU B 1 112 ? 11.047 -10.906 -17.219 1 89.69 112 GLU B C 1
ATOM 5297 O O . GLU B 1 112 ? 10.367 -10.07 -17.812 1 89.69 112 GLU B O 1
ATOM 5302 N N . GLY B 1 113 ? 10.625 -11.664 -16.312 1 90.62 113 GLY B N 1
ATOM 5303 C CA . GLY B 1 113 ? 9.234 -11.695 -15.906 1 90.62 113 GLY B CA 1
ATOM 5304 C C . GLY B 1 113 ? 9.047 -11.648 -14.406 1 90.62 113 GLY B C 1
ATOM 5305 O O . GLY B 1 113 ? 10 -11.375 -13.664 1 90.62 113 GLY B O 1
ATOM 5306 N N . SER B 1 114 ? 7.781 -11.727 -14.016 1 89.56 114 SER B N 1
ATOM 5307 C CA . SER B 1 114 ? 7.465 -11.656 -12.594 1 89.56 114 SER B CA 1
ATOM 5308 C C . SER B 1 114 ? 6.152 -12.367 -12.289 1 89.56 114 SER B C 1
ATOM 5310 O O . SER B 1 114 ? 5.445 -12.805 -13.203 1 89.56 114 SER B O 1
ATOM 5312 N N . GLY B 1 115 ? 5.961 -12.586 -10.977 1 89.31 115 GLY B N 1
ATOM 5313 C CA . GLY B 1 115 ? 4.68 -13.109 -10.539 1 89.31 115 GLY B CA 1
ATOM 5314 C C . GLY B 1 115 ? 4.551 -14.609 -10.734 1 89.31 115 GLY B C 1
ATOM 5315 O O . GLY B 1 115 ? 5.559 -15.32 -10.797 1 89.31 115 GLY B O 1
ATOM 5316 N N . SER B 1 116 ? 3.311 -15.062 -10.812 1 92.88 116 SER B N 1
ATOM 5317 C CA . SER B 1 116 ? 3.041 -16.484 -10.977 1 92.88 116 SER B CA 1
ATOM 5318 C C . SER B 1 116 ? 3.545 -17 -12.32 1 92.88 116 SER B C 1
ATOM 5320 O O . SER B 1 116 ? 3.49 -16.281 -13.32 1 92.88 116 SER B O 1
ATOM 5322 N N . VAL B 1 117 ? 4.023 -18.188 -12.281 1 96.06 117 VAL B N 1
ATOM 5323 C CA . VAL B 1 117 ? 4.516 -18.828 -13.5 1 96.06 117 VAL B CA 1
ATOM 5324 C C . VAL B 1 117 ? 3.818 -20.172 -13.695 1 96.06 117 VAL B C 1
ATOM 5326 O O . VAL B 1 117 ? 3.516 -20.859 -12.719 1 96.06 117 VAL B O 1
ATOM 5329 N N . THR B 1 118 ? 3.582 -20.547 -14.906 1 97.12 118 THR B N 1
ATOM 5330 C CA . THR B 1 118 ? 2.988 -21.844 -15.234 1 97.12 118 THR B CA 1
ATOM 5331 C C . THR B 1 118 ? 3.486 -22.344 -16.578 1 97.12 118 THR B C 1
ATOM 5333 O O . THR B 1 118 ? 3.498 -21.594 -17.562 1 97.12 118 THR B O 1
ATOM 5336 N N . PHE B 1 119 ? 3.893 -23.594 -16.594 1 97.31 119 PHE B N 1
ATOM 5337 C CA . PHE B 1 119 ? 4.297 -24.219 -17.859 1 97.31 119 PHE B CA 1
ATOM 5338 C C . PHE B 1 119 ? 3.076 -24.672 -18.641 1 97.31 119 PHE B C 1
ATOM 5340 O O . PHE B 1 119 ? 2.121 -25.203 -18.078 1 97.31 119 PHE B O 1
ATOM 5347 N N . ARG B 1 120 ? 3.152 -24.469 -19.906 1 97.06 120 ARG B N 1
ATOM 5348 C CA . ARG B 1 120 ? 2.205 -25.078 -20.828 1 97.06 120 ARG B CA 1
ATOM 5349 C C . ARG B 1 120 ? 2.387 -26.594 -20.875 1 97.06 120 ARG B C 1
ATOM 5351 O O . ARG B 1 120 ? 3.508 -27.094 -21.016 1 97.06 120 ARG B O 1
ATOM 5358 N N . PRO B 1 121 ? 1.243 -27.312 -20.625 1 94.5 121 PRO B N 1
ATOM 5359 C CA . PRO B 1 121 ? 1.365 -28.781 -20.688 1 94.5 121 PRO B CA 1
ATOM 5360 C C . PRO B 1 121 ? 1.879 -29.266 -22.031 1 94.5 121 PRO B C 1
ATOM 5362 O O . PRO B 1 121 ? 1.574 -28.672 -23.078 1 94.5 121 PRO B O 1
ATOM 5365 N N . SER B 1 122 ? 2.791 -30.375 -21.969 1 83.5 122 SER B N 1
ATOM 5366 C CA . SER B 1 122 ? 3.332 -30.969 -23.188 1 83.5 122 SER B CA 1
ATOM 5367 C C . SER B 1 122 ? 2.256 -31.734 -23.953 1 83.5 122 SER B C 1
ATOM 5369 O O . SER B 1 122 ? 1.261 -32.156 -23.359 1 83.5 122 SER B O 1
ATOM 5371 N N . ASP B 1 123 ? 2.346 -31.719 -25.266 1 66.25 123 ASP B N 1
ATOM 5372 C CA . ASP B 1 123 ? 1.438 -32.531 -26.078 1 66.25 123 ASP B CA 1
ATOM 5373 C C . ASP B 1 123 ? 1.75 -34.031 -25.922 1 66.25 123 ASP B C 1
ATOM 5375 O O . ASP B 1 123 ? 2.834 -34.469 -26.281 1 66.25 123 ASP B O 1
ATOM 5379 N N . THR B 1 124 ? 1.494 -34.656 -24.859 1 54.41 124 THR B N 1
ATOM 5380 C CA . THR B 1 124 ? 1.808 -36.094 -24.703 1 54.41 124 THR B CA 1
ATOM 5381 C C . THR B 1 124 ? 1.449 -36.875 -25.969 1 54.41 124 THR B C 1
ATOM 5383 O O . THR B 1 124 ? 1.767 -38.062 -26.078 1 54.41 124 THR B O 1
ATOM 5386 N N . ASN B 1 125 ? 0.61 -36.438 -26.812 1 46.28 125 ASN B N 1
ATOM 5387 C CA . ASN B 1 125 ? 0.386 -37.312 -27.969 1 46.28 125 ASN B CA 1
ATOM 5388 C C . ASN B 1 125 ? 1.553 -37.25 -28.938 1 46.28 125 ASN B C 1
ATOM 5390 O O . ASN B 1 125 ? 1.559 -36.406 -29.859 1 46.28 125 ASN B O 1
ATOM 5394 N N . GLU B 1 126 ? 2.676 -37.531 -28.516 1 42.22 126 GLU B N 1
ATOM 5395 C CA . GLU B 1 126 ? 3.875 -37.75 -29.312 1 42.22 126 GLU B CA 1
ATOM 5396 C C . GLU B 1 126 ? 3.541 -38.469 -30.625 1 42.22 126 GLU B C 1
ATOM 5398 O O . GLU B 1 126 ? 4.418 -38.688 -31.469 1 42.22 126 GLU B O 1
ATOM 5403 N N . GLU B 1 127 ? 2.422 -39.188 -30.719 1 38.28 127 GLU B N 1
ATOM 5404 C CA . GLU B 1 127 ? 2.344 -39.969 -31.953 1 38.28 127 GLU B CA 1
ATOM 5405 C C . GLU B 1 127 ? 2.381 -39.031 -33.188 1 38.28 127 GLU B C 1
ATOM 5407 O O . GLU B 1 127 ? 2.537 -39.5 -34.312 1 38.28 127 GLU B O 1
ATOM 5412 N N . SER B 1 128 ? 2.041 -37.812 -33.031 1 38.22 128 SER B N 1
ATOM 5413 C CA . SER B 1 128 ? 1.801 -37.156 -34.281 1 38.22 128 SER B CA 1
ATOM 5414 C C . SER B 1 128 ? 3.082 -36.531 -34.844 1 38.22 128 SER B C 1
ATOM 5416 O O . SER B 1 128 ? 3.043 -35.781 -35.812 1 38.22 128 SER B O 1
ATOM 5418 N N . VAL B 1 129 ? 4.176 -36.625 -34.188 1 39 129 VAL B N 1
ATOM 5419 C CA . VAL B 1 129 ? 5.316 -36.031 -34.906 1 39 129 VAL B CA 1
ATOM 5420 C C . VAL B 1 129 ? 5.66 -36.875 -36.125 1 39 129 VAL B C 1
ATOM 5422 O O . VAL B 1 129 ? 6.406 -36.438 -37 1 39 129 VAL B O 1
ATOM 5425 N N . ALA B 1 130 ? 5.441 -38.281 -36.062 1 36.38 130 ALA B N 1
ATOM 5426 C CA . ALA B 1 130 ? 6.059 -39 -37.188 1 36.38 130 ALA B CA 1
ATOM 5427 C C . ALA B 1 130 ? 5.504 -38.531 -38.531 1 36.38 130 ALA B C 1
ATOM 5429 O O . ALA B 1 130 ? 6.246 -38.406 -39.5 1 36.38 130 ALA B O 1
ATOM 5430 N N . ASP B 1 131 ? 4.129 -38.719 -38.781 1 33.66 131 ASP B N 1
ATOM 5431 C CA . ASP B 1 131 ? 3.729 -38.75 -40.188 1 33.66 131 ASP B CA 1
ATOM 5432 C C . ASP B 1 131 ? 3.518 -37.344 -40.719 1 33.66 131 ASP B C 1
ATOM 5434 O O . ASP B 1 131 ? 2.402 -36.969 -41.094 1 33.66 131 ASP B O 1
ATOM 5438 N N . VAL B 1 132 ? 3.953 -36.312 -40.031 1 35.16 132 VAL B N 1
ATOM 5439 C CA . VAL B 1 132 ? 3.828 -35.094 -40.812 1 35.16 132 VAL B CA 1
ATOM 5440 C C . VAL B 1 132 ? 4.605 -35.219 -42.125 1 35.16 132 VAL B C 1
ATOM 5442 O O . VAL B 1 132 ? 5.84 -35.188 -42.125 1 35.16 132 VAL B O 1
ATOM 5445 N N . ASP B 1 133 ? 4.18 -36 -43.062 1 31.33 133 ASP B N 1
ATOM 5446 C CA . ASP B 1 133 ? 4.523 -35.844 -44.469 1 31.33 133 ASP B CA 1
ATOM 5447 C C . ASP B 1 133 ? 4.512 -34.375 -44.906 1 31.33 133 ASP B C 1
ATOM 5449 O O . ASP B 1 133 ? 3.826 -33.562 -44.312 1 31.33 133 ASP B O 1
ATOM 5453 N N . GLN B 1 134 ? 5.242 -33.938 -46.062 1 35.22 134 GLN B N 1
ATOM 5454 C CA . GLN B 1 134 ? 5.637 -32.75 -46.844 1 35.22 134 GLN B CA 1
ATOM 5455 C C . GLN B 1 134 ? 4.453 -31.797 -47.031 1 35.22 134 GLN B C 1
ATOM 5457 O O . GLN B 1 134 ? 4.633 -30.656 -47.438 1 35.22 134 GLN B O 1
ATOM 5462 N N . GLY B 1 135 ? 3.275 -32.312 -47.375 1 33.16 135 GLY B N 1
ATOM 5463 C CA . GLY B 1 135 ? 2.393 -31.484 -48.188 1 33.16 135 GLY B CA 1
ATOM 5464 C C . GLY B 1 135 ? 1.731 -30.375 -47.375 1 33.16 135 GLY B C 1
ATOM 5465 O O . GLY B 1 135 ? 1.485 -29.297 -47.906 1 33.16 135 GLY B O 1
ATOM 5466 N N . MET B 1 136 ? 0.734 -30.734 -46.5 1 34.94 136 MET B N 1
ATOM 5467 C CA . MET B 1 136 ? -0.161 -29.672 -46.062 1 34.94 136 MET B CA 1
ATOM 5468 C C . MET B 1 136 ? 0.534 -28.75 -45.062 1 34.94 136 MET B C 1
ATOM 5470 O O . MET B 1 136 ? 1.531 -29.125 -44.438 1 34.94 136 MET B O 1
ATOM 5474 N N . GLY B 1 137 ? -0.064 -27.5 -44.75 1 38.06 137 GLY B N 1
ATOM 5475 C CA . GLY B 1 137 ? 0.315 -26.312 -43.969 1 38.06 137 GLY B CA 1
ATOM 5476 C C . GLY B 1 137 ? 0.904 -26.641 -42.625 1 38.06 137 GLY B C 1
ATOM 5477 O O . GLY B 1 137 ? 0.267 -27.312 -41.812 1 38.06 137 GLY B O 1
ATOM 5478 N N . ILE B 1 138 ? 2.16 -26.922 -42.438 1 39.84 138 ILE B N 1
ATOM 5479 C CA . ILE B 1 138 ? 3.025 -27.094 -41.281 1 39.84 138 ILE B CA 1
ATOM 5480 C C . ILE B 1 138 ? 2.594 -26.141 -40.156 1 39.84 138 ILE B C 1
ATOM 5482 O O . ILE B 1 138 ? 2.688 -24.922 -40.312 1 39.84 138 ILE B O 1
ATOM 5486 N N . GLY B 1 139 ? 1.525 -26.344 -39.406 1 47.59 139 GLY B N 1
ATOM 5487 C CA . GLY B 1 139 ? 1.336 -25.531 -38.219 1 47.59 139 GLY B CA 1
ATOM 5488 C C . GLY B 1 139 ? 2.635 -25.219 -37.5 1 47.59 139 GLY B C 1
ATOM 5489 O O . GLY B 1 139 ? 3.66 -25.859 -37.75 1 47.59 139 GLY B O 1
ATOM 5490 N N . THR B 1 140 ? 2.938 -23.984 -37.188 1 55.19 140 THR B N 1
ATOM 5491 C CA . THR B 1 140 ? 4.121 -23.531 -36.469 1 55.19 140 THR B CA 1
ATOM 5492 C C . THR B 1 140 ? 4.484 -24.5 -35.375 1 55.19 140 THR B C 1
ATOM 5494 O O . THR B 1 140 ? 3.635 -24.859 -34.531 1 55.19 140 THR B O 1
ATOM 5497 N N . PRO B 1 141 ? 5.562 -25.234 -35.469 1 67.62 141 PRO B N 1
ATOM 5498 C CA . PRO B 1 141 ? 6 -26.188 -34.438 1 67.62 141 PRO B CA 1
ATOM 5499 C C . PRO B 1 141 ? 6.008 -25.594 -33.062 1 67.62 141 PRO B C 1
ATOM 5501 O O . PRO B 1 141 ? 6.363 -24.422 -32.875 1 67.62 141 PRO B O 1
ATOM 5504 N N . ARG B 1 142 ? 5.336 -26.25 -32.156 1 81.19 142 ARG B N 1
ATOM 5505 C CA . ARG B 1 142 ? 5.336 -25.859 -30.766 1 81.19 142 ARG B CA 1
ATOM 5506 C C . ARG B 1 142 ? 6.754 -25.844 -30.203 1 81.19 142 ARG B C 1
ATOM 5508 O O . ARG B 1 142 ? 7.562 -26.719 -30.5 1 81.19 142 ARG B O 1
ATOM 5515 N N . PRO B 1 143 ? 7.078 -24.781 -29.594 1 86.19 143 PRO B N 1
ATOM 5516 C CA . PRO B 1 143 ? 8.375 -24.781 -28.922 1 86.19 143 PRO B CA 1
ATOM 5517 C C . PRO B 1 143 ? 8.523 -25.922 -27.922 1 86.19 143 PRO B C 1
ATOM 5519 O O . PRO B 1 143 ? 7.547 -26.609 -27.609 1 86.19 143 PRO B O 1
ATOM 5522 N N . GLY B 1 144 ? 9.758 -26.188 -27.531 1 89.31 144 GLY B N 1
ATOM 5523 C CA . GLY B 1 144 ? 9.984 -27.203 -26.516 1 89.31 144 GLY B CA 1
ATOM 5524 C C . GLY B 1 144 ? 9.156 -27 -25.266 1 89.31 144 GLY B C 1
ATOM 5525 O O . GLY B 1 144 ? 8.438 -27.906 -24.828 1 89.31 144 GLY B O 1
ATOM 5526 N N . TYR B 1 145 ? 9.25 -25.828 -24.734 1 94.81 145 TYR B N 1
ATOM 5527 C CA . TYR B 1 145 ? 8.453 -25.438 -23.578 1 94.81 145 TYR B CA 1
ATOM 5528 C C . TYR B 1 145 ? 7.852 -24.047 -23.781 1 94.81 145 TYR B C 1
ATOM 5530 O O . TYR B 1 145 ? 8.367 -23.25 -24.562 1 94.81 145 TYR B O 1
ATOM 5538 N N . THR B 1 146 ? 6.742 -23.844 -23.219 1 95.69 146 THR B N 1
ATOM 5539 C CA . THR B 1 146 ? 6.172 -22.5 -23.094 1 95.69 146 THR B CA 1
ATOM 5540 C C . THR B 1 146 ? 5.852 -22.188 -21.641 1 95.69 146 THR B C 1
ATOM 5542 O O . THR B 1 146 ? 5.238 -23 -20.938 1 95.69 146 THR B O 1
ATOM 5545 N N . LEU B 1 147 ? 6.352 -21.078 -21.141 1 97.12 147 LEU B N 1
ATOM 5546 C CA . LEU B 1 147 ? 6.074 -20.594 -19.797 1 97.12 147 LEU B CA 1
ATOM 5547 C C . LEU B 1 147 ? 5.293 -19.281 -19.828 1 97.12 147 LEU B C 1
ATOM 5549 O O . LEU B 1 147 ? 5.602 -18.391 -20.625 1 97.12 147 LEU B O 1
ATOM 5553 N N . VAL B 1 148 ? 4.277 -19.188 -19.016 1 97.44 148 VAL B N 1
ATOM 5554 C CA . VAL B 1 148 ? 3.518 -17.938 -18.922 1 97.44 148 VAL B CA 1
ATOM 5555 C C . VAL B 1 148 ? 3.832 -17.234 -17.609 1 97.44 148 VAL B C 1
ATOM 5557 O O . VAL B 1 148 ? 3.932 -17.875 -16.562 1 97.44 148 VAL B O 1
ATOM 5560 N N . SER B 1 149 ? 4.059 -15.969 -17.656 1 96 149 SER B N 1
ATOM 5561 C CA . SER B 1 149 ? 4.258 -15.133 -16.484 1 96 149 SER B CA 1
ATOM 5562 C C . SER B 1 149 ? 3.75 -13.711 -16.719 1 96 149 SER B C 1
ATOM 5564 O O . SER B 1 149 ? 3.311 -13.383 -17.828 1 96 149 SER B O 1
ATOM 5566 N N . SER B 1 150 ? 3.768 -12.945 -15.672 1 93.38 150 SER B N 1
ATOM 5567 C CA . SER B 1 150 ? 3.477 -11.516 -15.805 1 93.38 150 SER B CA 1
ATOM 5568 C C . SER B 1 150 ? 4.723 -10.742 -16.203 1 93.38 150 SER B C 1
ATOM 5570 O O . SER B 1 150 ? 5.844 -11.227 -16.047 1 93.38 150 SER B O 1
ATOM 5572 N N . ILE B 1 151 ? 4.496 -9.609 -16.781 1 90.12 151 ILE B N 1
ATOM 5573 C CA . ILE B 1 151 ? 5.57 -8.648 -17.031 1 90.12 151 ILE B CA 1
ATOM 5574 C C . ILE B 1 151 ? 5.672 -7.68 -15.852 1 90.12 151 ILE B C 1
ATOM 5576 O O . ILE B 1 151 ? 4.66 -7.164 -15.375 1 90.12 151 ILE B O 1
ATOM 5580 N N . PRO B 1 152 ? 6.961 -7.555 -15.352 1 77.19 152 PRO B N 1
ATOM 5581 C CA . PRO B 1 152 ? 7.113 -6.609 -14.242 1 77.19 152 PRO B CA 1
ATOM 5582 C C . PRO B 1 152 ? 6.664 -5.195 -14.602 1 77.19 152 PRO B C 1
ATOM 5584 O O . PRO B 1 152 ? 6.867 -4.75 -15.734 1 77.19 152 PRO B O 1
ATOM 5587 N N . HIS B 1 153 ? 5.688 -4.738 -13.914 1 63.56 153 HIS B N 1
ATOM 5588 C CA . HIS B 1 153 ? 5.32 -3.348 -14.148 1 63.56 153 HIS B CA 1
ATOM 5589 C C . HIS B 1 153 ? 5.918 -2.432 -13.086 1 63.56 153 HIS B C 1
ATOM 5591 O O . HIS B 1 153 ? 6.078 -2.834 -11.93 1 63.56 153 HIS B O 1
ATOM 5597 N N . GLU B 1 154 ? 6.883 -1.719 -13.445 1 53.97 154 GLU B N 1
ATOM 5598 C CA . GLU B 1 154 ? 7.258 -0.724 -12.445 1 53.97 154 GLU B CA 1
ATOM 5599 C C . GLU B 1 154 ? 6.027 -0.15 -11.75 1 53.97 154 GLU B C 1
ATOM 5601 O O . GLU B 1 154 ? 4.965 -0.025 -12.359 1 53.97 154 GLU B O 1
ATOM 5606 N N . VAL B 1 155 ? 5.977 -0.406 -10.484 1 43.41 155 VAL B N 1
ATOM 5607 C CA . VAL B 1 155 ? 4.941 0.065 -9.562 1 43.41 155 VAL B CA 1
ATOM 5608 C C . VAL B 1 155 ? 4.391 1.402 -10.047 1 43.41 155 VAL B C 1
ATOM 5610 O O . VAL B 1 155 ? 4.758 2.459 -9.531 1 43.41 155 VAL B O 1
ATOM 5613 N N . HIS B 1 156 ? 4.699 1.984 -11.055 1 38.56 156 HIS B N 1
ATOM 5614 C CA . HIS B 1 156 ? 3.93 3.225 -11.055 1 38.56 156 HIS B CA 1
ATOM 5615 C C . HIS B 1 156 ? 2.471 2.969 -10.695 1 38.56 156 HIS B C 1
ATOM 5617 O O . HIS B 1 156 ? 1.801 2.15 -11.328 1 38.56 156 HIS B O 1
ATOM 5623 N N . ARG B 1 157 ? 2.193 3.23 -9.391 1 33.66 157 ARG B N 1
ATOM 5624 C CA . ARG B 1 157 ? 0.938 3.162 -8.648 1 33.66 157 ARG B CA 1
ATOM 5625 C C . ARG B 1 157 ? -0.259 3.309 -9.586 1 33.66 157 ARG B C 1
ATOM 5627 O O . ARG B 1 157 ? -1.293 2.67 -9.383 1 33.66 157 ARG B O 1
ATOM 5634 N N . ARG B 1 158 ? -0.593 4.566 -9.844 1 36.38 158 ARG B N 1
ATOM 5635 C CA . ARG B 1 158 ? -1.954 5.059 -10.031 1 36.38 158 ARG B CA 1
ATOM 5636 C C . ARG B 1 158 ? -2.574 4.484 -11.305 1 36.38 158 ARG B C 1
ATOM 5638 O O . ARG B 1 158 ? -3.742 4.742 -11.602 1 36.38 158 ARG B O 1
ATOM 5645 N N . THR B 1 159 ? -1.73 4.469 -12.391 1 38.41 159 THR B N 1
ATOM 5646 C CA . THR B 1 159 ? -2.547 4.129 -13.555 1 38.41 159 THR B CA 1
ATOM 5647 C C . THR B 1 159 ? -2.959 2.658 -13.508 1 38.41 159 THR B C 1
ATOM 5649 O O . THR B 1 159 ? -2.309 1.845 -12.852 1 38.41 159 THR B O 1
ATOM 5652 N N . ARG B 1 160 ? -3.943 2.244 -14.234 1 40.94 160 ARG B N 1
ATOM 5653 C CA . ARG B 1 160 ? -4.508 0.921 -14.492 1 40.94 160 ARG B CA 1
ATOM 5654 C C . ARG B 1 160 ? -3.406 -0.12 -14.656 1 40.94 160 ARG B C 1
ATOM 5656 O O . ARG B 1 160 ? -2.523 0.03 -15.508 1 40.94 160 ARG B O 1
ATOM 5663 N N . SER B 1 161 ? -2.906 -0.615 -13.594 1 47.12 161 SER B N 1
ATOM 5664 C CA . SER B 1 161 ? -1.994 -1.754 -13.602 1 47.12 161 SER B CA 1
ATOM 5665 C C . SER B 1 161 ? -2.15 -2.58 -14.867 1 47.12 161 SER B C 1
ATOM 5667 O O . SER B 1 161 ? -3.184 -3.219 -15.078 1 47.12 161 SER B O 1
ATOM 5669 N N . THR B 1 162 ? -1.709 -2.045 -15.977 1 61.41 162 THR B N 1
ATOM 5670 C CA . THR B 1 162 ? -1.84 -2.871 -17.172 1 61.41 162 THR B CA 1
ATOM 5671 C C . THR B 1 162 ? -1.124 -4.207 -16.984 1 61.41 162 THR B C 1
ATOM 5673 O O . THR B 1 162 ? 0.055 -4.336 -17.328 1 61.41 162 THR B O 1
ATOM 5676 N N . ASN B 1 163 ? -1.686 -5.023 -16.172 1 82.5 163 ASN B N 1
ATOM 5677 C CA . ASN B 1 163 ? -1.172 -6.383 -16.062 1 82.5 163 ASN B CA 1
ATOM 5678 C C . ASN B 1 163 ? -1.04 -7.047 -17.438 1 82.5 163 ASN B C 1
ATOM 5680 O O . ASN B 1 163 ? -1.944 -6.953 -18.266 1 82.5 163 ASN B O 1
ATOM 5684 N N . GLN B 1 164 ? 0.124 -7.379 -17.75 1 91.81 164 GLN B N 1
ATOM 5685 C CA . GLN B 1 164 ? 0.386 -8.102 -18.984 1 91.81 164 GLN B CA 1
ATOM 5686 C C . GLN B 1 164 ? 0.908 -9.508 -18.703 1 91.81 164 GLN B C 1
ATOM 5688 O O . GLN B 1 164 ? 1.653 -9.719 -17.734 1 91.81 164 GLN B O 1
ATOM 5693 N N . LEU B 1 165 ? 0.447 -10.391 -19.547 1 95.5 165 LEU B N 1
ATOM 5694 C CA . LEU B 1 165 ? 1.031 -11.727 -19.562 1 95.5 165 LEU B CA 1
ATOM 5695 C C . LEU B 1 165 ? 1.977 -11.898 -20.75 1 95.5 165 LEU B C 1
ATOM 5697 O O . LEU B 1 165 ? 1.737 -11.344 -21.828 1 95.5 165 LEU B O 1
ATOM 5701 N N . ILE B 1 166 ? 2.979 -12.609 -20.547 1 95.69 166 ILE B N 1
ATOM 5702 C CA . ILE B 1 166 ? 3.938 -12.938 -21.594 1 95.69 166 ILE B CA 1
ATOM 5703 C C . ILE B 1 166 ? 4.129 -14.453 -21.672 1 95.69 166 ILE B C 1
ATOM 5705 O O . ILE B 1 166 ? 4.215 -15.125 -20.641 1 95.69 166 ILE B O 1
ATOM 5709 N N . LEU B 1 167 ? 4.105 -14.977 -22.891 1 96.25 167 LEU B N 1
ATOM 5710 C CA . LEU B 1 167 ? 4.438 -16.375 -23.141 1 96.25 167 LEU B CA 1
ATOM 5711 C C . LEU B 1 167 ? 5.895 -16.516 -23.578 1 96.25 167 LEU B C 1
ATOM 5713 O O . LEU B 1 167 ? 6.277 -16.016 -24.641 1 96.25 167 LEU B O 1
ATOM 5717 N N . TRP B 1 168 ? 6.676 -17.172 -22.781 1 95.88 168 TRP B N 1
ATOM 5718 C CA . TRP B 1 168 ? 8.078 -17.438 -23.078 1 95.88 168 TRP B CA 1
ATOM 5719 C C . TRP B 1 168 ? 8.234 -18.766 -23.812 1 95.88 168 TRP B C 1
ATOM 5721 O O . TRP B 1 168 ? 7.973 -19.828 -23.25 1 95.88 168 TRP B O 1
ATOM 5731 N N . ASP B 1 169 ? 8.625 -18.703 -25.047 1 93.62 169 ASP B N 1
ATOM 5732 C CA . ASP B 1 169 ? 8.906 -19.922 -25.797 1 93.62 169 ASP B CA 1
ATOM 5733 C C . ASP B 1 169 ? 10.359 -20.359 -25.594 1 93.62 169 ASP B C 1
ATOM 5735 O O . ASP B 1 169 ? 11.289 -19.609 -25.891 1 93.62 169 ASP B O 1
ATOM 5739 N N . LEU B 1 170 ? 10.516 -21.547 -25.062 1 95.06 170 LEU B N 1
ATOM 5740 C CA . LEU B 1 170 ? 11.828 -22.109 -24.766 1 95.06 170 LEU B CA 1
ATOM 5741 C C . LEU B 1 170 ? 12.094 -23.344 -25.609 1 95.06 170 LEU B C 1
ATOM 5743 O O . LEU B 1 170 ? 11.164 -24.047 -26.016 1 95.06 170 LEU B O 1
ATOM 5747 N N . ASP B 1 171 ? 13.344 -23.594 -25.891 1 93.94 171 ASP B N 1
ATOM 5748 C CA . ASP B 1 171 ? 13.688 -24.812 -26.609 1 93.94 171 ASP B CA 1
ATOM 5749 C C . ASP B 1 171 ? 13.688 -26.016 -25.688 1 93.94 171 ASP B C 1
ATOM 5751 O O . ASP B 1 171 ? 13.266 -25.922 -24.531 1 93.94 171 ASP B O 1
ATOM 5755 N N . GLN B 1 172 ? 14.109 -27.156 -26.172 1 92.19 172 GLN B N 1
ATOM 5756 C CA . GLN B 1 172 ? 14.055 -28.422 -25.438 1 92.19 172 GLN B CA 1
ATOM 5757 C C . GLN B 1 172 ? 15 -28.391 -24.234 1 92.19 172 GLN B C 1
ATOM 5759 O O . GLN B 1 172 ? 14.914 -29.25 -23.344 1 92.19 172 GLN B O 1
ATOM 5764 N N . ASN B 1 173 ? 15.898 -27.406 -24.25 1 94 173 ASN B N 1
ATOM 5765 C CA . ASN B 1 173 ? 16.875 -27.297 -23.156 1 94 173 ASN B CA 1
ATOM 5766 C C . ASN B 1 173 ? 16.516 -26.172 -22.203 1 94 173 ASN B C 1
ATOM 5768 O O . ASN B 1 173 ? 17.297 -25.844 -21.297 1 94 173 ASN B O 1
ATOM 5772 N N . GLY B 1 174 ? 15.367 -25.578 -22.375 1 95.25 174 GLY B N 1
ATOM 5773 C CA . GLY B 1 174 ? 14.906 -24.531 -21.484 1 95.25 174 GLY B CA 1
ATOM 5774 C C . GLY B 1 174 ? 15.5 -23.172 -21.797 1 95.25 174 GLY B C 1
ATOM 5775 O O . GLY B 1 174 ? 15.5 -22.281 -20.938 1 95.25 174 GLY B O 1
ATOM 5776 N N . ARG B 1 175 ? 16.016 -22.984 -22.969 1 95 175 ARG B N 1
ATOM 5777 C CA . ARG B 1 175 ? 16.609 -21.719 -23.375 1 95 175 ARG B CA 1
ATOM 5778 C C . ARG B 1 175 ? 15.672 -20.938 -24.297 1 95 175 ARG B C 1
ATOM 5780 O O . ARG B 1 175 ? 14.891 -21.531 -25.031 1 95 175 ARG B O 1
ATOM 5787 N N . LEU B 1 176 ? 15.852 -19.656 -24.219 1 93.44 176 LEU B N 1
ATOM 5788 C CA . LEU B 1 176 ? 15.062 -18.812 -25.109 1 93.44 176 LEU B CA 1
ATOM 5789 C C . LEU B 1 176 ? 15.43 -19.062 -26.562 1 93.44 176 LEU B C 1
ATOM 5791 O O . LEU B 1 176 ? 16.594 -19.281 -26.891 1 93.44 176 LEU B O 1
ATOM 5795 N N . LEU B 1 177 ? 14.492 -18.922 -27.422 1 86.56 177 LEU B N 1
ATOM 5796 C CA . LEU B 1 177 ? 14.695 -19.125 -28.844 1 86.56 177 LEU B CA 1
ATOM 5797 C C . LEU B 1 177 ? 15.422 -17.953 -29.484 1 86.56 177 LEU B C 1
ATOM 5799 O O . LEU B 1 177 ? 16.219 -18.125 -30.406 1 86.56 177 LEU B O 1
ATOM 5803 N N . ASP B 1 178 ? 15.18 -16.766 -29.016 1 82.12 178 ASP B N 1
ATOM 5804 C CA . ASP B 1 178 ? 15.789 -15.547 -29.516 1 82.12 178 ASP B CA 1
ATOM 5805 C C . ASP B 1 178 ? 16.422 -14.742 -28.375 1 82.12 178 ASP B C 1
ATOM 5807 O O . ASP B 1 178 ? 15.727 -14.352 -27.438 1 82.12 178 ASP B O 1
ATOM 5811 N N . LYS B 1 179 ? 17.766 -14.633 -28.391 1 82.19 179 LYS B N 1
ATOM 5812 C CA . LYS B 1 179 ? 18.438 -13.828 -27.375 1 82.19 179 LYS B CA 1
ATOM 5813 C C . LYS B 1 179 ? 19.188 -12.664 -28.016 1 82.19 179 LYS B C 1
ATOM 5815 O O . LYS B 1 179 ? 19.969 -12.852 -28.953 1 82.19 179 LYS B O 1
ATOM 5820 N N . GLU B 1 180 ? 18.953 -11.477 -27.625 1 87.12 180 GLU B N 1
ATOM 5821 C CA . GLU B 1 180 ? 19.578 -10.266 -28.156 1 87.12 180 GLU B CA 1
ATOM 5822 C C . GLU B 1 180 ? 20.688 -9.758 -27.234 1 87.12 180 GLU B C 1
ATOM 5824 O O . GLU B 1 180 ? 20.625 -9.977 -26.016 1 87.12 180 GLU B O 1
ATOM 5829 N N . GLU B 1 181 ? 21.656 -9.102 -27.844 1 89.06 181 GLU B N 1
ATOM 5830 C CA . GLU B 1 181 ? 22.719 -8.477 -27.062 1 89.06 181 GLU B CA 1
ATOM 5831 C C . GLU B 1 181 ? 22.188 -7.289 -26.266 1 89.06 181 GLU B C 1
ATOM 5833 O O . GLU B 1 181 ? 21.469 -6.449 -26.812 1 89.06 181 GLU B O 1
ATOM 5838 N N . PRO B 1 182 ? 22.578 -7.246 -25.094 1 90.31 182 PRO B N 1
ATOM 5839 C CA . PRO B 1 182 ? 22.094 -6.141 -24.266 1 90.31 182 PRO B CA 1
ATOM 5840 C C . PRO B 1 182 ? 22.719 -4.801 -24.641 1 90.31 182 PRO B C 1
ATOM 5842 O O . PRO B 1 182 ? 23.812 -4.762 -25.188 1 90.31 182 PRO B O 1
ATOM 5845 N N . ILE B 1 183 ? 22.031 -3.76 -24.344 1 95.75 183 ILE B N 1
ATOM 5846 C CA . ILE B 1 183 ? 22.562 -2.414 -24.5 1 95.75 183 ILE B CA 1
ATOM 5847 C C . ILE B 1 183 ? 23.484 -2.084 -23.312 1 95.75 183 ILE B C 1
ATOM 5849 O O . ILE B 1 183 ? 23.484 -2.803 -22.312 1 95.75 183 ILE B O 1
ATOM 5853 N N . ASP B 1 184 ? 24.312 -1.02 -23.5 1 96.5 184 ASP B N 1
ATOM 5854 C CA . ASP B 1 184 ? 25.016 -0.4 -22.391 1 96.5 184 ASP B CA 1
ATOM 5855 C C . ASP B 1 184 ? 24.344 0.907 -21.969 1 96.5 184 ASP B C 1
ATOM 5857 O O . ASP B 1 184 ? 24.688 1.977 -22.484 1 96.5 184 ASP B O 1
ATOM 5861 N N . PRO B 1 185 ? 23.469 0.784 -21.031 1 96.69 185 PRO B N 1
ATOM 5862 C CA . PRO B 1 185 ? 22.688 1.973 -20.688 1 96.69 185 PRO B CA 1
ATOM 5863 C C . PRO B 1 185 ? 23.547 3.105 -20.125 1 96.69 185 PRO B C 1
ATOM 5865 O O . PRO B 1 185 ? 23.203 4.281 -20.297 1 96.69 185 PRO B O 1
ATOM 5868 N N . ALA B 1 186 ? 24.656 2.799 -19.484 1 96.94 186 ALA B N 1
ATOM 5869 C CA . ALA B 1 186 ? 25.516 3.822 -18.891 1 96.94 186 ALA B CA 1
ATOM 5870 C C . ALA B 1 186 ? 26.125 4.699 -19.969 1 96.94 186 ALA B C 1
ATOM 5872 O O . ALA B 1 186 ? 26.109 5.93 -19.875 1 96.94 186 ALA B O 1
ATOM 5873 N N . VAL B 1 187 ? 26.641 4.035 -21 1 97.56 187 VAL B N 1
ATOM 5874 C CA . VAL B 1 187 ? 27.281 4.758 -22.094 1 97.56 187 VAL B CA 1
ATOM 5875 C C . VAL B 1 187 ? 26.234 5.582 -22.844 1 97.56 187 VAL B C 1
ATOM 5877 O O . VAL B 1 187 ? 26.469 6.746 -23.172 1 97.56 187 VAL B O 1
ATOM 5880 N N . LEU B 1 188 ? 25.109 5.035 -23.078 1 98.38 188 LEU B N 1
ATOM 5881 C CA . LEU B 1 188 ? 24.047 5.711 -23.828 1 98.38 188 LEU B CA 1
ATOM 5882 C C . LEU B 1 188 ? 23.484 6.883 -23.031 1 98.38 188 LEU B C 1
ATOM 5884 O O . LEU B 1 188 ? 23.234 7.953 -23.578 1 98.38 188 LEU B O 1
ATOM 5888 N N . ALA B 1 189 ? 23.234 6.668 -21.672 1 98.44 189 ALA B N 1
ATOM 5889 C CA . ALA B 1 189 ? 22.75 7.746 -20.812 1 98.44 189 ALA B CA 1
ATOM 5890 C C . ALA B 1 189 ? 23.719 8.93 -20.812 1 98.44 189 ALA B C 1
ATOM 5892 O O . ALA B 1 189 ? 23.297 10.086 -20.922 1 98.44 189 ALA B O 1
ATOM 5893 N N . THR B 1 190 ? 25 8.641 -20.734 1 98 190 THR B N 1
ATOM 5894 C CA . THR B 1 190 ? 26.016 9.688 -20.75 1 98 190 THR B CA 1
ATOM 5895 C C . THR B 1 190 ? 25.984 10.453 -22.062 1 98 190 THR B C 1
ATOM 5897 O O . THR B 1 190 ? 26.031 11.688 -22.062 1 98 190 THR B O 1
ATOM 5900 N N . LYS B 1 191 ? 25.922 9.742 -23.141 1 98.25 191 LYS B N 1
ATOM 5901 C CA . LYS B 1 191 ? 25.859 10.375 -24.453 1 98.25 191 LYS B CA 1
ATOM 5902 C C . LYS B 1 191 ? 24.625 11.25 -24.578 1 98.25 191 LYS B C 1
ATOM 5904 O O . LYS B 1 191 ? 24.703 12.359 -25.125 1 98.25 191 LYS B O 1
ATOM 5909 N N . ALA B 1 192 ? 23.516 10.781 -24.125 1 98.62 192 ALA B N 1
ATOM 5910 C CA . ALA B 1 192 ? 22.266 11.539 -24.156 1 98.62 192 ALA B CA 1
ATOM 5911 C C . ALA B 1 192 ? 22.391 12.828 -23.344 1 98.62 192 ALA B C 1
ATOM 5913 O O . ALA B 1 192 ? 22 13.898 -23.812 1 98.62 192 ALA B O 1
ATOM 5914 N N . ILE B 1 193 ? 22.906 12.734 -22.125 1 98.56 193 ILE B N 1
ATOM 5915 C CA . ILE B 1 193 ? 23.047 13.883 -21.234 1 98.56 193 ILE B CA 1
ATOM 5916 C C . ILE B 1 193 ? 24.031 14.883 -21.828 1 98.56 193 ILE B C 1
ATOM 5918 O O . ILE B 1 193 ? 23.797 16.094 -21.797 1 98.56 193 ILE B O 1
ATOM 5922 N N . ASP B 1 194 ? 25.141 14.391 -22.438 1 98.19 194 ASP B N 1
ATOM 5923 C CA . ASP B 1 194 ? 26.156 15.25 -23.062 1 98.19 194 ASP B CA 1
ATOM 5924 C C . ASP B 1 194 ? 25.547 16.078 -24.188 1 98.19 194 ASP B C 1
ATOM 5926 O O . ASP B 1 194 ? 25.969 17.203 -24.438 1 98.19 194 ASP B O 1
ATOM 5930 N N . ALA B 1 195 ? 24.594 15.562 -24.828 1 98.38 195 ALA B N 1
ATOM 5931 C CA . ALA B 1 195 ? 23.969 16.234 -25.969 1 98.38 195 ALA B CA 1
ATOM 5932 C C . ALA B 1 195 ? 23.125 17.422 -25.5 1 98.38 195 ALA B C 1
ATOM 5934 O O . ALA B 1 195 ? 22.969 18.406 -26.234 1 98.38 195 ALA B O 1
ATOM 5935 N N . ILE B 1 196 ? 22.609 17.375 -24.25 1 98.44 196 ILE B N 1
ATOM 5936 C CA . ILE B 1 196 ? 21.703 18.422 -23.812 1 98.44 196 ILE B CA 1
ATOM 5937 C C . ILE B 1 196 ? 22.375 19.312 -22.766 1 98.44 196 ILE B C 1
ATOM 5939 O O . ILE B 1 196 ? 21.891 20.391 -22.453 1 98.44 196 ILE B O 1
ATOM 5943 N N . ALA B 1 197 ? 23.5 18.906 -22.234 1 98.19 197 ALA B N 1
ATOM 5944 C CA . ALA B 1 197 ? 24.203 19.625 -21.172 1 98.19 197 ALA B CA 1
ATOM 5945 C C . ALA B 1 197 ? 24.547 21.047 -21.594 1 98.19 197 ALA B C 1
ATOM 5947 O O . ALA B 1 197 ? 24.344 21.984 -20.812 1 98.19 197 ALA B O 1
ATOM 5948 N N . PRO B 1 198 ? 25.016 21.344 -22.844 1 97.5 198 PRO B N 1
ATOM 5949 C CA . PRO B 1 198 ? 25.328 22.703 -23.25 1 97.5 198 PRO B CA 1
ATOM 5950 C C . PRO B 1 198 ? 24.125 23.625 -23.25 1 97.5 198 PRO B C 1
ATOM 5952 O O . PRO B 1 198 ? 24.219 24.781 -22.812 1 97.5 198 PRO B O 1
ATOM 5955 N N . ASP B 1 199 ? 22.984 23.156 -23.672 1 96.69 199 ASP B N 1
ATOM 5956 C CA . ASP B 1 199 ? 21.766 23.953 -23.672 1 96.69 199 ASP B CA 1
ATOM 5957 C C . ASP B 1 199 ? 21.328 24.281 -22.25 1 96.69 199 ASP B C 1
ATOM 5959 O O . ASP B 1 199 ? 20.938 25.406 -21.953 1 96.69 199 ASP B O 1
ATOM 5963 N N . LEU B 1 200 ? 21.422 23.281 -21.375 1 97.38 200 LEU B N 1
ATOM 5964 C CA . LEU B 1 200 ? 21.016 23.453 -19.984 1 97.38 200 LEU B CA 1
ATOM 5965 C C . LEU B 1 200 ? 21.938 24.453 -19.281 1 97.38 200 LEU B C 1
ATOM 5967 O O . LEU B 1 200 ? 21.469 25.266 -18.484 1 97.38 200 LEU B O 1
ATOM 5971 N N . ALA B 1 201 ? 23.188 24.359 -19.578 1 96.5 201 ALA B N 1
ATOM 5972 C CA . ALA B 1 201 ? 24.141 25.297 -19 1 96.5 201 ALA B CA 1
ATOM 5973 C C . ALA B 1 201 ? 23.891 26.719 -19.5 1 96.5 201 ALA B C 1
ATOM 5975 O O . ALA B 1 201 ? 23.828 27.672 -18.719 1 96.5 201 ALA B O 1
ATOM 5976 N N . ALA B 1 202 ? 23.703 26.906 -20.75 1 95.88 202 ALA B N 1
ATOM 5977 C CA . ALA B 1 202 ? 23.594 28.219 -21.391 1 95.88 202 ALA B CA 1
ATOM 5978 C C . ALA B 1 202 ? 22.266 28.891 -21.031 1 95.88 202 ALA B C 1
ATOM 5980 O O . ALA B 1 202 ? 22.234 30.094 -20.781 1 95.88 202 ALA B O 1
ATOM 5981 N N . SER B 1 203 ? 21.219 28.141 -20.953 1 94.38 203 SER B N 1
ATOM 5982 C CA . SER B 1 203 ? 19.906 28.75 -20.844 1 94.38 203 SER B CA 1
ATOM 5983 C C . SER B 1 203 ? 19.344 28.641 -19.438 1 94.38 203 SER B C 1
ATOM 5985 O O . SER B 1 203 ? 18.453 29.391 -19.047 1 94.38 203 SER B O 1
ATOM 5987 N N . HIS B 1 204 ? 19.859 27.719 -18.625 1 94.56 204 HIS B N 1
ATOM 5988 C CA . HIS B 1 204 ? 19.188 27.453 -17.359 1 94.56 204 HIS B CA 1
ATOM 5989 C C . HIS B 1 204 ? 20.188 27.344 -16.219 1 94.56 204 HIS B C 1
ATOM 5991 O O . HIS B 1 204 ? 19.844 26.938 -15.109 1 94.56 204 HIS B O 1
ATOM 5997 N N . GLU B 1 205 ? 21.422 27.578 -16.5 1 93.12 205 GLU B N 1
ATOM 5998 C CA . GLU B 1 205 ? 22.484 27.688 -15.5 1 93.12 205 GLU B CA 1
ATOM 5999 C C . GLU B 1 205 ? 22.734 26.344 -14.805 1 93.12 205 GLU B C 1
ATOM 6001 O O . GLU B 1 205 ? 23.078 26.312 -13.625 1 93.12 205 GLU B O 1
ATOM 6006 N N . TRP B 1 206 ? 22.391 25.203 -15.477 1 96.06 206 TRP B N 1
ATOM 6007 C CA . TRP B 1 206 ? 22.766 23.891 -14.938 1 96.06 206 TRP B CA 1
ATOM 6008 C C . TRP B 1 206 ? 24.266 23.656 -15.109 1 96.06 206 TRP B C 1
ATOM 6010 O O . TRP B 1 206 ? 24.766 23.547 -16.234 1 96.06 206 TRP B O 1
ATOM 6020 N N . THR B 1 207 ? 25.016 23.547 -14.07 1 95.75 207 THR B N 1
ATOM 6021 C CA . THR B 1 207 ? 26.422 23.203 -14.148 1 95.75 207 THR B CA 1
ATOM 6022 C C . THR B 1 207 ? 26.609 21.703 -14.352 1 95.75 207 THR B C 1
ATOM 6024 O O . THR B 1 207 ? 25.703 20.906 -14.078 1 95.75 207 THR B O 1
ATOM 6027 N N . ARG B 1 208 ? 27.734 21.328 -14.906 1 95.56 208 ARG B N 1
ATOM 6028 C CA . ARG B 1 208 ? 28.031 19.922 -15.039 1 95.56 208 ARG B CA 1
ATOM 6029 C C . ARG B 1 208 ? 28.047 19.234 -13.68 1 95.56 208 ARG B C 1
ATOM 6031 O O . ARG B 1 208 ? 27.656 18.062 -13.562 1 95.56 208 ARG B O 1
ATOM 6038 N N . GLU B 1 209 ? 28.453 19.953 -12.711 1 94.69 209 GLU B N 1
ATOM 6039 C CA . GLU B 1 209 ? 28.484 19.438 -11.344 1 94.69 209 GLU B CA 1
ATOM 6040 C C . GLU B 1 209 ? 27.078 19.109 -10.852 1 94.69 209 GLU B C 1
ATOM 6042 O O . GLU B 1 209 ? 26.859 18.047 -10.25 1 94.69 209 GLU B O 1
ATOM 6047 N N . PHE B 1 210 ? 26.266 20.031 -11.125 1 94.56 210 PHE B N 1
ATOM 6048 C CA . PHE B 1 210 ? 24.875 19.797 -10.727 1 94.56 210 PHE B CA 1
ATOM 6049 C C . PHE B 1 210 ? 24.312 18.578 -11.453 1 94.56 210 PHE B C 1
ATOM 6051 O O . PHE B 1 210 ? 23.672 17.734 -10.844 1 94.56 210 PHE B O 1
ATOM 6058 N N . ILE B 1 211 ? 24.484 18.484 -12.766 1 96.81 211 ILE B N 1
ATOM 6059 C CA . ILE B 1 211 ? 23.953 17.391 -13.57 1 96.81 211 ILE B CA 1
ATOM 6060 C C . ILE B 1 211 ? 24.5 16.062 -13.055 1 96.81 211 ILE B C 1
ATOM 6062 O O . ILE B 1 211 ? 23.75 15.102 -12.875 1 96.81 211 ILE B O 1
ATOM 6066 N N . ASN B 1 212 ? 25.812 16.047 -12.734 1 94.44 212 ASN B N 1
ATOM 6067 C CA . ASN B 1 212 ? 26.469 14.82 -12.281 1 94.44 212 ASN B CA 1
ATOM 6068 C C . ASN B 1 212 ? 25.969 14.406 -10.898 1 94.44 212 ASN B C 1
ATOM 6070 O O . ASN B 1 212 ? 25.953 13.219 -10.562 1 94.44 212 ASN B O 1
ATOM 6074 N N . ALA B 1 213 ? 25.594 15.367 -10.102 1 93 213 ALA B N 1
ATOM 6075 C CA . ALA B 1 213 ? 25.125 15.086 -8.742 1 93 213 ALA B CA 1
ATOM 6076 C C . ALA B 1 213 ? 23.641 14.703 -8.742 1 93 213 ALA B C 1
ATOM 6078 O O . ALA B 1 213 ? 23.141 14.148 -7.762 1 93 213 ALA B O 1
ATOM 6079 N N . SER B 1 214 ? 22.906 15.094 -9.828 1 93.56 214 SER B N 1
ATOM 6080 C CA . SER B 1 214 ? 21.484 14.781 -9.914 1 93.56 214 SER B CA 1
ATOM 6081 C C . SER B 1 214 ? 21.266 13.297 -10.211 1 93.56 214 SER B C 1
ATOM 6083 O O . SER B 1 214 ? 22.219 12.555 -10.43 1 93.56 214 SER B O 1
ATOM 6085 N N . THR B 1 215 ? 20.016 12.867 -10.219 1 92.12 215 THR B N 1
ATOM 6086 C CA . THR B 1 215 ? 19.672 11.484 -10.516 1 92.12 215 THR B CA 1
ATOM 6087 C C . THR B 1 215 ? 19.453 11.297 -12.016 1 92.12 215 THR B C 1
ATOM 6089 O O . THR B 1 215 ? 19 10.234 -12.453 1 92.12 215 THR B O 1
ATOM 6092 N N . LEU B 1 216 ? 19.75 12.305 -12.789 1 95.62 216 LEU B N 1
ATOM 6093 C CA . LEU B 1 216 ? 19.406 12.312 -14.211 1 95.62 216 LEU B CA 1
ATOM 6094 C C . LEU B 1 216 ? 20.047 11.117 -14.922 1 95.62 216 LEU B C 1
ATOM 6096 O O . LEU B 1 216 ? 19.359 10.406 -15.672 1 95.62 216 LEU B O 1
ATOM 6100 N N . ARG B 1 217 ? 21.312 10.898 -14.703 1 96.5 217 ARG B N 1
ATOM 6101 C CA . ARG B 1 217 ? 22 9.789 -15.375 1 96.5 217 ARG B CA 1
ATOM 6102 C C . ARG B 1 217 ? 21.391 8.453 -14.984 1 96.5 217 ARG B C 1
ATOM 6104 O O . ARG B 1 217 ? 21.094 7.621 -15.852 1 96.5 217 ARG B O 1
ATOM 6111 N N . SER B 1 218 ? 21.25 8.227 -13.664 1 95.25 218 SER B N 1
ATOM 6112 C CA . SER B 1 218 ? 20.641 6.984 -13.195 1 95.25 218 SER B CA 1
ATOM 6113 C C . SER B 1 218 ? 19.234 6.816 -13.734 1 95.25 218 SER B C 1
ATOM 6115 O O . SER B 1 218 ? 18.812 5.707 -14.07 1 95.25 218 SER B O 1
ATOM 6117 N N . ASP B 1 219 ? 18.469 7.906 -13.828 1 95.06 219 ASP B N 1
ATOM 6118 C CA . ASP B 1 219 ? 17.109 7.852 -14.336 1 95.06 219 ASP B CA 1
ATOM 6119 C C . ASP B 1 219 ? 17.094 7.5 -15.82 1 95.06 219 ASP B C 1
ATOM 6121 O O . ASP B 1 219 ? 16.266 6.695 -16.266 1 95.06 219 ASP B O 1
ATOM 6125 N N . PHE B 1 220 ? 18 8.094 -16.578 1 97.44 220 PHE B N 1
ATOM 6126 C CA . PHE B 1 220 ? 18.094 7.77 -18 1 97.44 220 PHE B CA 1
ATOM 6127 C C . PHE B 1 220 ? 18.469 6.301 -18.188 1 97.44 220 PHE B C 1
ATOM 6129 O O . PHE B 1 220 ? 17.906 5.625 -19.062 1 97.44 220 PHE B O 1
ATOM 6136 N N . MET B 1 221 ? 19.406 5.871 -17.422 1 97 221 MET B N 1
ATOM 6137 C CA . MET B 1 221 ? 19.812 4.469 -17.5 1 97 221 MET B CA 1
ATOM 6138 C C . MET B 1 221 ? 18.625 3.547 -17.25 1 97 221 MET B C 1
ATOM 6140 O O . MET B 1 221 ? 18.422 2.58 -17.984 1 97 221 MET B O 1
ATOM 6144 N N . LYS B 1 222 ? 17.938 3.848 -16.203 1 93.19 222 LYS B N 1
ATOM 6145 C CA . LYS B 1 222 ? 16.766 3.047 -15.867 1 93.19 222 LYS B CA 1
ATOM 6146 C C . LYS B 1 222 ? 15.766 3.025 -17.016 1 93.19 222 LYS B C 1
ATOM 6148 O O . LYS B 1 222 ? 15.227 1.971 -17.375 1 93.19 222 LYS B O 1
ATOM 6153 N N . SER B 1 223 ? 15.469 4.176 -17.594 1 95.5 223 SER B N 1
ATOM 6154 C CA . SER B 1 223 ? 14.539 4.281 -18.719 1 95.5 223 SER B CA 1
ATOM 6155 C C . SER B 1 223 ? 15.023 3.479 -19.922 1 95.5 223 SER B C 1
ATOM 6157 O O . SER B 1 223 ? 14.227 2.807 -20.578 1 95.5 223 SER B O 1
ATOM 6159 N N . LEU B 1 224 ? 16.266 3.559 -20.188 1 96.81 224 LEU B N 1
ATOM 6160 C CA . LEU B 1 224 ? 16.859 2.812 -21.297 1 96.81 224 LEU B CA 1
ATOM 6161 C C . LEU B 1 224 ? 16.75 1.311 -21.062 1 96.81 224 LEU B C 1
ATOM 6163 O O . LEU B 1 224 ? 16.422 0.554 -21.984 1 96.81 224 LEU B O 1
ATOM 6167 N N . ASN B 1 225 ? 17.031 0.931 -19.875 1 93.44 225 ASN B N 1
ATOM 6168 C CA . ASN B 1 225 ? 16.906 -0.479 -19.531 1 93.44 225 ASN B CA 1
ATOM 6169 C C . ASN B 1 225 ? 15.477 -0.975 -19.734 1 93.44 225 ASN B C 1
ATOM 6171 O O . ASN B 1 225 ? 15.258 -2.082 -20.234 1 93.44 225 ASN B O 1
ATOM 6175 N N . GLN B 1 226 ? 14.562 -0.199 -19.281 1 90.69 226 GLN B N 1
ATOM 6176 C CA . GLN B 1 226 ? 13.156 -0.576 -19.438 1 90.69 226 GLN B CA 1
ATOM 6177 C C . GLN B 1 226 ? 12.773 -0.7 -20.906 1 90.69 226 GLN B C 1
ATOM 6179 O O . GLN B 1 226 ? 12.117 -1.668 -21.297 1 90.69 226 GLN B O 1
ATOM 6184 N N . ALA B 1 227 ? 13.148 0.272 -21.688 1 93.62 227 ALA B N 1
ATOM 6185 C CA . ALA B 1 227 ? 12.867 0.212 -23.125 1 93.62 227 ALA B CA 1
ATOM 6186 C C . ALA B 1 227 ? 13.547 -0.993 -23.766 1 93.62 227 ALA B C 1
ATOM 6188 O O . ALA B 1 227 ? 12.992 -1.62 -24.672 1 93.62 227 ALA B O 1
ATOM 6189 N N . ALA B 1 228 ? 14.742 -1.266 -23.328 1 93.81 228 ALA B N 1
ATOM 6190 C CA . ALA B 1 228 ? 15.469 -2.424 -23.844 1 93.81 228 ALA B CA 1
ATOM 6191 C C . ALA B 1 228 ? 14.727 -3.721 -23.516 1 93.81 228 ALA B C 1
ATOM 6193 O O . ALA B 1 228 ? 14.656 -4.625 -24.359 1 93.81 228 ALA B O 1
ATOM 6194 N N . ALA B 1 229 ? 14.258 -3.828 -22.312 1 89.44 229 ALA B N 1
ATOM 6195 C CA . ALA B 1 229 ? 13.477 -5 -21.922 1 89.44 229 ALA B CA 1
ATOM 6196 C C . ALA B 1 229 ? 12.258 -5.172 -22.828 1 89.44 229 ALA B C 1
ATOM 6198 O O . ALA B 1 229 ? 11.969 -6.277 -23.281 1 89.44 229 ALA B O 1
ATOM 6199 N N . ASP B 1 230 ? 11.586 -4.09 -23.062 1 89.88 230 ASP B N 1
ATOM 6200 C CA . ASP B 1 230 ? 10.438 -4.129 -23.953 1 89.88 230 ASP B CA 1
ATOM 6201 C C . ASP B 1 230 ? 10.836 -4.598 -25.359 1 89.88 230 ASP B C 1
ATOM 6203 O O . ASP B 1 230 ? 10.117 -5.371 -25.984 1 89.88 230 ASP B O 1
ATOM 6207 N N . HIS B 1 231 ? 11.93 -4.078 -25.797 1 92.81 231 HIS B N 1
ATOM 6208 C CA . HIS B 1 231 ? 12.422 -4.469 -27.125 1 92.81 231 HIS B CA 1
ATOM 6209 C C . HIS B 1 231 ? 12.727 -5.965 -27.172 1 92.81 231 HIS B C 1
ATOM 6211 O O . HIS B 1 231 ? 12.414 -6.633 -28.156 1 92.81 231 HIS B O 1
ATOM 6217 N N . ARG B 1 232 ? 13.305 -6.469 -26.156 1 90.06 232 ARG B N 1
ATOM 6218 C CA . ARG B 1 232 ? 13.641 -7.887 -26.109 1 90.06 232 ARG B CA 1
ATOM 6219 C C . ARG B 1 232 ? 12.383 -8.742 -26.062 1 90.06 232 ARG B C 1
ATOM 6221 O O . ARG B 1 232 ? 12.367 -9.867 -26.562 1 90.06 232 ARG B O 1
ATOM 6228 N N . ARG B 1 233 ? 11.328 -8.273 -25.422 1 89.62 233 ARG B N 1
ATOM 6229 C CA . ARG B 1 233 ? 10.102 -9.039 -25.234 1 89.62 233 ARG B CA 1
ATOM 6230 C C . ARG B 1 233 ? 9.242 -9.008 -26.5 1 89.62 233 ARG B C 1
ATOM 6232 O O . ARG B 1 233 ? 8.289 -9.773 -26.625 1 89.62 233 ARG B O 1
ATOM 6239 N N . ARG B 1 234 ? 9.625 -8.211 -27.484 1 89.06 234 ARG B N 1
ATOM 6240 C CA . ARG B 1 234 ? 8.75 -7.914 -28.625 1 89.06 234 ARG B CA 1
ATOM 6241 C C . ARG B 1 234 ? 8.477 -9.172 -29.438 1 89.06 234 ARG B C 1
ATOM 6243 O O . ARG B 1 234 ? 7.469 -9.242 -30.141 1 89.06 234 ARG B O 1
ATOM 6250 N N . HIS B 1 235 ? 9.352 -10.188 -29.312 1 87.94 235 HIS B N 1
ATOM 6251 C CA . HIS B 1 235 ? 9.211 -11.398 -30.109 1 87.94 235 HIS B CA 1
ATOM 6252 C C . HIS B 1 235 ? 8.297 -12.414 -29.422 1 87.94 235 HIS B C 1
ATOM 6254 O O . HIS B 1 235 ? 7.961 -13.445 -30 1 87.94 235 HIS B O 1
ATOM 6260 N N . ASN B 1 236 ? 7.93 -12.141 -28.25 1 91.44 236 ASN B N 1
ATOM 6261 C CA . ASN B 1 236 ? 7.047 -13.031 -27.5 1 91.44 236 ASN B CA 1
ATOM 6262 C C . ASN B 1 236 ? 5.586 -12.617 -27.641 1 91.44 236 ASN B C 1
ATOM 6264 O O . ASN B 1 236 ? 5.289 -11.477 -28 1 91.44 236 ASN B O 1
ATOM 6268 N N . THR B 1 237 ? 4.727 -13.578 -27.422 1 93.44 237 THR B N 1
ATOM 6269 C CA . THR B 1 237 ? 3.305 -13.266 -27.359 1 93.44 237 THR B CA 1
ATOM 6270 C C . THR B 1 237 ? 2.986 -12.523 -26.062 1 93.44 237 THR B C 1
ATOM 6272 O O . THR B 1 237 ? 3.297 -13.008 -24.969 1 93.44 237 THR B O 1
ATOM 6275 N N . ILE B 1 238 ? 2.449 -11.352 -26.188 1 93.94 238 ILE B N 1
ATOM 6276 C CA . ILE B 1 238 ? 2.051 -10.555 -25.031 1 93.94 238 ILE B CA 1
ATOM 6277 C C . ILE B 1 238 ? 0.537 -10.352 -25.031 1 93.94 238 ILE B C 1
ATOM 6279 O O . ILE B 1 238 ? -0.051 -10.055 -26.078 1 93.94 238 ILE B O 1
ATOM 6283 N N . ILE B 1 239 ? -0.086 -10.594 -23.922 1 94.75 239 ILE B N 1
ATOM 6284 C CA . ILE B 1 239 ? -1.518 -10.375 -23.75 1 94.75 239 ILE B CA 1
ATOM 6285 C C . ILE B 1 239 ? -1.749 -9.211 -22.797 1 94.75 239 ILE B C 1
ATOM 6287 O O . ILE B 1 239 ? -1.356 -9.281 -21.625 1 94.75 239 ILE B O 1
ATOM 6291 N N . ASP B 1 240 ? -2.426 -8.164 -23.266 1 91.5 240 ASP B N 1
ATOM 6292 C CA . ASP B 1 240 ? -2.666 -6.977 -22.453 1 91.5 240 ASP B CA 1
ATOM 6293 C C . ASP B 1 240 ? -3.842 -7.188 -21.5 1 91.5 240 ASP B C 1
ATOM 6295 O O . ASP B 1 240 ? -4.77 -7.941 -21.812 1 91.5 240 ASP B O 1
ATOM 6299 N N . ASN B 1 241 ? -3.822 -6.508 -20.344 1 91.38 241 ASN B N 1
ATOM 6300 C CA . ASN B 1 241 ? -4.891 -6.559 -19.359 1 91.38 241 ASN B CA 1
ATOM 6301 C C . ASN B 1 241 ? -5.23 -7.992 -18.969 1 91.38 241 ASN B C 1
ATOM 6303 O O . ASN B 1 241 ? -6.395 -8.391 -19 1 91.38 241 ASN B O 1
ATOM 6307 N N . ALA B 1 242 ? -4.219 -8.695 -18.609 1 94.31 242 ALA B N 1
ATOM 6308 C CA . ALA B 1 242 ? -4.371 -10.125 -18.344 1 94.31 242 ALA B CA 1
ATOM 6309 C C . ALA B 1 242 ? -3.6 -10.539 -17.094 1 94.31 242 ALA B C 1
ATOM 6311 O O . ALA B 1 242 ? -2.475 -10.086 -16.875 1 94.31 242 ALA B O 1
ATOM 6312 N N . ARG B 1 243 ? -4.25 -11.367 -16.328 1 94 243 ARG B N 1
ATOM 6313 C CA . ARG B 1 243 ? -3.646 -11.945 -15.141 1 94 243 ARG B CA 1
ATOM 6314 C C . ARG B 1 243 ? -4.004 -13.422 -15 1 94 243 ARG B C 1
ATOM 6316 O O . ARG B 1 243 ? -5.102 -13.836 -15.375 1 94 243 ARG B O 1
ATOM 6323 N N . LEU B 1 244 ? -3.049 -14.109 -14.469 1 95.44 244 LEU B N 1
ATOM 6324 C CA . LEU B 1 244 ? -3.348 -15.5 -14.156 1 95.44 244 LEU B CA 1
ATOM 6325 C C . LEU B 1 244 ? -4.199 -15.609 -12.898 1 95.44 244 LEU B C 1
ATOM 6327 O O . LEU B 1 244 ? -4.125 -14.75 -12.023 1 95.44 244 LEU B O 1
ATOM 6331 N N . GLY B 1 245 ? -5.02 -16.672 -12.898 1 94.19 245 GLY B N 1
ATOM 6332 C CA . GLY B 1 245 ? -5.766 -16.938 -11.68 1 94.19 245 GLY B CA 1
ATOM 6333 C C . GLY B 1 245 ? -4.887 -17.359 -10.523 1 94.19 245 GLY B C 1
ATOM 6334 O O . GLY B 1 245 ? -3.721 -17.719 -10.719 1 94.19 245 GLY B O 1
ATOM 6335 N N . ASN B 1 246 ? -5.531 -17.328 -9.312 1 92.31 246 ASN B N 1
ATOM 6336 C CA . ASN B 1 246 ? -4.852 -17.719 -8.086 1 92.31 246 ASN B CA 1
ATOM 6337 C C . ASN B 1 246 ? -5.516 -18.922 -7.434 1 92.31 246 ASN B C 1
ATOM 6339 O O . ASN B 1 246 ? -6.434 -19.516 -8.008 1 92.31 246 ASN B O 1
ATOM 6343 N N . PHE B 1 247 ? -4.957 -19.375 -6.316 1 93.62 247 PHE B N 1
ATOM 6344 C CA . PHE B 1 247 ? -5.566 -20.312 -5.387 1 93.62 247 PHE B CA 1
ATOM 6345 C C . PHE B 1 247 ? -5.891 -21.625 -6.078 1 93.62 247 PHE B C 1
ATOM 6347 O O . PHE B 1 247 ? -7.008 -22.141 -5.965 1 93.62 247 PHE B O 1
ATOM 6354 N N . GLY B 1 248 ? -4.988 -22.125 -6.828 1 94.06 248 GLY B N 1
ATOM 6355 C CA . GLY B 1 248 ? -5.121 -23.438 -7.438 1 94.06 248 GLY B CA 1
ATOM 6356 C C . GLY B 1 248 ? -5.789 -23.391 -8.797 1 94.06 248 GLY B C 1
ATOM 6357 O O . GLY B 1 248 ? -6.203 -24.438 -9.32 1 94.06 248 GLY B O 1
ATOM 6358 N N . SER B 1 249 ? -5.871 -22.219 -9.398 1 97.06 249 SER B N 1
ATOM 6359 C CA . SER B 1 249 ? -6.422 -22.062 -10.742 1 97.06 249 SER B CA 1
ATOM 6360 C C . SER B 1 249 ? -5.672 -22.938 -11.75 1 97.06 249 SER B C 1
ATOM 6362 O O . SER B 1 249 ? -4.477 -23.188 -11.586 1 97.06 249 SER B O 1
ATOM 6364 N N . VAL B 1 250 ? -6.418 -23.391 -12.703 1 97.38 250 VAL B N 1
ATOM 6365 C CA . VAL B 1 250 ? -5.848 -24.125 -13.828 1 97.38 250 VAL B CA 1
ATOM 6366 C C . VAL B 1 250 ? -5.965 -23.297 -15.109 1 97.38 250 VAL B C 1
ATOM 6368 O O . VAL B 1 250 ? -7.043 -23.203 -15.695 1 97.38 250 VAL B O 1
ATOM 6371 N N . SER B 1 251 ? -4.871 -22.828 -15.555 1 97.38 251 SER B N 1
ATOM 6372 C CA . SER B 1 251 ? -4.91 -21.828 -16.609 1 97.38 251 SER B CA 1
ATOM 6373 C C . SER B 1 251 ? -4.867 -22.469 -17.984 1 97.38 251 SER B C 1
ATOM 6375 O O . SER B 1 251 ? -5.309 -21.875 -18.969 1 97.38 251 SER B O 1
ATOM 6377 N N . PHE B 1 252 ? -4.348 -23.703 -18.094 1 97.88 252 PHE B N 1
ATOM 6378 C CA . PHE B 1 252 ? -4.234 -24.344 -19.391 1 97.88 252 PHE B CA 1
ATOM 6379 C C . PHE B 1 252 ? -5.207 -25.516 -19.5 1 97.88 252 PHE B C 1
ATOM 6381 O O . PHE B 1 252 ? -5.445 -26.219 -18.516 1 97.88 252 PHE B O 1
ATOM 6388 N N . SER B 1 253 ? -5.672 -25.656 -20.719 1 97.56 253 SER B N 1
ATOM 6389 C CA . SER B 1 253 ? -6.32 -26.938 -20.984 1 97.56 253 SER B CA 1
ATOM 6390 C C . SER B 1 253 ? -5.32 -28.078 -20.938 1 97.56 253 SER B C 1
ATOM 6392 O O . SER B 1 253 ? -4.117 -27.875 -21.094 1 97.56 253 SER B O 1
ATOM 6394 N N . ALA B 1 254 ? -5.859 -29.25 -20.75 1 95.31 254 ALA B N 1
ATOM 6395 C CA . ALA B 1 254 ? -5.008 -30.422 -20.547 1 95.31 254 ALA B CA 1
ATOM 6396 C C . ALA B 1 254 ? -4.078 -30.641 -21.734 1 95.31 254 ALA B C 1
ATOM 6398 O O . ALA B 1 254 ? -2.959 -31.125 -21.578 1 95.31 254 ALA B O 1
ATOM 6399 N N . ASP B 1 255 ? -4.457 -30.234 -22.906 1 93.5 255 ASP B N 1
ATOM 6400 C CA . ASP B 1 255 ? -3.65 -30.422 -24.109 1 93.5 255 ASP B CA 1
ATOM 6401 C C . ASP B 1 255 ? -2.789 -29.203 -24.391 1 93.5 255 ASP B C 1
ATOM 6403 O O . ASP B 1 255 ? -2.08 -29.156 -25.406 1 93.5 255 ASP B O 1
ATOM 6407 N N . GLY B 1 256 ? -2.945 -28.172 -23.594 1 95.25 256 GLY B N 1
ATOM 6408 C CA . GLY B 1 256 ? -2.117 -26.984 -23.719 1 95.25 256 GLY B CA 1
ATOM 6409 C C . GLY B 1 256 ? -2.545 -26.078 -24.859 1 95.25 256 GLY B C 1
ATOM 6410 O O . GLY B 1 256 ? -1.784 -25.219 -25.297 1 95.25 256 GLY B O 1
ATOM 6411 N N . LYS B 1 257 ? -3.725 -26.219 -25.344 1 94.81 257 LYS B N 1
ATOM 6412 C CA . LYS B 1 257 ? -4.172 -25.438 -26.5 1 94.81 257 LYS B CA 1
ATOM 6413 C C . LYS B 1 257 ? -4.852 -24.141 -26.062 1 94.81 257 LYS B C 1
ATOM 6415 O O . LYS B 1 257 ? -4.824 -23.156 -26.797 1 94.81 257 LYS B O 1
ATOM 6420 N N . LEU B 1 258 ? -5.457 -24.234 -24.953 1 97.31 258 LEU B N 1
ATOM 6421 C CA . LEU B 1 258 ? -6.184 -23.062 -24.453 1 97.31 258 LEU B CA 1
ATOM 6422 C C . LEU B 1 258 ? -5.516 -22.5 -23.219 1 97.31 258 LEU B C 1
ATOM 6424 O O . LEU B 1 258 ? -5.016 -23.25 -22.375 1 97.31 258 LEU B O 1
ATOM 6428 N N . LEU B 1 259 ? -5.547 -21.188 -23.109 1 98.12 259 LEU B N 1
ATOM 6429 C CA . LEU B 1 259 ? -5.082 -20.453 -21.938 1 98.12 259 LEU B CA 1
ATOM 6430 C C . LEU B 1 259 ? -6.203 -19.609 -21.359 1 98.12 259 LEU B C 1
ATOM 6432 O O . LEU B 1 259 ? -6.867 -18.859 -22.078 1 98.12 259 LEU B O 1
ATOM 6436 N N . LEU B 1 260 ? -6.449 -19.766 -20.078 1 98.44 260 LEU B N 1
ATOM 6437 C CA . LEU B 1 260 ? -7.387 -18.922 -19.344 1 98.44 260 LEU B CA 1
ATOM 6438 C C . LEU B 1 260 ? -6.656 -17.781 -18.641 1 98.44 260 LEU B C 1
ATOM 6440 O O . LEU B 1 260 ? -5.59 -17.984 -18.047 1 98.44 260 LEU B O 1
ATOM 6444 N N . TYR B 1 261 ? -7.172 -16.594 -18.734 1 97.81 261 TYR B N 1
ATOM 6445 C CA . TYR B 1 261 ? -6.668 -15.477 -17.938 1 97.81 261 TYR B CA 1
ATOM 6446 C C . TYR B 1 261 ? -7.801 -14.539 -17.547 1 97.81 261 TYR B C 1
ATOM 6448 O O . TYR B 1 261 ? -8.914 -14.633 -18.062 1 97.81 261 TYR B O 1
ATOM 6456 N N . HIS B 1 262 ? -7.582 -13.781 -16.531 1 97 262 HIS B N 1
ATOM 6457 C CA . HIS B 1 262 ? -8.539 -12.789 -16.047 1 97 262 HIS B CA 1
ATOM 6458 C C . HIS B 1 262 ? -8.234 -11.406 -16.609 1 97 262 HIS B C 1
ATOM 6460 O O . HIS B 1 262 ? -7.09 -10.953 -16.562 1 97 262 HIS B O 1
ATOM 6466 N N . SER B 1 263 ? -9.219 -10.781 -17.109 1 94.75 263 SER B N 1
ATOM 6467 C CA . SER B 1 263 ? -9.102 -9.43 -17.641 1 94.75 263 SER B CA 1
ATOM 6468 C C . SER B 1 263 ? -9.93 -8.445 -16.828 1 94.75 263 SER B C 1
ATOM 6470 O O . SER B 1 263 ? -10.992 -8.789 -16.328 1 94.75 263 SER B O 1
ATOM 6472 N N . LYS B 1 264 ? -9.422 -7.195 -16.641 1 90.12 264 LYS B N 1
ATOM 6473 C CA . LYS B 1 264 ? -10.078 -6.133 -15.875 1 90.12 264 LYS B CA 1
ATOM 6474 C C . LYS B 1 264 ? -10.453 -6.605 -14.477 1 90.12 264 LYS B C 1
ATOM 6476 O O . LYS B 1 264 ? -11.562 -6.34 -14 1 90.12 264 LYS B O 1
ATOM 6481 N N . ASN B 1 265 ? -9.57 -7.324 -13.844 1 91.44 265 ASN B N 1
ATOM 6482 C CA . ASN B 1 265 ? -9.922 -8.07 -12.641 1 91.44 265 ASN B CA 1
ATOM 6483 C C . ASN B 1 265 ? -9.633 -7.262 -11.383 1 91.44 265 ASN B C 1
ATOM 6485 O O . ASN B 1 265 ? -9.156 -7.809 -10.383 1 91.44 265 ASN B O 1
ATOM 6489 N N . ASP B 1 266 ? -9.945 -6.031 -11.438 1 83 266 ASP B N 1
ATOM 6490 C CA . ASP B 1 266 ? -9.844 -5.203 -10.234 1 83 266 ASP B CA 1
ATOM 6491 C C . ASP B 1 266 ? -11.109 -5.309 -9.391 1 83 266 ASP B C 1
ATOM 6493 O O . ASP B 1 266 ? -12.195 -5.562 -9.914 1 83 266 ASP B O 1
ATOM 6497 N N . SER B 1 267 ? -10.883 -5.059 -8.125 1 80 267 SER B N 1
ATOM 6498 C CA . SER B 1 267 ? -12.016 -5.102 -7.207 1 80 267 SER B CA 1
ATOM 6499 C C . SER B 1 267 ? -12.984 -3.953 -7.469 1 80 267 SER B C 1
ATOM 6501 O O . SER B 1 267 ? -12.57 -2.861 -7.867 1 80 267 SER B O 1
ATOM 6503 N N . THR B 1 268 ? -14.227 -4.176 -7.336 1 68.62 268 THR B N 1
ATOM 6504 C CA . THR B 1 268 ? -15.234 -3.137 -7.488 1 68.62 268 THR B CA 1
ATOM 6505 C C . THR B 1 268 ? -15.648 -2.582 -6.125 1 68.62 268 THR B C 1
ATOM 6507 O O . THR B 1 268 ? -16.672 -1.91 -6.012 1 68.62 268 THR B O 1
ATOM 6510 N N . GLN B 1 269 ? -14.953 -2.975 -5.176 1 58.38 269 GLN B N 1
ATOM 6511 C CA . GLN B 1 269 ? -15.281 -2.547 -3.82 1 58.38 269 GLN B CA 1
ATOM 6512 C C . GLN B 1 269 ? -15.172 -1.032 -3.68 1 58.38 269 GLN B C 1
ATOM 6514 O O . GLN B 1 269 ? -15.875 -0.426 -2.865 1 58.38 269 GLN B O 1
ATOM 6519 N N . GLN B 1 270 ? -14.289 -0.344 -4.418 1 47.88 270 GLN B N 1
ATOM 6520 C CA . GLN B 1 270 ? -14.086 1.096 -4.289 1 47.88 270 GLN B CA 1
ATOM 6521 C C . GLN B 1 270 ? -15.023 1.866 -5.215 1 47.88 270 GLN B C 1
ATOM 6523 O O . GLN B 1 270 ? -14.891 3.084 -5.367 1 47.88 270 GLN B O 1
ATOM 6528 N N . GLY B 1 271 ? -16.062 1.255 -5.824 1 52.78 271 GLY B N 1
ATOM 6529 C CA . GLY B 1 271 ? -17.062 1.949 -6.637 1 52.78 271 GLY B CA 1
ATOM 6530 C C . GLY B 1 271 ? -17.594 1.105 -7.781 1 52.78 271 GLY B C 1
ATOM 6531 O O . GLY B 1 271 ? -16.984 0.092 -8.141 1 52.78 271 GLY B O 1
ATOM 6532 N N . MET B 1 272 ? -18.812 1.468 -8.133 1 55.69 272 MET B N 1
ATOM 6533 C CA . MET B 1 272 ? -19.453 0.759 -9.242 1 55.69 272 MET B CA 1
ATOM 6534 C C . MET B 1 272 ? -18.688 0.979 -10.539 1 55.69 272 MET B C 1
ATOM 6536 O O . MET B 1 272 ? -18.156 2.066 -10.773 1 55.69 272 MET B O 1
ATOM 6540 N N . ARG B 1 273 ? -18.438 -0.061 -11.273 1 71.88 273 ARG B N 1
ATOM 6541 C CA . ARG B 1 273 ? -17.797 -0.012 -12.586 1 71.88 273 ARG B CA 1
ATOM 6542 C C . ARG B 1 273 ? -18.828 -0.229 -13.695 1 71.88 273 ARG B C 1
ATOM 6544 O O . ARG B 1 273 ? -19.828 -0.914 -13.492 1 71.88 273 ARG B O 1
ATOM 6551 N N . GLU B 1 274 ? -18.516 0.411 -14.758 1 73.94 274 GLU B N 1
ATOM 6552 C CA . GLU B 1 274 ? -19.312 0.143 -15.953 1 73.94 274 GLU B CA 1
ATOM 6553 C C . G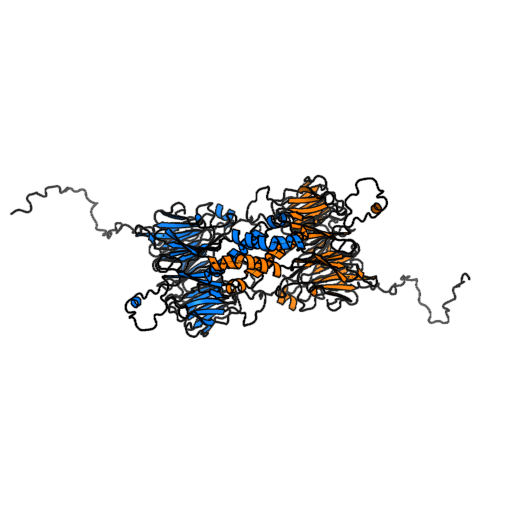LU B 1 274 ? -19.25 -1.333 -16.328 1 73.94 274 GLU B C 1
ATOM 6555 O O . GLU B 1 274 ? -18.234 -1.995 -16.125 1 73.94 274 GLU B O 1
ATOM 6560 N N . PRO B 1 275 ? -20.391 -1.785 -16.844 1 75.31 275 PRO B N 1
ATOM 6561 C CA . PRO B 1 275 ? -20.453 -3.203 -17.203 1 75.31 275 PRO B CA 1
ATOM 6562 C C . PRO B 1 275 ? -19.266 -3.641 -18.078 1 75.31 275 PRO B C 1
ATOM 6564 O O . PRO B 1 275 ? -18.75 -4.742 -17.891 1 75.31 275 PRO B O 1
ATOM 6567 N N . ASP B 1 276 ? -18.875 -2.715 -18.844 1 81.75 276 ASP B N 1
ATOM 6568 C CA . ASP B 1 276 ? -17.797 -3.07 -19.766 1 81.75 276 ASP B CA 1
ATOM 6569 C C . ASP B 1 276 ? -16.438 -3.109 -19.047 1 81.75 276 ASP B C 1
ATOM 6571 O O . ASP B 1 276 ? -15.461 -3.609 -19.594 1 81.75 276 ASP B O 1
ATOM 6575 N N . ASP B 1 277 ? -16.484 -2.721 -17.797 1 83.94 277 ASP B N 1
ATOM 6576 C CA . ASP B 1 277 ? -15.242 -2.656 -17.047 1 83.94 277 ASP B CA 1
ATOM 6577 C C . ASP B 1 277 ? -15.227 -3.695 -15.922 1 83.94 277 ASP B C 1
ATOM 6579 O O . ASP B 1 277 ? -14.352 -3.664 -15.055 1 83.94 277 ASP B O 1
ATOM 6583 N N . LEU B 1 278 ? -16.203 -4.582 -16 1 89.56 278 LEU B N 1
ATOM 6584 C CA . LEU B 1 278 ? -16.266 -5.637 -14.992 1 89.56 278 LEU B CA 1
ATOM 6585 C C . LEU B 1 278 ? -15.312 -6.777 -15.344 1 89.56 278 LEU B C 1
ATOM 6587 O O . LEU B 1 278 ? -14.945 -6.953 -16.516 1 89.56 278 LEU B O 1
ATOM 6591 N N . PRO B 1 279 ? -14.977 -7.594 -14.375 1 93.81 279 PRO B N 1
ATOM 6592 C CA . PRO B 1 279 ? -14.008 -8.664 -14.602 1 93.81 279 PRO B CA 1
ATOM 6593 C C . PRO B 1 279 ? -14.531 -9.742 -15.547 1 93.81 279 PRO B C 1
ATOM 6595 O O . PRO B 1 279 ? -15.719 -10.078 -15.516 1 93.81 279 PRO B O 1
ATOM 6598 N N . VAL B 1 280 ? -13.617 -10.273 -16.344 1 96.12 280 VAL B N 1
ATOM 6599 C CA . VAL B 1 280 ? -13.969 -11.344 -17.281 1 96.12 280 VAL B CA 1
ATOM 6600 C C . VAL B 1 280 ? -12.898 -12.43 -17.25 1 96.12 280 VAL B C 1
ATOM 6602 O O . VAL B 1 280 ? -11.734 -12.148 -16.953 1 96.12 280 VAL B O 1
ATOM 6605 N N . VAL B 1 281 ? -13.367 -13.633 -17.438 1 98.19 281 VAL B N 1
ATOM 6606 C CA . VAL B 1 281 ? -12.438 -14.711 -17.766 1 98.19 281 VAL B CA 1
ATOM 6607 C C . VAL B 1 281 ? -12.32 -14.836 -19.297 1 98.19 281 VAL B C 1
ATOM 6609 O O . VAL B 1 281 ? -13.328 -14.992 -19.984 1 98.19 281 VAL B O 1
ATOM 6612 N N . ALA B 1 282 ? -11.133 -14.719 -19.766 1 98.38 282 ALA B N 1
ATOM 6613 C CA . ALA B 1 282 ? -10.914 -14.852 -21.203 1 98.38 282 ALA B CA 1
ATOM 6614 C C . ALA B 1 282 ? -10.32 -16.219 -21.547 1 98.38 282 ALA B C 1
ATOM 6616 O O . ALA B 1 282 ? -9.516 -16.75 -20.781 1 98.38 282 ALA B O 1
ATOM 6617 N N . ILE B 1 283 ? -10.766 -16.734 -22.656 1 98.5 283 ILE B N 1
ATOM 6618 C CA . ILE B 1 283 ? -10.195 -17.953 -23.203 1 98.5 283 ILE B CA 1
ATOM 6619 C C . ILE B 1 283 ? -9.359 -17.625 -24.438 1 98.5 283 ILE B C 1
ATOM 6621 O O . ILE B 1 283 ? -9.867 -17.031 -25.406 1 98.5 283 ILE B O 1
ATOM 6625 N N . TYR B 1 284 ? -8.102 -17.984 -24.438 1 98.19 284 TYR B N 1
ATOM 6626 C CA . TYR B 1 284 ? -7.152 -17.703 -25.516 1 98.19 284 TYR B CA 1
ATOM 6627 C C . TYR B 1 284 ? -6.703 -19 -26.188 1 98.19 284 TYR B C 1
ATOM 6629 O O . TYR B 1 284 ? -6.277 -19.938 -25.531 1 98.19 284 TYR B O 1
ATOM 6637 N N . ASP B 1 285 ? -6.887 -19.031 -27.484 1 96.44 285 ASP B N 1
ATOM 6638 C CA . ASP B 1 285 ? -6.371 -20.141 -28.281 1 96.44 285 ASP B CA 1
ATOM 6639 C C . ASP B 1 285 ? -4.906 -19.922 -28.641 1 96.44 285 ASP B C 1
ATOM 6641 O O . ASP B 1 285 ? -4.59 -19.062 -29.453 1 96.44 285 ASP B O 1
ATOM 6645 N N . LEU B 1 286 ? -4.07 -20.734 -28.141 1 94 286 LEU B N 1
ATOM 6646 C CA . LEU B 1 286 ? -2.635 -20.516 -28.281 1 94 286 LEU B CA 1
ATOM 6647 C C . LEU B 1 286 ? -2.166 -20.875 -29.688 1 94 286 LEU B C 1
ATOM 6649 O O . LEU B 1 286 ? -1.159 -20.344 -30.156 1 94 286 LEU B O 1
ATOM 6653 N N . GLU B 1 287 ? -2.764 -21.75 -30.297 1 90.19 287 GLU B N 1
ATOM 6654 C CA . GLU B 1 287 ? -2.393 -22.125 -31.656 1 90.19 287 GLU B CA 1
ATOM 6655 C C . GLU B 1 287 ? -2.854 -21.078 -32.656 1 90.19 287 GLU B C 1
ATOM 6657 O O . GLU B 1 287 ? -2.104 -20.703 -33.562 1 90.19 287 GLU B O 1
ATOM 6662 N N . ALA B 1 288 ? -4.055 -20.609 -32.406 1 91.75 288 ALA B N 1
ATOM 6663 C CA . ALA B 1 288 ? -4.59 -19.578 -33.312 1 91.75 288 ALA B CA 1
ATOM 6664 C C . ALA B 1 288 ? -4.043 -18.203 -32.938 1 91.75 288 ALA B C 1
ATOM 6666 O O . ALA B 1 288 ? -4.055 -17.281 -33.75 1 91.75 288 ALA B O 1
ATOM 6667 N N . GLY B 1 289 ? -3.666 -18.078 -31.766 1 93.06 289 GLY B N 1
ATOM 6668 C CA . GLY B 1 289 ? -3.098 -16.812 -31.297 1 93.06 289 GLY B CA 1
ATOM 6669 C C . GLY B 1 289 ? -4.137 -15.727 -31.094 1 93.06 289 GLY B C 1
ATOM 6670 O O . GLY B 1 289 ? -3.871 -14.555 -31.359 1 93.06 289 GLY B O 1
ATOM 6671 N N . ILE B 1 290 ? -5.32 -16.125 -30.688 1 95.5 290 ILE B N 1
ATOM 6672 C CA . ILE B 1 290 ? -6.375 -15.125 -30.531 1 95.5 290 ILE B CA 1
ATOM 6673 C C . ILE B 1 290 ? -7.234 -15.469 -29.312 1 95.5 290 ILE B C 1
ATOM 6675 O O . ILE B 1 290 ? -7.305 -16.625 -28.906 1 95.5 290 ILE B O 1
ATOM 6679 N N . GLU B 1 291 ? -7.805 -14.453 -28.734 1 96.81 291 GLU B N 1
ATOM 6680 C CA . GLU B 1 291 ? -8.852 -14.633 -27.734 1 96.81 291 GLU B CA 1
ATOM 6681 C C . GLU B 1 291 ? -10.148 -15.117 -28.375 1 96.81 291 GLU B C 1
ATOM 6683 O O . GLU B 1 291 ? -10.68 -14.461 -29.281 1 96.81 291 GLU B O 1
ATOM 6688 N N . ILE B 1 292 ? -10.688 -16.188 -27.938 1 97.19 292 ILE B N 1
ATOM 6689 C CA . ILE B 1 292 ? -11.82 -16.781 -28.641 1 97.19 292 ILE B CA 1
ATOM 6690 C C . ILE B 1 292 ? -13.102 -16.516 -27.859 1 97.19 292 ILE B C 1
ATOM 6692 O O . ILE B 1 292 ? -14.188 -16.438 -28.438 1 97.19 292 ILE B O 1
ATOM 6696 N N . HIS B 1 293 ? -13.055 -16.406 -26.547 1 97.56 293 HIS B N 1
ATOM 6697 C CA . HIS B 1 293 ? -14.242 -16.141 -25.734 1 97.56 293 HIS B CA 1
ATOM 6698 C C . HIS B 1 293 ? -13.914 -15.211 -24.578 1 97.56 293 HIS B C 1
ATOM 6700 O O . HIS B 1 293 ? -12.797 -15.234 -24.047 1 97.56 293 HIS B O 1
ATOM 6706 N N . ARG B 1 294 ? -14.805 -14.359 -24.203 1 97.12 294 ARG B N 1
ATOM 6707 C CA . ARG B 1 294 ? -14.82 -13.578 -22.969 1 97.12 294 ARG B CA 1
ATOM 6708 C C . ARG B 1 294 ? -16.031 -13.93 -22.109 1 97.12 294 ARG B C 1
ATOM 6710 O O . ARG B 1 294 ? -17.172 -13.688 -22.5 1 97.12 294 ARG B O 1
ATOM 6717 N N . LEU B 1 295 ? -15.766 -14.484 -21.047 1 97.94 295 LEU B N 1
ATOM 6718 C CA . LEU B 1 295 ? -16.812 -14.953 -20.141 1 97.94 295 LEU B CA 1
ATOM 6719 C C . LEU B 1 295 ? -17.203 -13.875 -19.141 1 97.94 295 LEU B C 1
ATOM 6721 O O . LEU B 1 295 ? -16.453 -13.609 -18.188 1 97.94 295 LEU B O 1
ATOM 6725 N N . THR B 1 296 ? -18.344 -13.312 -19.328 1 95.88 296 THR B N 1
ATOM 6726 C CA . THR B 1 296 ? -18.781 -12.18 -18.531 1 95.88 296 THR B CA 1
ATOM 6727 C C . THR B 1 296 ? -19.781 -12.633 -17.469 1 95.88 296 THR B C 1
ATOM 6729 O O . THR B 1 296 ? -20.25 -13.773 -17.5 1 95.88 296 THR B O 1
ATOM 6732 N N . GLY B 1 297 ? -20.062 -11.742 -16.5 1 93.94 297 GLY B N 1
ATOM 6733 C CA . GLY B 1 297 ? -21.094 -12.023 -15.508 1 93.94 297 GLY B CA 1
ATOM 6734 C C . GLY B 1 297 ? -20.672 -11.641 -14.102 1 93.94 297 GLY B C 1
ATOM 6735 O O . GLY B 1 297 ? -21.5 -11.156 -13.32 1 93.94 297 GLY B O 1
ATOM 6736 N N . HIS B 1 298 ? -19.422 -11.93 -13.766 1 94.38 298 HIS B N 1
ATOM 6737 C CA . HIS B 1 298 ? -18.969 -11.562 -12.43 1 94.38 298 HIS B CA 1
ATOM 6738 C C . HIS B 1 298 ? -19 -10.055 -12.234 1 94.38 298 HIS B C 1
ATOM 6740 O O . HIS B 1 298 ? -18.766 -9.289 -13.172 1 94.38 298 HIS B O 1
ATOM 6746 N N . THR B 1 299 ? -19.266 -9.648 -11.039 1 90.06 299 THR B N 1
ATOM 6747 C CA . THR B 1 299 ? -19.406 -8.227 -10.75 1 90.06 299 THR B CA 1
ATOM 6748 C C . THR B 1 299 ? -18.312 -7.758 -9.797 1 90.06 299 THR B C 1
ATOM 6750 O O . THR B 1 299 ? -18.328 -6.613 -9.328 1 90.06 299 THR B O 1
ATOM 6753 N N . ASP B 1 300 ? -17.5 -8.578 -9.43 1 90.81 300 ASP B N 1
ATOM 6754 C CA . ASP B 1 300 ? -16.344 -8.258 -8.594 1 90.81 300 ASP B CA 1
ATOM 6755 C C . ASP B 1 300 ? -15.133 -9.109 -8.984 1 90.81 300 ASP B C 1
ATOM 6757 O O . ASP B 1 300 ? -15.219 -9.938 -9.891 1 90.81 300 ASP B O 1
ATOM 6761 N N . ALA B 1 301 ? -14.047 -8.93 -8.367 1 92.56 301 ALA B N 1
ATOM 6762 C CA . ALA B 1 301 ? -12.781 -9.555 -8.734 1 92.56 301 ALA B CA 1
ATOM 6763 C C . ALA B 1 301 ? -12.914 -11.078 -8.781 1 92.56 301 ALA B C 1
ATOM 6765 O O . ALA B 1 301 ? -13.523 -11.68 -7.902 1 92.56 301 ALA B O 1
ATOM 6766 N N . ILE B 1 302 ? -12.383 -11.68 -9.82 1 96.88 302 ILE B N 1
ATOM 6767 C CA . ILE B 1 302 ? -12.312 -13.125 -9.984 1 96.88 302 ILE B CA 1
ATOM 6768 C C . ILE B 1 302 ? -11.031 -13.656 -9.344 1 96.88 302 ILE B C 1
ATOM 6770 O O . ILE B 1 302 ? -9.938 -13.195 -9.672 1 96.88 302 ILE B O 1
ATOM 6774 N N . MET B 1 303 ? -11.172 -14.656 -8.492 1 96.62 303 MET B N 1
ATOM 6775 C CA . MET B 1 303 ? -10.016 -15.148 -7.758 1 96.62 303 MET B CA 1
ATOM 6776 C C . MET B 1 303 ? -9.523 -16.469 -8.336 1 96.62 303 MET B C 1
ATOM 6778 O O . MET B 1 303 ? -8.32 -16.75 -8.312 1 96.62 303 MET B O 1
ATOM 6782 N N . TRP B 1 304 ? -10.406 -17.188 -8.82 1 97.81 304 TRP B N 1
ATOM 6783 C CA . TRP B 1 304 ? -10.094 -18.531 -9.305 1 97.81 304 TRP B CA 1
ATOM 6784 C C . TRP B 1 304 ? -10.828 -18.828 -10.602 1 97.81 304 TRP B C 1
ATOM 6786 O O . TRP B 1 304 ? -11.984 -18.422 -10.781 1 97.81 304 TRP B O 1
ATOM 6796 N N . SER B 1 305 ? -10.203 -19.531 -11.516 1 98.69 305 SER B N 1
ATOM 6797 C CA . SER B 1 305 ? -10.805 -20.109 -12.711 1 98.69 305 SER B CA 1
ATOM 6798 C C . SER B 1 305 ? -10.07 -21.375 -13.148 1 98.69 305 SER B C 1
ATOM 6800 O O . SER B 1 305 ? -8.898 -21.562 -12.805 1 98.69 305 SER B O 1
ATOM 6802 N N . ALA B 1 306 ? -10.758 -22.219 -13.844 1 98.81 306 ALA B N 1
ATOM 6803 C CA . ALA B 1 306 ? -10.133 -23.453 -14.32 1 98.81 306 ALA B CA 1
ATOM 6804 C C . ALA B 1 306 ? -10.883 -24.016 -15.523 1 98.81 306 ALA B C 1
ATOM 6806 O O . ALA B 1 306 ? -12.109 -23.875 -15.625 1 98.81 306 ALA B O 1
ATOM 6807 N N . ILE B 1 307 ? -10.102 -24.625 -16.359 1 98.56 307 ILE B N 1
ATOM 6808 C CA . ILE B 1 307 ? -10.672 -25.469 -17.406 1 98.56 307 ILE B CA 1
ATOM 6809 C C . ILE B 1 307 ? -10.75 -26.906 -16.906 1 98.56 307 ILE B C 1
ATOM 6811 O O . ILE B 1 307 ? -9.812 -27.406 -16.281 1 98.56 307 ILE B O 1
ATOM 6815 N N . SER B 1 308 ? -11.891 -27.5 -17.203 1 98.69 308 SER B N 1
ATOM 6816 C CA . SER B 1 308 ? -12.055 -28.875 -16.766 1 98.69 308 SER B CA 1
ATOM 6817 C C . SER B 1 308 ? -11.062 -29.812 -17.453 1 98.69 308 SER B C 1
ATOM 6819 O O . SER B 1 308 ? -10.633 -29.531 -18.578 1 98.69 308 SER B O 1
ATOM 6821 N N . PRO B 1 309 ? -10.742 -30.938 -16.812 1 97.5 309 PRO B N 1
ATOM 6822 C CA . PRO B 1 309 ? -9.773 -31.859 -17.391 1 97.5 309 PRO B CA 1
ATOM 6823 C C . PRO B 1 309 ? -10.188 -32.344 -18.766 1 97.5 309 PRO B C 1
ATOM 6825 O O . PRO B 1 309 ? -9.328 -32.562 -19.625 1 97.5 309 PRO B O 1
ATOM 6828 N N . ASP B 1 310 ? -11.438 -32.5 -19.031 1 97.12 310 ASP B N 1
ATOM 6829 C CA . ASP B 1 310 ? -11.906 -32.969 -20.328 1 97.12 310 ASP B CA 1
ATOM 6830 C C . ASP B 1 310 ? -12.008 -31.828 -21.328 1 97.12 310 ASP B C 1
ATOM 6832 O O . ASP B 1 310 ? -12.422 -32.031 -22.469 1 97.12 310 ASP B O 1
ATOM 6836 N N . LYS B 1 311 ? -11.766 -30.562 -20.859 1 97.38 311 LYS B N 1
ATOM 6837 C CA . LYS B 1 311 ? -11.641 -29.359 -21.672 1 97.38 311 LYS B CA 1
ATOM 6838 C C . LYS B 1 311 ? -13.008 -28.859 -22.125 1 97.38 311 LYS B C 1
ATOM 6840 O O . LYS B 1 311 ? -13.102 -28.031 -23.031 1 97.38 311 LYS B O 1
ATOM 6845 N N . GLU B 1 312 ? -14.039 -29.312 -21.469 1 98 312 GLU B N 1
ATOM 6846 C CA . GLU B 1 312 ? -15.383 -28.984 -21.938 1 98 312 GLU B CA 1
ATOM 6847 C C . GLU B 1 312 ? -15.961 -27.797 -21.172 1 98 312 GLU B C 1
ATOM 6849 O O . GLU B 1 312 ? -16.891 -27.141 -21.641 1 98 312 GLU B O 1
ATOM 6854 N N . TYR B 1 313 ? -15.438 -27.578 -20.047 1 98.69 313 TYR B N 1
ATOM 6855 C CA . TYR B 1 313 ? -16.047 -26.578 -19.172 1 98.69 313 TYR B CA 1
ATOM 6856 C C . TYR B 1 313 ? -15.008 -25.594 -18.641 1 98.69 313 TYR B C 1
ATOM 6858 O O . TYR B 1 313 ? -13.828 -25.938 -18.531 1 98.69 313 TYR B O 1
ATOM 6866 N N . VAL B 1 314 ? -15.43 -24.375 -18.344 1 98.81 314 VAL B N 1
ATOM 6867 C CA . VAL B 1 314 ? -14.664 -23.375 -17.609 1 98.81 314 VAL B CA 1
ATOM 6868 C C . VAL B 1 314 ? -15.477 -22.891 -16.406 1 98.81 314 VAL B C 1
ATOM 6870 O O . VAL B 1 314 ? -16.656 -22.578 -16.531 1 98.81 314 VAL B O 1
ATOM 6873 N N . ALA B 1 315 ? -14.914 -22.891 -15.273 1 98.88 315 ALA B N 1
ATOM 6874 C CA . ALA B 1 315 ? -15.562 -22.375 -14.078 1 98.88 315 ALA B CA 1
ATOM 6875 C C . ALA B 1 315 ? -14.766 -21.219 -13.484 1 98.88 315 ALA B C 1
ATOM 6877 O O . ALA B 1 315 ? -13.555 -21.109 -13.688 1 98.88 315 ALA B O 1
ATOM 6878 N N . SER B 1 316 ? -15.438 -20.328 -12.828 1 98.62 316 SER B N 1
ATOM 6879 C CA . SER B 1 316 ? -14.797 -19.219 -12.148 1 98.62 316 SER B CA 1
ATOM 6880 C C . SER B 1 316 ? -15.484 -18.891 -10.828 1 98.62 316 SER B C 1
ATOM 6882 O O . SER B 1 316 ? -16.688 -19.109 -10.68 1 98.62 316 SER B O 1
ATOM 6884 N N . VAL B 1 317 ? -14.703 -18.438 -9.875 1 97.94 317 VAL B N 1
ATOM 6885 C CA . VAL B 1 317 ? -15.148 -18 -8.555 1 97.94 317 VAL B CA 1
ATOM 6886 C C . VAL B 1 317 ? -14.734 -16.547 -8.312 1 97.94 317 VAL B C 1
ATOM 6888 O O . VAL B 1 317 ? -13.625 -16.156 -8.672 1 97.94 317 VAL B O 1
ATOM 6891 N N . SER B 1 318 ? -15.625 -15.82 -7.668 1 96.19 318 SER B N 1
ATOM 6892 C CA . SER B 1 318 ? -15.414 -14.383 -7.582 1 96.19 318 SER B CA 1
ATOM 6893 C C . SER B 1 318 ? -15.773 -13.852 -6.195 1 96.19 318 SER B C 1
ATOM 6895 O O . SER B 1 318 ? -16.5 -14.508 -5.445 1 96.19 318 SER B O 1
ATOM 6897 N N . TRP B 1 319 ? -15.25 -12.711 -5.934 1 92.75 319 TRP B N 1
ATOM 6898 C CA . TRP B 1 319 ? -15.586 -11.977 -4.719 1 92.75 319 TRP B CA 1
ATOM 6899 C C . TRP B 1 319 ? -17.062 -11.555 -4.727 1 92.75 319 TRP B C 1
ATOM 6901 O O . TRP B 1 319 ? -17.594 -11.141 -3.699 1 92.75 319 TRP B O 1
ATOM 6911 N N . ASP B 1 320 ? -17.781 -11.711 -5.832 1 89.31 320 ASP B N 1
ATOM 6912 C CA . ASP B 1 320 ? -19.188 -11.336 -5.887 1 89.31 320 ASP B CA 1
ATOM 6913 C C . ASP B 1 320 ? -20.062 -12.406 -5.238 1 89.31 320 ASP B C 1
ATOM 6915 O O . ASP B 1 320 ? -21.281 -12.289 -5.211 1 89.31 320 ASP B O 1
ATOM 6919 N N . GLY B 1 321 ? -19.453 -13.531 -4.832 1 94.44 321 GLY B N 1
ATOM 6920 C CA . GLY B 1 321 ? -20.156 -14.547 -4.055 1 94.44 321 GLY B CA 1
ATOM 6921 C C . GLY B 1 321 ? -20.656 -15.703 -4.898 1 94.44 321 GLY B C 1
ATOM 6922 O O . GLY B 1 321 ? -21.344 -16.594 -4.398 1 94.44 321 GLY B O 1
ATOM 6923 N N . THR B 1 322 ? -20.234 -15.742 -6.156 1 96.25 322 THR B N 1
ATOM 6924 C CA . THR B 1 322 ? -20.828 -16.766 -7.023 1 96.25 322 THR B CA 1
ATOM 6925 C C . THR B 1 322 ? -19.75 -17.578 -7.703 1 96.25 322 THR B C 1
ATOM 6927 O O . THR B 1 322 ? -18.609 -17.125 -7.859 1 96.25 322 THR B O 1
ATOM 6930 N N . MET B 1 323 ? -20.094 -18.75 -8.031 1 98.19 323 MET B N 1
ATOM 6931 C CA . MET B 1 323 ? -19.391 -19.562 -9.023 1 98.19 323 MET B CA 1
ATOM 6932 C C . MET B 1 323 ? -20.188 -19.609 -10.328 1 98.19 323 MET B C 1
ATOM 6934 O O . MET B 1 323 ? -21.406 -19.75 -10.32 1 98.19 323 MET B O 1
ATOM 6938 N N . ARG B 1 324 ? -19.438 -19.484 -11.367 1 98.69 324 ARG B N 1
ATOM 6939 C CA . ARG B 1 324 ? -20.062 -19.547 -12.688 1 98.69 324 ARG B CA 1
ATOM 6940 C C . ARG B 1 324 ? -19.422 -20.656 -13.539 1 98.69 324 ARG B C 1
ATOM 6942 O O . ARG B 1 324 ? -18.219 -20.844 -13.508 1 98.69 324 ARG B O 1
ATOM 6949 N N . MET B 1 325 ? -20.312 -21.359 -14.25 1 98.81 325 MET B N 1
ATOM 6950 C CA . MET B 1 325 ? -19.922 -22.453 -15.141 1 98.81 325 MET B CA 1
ATOM 6951 C C . MET B 1 325 ? -20.234 -22.109 -16.594 1 98.81 325 MET B C 1
ATOM 6953 O O . MET B 1 325 ? -21.344 -21.672 -16.906 1 98.81 325 MET B O 1
ATOM 6957 N N . TYR B 1 326 ? -19.234 -22.328 -17.422 1 98.81 326 TYR B N 1
ATOM 6958 C CA . TYR B 1 326 ? -19.375 -22.016 -18.828 1 98.81 326 TYR B CA 1
ATOM 6959 C C . TYR B 1 326 ? -19.016 -23.203 -19.703 1 98.81 326 TYR B C 1
ATOM 6961 O O . TYR B 1 326 ? -18.266 -24.078 -19.266 1 98.81 326 TYR B O 1
ATOM 6969 N N . SER B 1 327 ? -19.531 -23.156 -20.922 1 98.06 327 SER B N 1
ATOM 6970 C CA . SER B 1 327 ? -19.016 -24.047 -21.953 1 98.06 327 SER B CA 1
ATOM 6971 C C . SER B 1 327 ? -17.688 -23.547 -22.5 1 98.06 327 SER B C 1
ATOM 6973 O O . SER B 1 327 ? -17.578 -22.391 -22.938 1 98.06 327 SER B O 1
ATOM 6975 N N . ALA B 1 328 ? -16.688 -24.375 -22.5 1 97.75 328 ALA B N 1
ATOM 6976 C CA . ALA B 1 328 ? -15.391 -23.953 -23.016 1 97.75 328 ALA B CA 1
ATOM 6977 C C . ALA B 1 328 ? -15.438 -23.688 -24.516 1 97.75 328 ALA B C 1
ATOM 6979 O O . ALA B 1 328 ? -14.75 -22.812 -25.016 1 97.75 328 ALA B O 1
ATOM 6980 N N . SER B 1 329 ? -16.188 -24.438 -25.219 1 96.38 329 SER B N 1
ATOM 6981 C CA . SER B 1 329 ? -16.219 -24.375 -26.688 1 96.38 329 SER B CA 1
ATOM 6982 C C . SER B 1 329 ? -17.031 -23.172 -27.156 1 96.38 329 SER B C 1
ATOM 6984 O O . SER B 1 329 ? -16.641 -22.516 -28.125 1 96.38 329 SER B O 1
ATOM 6986 N N . THR B 1 330 ? -18.125 -22.828 -26.469 1 96.94 330 THR B N 1
ATOM 6987 C CA . THR B 1 330 ? -19 -21.766 -26.969 1 96.94 330 THR B CA 1
ATOM 6988 C C . THR B 1 330 ? -18.859 -20.5 -26.141 1 96.94 330 THR B C 1
ATOM 6990 O O . THR B 1 330 ? -19.25 -19.422 -26.578 1 96.94 330 THR B O 1
ATOM 6993 N N . GLY B 1 331 ? -18.359 -20.688 -24.969 1 97.31 331 GLY B N 1
ATOM 6994 C CA . GLY B 1 331 ? -18.266 -19.547 -24.062 1 97.31 331 GLY B CA 1
ATOM 6995 C C . GLY B 1 331 ? -19.594 -19.219 -23.391 1 97.31 331 GLY B C 1
ATOM 6996 O O . GLY B 1 331 ? -19.672 -18.25 -22.625 1 97.31 331 GLY B O 1
ATOM 6997 N N . ALA B 1 332 ? -20.625 -20 -23.562 1 97.69 332 ALA B N 1
ATOM 6998 C CA . ALA B 1 332 ? -21.953 -19.703 -23.031 1 97.69 332 ALA B CA 1
ATOM 6999 C C . ALA B 1 332 ? -22.031 -20.062 -21.547 1 97.69 332 ALA B C 1
ATOM 7001 O O . ALA B 1 332 ? -21.469 -21.078 -21.109 1 97.69 332 ALA B O 1
ATOM 7002 N N . LEU B 1 333 ? -22.797 -19.25 -20.828 1 98.31 333 LEU B N 1
ATOM 7003 C CA . LEU B 1 333 ? -23.094 -19.562 -19.438 1 98.31 333 LEU B CA 1
ATOM 7004 C C . LEU B 1 333 ? -23.984 -20.797 -19.312 1 98.31 333 LEU B C 1
ATOM 7006 O O . LEU B 1 333 ? -25.031 -20.859 -19.984 1 98.31 333 LEU B O 1
ATOM 7010 N N . MET B 1 334 ? -23.594 -21.703 -18.562 1 98.44 334 MET B N 1
ATOM 7011 C CA . MET B 1 334 ? -24.391 -22.891 -18.328 1 98.44 334 MET B CA 1
ATOM 7012 C C . MET B 1 334 ? -25.234 -22.766 -17.062 1 98.44 334 MET B C 1
ATOM 7014 O O . MET B 1 334 ? -26.438 -22.984 -17.094 1 98.44 334 MET B O 1
ATOM 7018 N N . TRP B 1 335 ? -24.594 -22.469 -15.961 1 98.19 335 TRP B N 1
ATOM 7019 C CA . TRP B 1 335 ? -25.297 -22.219 -14.711 1 98.19 335 TRP B CA 1
ATOM 7020 C C . TRP B 1 335 ? -24.438 -21.359 -13.773 1 98.19 335 TRP B C 1
ATOM 7022 O O . TRP B 1 335 ? -23.25 -21.172 -14.008 1 98.19 335 TRP B O 1
ATOM 7032 N N . VAL B 1 336 ? -25.016 -20.734 -12.812 1 98.31 336 VAL B N 1
ATOM 7033 C CA . VAL B 1 336 ? -24.406 -19.906 -11.797 1 98.31 336 VAL B CA 1
ATOM 7034 C C . VAL B 1 336 ? -25.016 -20.219 -10.43 1 98.31 336 VAL B C 1
ATOM 7036 O O . VAL B 1 336 ? -26.219 -20.453 -10.32 1 98.31 336 VAL B O 1
ATOM 7039 N N . THR B 1 337 ? -24.219 -20.266 -9.438 1 97.44 337 THR B N 1
ATOM 7040 C CA . THR B 1 337 ? -24.734 -20.484 -8.094 1 97.44 337 THR B CA 1
ATOM 7041 C C . THR B 1 337 ? -25.438 -19.25 -7.559 1 97.44 337 THR B C 1
ATOM 7043 O O . THR B 1 337 ? -25.219 -18.141 -8.055 1 97.44 337 THR B O 1
ATOM 7046 N N . GLU B 1 338 ? -26.234 -19.484 -6.543 1 93.5 338 GLU B N 1
ATOM 7047 C CA . GLU B 1 338 ? -26.75 -18.344 -5.801 1 93.5 338 GLU B CA 1
ATOM 7048 C C . GLU B 1 338 ? -25.625 -17.594 -5.094 1 93.5 338 GLU B C 1
ATOM 7050 O O . GLU B 1 338 ? -24.547 -18.156 -4.848 1 93.5 338 GLU B O 1
ATOM 7055 N N . ASN B 1 339 ? -25.844 -16.375 -4.973 1 91.62 339 ASN B N 1
ATOM 7056 C CA . ASN B 1 339 ? -24.891 -15.609 -4.18 1 91.62 339 ASN B CA 1
ATOM 7057 C C . ASN B 1 339 ? -24.781 -16.156 -2.758 1 91.62 339 ASN B C 1
ATOM 7059 O O . ASN B 1 339 ? -25.734 -16.094 -1.987 1 91.62 339 ASN B O 1
ATOM 7063 N N . SER B 1 340 ? -23.672 -16.781 -2.389 1 88.06 340 SER B N 1
ATOM 7064 C CA . SER B 1 340 ? -23.469 -17.453 -1.107 1 88.06 340 SER B CA 1
ATOM 7065 C C . SER B 1 340 ? -23.266 -16.438 0.019 1 88.06 340 SER B C 1
ATOM 7067 O O . SER B 1 340 ? -23.297 -16.797 1.197 1 88.06 340 SER B O 1
ATOM 7069 N N . GLY B 1 341 ? -23.094 -15.297 -0.306 1 82.12 341 GLY B N 1
ATOM 7070 C CA . GLY B 1 341 ? -22.859 -14.281 0.708 1 82.12 341 GLY B CA 1
ATOM 7071 C C . GLY B 1 341 ? -21.391 -14.109 1.059 1 82.12 341 GLY B C 1
ATOM 7072 O O . GLY B 1 341 ? -20.828 -14.906 1.814 1 82.12 341 GLY B O 1
ATOM 7073 N N . GLY B 1 342 ? -20.672 -13.203 0.438 1 84.75 342 GLY B N 1
ATOM 7074 C CA . GLY B 1 342 ? -19.281 -12.938 0.765 1 84.75 342 GLY B CA 1
ATOM 7075 C C . GLY B 1 342 ? -18.328 -13.266 -0.37 1 84.75 342 GLY B C 1
ATOM 7076 O O . GLY B 1 342 ? -18.75 -13.812 -1.394 1 84.75 342 GLY B O 1
ATOM 7077 N N . GLN B 1 343 ? -17.094 -13.086 -0.107 1 89.75 343 GLN B N 1
ATOM 7078 C CA . GLN B 1 343 ? -16.062 -13.32 -1.112 1 89.75 343 GLN B CA 1
ATOM 7079 C C . GLN B 1 343 ? -15.773 -14.812 -1.264 1 89.75 343 GLN B C 1
ATOM 7081 O O . GLN B 1 343 ? -15.719 -15.539 -0.274 1 89.75 343 GLN B O 1
ATOM 7086 N N . CYS B 1 344 ? -15.656 -15.273 -2.438 1 93.06 344 CYS B N 1
ATOM 7087 C CA . CYS B 1 344 ? -15.258 -16.641 -2.736 1 93.06 344 CYS B CA 1
ATOM 7088 C C . CYS B 1 344 ? -13.859 -16.688 -3.336 1 93.06 344 CYS B C 1
ATOM 7090 O O . CYS B 1 344 ? -13.469 -15.797 -4.086 1 93.06 344 CYS B O 1
ATOM 7092 N N . TRP B 1 345 ? -13.133 -17.891 -3.094 1 92.56 345 TRP B N 1
ATOM 7093 C CA . TRP B 1 345 ? -11.703 -17.734 -3.311 1 92.56 345 TRP B CA 1
ATOM 7094 C C . TRP B 1 345 ? -11.156 -18.859 -4.184 1 92.56 345 TRP B C 1
ATOM 7096 O O . TRP B 1 345 ? -10.25 -18.641 -4.984 1 92.56 345 TRP B O 1
ATOM 7106 N N . ALA B 1 346 ? -11.664 -20.031 -4.016 1 97.06 346 ALA B N 1
ATOM 7107 C CA . ALA B 1 346 ? -10.961 -21.172 -4.621 1 97.06 346 ALA B CA 1
ATOM 7108 C C . ALA B 1 346 ? -11.953 -22.203 -5.152 1 97.06 346 ALA B C 1
ATOM 7110 O O . ALA B 1 346 ? -13.125 -22.203 -4.777 1 97.06 346 ALA B O 1
ATOM 7111 N N . GLY B 1 347 ? -11.453 -23.094 -5.996 1 98.19 347 GLY B N 1
ATOM 7112 C CA . GLY B 1 347 ? -12.188 -24.219 -6.535 1 98.19 347 GLY B CA 1
ATOM 7113 C C . GLY B 1 347 ? -11.289 -25.281 -7.129 1 98.19 347 GLY B C 1
ATOM 7114 O O . GLY B 1 347 ? -10.062 -25.172 -7.078 1 98.19 347 GLY B O 1
ATOM 7115 N N . ALA B 1 348 ? -11.938 -26.359 -7.598 1 98.69 348 ALA B N 1
ATOM 7116 C CA . ALA B 1 348 ? -11.219 -27.438 -8.273 1 98.69 348 ALA B CA 1
ATOM 7117 C C . ALA B 1 348 ? -12.188 -28.391 -8.961 1 98.69 348 ALA B C 1
ATOM 7119 O O . ALA B 1 348 ? -13.195 -28.797 -8.367 1 98.69 348 ALA B O 1
ATOM 7120 N N . PHE B 1 349 ? -11.875 -28.75 -10.172 1 98.69 349 PHE B N 1
ATOM 7121 C CA . PHE B 1 349 ? -12.609 -29.812 -10.867 1 98.69 349 PHE B CA 1
ATOM 7122 C C . PHE B 1 349 ? -12.133 -31.188 -10.406 1 98.69 349 PHE B C 1
ATOM 7124 O O . PHE B 1 349 ? -10.945 -31.391 -10.18 1 98.69 349 PHE B O 1
ATOM 7131 N N . SER B 1 350 ? -13.125 -32.062 -10.367 1 98.5 350 SER B N 1
ATOM 7132 C CA . SER B 1 350 ? -12.711 -33.438 -10.195 1 98.5 350 SER B CA 1
ATOM 7133 C C . SER B 1 350 ? -11.992 -33.969 -11.438 1 98.5 350 SER B C 1
ATOM 7135 O O . SER B 1 350 ? -12.211 -33.469 -12.539 1 98.5 350 SER B O 1
ATOM 7137 N N . PRO B 1 351 ? -11.156 -34.969 -11.25 1 97.31 351 PRO B N 1
ATOM 7138 C CA . PRO B 1 351 ? -10.367 -35.469 -12.383 1 97.31 351 PRO B CA 1
ATOM 7139 C C . PRO B 1 351 ? -11.234 -35.969 -13.531 1 97.31 351 PRO B C 1
ATOM 7141 O O . PRO B 1 351 ? -10.828 -35.906 -14.695 1 97.31 351 PRO B O 1
ATOM 7144 N N . ASP B 1 352 ? -12.406 -36.469 -13.258 1 97 352 ASP B N 1
ATOM 7145 C CA . ASP B 1 352 ? -13.297 -36.969 -14.297 1 97 352 ASP B CA 1
ATOM 7146 C C . ASP B 1 352 ? -14.211 -35.875 -14.828 1 97 352 ASP B C 1
ATOM 7148 O O . ASP B 1 352 ? -15.078 -36.125 -15.664 1 97 352 ASP B O 1
ATOM 7152 N N . SER B 1 353 ? -14.117 -34.688 -14.305 1 98.31 353 SER B N 1
ATOM 7153 C CA . SER B 1 353 ? -14.797 -33.469 -14.742 1 98.31 353 SER B CA 1
ATOM 7154 C C . SER B 1 353 ? -16.281 -33.5 -14.414 1 98.31 353 SER B C 1
ATOM 7156 O O . SER B 1 353 ? -17.078 -32.781 -15 1 98.31 353 SER B O 1
ATOM 7158 N N . LYS B 1 354 ? -16.625 -34.312 -13.453 1 98.06 354 LYS B N 1
ATOM 7159 C CA . LYS B 1 354 ? -18.047 -34.5 -13.164 1 98.06 354 LYS B CA 1
ATOM 7160 C C . LYS B 1 354 ? -18.469 -33.625 -11.977 1 98.06 354 LYS B C 1
ATOM 7162 O O . LYS B 1 354 ? -19.641 -33.281 -11.836 1 98.06 354 LYS B O 1
ATOM 7167 N N . LEU B 1 355 ? -17.547 -33.406 -11.164 1 98.5 355 LEU B N 1
ATOM 7168 C CA . LEU B 1 355 ? -17.828 -32.625 -9.961 1 98.5 355 LEU B CA 1
ATOM 7169 C C . LEU B 1 355 ? -16.891 -31.438 -9.867 1 98.5 355 LEU B C 1
ATOM 7171 O O . LEU B 1 355 ? -15.812 -31.422 -10.469 1 98.5 355 LEU B O 1
ATOM 7175 N N . ILE B 1 356 ? -17.328 -30.422 -9.133 1 98.69 356 ILE B N 1
ATOM 7176 C CA . ILE B 1 356 ? -16.5 -29.266 -8.836 1 98.69 356 ILE B CA 1
ATOM 7177 C C . ILE B 1 356 ? -16.688 -28.875 -7.367 1 98.69 356 ILE B C 1
ATOM 7179 O O . ILE B 1 356 ? -17.797 -28.859 -6.852 1 98.69 356 ILE B O 1
ATOM 7183 N N . VAL B 1 357 ? -15.609 -28.672 -6.668 1 98.56 357 VAL B N 1
ATOM 7184 C CA . VAL B 1 357 ? -15.609 -28.188 -5.285 1 98.56 357 VAL B CA 1
ATOM 7185 C C . VAL B 1 357 ? -15.203 -26.719 -5.238 1 98.56 357 VAL B C 1
ATOM 7187 O O . VAL B 1 357 ? -14.406 -26.266 -6.062 1 98.56 357 VAL B O 1
ATOM 7190 N N . TRP B 1 358 ? -15.734 -25.953 -4.367 1 97.88 358 TRP B N 1
ATOM 7191 C CA . TRP B 1 358 ? -15.32 -24.562 -4.223 1 97.88 358 TRP B CA 1
ATOM 7192 C C . TRP B 1 358 ? -15.539 -24.078 -2.795 1 97.88 358 TRP B C 1
ATOM 7194 O O . TRP B 1 358 ? -16.266 -24.703 -2.021 1 97.88 358 TRP B O 1
ATOM 7204 N N . SER B 1 359 ? -14.789 -23.109 -2.43 1 96 359 SER B N 1
ATOM 7205 C CA . SER B 1 359 ? -14.898 -22.438 -1.135 1 96 359 SER B CA 1
ATOM 7206 C C . SER B 1 359 ? -15.758 -21.188 -1.225 1 96 359 SER B C 1
ATOM 7208 O O . SER B 1 359 ? -15.445 -20.266 -1.975 1 96 359 SER B O 1
ATOM 7210 N N . SER B 1 360 ? -16.828 -21.156 -0.489 1 92.94 360 SER B N 1
ATOM 7211 C CA . SER B 1 360 ? -17.812 -20.078 -0.514 1 92.94 360 SER B CA 1
ATOM 7212 C C . SER B 1 360 ? -17.875 -19.359 0.834 1 92.94 360 SER B C 1
ATOM 7214 O O . SER B 1 360 ? -17.094 -19.656 1.738 1 92.94 360 SER B O 1
ATOM 7216 N N . LYS B 1 361 ? -18.719 -18.344 0.955 1 90.19 361 LYS B N 1
ATOM 7217 C CA . LYS B 1 361 ? -19 -17.625 2.193 1 90.19 361 LYS B CA 1
ATOM 7218 C C . LYS B 1 361 ? -17.719 -17.156 2.871 1 90.19 361 LYS B C 1
ATOM 7220 O O . LYS B 1 361 ? -17.469 -17.5 4.031 1 90.19 361 LYS B O 1
ATOM 7225 N N . ASN B 1 362 ? -16.938 -16.422 2.18 1 87.06 362 ASN B N 1
ATOM 7226 C CA . ASN B 1 362 ? -15.664 -15.891 2.664 1 87.06 362 ASN B CA 1
ATOM 7227 C C . ASN B 1 362 ? -14.695 -17.016 3.016 1 87.06 362 ASN B C 1
ATOM 7229 O O . ASN B 1 362 ? -13.969 -16.922 4.008 1 87.06 362 ASN B O 1
ATOM 7233 N N . GLY B 1 363 ? -14.773 -18.094 2.307 1 89.88 363 GLY B N 1
ATOM 7234 C CA . GLY B 1 363 ? -13.867 -19.219 2.484 1 89.88 363 GLY B CA 1
ATOM 7235 C C . GLY B 1 363 ? -14.219 -20.094 3.672 1 89.88 363 GLY B C 1
ATOM 7236 O O . GLY B 1 363 ? -13.469 -21 4.027 1 89.88 363 GLY B O 1
ATOM 7237 N N . HIS B 1 364 ? -15.43 -19.938 4.285 1 92.81 364 HIS B N 1
ATOM 7238 C CA . HIS B 1 364 ? -15.766 -20.641 5.516 1 92.81 364 HIS B CA 1
ATOM 7239 C C . HIS B 1 364 ? -16.594 -21.891 5.23 1 92.81 364 HIS B C 1
ATOM 7241 O O . HIS B 1 364 ? -16.891 -22.672 6.141 1 92.81 364 HIS B O 1
ATOM 7247 N N . ALA B 1 365 ? -16.984 -22.031 4.012 1 94.5 365 ALA B N 1
ATOM 7248 C CA . ALA B 1 365 ? -17.766 -23.188 3.631 1 94.5 365 ALA B CA 1
ATOM 7249 C C . ALA B 1 365 ? -17.234 -23.828 2.35 1 94.5 365 ALA B C 1
ATOM 7251 O O . ALA B 1 365 ? -16.828 -23.125 1.424 1 94.5 365 ALA B O 1
ATOM 7252 N N . VAL B 1 366 ? -17.281 -25.172 2.318 1 97.19 366 VAL B N 1
ATOM 7253 C CA . VAL B 1 366 ? -16.844 -25.922 1.147 1 97.19 366 VAL B CA 1
ATOM 7254 C C . VAL B 1 366 ? -18 -26.797 0.641 1 97.19 366 VAL B C 1
ATOM 7256 O O . VAL B 1 366 ? -18.656 -27.5 1.421 1 97.19 366 VAL B O 1
ATOM 7259 N N . GLN B 1 367 ? -18.25 -26.719 -0.583 1 96.56 367 GLN B N 1
ATOM 7260 C CA . GLN B 1 367 ? -19.359 -27.5 -1.155 1 96.56 367 GLN B CA 1
ATOM 7261 C C . GLN B 1 367 ? -18.984 -28.047 -2.527 1 96.56 367 GLN B C 1
ATOM 7263 O O . GLN B 1 367 ? -18.047 -27.562 -3.164 1 96.56 367 GLN B O 1
ATOM 7268 N N . VAL B 1 368 ? -19.719 -29.047 -2.947 1 98.25 368 VAL B N 1
ATOM 7269 C CA . VAL B 1 368 ? -19.5 -29.734 -4.215 1 98.25 368 VAL B CA 1
ATOM 7270 C C . VAL B 1 368 ? -20.75 -29.656 -5.082 1 98.25 368 VAL B C 1
ATOM 7272 O O . VAL B 1 368 ? -21.859 -29.812 -4.582 1 98.25 368 VAL B O 1
ATOM 7275 N N . HIS B 1 369 ? -20.562 -29.359 -6.324 1 98.56 369 HIS B N 1
ATOM 7276 C CA . HIS B 1 369 ? -21.641 -29.328 -7.305 1 98.56 369 HIS B CA 1
ATOM 7277 C C . HIS B 1 369 ? -21.359 -30.281 -8.461 1 98.56 369 HIS B C 1
ATOM 7279 O O . HIS B 1 369 ? -20.203 -30.594 -8.75 1 98.56 369 HIS B O 1
ATOM 7285 N N . VAL B 1 370 ? -22.438 -30.688 -9.031 1 98.31 370 VAL B N 1
ATOM 7286 C CA . VAL B 1 370 ? -22.344 -31.422 -10.289 1 98.31 370 VAL B CA 1
ATOM 7287 C C . VAL B 1 370 ? -22.078 -30.453 -11.438 1 98.31 370 VAL B C 1
ATOM 7289 O O . VAL B 1 370 ? -22.766 -29.438 -11.586 1 98.31 370 VAL B O 1
ATOM 7292 N N . VAL B 1 371 ? -21.109 -30.75 -12.25 1 98.62 371 VAL B N 1
ATOM 7293 C CA . VAL B 1 371 ? -20.641 -29.828 -13.273 1 98.62 371 VAL B CA 1
ATOM 7294 C C . VAL B 1 371 ? -21.719 -29.641 -14.336 1 98.62 371 VAL B C 1
ATOM 7296 O O . VAL B 1 371 ? -21.922 -28.516 -14.82 1 98.62 371 VAL B O 1
ATOM 7299 N N . SER B 1 372 ? -22.422 -30.641 -14.703 1 97.62 372 SER B N 1
ATOM 7300 C CA . SER B 1 372 ? -23.312 -30.641 -15.859 1 97.62 372 SER B CA 1
ATOM 7301 C C . SER B 1 372 ? -24.516 -29.719 -15.633 1 97.62 372 SER B C 1
ATOM 7303 O O . SER B 1 372 ? -24.984 -29.062 -16.562 1 97.62 372 SER B O 1
ATOM 7305 N N . ASP B 1 373 ? -24.984 -29.656 -14.383 1 97.19 373 ASP B N 1
ATOM 7306 C CA . ASP B 1 373 ? -26.234 -28.922 -14.195 1 97.19 373 ASP B CA 1
ATOM 7307 C C . ASP B 1 373 ? -26.172 -28.016 -12.961 1 97.19 373 ASP B C 1
ATOM 7309 O O . ASP B 1 373 ? -27.109 -27.281 -12.672 1 97.19 373 ASP B O 1
ATOM 7313 N N . GLY B 1 374 ? -25.141 -28.094 -12.203 1 97.88 374 GLY B N 1
ATOM 7314 C CA . GLY B 1 374 ? -24.953 -27.172 -11.094 1 97.88 374 GLY B CA 1
ATOM 7315 C C . GLY B 1 374 ? -25.594 -27.656 -9.805 1 97.88 374 GLY B C 1
ATOM 7316 O O . GLY B 1 374 ? -25.516 -26.984 -8.781 1 97.88 374 GLY B O 1
ATOM 7317 N N . GLN B 1 375 ? -26.172 -28.781 -9.789 1 97.5 375 GLN B N 1
ATOM 7318 C CA . GLN B 1 375 ? -26.812 -29.312 -8.586 1 97.5 375 GLN B CA 1
ATOM 7319 C C . GLN B 1 375 ? -25.797 -29.516 -7.461 1 97.5 375 GLN B C 1
ATOM 7321 O O . GLN B 1 375 ? -24.719 -30.062 -7.684 1 97.5 375 GLN B O 1
ATOM 7326 N N . LYS B 1 376 ? -26.234 -29.062 -6.32 1 97.25 376 LYS B N 1
ATOM 7327 C CA . LYS B 1 376 ? -25.375 -29.266 -5.152 1 97.25 376 LYS B CA 1
ATOM 7328 C C . LYS B 1 376 ? -25.375 -30.719 -4.711 1 97.25 376 LYS B C 1
ATOM 7330 O O . LYS B 1 376 ? -26.438 -31.297 -4.434 1 97.25 376 LYS B O 1
ATOM 7335 N N . ARG B 1 377 ? -24.234 -31.281 -4.598 1 97.25 377 ARG B N 1
ATOM 7336 C CA . ARG B 1 377 ? -24.094 -32.688 -4.25 1 97.25 377 ARG B CA 1
ATOM 7337 C C . ARG B 1 377 ? -23.781 -32.875 -2.77 1 97.25 377 ARG B C 1
ATOM 7339 O O . ARG B 1 377 ? -24.281 -33.781 -2.125 1 97.25 377 ARG B O 1
ATOM 7346 N N . ALA B 1 378 ? -22.953 -32.031 -2.262 1 97.75 378 ALA B N 1
ATOM 7347 C CA . ALA B 1 378 ? -22.531 -32.156 -0.871 1 97.75 378 ALA B CA 1
ATOM 7348 C C . ALA B 1 378 ? -22 -30.844 -0.327 1 97.75 378 ALA B C 1
ATOM 7350 O O . ALA B 1 378 ? -21.578 -29.969 -1.095 1 97.75 378 ALA B O 1
ATOM 7351 N N . ALA B 1 379 ? -22.062 -30.703 0.963 1 97.25 379 ALA B N 1
ATOM 7352 C CA . ALA B 1 379 ? -21.469 -29.578 1.684 1 97.25 379 ALA B CA 1
ATOM 7353 C C . ALA B 1 379 ? -20.781 -30.047 2.957 1 97.25 379 ALA B C 1
ATOM 7355 O O . ALA B 1 379 ? -21.359 -30.797 3.752 1 97.25 379 ALA B O 1
ATOM 7356 N N . MET B 1 380 ? -19.562 -29.641 3.025 1 97.06 380 MET B N 1
ATOM 7357 C CA . MET B 1 380 ? -18.828 -30 4.23 1 97.06 380 MET B CA 1
ATOM 7358 C C . MET B 1 380 ? -19.438 -29.344 5.465 1 97.06 380 MET B C 1
ATOM 7360 O O . MET B 1 380 ? -19.859 -28.188 5.418 1 97.06 380 MET B O 1
ATOM 7364 N N . GLN B 1 381 ? -19.422 -30.016 6.582 1 94.81 381 GLN B N 1
ATOM 7365 C CA . GLN B 1 381 ? -20.109 -29.516 7.773 1 94.81 381 GLN B CA 1
ATOM 7366 C C . GLN B 1 381 ? -19.156 -28.734 8.68 1 94.81 381 GLN B C 1
ATOM 7368 O O . GLN B 1 381 ? -19.594 -27.953 9.523 1 94.81 381 GLN B O 1
ATOM 7373 N N . GLU B 1 382 ? -17.891 -29 8.477 1 91.62 382 GLU B N 1
ATOM 7374 C CA . GLU B 1 382 ? -16.906 -28.297 9.289 1 91.62 382 GLU B CA 1
ATOM 7375 C C . GLU B 1 382 ? -17.016 -26.781 9.094 1 91.62 382 GLU B C 1
ATOM 7377 O O . GLU B 1 382 ? -17.219 -26.312 7.977 1 91.62 382 GLU B O 1
ATOM 7382 N N . LYS B 1 383 ? -17.047 -26.062 10.133 1 82.62 383 LYS B N 1
ATOM 7383 C CA . LYS B 1 383 ? -17.016 -24.609 10.07 1 82.62 383 LYS B CA 1
ATOM 7384 C C . LYS B 1 383 ? -15.602 -24.078 10.281 1 82.62 383 LYS B C 1
ATOM 7386 O O . LYS B 1 383 ? -14.992 -24.312 11.32 1 82.62 383 LYS B O 1
ATOM 7391 N N . PHE B 1 384 ? -15.141 -23.406 9.266 1 87.88 384 PHE B N 1
ATOM 7392 C CA . PHE B 1 384 ? -13.773 -22.906 9.32 1 87.88 384 PHE B CA 1
ATOM 7393 C C . PHE B 1 384 ? -13.727 -21.516 9.914 1 87.88 384 PHE B C 1
ATOM 7395 O O . PHE B 1 384 ? -14.617 -20.688 9.656 1 87.88 384 PHE B O 1
ATOM 7402 N N . SER B 1 385 ? -12.797 -21.219 10.734 1 80.56 385 SER B N 1
ATOM 7403 C CA . SER B 1 385 ? -12.625 -19.875 11.305 1 80.56 385 SER B CA 1
ATOM 7404 C C . SER B 1 385 ? -11.781 -19 10.391 1 80.56 385 SER B C 1
ATOM 7406 O O . SER B 1 385 ? -11.672 -17.781 10.625 1 80.56 385 SER B O 1
ATOM 7408 N N . HIS B 1 386 ? -11.211 -19.688 9.414 1 85.56 386 HIS B N 1
ATOM 7409 C CA . HIS B 1 386 ? -10.375 -18.969 8.453 1 85.56 386 HIS B CA 1
ATOM 7410 C C . HIS B 1 386 ? -10.711 -19.375 7.02 1 85.56 386 HIS B C 1
ATOM 7412 O O . HIS B 1 386 ? -11.508 -20.297 6.797 1 85.56 386 HIS B O 1
ATOM 7418 N N . TRP B 1 387 ? -10.102 -18.75 6.074 1 88.81 387 TRP B N 1
ATOM 7419 C CA . TRP B 1 387 ? -10.445 -18.922 4.664 1 88.81 387 TRP B CA 1
ATOM 7420 C C . TRP B 1 387 ? -9.82 -20.188 4.105 1 88.81 387 TRP B C 1
ATOM 7422 O O . TRP B 1 387 ? -8.625 -20.438 4.285 1 88.81 387 TRP B O 1
ATOM 7432 N N . CYS B 1 388 ? -10.633 -20.922 3.525 1 94.62 388 CYS B N 1
ATOM 7433 C CA . CYS B 1 388 ? -10.133 -22.078 2.779 1 94.62 388 CYS B CA 1
ATOM 7434 C C . CYS B 1 388 ? -9.734 -21.672 1.363 1 94.62 388 CYS B C 1
ATOM 7436 O O . CYS B 1 388 ? -10.594 -21.297 0.558 1 94.62 388 CYS B O 1
ATOM 7438 N N . ARG B 1 389 ? -8.492 -21.844 1.032 1 94.38 389 ARG B N 1
ATOM 7439 C CA . ARG B 1 389 ? -8.016 -21.344 -0.254 1 94.38 389 ARG B CA 1
ATOM 7440 C C . ARG B 1 389 ? -7.266 -22.438 -1.018 1 94.38 389 ARG B C 1
ATOM 7442 O O . ARG B 1 389 ? -6.719 -22.172 -2.092 1 94.38 389 ARG B O 1
ATOM 7449 N N . SER B 1 390 ? -7.188 -23.562 -0.469 1 95.94 390 SER B N 1
ATOM 7450 C CA . SER B 1 390 ? -6.523 -24.703 -1.112 1 95.94 390 SER B CA 1
ATOM 7451 C C . SER B 1 390 ? -7.43 -25.922 -1.153 1 95.94 390 SER B C 1
ATOM 7453 O O . SER B 1 390 ? -7.809 -26.453 -0.108 1 95.94 390 SER B O 1
ATOM 7455 N N . LEU B 1 391 ? -7.844 -26.344 -2.32 1 97.75 391 LEU B N 1
ATOM 7456 C CA . LEU B 1 391 ? -8.703 -27.484 -2.59 1 97.75 391 LEU B CA 1
ATOM 7457 C C . LEU B 1 391 ? -8.094 -28.391 -3.664 1 97.75 391 LEU B C 1
ATOM 7459 O O . LEU B 1 391 ? -7.77 -27.922 -4.758 1 97.75 391 LEU B O 1
ATOM 7463 N N . LYS B 1 392 ? -7.891 -29.688 -3.344 1 97.81 392 LYS B N 1
ATOM 7464 C CA . LYS B 1 392 ? -7.301 -30.609 -4.309 1 97.81 392 LYS B CA 1
ATOM 7465 C C . LYS B 1 392 ? -8.039 -31.938 -4.316 1 97.81 392 LYS B C 1
ATOM 7467 O O . LYS B 1 392 ? -8.133 -32.625 -3.285 1 97.81 392 LYS B O 1
ATOM 7472 N N . TRP B 1 393 ? -8.516 -32.312 -5.516 1 98.31 393 TRP B N 1
ATOM 7473 C CA . TRP B 1 393 ? -9.117 -33.625 -5.672 1 98.31 393 TRP B CA 1
ATOM 7474 C C . TRP B 1 393 ? -8.055 -34.719 -5.742 1 98.31 393 TRP B C 1
ATOM 7476 O O . TRP B 1 393 ? -7.012 -34.531 -6.379 1 98.31 393 TRP B O 1
ATOM 7486 N N . HIS B 1 394 ? -8.391 -35.812 -5.074 1 97.88 394 HIS B N 1
ATOM 7487 C CA . HIS B 1 394 ? -7.59 -37 -5.328 1 97.88 394 HIS B CA 1
ATOM 7488 C C . HIS B 1 394 ? -7.664 -37.406 -6.793 1 97.88 394 HIS B C 1
ATOM 7490 O O . HIS B 1 394 ? -8.719 -37.281 -7.418 1 97.88 394 HIS B O 1
ATOM 7496 N N . PRO B 1 395 ? -6.59 -37.938 -7.312 1 96.31 395 PRO B N 1
ATOM 7497 C CA . PRO B 1 395 ? -6.566 -38.219 -8.758 1 96.31 395 PRO B CA 1
ATOM 7498 C C . PRO B 1 395 ? -7.492 -39.344 -9.164 1 96.31 395 PRO B C 1
ATOM 7500 O O . PRO B 1 395 ? -7.98 -39.375 -10.297 1 96.31 395 PRO B O 1
ATOM 7503 N N . THR B 1 396 ? -7.695 -40.312 -8.281 1 94.88 396 THR B N 1
ATOM 7504 C CA . THR B 1 396 ? -8.43 -41.5 -8.727 1 94.88 396 THR B CA 1
ATOM 7505 C C . THR B 1 396 ? -9.609 -41.781 -7.797 1 94.88 396 THR B C 1
ATOM 7507 O O . THR B 1 396 ? -10.484 -42.562 -8.125 1 94.88 396 THR B O 1
ATOM 7510 N N . GLU B 1 397 ? -9.664 -41.188 -6.641 1 94.94 397 GLU B N 1
ATOM 7511 C CA . GLU B 1 397 ? -10.727 -41.438 -5.668 1 94.94 397 GLU B CA 1
ATOM 7512 C C . GLU B 1 397 ? -11.547 -40.156 -5.426 1 94.94 397 GLU B C 1
ATOM 7514 O O . GLU B 1 397 ? -11.07 -39.062 -5.672 1 94.94 397 GLU B O 1
ATOM 7519 N N . PRO B 1 398 ? -12.734 -40.312 -5.027 1 94.12 398 PRO B N 1
ATOM 7520 C CA . PRO B 1 398 ? -13.57 -39.156 -4.77 1 94.12 398 PRO B CA 1
ATOM 7521 C C . PRO B 1 398 ? -13.273 -38.5 -3.418 1 94.12 398 PRO B C 1
ATOM 7523 O O . PRO B 1 398 ? -14.156 -38.438 -2.561 1 94.12 398 PRO B O 1
ATOM 7526 N N . LYS B 1 399 ? -12.078 -38.062 -3.27 1 97.06 399 LYS B N 1
ATOM 7527 C CA . LYS B 1 399 ? -11.602 -37.406 -2.059 1 97.06 399 LYS B CA 1
ATOM 7528 C C . LYS B 1 399 ? -11.055 -36 -2.369 1 97.06 399 LYS B C 1
ATOM 7530 O O . LYS B 1 399 ? -10.469 -35.781 -3.436 1 97.06 399 LYS B O 1
ATOM 7535 N N . ILE B 1 400 ? -11.266 -35.156 -1.392 1 98.25 400 ILE B N 1
ATOM 7536 C CA . ILE B 1 400 ? -10.758 -33.781 -1.509 1 98.25 400 ILE B CA 1
ATOM 7537 C C . ILE B 1 400 ? -9.852 -33.469 -0.325 1 98.25 400 ILE B C 1
ATOM 7539 O O . ILE B 1 400 ? -10.242 -33.656 0.831 1 98.25 400 ILE B O 1
ATOM 7543 N N . ALA B 1 401 ? -8.625 -33.094 -0.603 1 98.19 401 ALA B N 1
ATOM 7544 C CA . ALA B 1 401 ? -7.734 -32.562 0.424 1 98.19 401 ALA B CA 1
ATOM 7545 C C . ALA B 1 401 ? -7.867 -31.031 0.53 1 98.19 401 ALA B C 1
ATOM 7547 O O . ALA B 1 401 ? -7.996 -30.344 -0.483 1 98.19 401 ALA B O 1
ATOM 7548 N N . LEU B 1 402 ? -7.914 -30.469 1.688 1 97.75 402 LEU B N 1
ATOM 7549 C CA . LEU B 1 402 ? -7.98 -29.031 1.914 1 97.75 402 LEU B CA 1
ATOM 7550 C C . LEU B 1 402 ? -7.305 -28.656 3.229 1 97.75 402 LEU B C 1
ATOM 7552 O O . LEU B 1 402 ? -7.062 -29.516 4.074 1 97.75 402 LEU B O 1
ATOM 7556 N N . CYS B 1 403 ? -6.926 -27.406 3.354 1 95.12 403 CYS B N 1
ATOM 7557 C CA . CYS B 1 403 ? -6.371 -26.922 4.613 1 95.12 403 CYS B CA 1
ATOM 7558 C C . CYS B 1 403 ? -6.898 -25.531 4.941 1 95.12 403 CYS B C 1
ATOM 7560 O O . CYS B 1 403 ? -7.277 -24.781 4.047 1 95.12 403 CYS B O 1
ATOM 7562 N N . VAL B 1 404 ? -7.047 -25.281 6.168 1 92.44 404 VAL B N 1
ATOM 7563 C CA . VAL B 1 404 ? -7.496 -24 6.727 1 92.44 404 VAL B CA 1
ATOM 7564 C C . VAL B 1 404 ? -6.723 -23.703 8.008 1 92.44 404 VAL B C 1
ATOM 7566 O O . VAL B 1 404 ? -6.902 -24.375 9.023 1 92.44 404 VAL B O 1
ATOM 7569 N N . ASP B 1 405 ? -5.887 -22.688 7.895 1 87.38 405 ASP B N 1
ATOM 7570 C CA . ASP B 1 405 ? -5.094 -22.281 9.055 1 87.38 405 ASP B CA 1
ATOM 7571 C C . ASP B 1 405 ? -4.293 -23.453 9.602 1 87.38 405 ASP B C 1
ATOM 7573 O O . ASP B 1 405 ? -3.502 -24.062 8.883 1 87.38 405 ASP B O 1
ATOM 7577 N N . GLU B 1 406 ? -4.66 -23.984 10.844 1 89.5 406 GLU B N 1
ATOM 7578 C CA . GLU B 1 406 ? -3.885 -25.031 11.492 1 89.5 406 GLU B CA 1
ATOM 7579 C C . GLU B 1 406 ? -4.414 -26.406 11.133 1 89.5 406 GLU B C 1
ATOM 7581 O O . GLU B 1 406 ? -3.842 -27.422 11.539 1 89.5 406 GLU B O 1
ATOM 7586 N N . ASP B 1 407 ? -5.473 -26.453 10.32 1 93.56 407 ASP B N 1
ATOM 7587 C CA . ASP B 1 407 ? -6.152 -27.719 10.07 1 93.56 407 ASP B CA 1
ATOM 7588 C C . ASP B 1 407 ? -5.957 -28.172 8.625 1 93.56 407 ASP B C 1
ATOM 7590 O O . ASP B 1 407 ? -5.898 -27.328 7.711 1 93.56 407 ASP B O 1
ATOM 7594 N N . ALA B 1 408 ? -5.844 -29.422 8.383 1 96.19 408 ALA B N 1
ATOM 7595 C CA . ALA B 1 408 ? -5.906 -30.062 7.074 1 96.19 408 ALA B CA 1
ATOM 7596 C C . ALA B 1 408 ? -6.875 -31.25 7.094 1 96.19 408 ALA B C 1
ATOM 7598 O O . ALA B 1 408 ? -6.969 -31.969 8.094 1 96.19 408 ALA B O 1
ATOM 7599 N N . TYR B 1 409 ? -7.609 -31.422 6.027 1 97.25 409 TYR B N 1
ATOM 7600 C CA . TYR B 1 409 ? -8.641 -32.438 5.965 1 97.25 409 TYR B CA 1
ATOM 7601 C C . TYR B 1 409 ? -8.531 -33.25 4.684 1 97.25 409 TYR B C 1
ATOM 7603 O O . TYR B 1 409 ? -8.047 -32.781 3.664 1 97.25 409 TYR B O 1
ATOM 7611 N N . ILE B 1 410 ? -8.922 -34.5 4.742 1 97.69 410 ILE B N 1
ATOM 7612 C CA . ILE B 1 410 ? -9.375 -35.25 3.59 1 97.69 410 ILE B CA 1
ATOM 7613 C C . ILE B 1 410 ? -10.867 -35.531 3.715 1 97.69 410 ILE B C 1
ATOM 7615 O O . ILE B 1 410 ? -11.32 -36.125 4.699 1 97.69 410 ILE B O 1
ATOM 7619 N N . TRP B 1 411 ? -11.617 -35.094 2.766 1 98.19 411 TRP B N 1
ATOM 7620 C CA . TRP B 1 411 ? -13.078 -35.156 2.797 1 98.19 411 TRP B CA 1
ATOM 7621 C C . TRP B 1 411 ? -13.609 -35.938 1.601 1 98.19 411 TRP B C 1
ATOM 7623 O O . TRP B 1 411 ? -13.141 -35.75 0.474 1 98.19 411 TRP B O 1
ATOM 7633 N N . ASP B 1 412 ? -14.484 -36.844 1.857 1 97.88 412 ASP B N 1
ATOM 7634 C CA . ASP B 1 412 ? -15.203 -37.594 0.823 1 97.88 412 ASP B CA 1
ATOM 7635 C C . ASP B 1 412 ? -16.625 -37.031 0.647 1 97.88 412 ASP B C 1
ATOM 7637 O O . ASP B 1 412 ? -17.484 -37.281 1.485 1 97.88 412 ASP B O 1
ATOM 7641 N N . PRO B 1 413 ? -16.859 -36.375 -0.437 1 97.56 413 PRO B N 1
ATOM 7642 C CA . PRO B 1 413 ? -18.188 -35.781 -0.625 1 97.56 413 PRO B CA 1
ATOM 7643 C C . PRO B 1 413 ? -19.203 -36.75 -1.159 1 97.56 413 PRO B C 1
ATOM 7645 O O . PRO B 1 413 ? -20.375 -36.406 -1.359 1 97.56 413 PRO B O 1
ATOM 7648 N N . SER B 1 414 ? -18.859 -38 -1.445 1 94.5 414 SER B N 1
ATOM 7649 C CA . SER B 1 414 ? -19.766 -38.969 -2.061 1 94.5 414 SER B CA 1
ATOM 7650 C C . SER B 1 414 ? -20.625 -39.656 -1.013 1 94.5 414 SER B C 1
ATOM 7652 O O . SER B 1 414 ? -21.609 -40.312 -1.351 1 94.5 414 SER B O 1
ATOM 7654 N N . ASP B 1 415 ? -20.219 -39.469 0.172 1 90.94 415 ASP B N 1
ATOM 7655 C CA . ASP B 1 415 ? -20.922 -40.188 1.24 1 90.94 415 ASP B CA 1
ATOM 7656 C C . ASP B 1 415 ? -22.047 -39.312 1.808 1 90.94 415 ASP B C 1
ATOM 7658 O O . ASP B 1 415 ? -21.969 -38.844 2.943 1 90.94 415 ASP B O 1
ATOM 7662 N N . GLY B 1 416 ? -23.156 -39.156 1.098 1 91.56 416 GLY B N 1
ATOM 7663 C CA . GLY B 1 416 ? -24.312 -38.375 1.558 1 91.56 416 GLY B CA 1
ATOM 7664 C C . GLY B 1 416 ? -24.188 -36.906 1.3 1 91.56 416 GLY B C 1
ATOM 7665 O O . GLY B 1 416 ? -23.203 -36.438 0.709 1 91.56 416 GLY B O 1
ATOM 7666 N N . PRO B 1 417 ? -25.141 -36.125 1.845 1 94.88 417 PRO B N 1
ATOM 7667 C CA . PRO B 1 417 ? -25.172 -34.688 1.581 1 94.88 417 PRO B CA 1
ATOM 7668 C C . PRO B 1 417 ? -24.109 -33.906 2.35 1 94.88 417 PRO B C 1
ATOM 7670 O O . PRO B 1 417 ? -23.75 -32.781 1.969 1 94.88 417 PRO B O 1
ATOM 7673 N N . ASN B 1 418 ? -23.641 -34.5 3.377 1 96.44 418 ASN B N 1
ATOM 7674 C CA . ASN B 1 418 ? -22.625 -33.844 4.184 1 96.44 418 ASN B CA 1
ATOM 7675 C C . ASN B 1 418 ? -21.234 -34.406 3.891 1 96.44 418 ASN B C 1
ATOM 7677 O O . ASN B 1 418 ? -20.234 -33.844 4.328 1 96.44 418 ASN B O 1
ATOM 7681 N N . GLY B 1 419 ? -21.188 -35.469 3.113 1 96.69 419 GLY B N 1
ATOM 7682 C CA . GLY B 1 419 ? -19.938 -36.188 2.957 1 96.69 419 GLY B CA 1
ATOM 7683 C C . GLY B 1 419 ? -19.375 -36.719 4.266 1 96.69 419 GLY B C 1
ATOM 7684 O O . GLY B 1 419 ? -20.109 -36.812 5.266 1 96.69 419 GLY B O 1
ATOM 7685 N N . LYS B 1 420 ? -18.156 -37.156 4.203 1 96.56 420 LYS B N 1
ATOM 7686 C CA . LYS B 1 420 ? -17.484 -37.719 5.379 1 96.56 420 LYS B CA 1
ATOM 7687 C C . LYS B 1 420 ? -16.031 -37.25 5.449 1 96.56 420 LYS B C 1
ATOM 7689 O O . LYS B 1 420 ? -15.289 -37.344 4.465 1 96.56 420 LYS B O 1
ATOM 7694 N N . VAL B 1 421 ? -15.68 -36.688 6.555 1 96.69 421 VAL B N 1
ATOM 7695 C CA . VAL B 1 421 ? -14.273 -36.344 6.781 1 96.69 421 VAL B CA 1
ATOM 7696 C C . VAL B 1 421 ? -13.469 -37.625 7.082 1 96.69 421 VAL B C 1
ATOM 7698 O O . VAL B 1 421 ? -13.727 -38.312 8.078 1 96.69 421 VAL B O 1
ATOM 7701 N N . LEU B 1 422 ? -12.492 -37.906 6.273 1 95.81 422 LEU B N 1
ATOM 7702 C CA . LEU B 1 422 ? -11.711 -39.125 6.379 1 95.81 422 LEU B CA 1
ATOM 7703 C C . LEU B 1 422 ? -10.453 -38.875 7.211 1 95.81 422 LEU B C 1
ATOM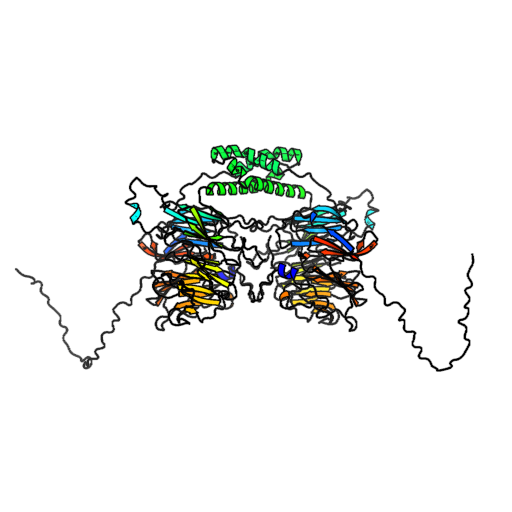 7705 O O . LEU B 1 422 ? -9.953 -39.812 7.855 1 95.81 422 LEU B O 1
ATOM 7709 N N . GLN B 1 423 ? -9.906 -37.719 7.082 1 96.06 423 GLN B N 1
ATOM 7710 C CA . GLN B 1 423 ? -8.711 -37.344 7.82 1 96.06 423 GLN B CA 1
ATOM 7711 C C . GLN B 1 423 ? -8.844 -35.938 8.367 1 96.06 423 GLN B C 1
ATOM 7713 O O . GLN B 1 423 ? -9.43 -35.062 7.723 1 96.06 423 GLN B O 1
ATOM 7718 N N . HIS B 1 424 ? -8.297 -35.719 9.555 1 96.12 424 HIS B N 1
ATOM 7719 C CA . HIS B 1 424 ? -8.164 -34.406 10.164 1 96.12 424 HIS B CA 1
ATOM 7720 C C . HIS B 1 424 ? -6.816 -34.25 10.859 1 96.12 424 HIS B C 1
ATOM 7722 O O . HIS B 1 424 ? -6.539 -34.938 11.844 1 96.12 424 HIS B O 1
ATOM 7728 N N . PHE B 1 425 ? -6.016 -33.469 10.258 1 95.81 425 PHE B N 1
ATOM 7729 C CA . PHE B 1 425 ? -4.719 -33.094 10.82 1 95.81 425 PHE B CA 1
ATOM 7730 C C . PHE B 1 425 ? -4.75 -31.688 11.398 1 95.81 425 PHE B C 1
ATOM 7732 O O . PHE B 1 425 ? -5.316 -30.781 10.789 1 95.81 425 PHE B O 1
ATOM 7739 N N . LYS B 1 426 ? -4.164 -31.453 12.547 1 93.62 426 LYS B N 1
ATOM 7740 C CA . LYS B 1 426 ? -4.109 -30.125 13.18 1 93.62 426 LYS B CA 1
ATOM 7741 C C . LYS B 1 426 ? -2.719 -29.844 13.734 1 93.62 426 LYS B C 1
ATOM 7743 O O . LYS B 1 426 ? -2.215 -30.594 14.578 1 93.62 426 LYS B O 1
ATOM 7748 N N . VAL B 1 427 ? -2.137 -28.812 13.164 1 90.38 427 VAL B N 1
ATOM 7749 C CA . VAL B 1 427 ? -0.828 -28.406 13.672 1 90.38 427 VAL B CA 1
ATOM 7750 C C . VAL B 1 427 ? -0.966 -27.859 15.094 1 90.38 427 VAL B C 1
ATOM 7752 O O . VAL B 1 427 ? -1.917 -27.141 15.391 1 90.38 427 VAL B O 1
ATOM 7755 N N . LYS B 1 428 ? -0.138 -28.203 15.977 1 80.62 428 LYS B N 1
ATOM 7756 C CA . LYS B 1 428 ? -0.109 -27.672 17.328 1 80.62 428 LYS B CA 1
ATOM 7757 C C . LYS B 1 428 ? 0.511 -26.266 17.359 1 80.62 428 LYS B C 1
ATOM 7759 O O . LYS B 1 428 ? 1.618 -26.078 16.859 1 80.62 428 LYS B O 1
ATOM 7764 N N . SER B 1 429 ? -0.27 -25.234 17.516 1 71.56 429 SER B N 1
ATOM 7765 C CA . SER B 1 429 ? 0.329 -23.906 17.562 1 71.56 429 SER B CA 1
ATOM 7766 C C . SER B 1 429 ? 0.204 -23.297 18.953 1 71.56 429 SER B C 1
ATOM 7768 O O . SER B 1 429 ? -0.784 -23.531 19.656 1 71.56 429 SER B O 1
ATOM 7770 N N . ASP B 1 430 ? 1.393 -22.703 19.391 1 64.62 430 ASP B N 1
ATOM 7771 C CA . ASP B 1 430 ? 1.341 -21.906 20.625 1 64.62 430 ASP B CA 1
ATOM 7772 C C . ASP B 1 430 ? 0.616 -20.578 20.391 1 64.62 430 ASP B C 1
ATOM 7774 O O . ASP B 1 430 ? 0.661 -20.031 19.281 1 64.62 430 ASP B O 1
ATOM 7778 N N . LYS B 1 431 ? -0.193 -20.125 21.281 1 58.38 431 LYS B N 1
ATOM 7779 C CA . LYS B 1 431 ? -1.092 -18.984 21.234 1 58.38 431 LYS B CA 1
ATOM 7780 C C . LYS B 1 431 ? -0.395 -17.766 20.625 1 58.38 431 LYS B C 1
ATOM 7782 O O . LYS B 1 431 ? -0.999 -17.016 19.844 1 58.38 431 LYS B O 1
ATOM 7787 N N . GLY B 1 432 ? 0.862 -17.625 20.891 1 56.62 432 GLY B N 1
ATOM 7788 C CA . GLY B 1 432 ? 1.506 -16.406 20.422 1 56.62 432 GLY B CA 1
ATOM 7789 C C . GLY B 1 432 ? 1.809 -16.422 18.938 1 56.62 432 GLY B C 1
ATOM 7790 O O . GLY B 1 432 ? 1.962 -15.375 18.328 1 56.62 432 GLY B O 1
ATOM 7791 N N . HIS B 1 433 ? 1.874 -17.672 18.359 1 59.22 433 HIS B N 1
ATOM 7792 C CA . HIS B 1 433 ? 2.334 -17.781 16.984 1 59.22 433 HIS B CA 1
ATOM 7793 C C . HIS B 1 433 ? 1.18 -18.094 16.047 1 59.22 433 HIS B C 1
ATOM 7795 O O . HIS B 1 433 ? 1.385 -18.281 14.844 1 59.22 433 HIS B O 1
ATOM 7801 N N . MET B 1 434 ? 0.07 -18.156 16.562 1 56.25 434 MET B N 1
ATOM 7802 C CA . MET B 1 434 ? -1.045 -18.828 15.883 1 56.25 434 MET B CA 1
ATOM 7803 C C . MET B 1 434 ? -1.313 -18.188 14.523 1 56.25 434 MET B C 1
ATOM 7805 O O . MET B 1 434 ? -1.592 -18.875 13.555 1 56.25 434 MET B O 1
ATOM 7809 N N . ARG B 1 435 ? -1.067 -16.891 14.391 1 59.47 435 ARG B N 1
ATOM 7810 C CA . ARG B 1 435 ? -1.543 -16.281 13.164 1 59.47 435 ARG B CA 1
ATOM 7811 C C . ARG B 1 435 ? -0.573 -16.531 12.016 1 59.47 435 ARG B C 1
ATOM 7813 O O . ARG B 1 435 ? -0.929 -16.359 10.844 1 59.47 435 ARG B O 1
ATOM 7820 N N . MET B 1 436 ? 0.576 -17.156 12.312 1 67.38 436 MET B N 1
ATOM 7821 C CA . MET B 1 436 ? 1.575 -17.266 11.258 1 67.38 436 MET B CA 1
ATOM 7822 C C . MET B 1 436 ? 2.014 -18.719 11.062 1 67.38 436 MET B C 1
ATOM 7824 O O . MET B 1 436 ? 2.855 -19.016 10.211 1 67.38 436 MET B O 1
ATOM 7828 N N . SER B 1 437 ? 1.469 -19.625 11.797 1 72.81 437 SER B N 1
ATOM 7829 C CA . SER B 1 437 ? 1.938 -21 11.773 1 72.81 437 SER B CA 1
ATOM 7830 C C . SER B 1 437 ? 0.963 -21.906 11.023 1 72.81 437 SER B C 1
ATOM 7832 O O . SER B 1 437 ? 1.061 -23.141 11.094 1 72.81 437 SER B O 1
ATOM 7834 N N . GLY B 1 438 ? 0.157 -21.422 10.211 1 83.56 438 GLY B N 1
ATOM 7835 C CA . GLY B 1 438 ? -0.896 -22.219 9.602 1 83.56 438 GLY B CA 1
ATOM 7836 C C . GLY B 1 438 ? -0.439 -22.969 8.359 1 83.56 438 GLY B C 1
ATOM 7837 O O . GLY B 1 438 ? 0.708 -22.828 7.93 1 83.56 438 GLY B O 1
ATOM 7838 N N . CYS B 1 439 ? -1.303 -23.953 7.859 1 88.94 439 CYS B N 1
ATOM 7839 C CA . CYS B 1 439 ? -1.122 -24.672 6.602 1 88.94 439 CYS B CA 1
ATOM 7840 C C . CYS B 1 439 ? -1.428 -23.766 5.414 1 88.94 439 CYS B C 1
ATOM 7842 O O . CYS B 1 439 ? -2.438 -23.062 5.41 1 88.94 439 CYS B O 1
ATOM 7844 N N . GLN B 1 440 ? -0.541 -23.828 4.469 1 89.62 440 GLN B N 1
ATOM 7845 C CA . GLN B 1 440 ? -0.676 -22.922 3.332 1 89.62 440 GLN B CA 1
ATOM 7846 C C . GLN B 1 440 ? -1.26 -23.641 2.121 1 89.62 440 GLN B C 1
ATOM 7848 O O . GLN B 1 440 ? -2.043 -23.062 1.364 1 89.62 440 GLN B O 1
ATOM 7853 N N . ASP B 1 441 ? -0.868 -24.828 1.927 1 93.44 441 ASP B N 1
ATOM 7854 C CA . ASP B 1 441 ? -1.288 -25.562 0.735 1 93.44 441 ASP B CA 1
ATOM 7855 C C . ASP B 1 441 ? -1.223 -27.078 0.963 1 93.44 441 ASP B C 1
ATOM 7857 O O . ASP B 1 441 ? -0.559 -27.531 1.893 1 93.44 441 ASP B O 1
ATOM 7861 N N . VAL B 1 442 ? -1.975 -27.812 0.126 1 95.25 442 VAL B N 1
ATOM 7862 C CA . VAL B 1 442 ? -1.973 -29.281 0.116 1 95.25 442 VAL B CA 1
ATOM 7863 C C . VAL B 1 442 ? -1.809 -29.781 -1.315 1 95.25 442 VAL B C 1
ATOM 7865 O O . VAL B 1 442 ? -2.188 -29.094 -2.27 1 95.25 442 VAL B O 1
ATOM 7868 N N . TRP B 1 443 ? -1.268 -31 -1.503 1 93.31 443 TRP B N 1
ATOM 7869 C CA . TRP B 1 443 ? -1.108 -31.609 -2.82 1 93.31 443 TRP B CA 1
ATOM 7870 C C . TRP B 1 443 ? -1.109 -33.125 -2.721 1 93.31 443 TRP B C 1
ATOM 7872 O O . TRP B 1 443 ? -0.605 -33.688 -1.746 1 93.31 443 TRP B O 1
ATOM 7882 N N . TRP B 1 444 ? -1.623 -33.688 -3.748 1 95.56 444 TRP B N 1
ATOM 7883 C CA . TRP B 1 444 ? -1.471 -35.125 -3.912 1 95.56 444 TRP B CA 1
ATOM 7884 C C . TRP B 1 444 ? -0.244 -35.469 -4.758 1 95.56 444 TRP B C 1
ATOM 7886 O O . TRP B 1 444 ? 0.042 -34.781 -5.738 1 95.56 444 TRP B O 1
ATOM 7896 N N . MET B 1 445 ? 0.405 -36.438 -4.359 1 94.44 445 MET B N 1
ATOM 7897 C CA . MET B 1 445 ? 1.563 -36.906 -5.113 1 94.44 445 MET B CA 1
ATOM 7898 C C . MET B 1 445 ? 1.521 -38.406 -5.285 1 94.44 445 MET B C 1
ATOM 7900 O O . MET B 1 445 ? 0.744 -39.094 -4.613 1 94.44 445 MET B O 1
ATOM 7904 N N . ASP B 1 446 ? 2.316 -38.906 -6.25 1 92.75 446 ASP B N 1
ATOM 7905 C CA . ASP B 1 446 ? 2.48 -40.344 -6.5 1 92.75 446 ASP B CA 1
ATOM 7906 C C . ASP B 1 446 ? 1.133 -41.031 -6.734 1 92.75 446 ASP B C 1
ATOM 7908 O O . ASP B 1 446 ? 0.795 -42 -6.062 1 92.75 446 ASP B O 1
ATOM 7912 N N . GLU B 1 447 ? 0.385 -40.469 -7.648 1 91.81 447 GLU B N 1
ATOM 7913 C CA . GLU B 1 447 ? -0.912 -40.969 -8.078 1 91.81 447 GLU B CA 1
ATOM 7914 C C . GLU B 1 447 ? -1.901 -41 -6.918 1 91.81 447 GLU B C 1
ATOM 7916 O O . GLU B 1 447 ? -2.723 -41.906 -6.82 1 91.81 447 GLU B O 1
ATOM 7921 N N . GLY B 1 448 ? -1.661 -40.156 -5.91 1 94.44 448 GLY B N 1
ATOM 7922 C CA . GLY B 1 448 ? -2.619 -39.969 -4.828 1 94.44 448 GLY B CA 1
ATOM 7923 C C . GLY B 1 448 ? -2.248 -40.719 -3.566 1 94.44 448 GLY B C 1
ATOM 7924 O O . GLY B 1 448 ? -2.949 -40.625 -2.557 1 94.44 448 GLY B O 1
ATOM 7925 N N . ARG B 1 449 ? -1.18 -41.375 -3.588 1 94.12 449 ARG B N 1
ATOM 7926 C CA . ARG B 1 449 ? -0.742 -42.156 -2.418 1 94.12 449 ARG B CA 1
ATOM 7927 C C . ARG B 1 449 ? -0.18 -41.219 -1.346 1 94.12 449 ARG B C 1
ATOM 7929 O O . ARG B 1 449 ? -0.3 -41.5 -0.151 1 94.12 449 ARG B O 1
ATOM 7936 N N . LEU B 1 450 ? 0.414 -40.188 -1.758 1 95.75 450 LEU B N 1
ATOM 7937 C CA . LEU B 1 450 ? 1.061 -39.281 -0.84 1 95.75 450 LEU B CA 1
ATOM 7938 C C . LEU B 1 450 ? 0.296 -37.938 -0.776 1 95.75 450 LEU B C 1
ATOM 7940 O O . LEU B 1 450 ? -0.12 -37.406 -1.808 1 95.75 450 LEU B O 1
ATOM 7944 N N . LEU B 1 451 ? 0.096 -37.469 0.438 1 96.75 451 LEU B N 1
ATOM 7945 C CA . LEU B 1 451 ? -0.448 -36.156 0.673 1 96.75 451 LEU B CA 1
ATOM 7946 C C . LEU B 1 451 ? 0.625 -35.219 1.221 1 96.75 451 LEU B C 1
ATOM 7948 O O . LEU B 1 451 ? 1.226 -35.5 2.262 1 96.75 451 LEU B O 1
ATOM 7952 N N . GLY B 1 452 ? 0.887 -34.156 0.455 1 96.25 452 GLY B N 1
ATOM 7953 C CA . GLY B 1 452 ? 1.809 -33.156 0.917 1 96.25 452 GLY B CA 1
ATOM 7954 C C . GLY B 1 452 ? 1.112 -31.969 1.572 1 96.25 452 GLY B C 1
ATOM 7955 O O . GLY B 1 452 ? 0.056 -31.531 1.11 1 96.25 452 GLY B O 1
ATOM 7956 N N . LEU B 1 453 ? 1.682 -31.453 2.656 1 95.12 453 LEU B N 1
ATOM 7957 C CA . LEU B 1 453 ? 1.21 -30.281 3.375 1 95.12 453 LEU B CA 1
ATOM 7958 C C . LEU B 1 453 ? 2.34 -29.266 3.566 1 95.12 453 LEU B C 1
ATOM 7960 O O . LEU B 1 453 ? 3.428 -29.625 4.023 1 95.12 453 LEU B O 1
ATOM 7964 N N . GLU B 1 454 ? 2.061 -28.094 3.174 1 93.25 454 GLU B N 1
ATOM 7965 C CA . GLU B 1 454 ? 3.033 -27.016 3.373 1 93.25 454 GLU B CA 1
ATOM 7966 C C . GLU B 1 454 ? 2.561 -26.031 4.438 1 93.25 454 GLU B C 1
ATOM 7968 O O . GLU B 1 454 ? 1.43 -25.547 4.383 1 93.25 454 GLU B O 1
ATOM 7973 N N . SER B 1 455 ? 3.445 -25.734 5.371 1 90.69 455 SER B N 1
ATOM 7974 C CA . SER B 1 455 ? 3.135 -24.766 6.418 1 90.69 455 SER B CA 1
ATOM 7975 C C . SER B 1 455 ? 3.67 -23.375 6.062 1 90.69 455 SER B C 1
ATOM 7977 O O . SER B 1 455 ? 4.527 -23.25 5.188 1 90.69 455 SER B O 1
ATOM 7979 N N . SER B 1 456 ? 3.227 -22.391 6.777 1 85.38 456 SER B N 1
ATOM 7980 C CA . SER B 1 456 ? 3.547 -21 6.496 1 85.38 456 SER B CA 1
ATOM 7981 C C . SER B 1 456 ? 5.031 -20.719 6.719 1 85.38 456 SER B C 1
ATOM 7983 O O . SER B 1 456 ? 5.582 -19.766 6.148 1 85.38 456 SER B O 1
ATOM 7985 N N . ASP B 1 457 ? 5.66 -21.484 7.566 1 86.31 457 ASP B N 1
ATOM 7986 C CA . ASP B 1 457 ? 7.082 -21.25 7.812 1 86.31 457 ASP B CA 1
ATOM 7987 C C . ASP B 1 457 ? 7.938 -21.938 6.754 1 86.31 457 ASP B C 1
ATOM 7989 O O . ASP B 1 457 ? 9.164 -21.781 6.738 1 86.31 457 ASP B O 1
ATOM 7993 N N . GLY B 1 458 ? 7.305 -22.75 5.879 1 91 458 GLY B N 1
ATOM 7994 C CA . GLY B 1 458 ? 8.031 -23.391 4.793 1 91 458 GLY B CA 1
ATOM 7995 C C . GLY B 1 458 ? 8.242 -24.875 5.016 1 91 458 GLY B C 1
ATOM 7996 O O . GLY B 1 458 ? 8.727 -25.578 4.129 1 91 458 GLY B O 1
ATOM 7997 N N . SER B 1 459 ? 7.867 -25.375 6.168 1 94.06 459 SER B N 1
ATOM 7998 C CA . SER B 1 459 ? 7.988 -26.797 6.43 1 94.06 459 SER B CA 1
ATOM 7999 C C . SER B 1 459 ? 6.988 -27.594 5.602 1 94.06 459 SER B C 1
ATOM 8001 O O . SER B 1 459 ? 5.906 -27.109 5.277 1 94.06 459 SER B O 1
ATOM 8003 N N . VAL B 1 460 ? 7.395 -28.797 5.297 1 95.69 460 VAL B N 1
ATOM 8004 C CA . VAL B 1 460 ? 6.566 -29.656 4.465 1 95.69 460 VAL B CA 1
ATOM 8005 C C . VAL B 1 460 ? 6.367 -31.016 5.156 1 95.69 460 VAL B C 1
ATOM 8007 O O . VAL B 1 460 ? 7.324 -31.594 5.668 1 95.69 460 VAL B O 1
ATOM 8010 N N . LEU B 1 461 ? 5.188 -31.406 5.266 1 96 461 LEU B N 1
ATOM 8011 C CA . LEU B 1 461 ? 4.824 -32.719 5.766 1 96 461 LEU B CA 1
ATOM 8012 C C . LEU B 1 461 ? 4.242 -33.594 4.648 1 96 461 LEU B C 1
ATOM 8014 O O . LEU B 1 461 ? 3.342 -33.156 3.93 1 96 461 LEU B O 1
ATOM 8018 N N . VAL B 1 462 ? 4.82 -34.75 4.438 1 96.75 462 VAL B N 1
ATOM 8019 C CA . VAL B 1 462 ? 4.305 -35.719 3.455 1 96.75 462 VAL B CA 1
ATOM 8020 C C . VAL B 1 462 ? 3.713 -36.906 4.168 1 96.75 462 VAL B C 1
ATOM 8022 O O . VAL B 1 462 ? 4.395 -37.562 4.957 1 96.75 462 VAL B O 1
ATOM 8025 N N . TYR B 1 463 ? 2.48 -37.188 3.951 1 96.81 463 TYR B N 1
ATOM 8026 C CA . TYR B 1 463 ? 1.762 -38.312 4.555 1 96.81 463 TYR B CA 1
ATOM 8027 C C . TYR B 1 463 ? 1.45 -39.375 3.516 1 96.81 463 TYR B C 1
ATOM 8029 O O . TYR B 1 463 ? 0.85 -39.094 2.479 1 96.81 463 TYR B O 1
ATOM 8037 N N . ASN B 1 464 ? 1.901 -40.562 3.771 1 95.5 464 ASN B N 1
ATOM 8038 C CA . ASN B 1 464 ? 1.533 -41.719 2.961 1 95.5 464 ASN B CA 1
ATOM 8039 C C . ASN B 1 464 ? 0.222 -42.344 3.432 1 95.5 464 ASN B C 1
ATOM 8041 O O . ASN B 1 464 ? 0.174 -42.969 4.492 1 95.5 464 ASN B O 1
ATOM 8045 N N . THR B 1 465 ? -0.768 -42.219 2.701 1 93.06 465 THR B N 1
ATOM 8046 C CA . THR B 1 465 ? -2.111 -42.625 3.107 1 93.06 465 THR B CA 1
ATOM 8047 C C . THR B 1 465 ? -2.242 -44.156 3.133 1 93.06 465 THR B C 1
ATOM 8049 O O . THR B 1 465 ? -3.18 -44.688 3.727 1 93.06 465 THR B O 1
ATOM 8052 N N . HIS B 1 466 ? -1.368 -44.875 2.502 1 90.5 466 HIS B N 1
ATOM 8053 C CA . HIS B 1 466 ? -1.46 -46.344 2.402 1 90.5 466 HIS B CA 1
ATOM 8054 C C . HIS B 1 466 ? -0.733 -47 3.559 1 90.5 466 HIS B C 1
ATOM 8056 O O . HIS B 1 466 ? -1.263 -47.938 4.172 1 90.5 466 HIS B O 1
ATOM 8062 N N . ASN B 1 467 ? 0.406 -46.5 3.893 1 90.5 467 ASN B N 1
ATOM 8063 C CA . ASN B 1 467 ? 1.156 -47.188 4.945 1 90.5 467 ASN B CA 1
ATOM 8064 C C . ASN B 1 467 ? 1.096 -46.406 6.262 1 90.5 467 ASN B C 1
ATOM 8066 O O . ASN B 1 467 ? 1.685 -46.812 7.258 1 90.5 467 ASN B O 1
ATOM 8070 N N . ASN B 1 468 ? 0.424 -45.281 6.305 1 95.19 468 ASN B N 1
ATOM 8071 C CA . ASN B 1 468 ? 0.183 -44.469 7.492 1 95.19 468 ASN B CA 1
ATOM 8072 C C . ASN B 1 468 ? 1.484 -43.906 8.062 1 95.19 468 ASN B C 1
ATOM 8074 O O . ASN B 1 468 ? 1.637 -43.781 9.281 1 95.19 468 ASN B O 1
ATOM 8078 N N . ALA B 1 469 ? 2.398 -43.656 7.188 1 95.5 469 ALA B N 1
ATOM 8079 C CA . ALA B 1 469 ? 3.672 -43.031 7.566 1 95.5 469 ALA B CA 1
ATOM 8080 C C . ALA B 1 469 ? 3.734 -41.594 7.133 1 95.5 469 ALA B C 1
ATOM 8082 O O . ALA B 1 469 ? 3.115 -41.188 6.141 1 95.5 469 ALA B O 1
ATOM 8083 N N . LYS B 1 470 ? 4.496 -40.844 7.879 1 96.25 470 LYS B N 1
ATOM 8084 C CA . LYS B 1 470 ? 4.637 -39.438 7.512 1 96.25 470 LYS B CA 1
ATOM 8085 C C . LYS B 1 470 ? 6.102 -39.031 7.543 1 96.25 470 LYS B C 1
ATOM 8087 O O . LYS B 1 470 ? 6.918 -39.625 8.242 1 96.25 470 LYS B O 1
ATOM 8092 N N . GLU B 1 471 ? 6.434 -38.094 6.766 1 96.56 471 GLU B N 1
ATOM 8093 C CA . GLU B 1 471 ? 7.754 -37.469 6.66 1 96.56 471 GLU B CA 1
ATOM 8094 C C . GLU B 1 471 ? 7.68 -35.969 6.824 1 96.56 471 GLU B C 1
ATOM 8096 O O . GLU B 1 471 ? 6.93 -35.281 6.117 1 96.56 471 GLU B O 1
ATOM 8101 N N . LEU B 1 472 ? 8.445 -35.5 7.773 1 96.56 472 LEU B N 1
ATOM 8102 C CA . LEU B 1 472 ? 8.477 -34.062 8.016 1 96.56 472 LEU B CA 1
ATOM 8103 C C . LEU B 1 472 ? 9.828 -33.469 7.617 1 96.56 472 LEU B C 1
ATOM 8105 O O . LEU B 1 472 ? 10.875 -34 8 1 96.56 472 LEU B O 1
ATOM 8109 N N . PHE B 1 473 ? 9.781 -32.5 6.781 1 96.5 473 PHE B N 1
ATOM 8110 C CA . PHE B 1 473 ? 10.922 -31.672 6.414 1 96.5 473 PHE B CA 1
ATOM 8111 C C . PHE B 1 473 ? 10.766 -30.25 6.949 1 96.5 473 PHE B C 1
ATOM 8113 O O . PHE B 1 473 ? 10.055 -29.438 6.355 1 96.5 473 PHE B O 1
ATOM 8120 N N . ARG B 1 474 ? 11.398 -29.922 7.984 1 95.31 474 ARG B N 1
ATOM 8121 C CA . ARG B 1 474 ? 11.078 -28.719 8.719 1 95.31 474 ARG B CA 1
ATOM 8122 C C . ARG B 1 474 ? 12.164 -27.656 8.539 1 95.31 474 ARG B C 1
ATOM 8124 O O . ARG B 1 474 ? 13.344 -27.984 8.438 1 95.31 474 ARG B O 1
ATOM 8131 N N . ARG B 1 475 ? 11.742 -26.469 8.508 1 94.12 475 ARG B N 1
ATOM 8132 C CA . ARG B 1 475 ? 12.656 -25.328 8.508 1 94.12 475 ARG B CA 1
ATOM 8133 C C . ARG B 1 475 ? 13.477 -25.297 9.797 1 94.12 475 ARG B C 1
ATOM 8135 O O . ARG B 1 475 ? 12.93 -25.5 10.891 1 94.12 475 ARG B O 1
ATOM 8142 N N . SER B 1 476 ? 14.703 -25 9.672 1 89.19 476 SER B N 1
ATOM 8143 C CA . SER B 1 476 ? 15.555 -24.891 10.852 1 89.19 476 SER B CA 1
ATOM 8144 C C . SER B 1 476 ? 15.25 -23.609 11.633 1 89.19 476 SER B C 1
ATOM 8146 O O . SER B 1 476 ? 15 -22.562 11.039 1 89.19 476 SER B O 1
ATOM 8148 N N . ALA B 1 477 ? 15.281 -23.844 12.898 1 83 477 ALA B N 1
ATOM 8149 C CA . ALA B 1 477 ? 15.039 -22.672 13.742 1 83 477 ALA B CA 1
ATOM 8150 C C . ALA B 1 477 ? 15.984 -21.531 13.383 1 83 477 ALA B C 1
ATOM 8152 O O . ALA B 1 477 ? 17.188 -21.734 13.203 1 83 477 ALA B O 1
ATOM 8153 N N . GLY B 1 478 ? 15.461 -20.359 13.242 1 83.44 478 GLY B N 1
ATOM 8154 C CA . GLY B 1 478 ? 16.281 -19.188 12.992 1 83.44 478 GLY B CA 1
ATOM 8155 C C . GLY B 1 478 ? 16.5 -18.906 11.516 1 83.44 478 GLY B C 1
ATOM 8156 O O . GLY B 1 478 ? 17 -17.844 11.148 1 83.44 478 GLY B O 1
ATOM 8157 N N . THR B 1 479 ? 16.188 -19.828 10.68 1 88.25 479 THR B N 1
ATOM 8158 C CA . THR B 1 479 ? 16.359 -19.625 9.242 1 88.25 479 THR B CA 1
ATOM 8159 C C . THR B 1 479 ? 15.289 -18.672 8.703 1 88.25 479 THR B C 1
ATOM 8161 O O . THR B 1 479 ? 14.094 -18.953 8.828 1 88.25 479 THR B O 1
ATOM 8164 N N . MET B 1 480 ? 15.758 -17.562 8.141 1 85.75 480 MET B N 1
ATOM 8165 C CA . MET B 1 480 ? 14.828 -16.656 7.48 1 85.75 480 MET B CA 1
ATOM 8166 C C . MET B 1 480 ? 14.398 -17.203 6.121 1 85.75 480 MET B C 1
ATOM 8168 O O . MET B 1 480 ? 15.25 -17.578 5.312 1 85.75 480 MET B O 1
ATOM 8172 N N . ALA B 1 481 ? 13.117 -17.344 5.93 1 88.44 481 ALA B N 1
ATOM 8173 C CA . ALA B 1 481 ? 12.586 -17.891 4.688 1 88.44 481 ALA B CA 1
ATOM 8174 C C . ALA B 1 481 ? 11.406 -17.078 4.172 1 88.44 481 ALA B C 1
ATOM 8176 O O . ALA B 1 481 ? 10.531 -16.688 4.949 1 88.44 481 ALA B O 1
ATOM 8177 N N . GLY B 1 482 ? 11.523 -16.734 2.859 1 86.75 482 GLY B N 1
ATOM 8178 C CA . GLY B 1 482 ? 10.398 -16.078 2.225 1 86.75 482 GLY B CA 1
ATOM 8179 C C . GLY B 1 482 ? 9.25 -17.016 1.915 1 86.75 482 GLY B C 1
ATOM 8180 O O . GLY B 1 482 ? 9.344 -18.219 2.184 1 86.75 482 GLY B O 1
ATOM 8181 N N . TYR B 1 483 ? 8.203 -16.469 1.384 1 85.69 483 TYR B N 1
ATOM 8182 C CA . TYR B 1 483 ? 7.039 -17.25 0.98 1 85.69 483 TYR B CA 1
ATOM 8183 C C . TYR B 1 483 ? 7.277 -17.938 -0.363 1 85.69 483 TYR B C 1
ATOM 8185 O O . TYR B 1 483 ? 7.844 -17.328 -1.278 1 85.69 483 TYR B O 1
ATOM 8193 N N . VAL B 1 484 ? 6.855 -19.141 -0.403 1 91.25 484 VAL B N 1
ATOM 8194 C CA . VAL B 1 484 ? 6.965 -19.875 -1.664 1 91.25 484 VAL B CA 1
ATOM 8195 C C . VAL B 1 484 ? 5.598 -20.438 -2.053 1 91.25 484 VAL B C 1
ATOM 8197 O O . VAL B 1 484 ? 4.977 -21.156 -1.278 1 91.25 484 VAL B O 1
ATOM 8200 N N . GLN B 1 485 ? 5.176 -20.078 -3.244 1 88.81 485 GLN B N 1
ATOM 8201 C CA . GLN B 1 485 ? 3.996 -20.719 -3.811 1 88.81 485 GLN B CA 1
ATOM 8202 C C . GLN B 1 485 ? 4.391 -21.906 -4.688 1 88.81 485 GLN B C 1
ATOM 8204 O O . GLN B 1 485 ? 5.113 -21.734 -5.672 1 88.81 485 GLN B O 1
ATOM 8209 N N . GLY B 1 486 ? 3.824 -23.078 -4.402 1 81.25 486 GLY B N 1
ATOM 8210 C CA . GLY B 1 486 ? 4.18 -24.266 -5.148 1 81.25 486 GLY B CA 1
ATOM 8211 C C . GLY B 1 486 ? 5.578 -24.766 -4.844 1 81.25 486 GLY B C 1
ATOM 8212 O O . GLY B 1 486 ? 6.363 -25.031 -5.754 1 81.25 486 GLY B O 1
ATOM 8213 N N . GLY B 1 487 ? 5.891 -25.094 -3.66 1 85.5 487 GLY B N 1
ATOM 8214 C CA . GLY B 1 487 ? 7.277 -25.328 -3.279 1 85.5 487 GLY B CA 1
ATOM 8215 C C . GLY B 1 487 ? 7.609 -26.797 -3.115 1 85.5 487 GLY B C 1
ATOM 8216 O O . GLY B 1 487 ? 8.766 -27.156 -2.883 1 85.5 487 GLY B O 1
ATOM 8217 N N . LEU B 1 488 ? 6.633 -27.703 -3.316 1 92.69 488 LEU B N 1
ATOM 8218 C CA . LEU B 1 488 ? 6.891 -29.125 -3.143 1 92.69 488 LEU B CA 1
ATOM 8219 C C . LEU B 1 488 ? 6.629 -29.875 -4.438 1 92.69 488 LEU B C 1
ATOM 8221 O O . LEU B 1 488 ? 5.516 -29.844 -4.969 1 92.69 488 LEU B O 1
ATOM 8225 N N . TYR B 1 489 ? 7.66 -30.562 -4.875 1 93.06 489 TYR B N 1
ATOM 8226 C CA . TYR B 1 489 ? 7.543 -31.422 -6.051 1 93.06 489 TYR B CA 1
ATOM 8227 C C . TYR B 1 489 ? 8.039 -32.844 -5.75 1 93.06 489 TYR B C 1
ATOM 8229 O O . TYR B 1 489 ? 9.078 -33 -5.109 1 93.06 489 TYR B O 1
ATOM 8237 N N . GLY B 1 490 ? 7.328 -33.812 -6.129 1 86.44 490 GLY B N 1
ATOM 8238 C CA . GLY B 1 490 ? 7.691 -35.188 -5.945 1 86.44 490 GLY B CA 1
ATOM 8239 C C . GLY B 1 490 ? 6.766 -36.156 -6.668 1 86.44 490 GLY B C 1
ATOM 8240 O O . GLY B 1 490 ? 5.629 -35.812 -6.988 1 86.44 490 GLY B O 1
ATOM 8241 N N . ILE B 1 491 ? 7.242 -37.312 -6.984 1 88.19 491 ILE B N 1
ATOM 8242 C CA . ILE B 1 491 ? 8.555 -37.938 -6.875 1 88.19 491 ILE B CA 1
ATOM 8243 C C . ILE B 1 491 ? 9.352 -37.688 -8.156 1 88.19 491 ILE B C 1
ATOM 8245 O O . ILE B 1 491 ? 8.82 -37.812 -9.258 1 88.19 491 ILE B O 1
ATOM 8249 N N . ILE B 1 492 ? 10.484 -37.188 -7.988 1 90.56 492 ILE B N 1
ATOM 8250 C CA . ILE B 1 492 ? 11.375 -36.969 -9.125 1 90.56 492 ILE B CA 1
ATOM 8251 C C . ILE B 1 492 ? 12.625 -37.844 -8.961 1 90.56 492 ILE B C 1
ATOM 8253 O O . ILE B 1 492 ? 12.898 -38.344 -7.879 1 90.56 492 ILE B O 1
ATOM 8257 N N . LYS B 1 493 ? 13.203 -38.031 -10.094 1 88.19 493 LYS B N 1
ATOM 8258 C CA . LYS B 1 493 ? 14.438 -38.812 -10.07 1 88.19 493 LYS B CA 1
ATOM 8259 C C . LYS B 1 493 ? 15.656 -37.906 -10.039 1 88.19 493 LYS B C 1
ATOM 8261 O O . LYS B 1 493 ? 15.703 -36.875 -10.742 1 88.19 493 LYS B O 1
ATOM 8266 N N . ASP B 1 494 ? 16.547 -38.219 -9.172 1 83.88 494 ASP B N 1
ATOM 8267 C CA . ASP B 1 494 ? 17.797 -37.469 -9.164 1 83.88 494 ASP B CA 1
ATOM 8268 C C . ASP B 1 494 ? 18.797 -38.062 -10.156 1 83.88 494 ASP B C 1
ATOM 8270 O O . ASP B 1 494 ? 18.453 -38.906 -10.961 1 83.88 494 ASP B O 1
ATOM 8274 N N . GLN B 1 495 ? 20.016 -37.562 -10.141 1 82.56 495 GLN B N 1
ATOM 8275 C CA . GLN B 1 495 ? 21.031 -37.969 -11.094 1 82.56 495 GLN B CA 1
ATOM 8276 C C . GLN B 1 495 ? 21.375 -39.438 -10.945 1 82.56 495 GLN B C 1
ATOM 8278 O O . GLN B 1 495 ? 21.734 -40.094 -11.914 1 82.56 495 GLN B O 1
ATOM 8283 N N . GLN B 1 496 ? 21.234 -39.969 -9.742 1 85.19 496 GLN B N 1
ATOM 8284 C CA . GLN B 1 496 ? 21.531 -41.375 -9.477 1 85.19 496 GLN B CA 1
ATOM 8285 C C . GLN B 1 496 ? 20.266 -42.219 -9.578 1 85.19 496 GLN B C 1
ATOM 8287 O O . GLN B 1 496 ? 20.25 -43.375 -9.133 1 85.19 496 GLN B O 1
ATOM 8292 N N . GLU B 1 497 ? 19.156 -41.594 -10.039 1 87.12 497 GLU B N 1
ATOM 8293 C CA . GLU B 1 497 ? 17.891 -42.25 -10.305 1 87.12 497 GLU B CA 1
ATOM 8294 C C . GLU B 1 497 ? 17.172 -42.625 -9.008 1 87.12 497 GLU B C 1
ATOM 8296 O O . GLU B 1 497 ? 16.359 -43.562 -8.984 1 87.12 497 GLU B O 1
ATOM 8301 N N . HIS B 1 498 ? 17.609 -42 -7.977 1 88.31 498 HIS B N 1
ATOM 8302 C CA . HIS B 1 498 ? 16.844 -42.156 -6.742 1 88.31 498 HIS B CA 1
ATOM 8303 C C . HIS B 1 498 ? 15.539 -41.344 -6.793 1 88.31 498 HIS B C 1
ATOM 8305 O O . HIS B 1 498 ? 15.477 -40.312 -7.445 1 88.31 498 HIS B O 1
ATOM 8311 N N . ASP B 1 499 ? 14.531 -41.906 -6.047 1 90.81 499 ASP B N 1
ATOM 8312 C CA . ASP B 1 499 ? 13.305 -41.125 -5.848 1 90.81 499 ASP B CA 1
ATOM 8313 C C . ASP B 1 499 ? 13.508 -40.031 -4.812 1 90.81 499 ASP B C 1
ATOM 8315 O O . ASP B 1 499 ? 13.914 -40.281 -3.684 1 90.81 499 ASP B O 1
ATOM 8319 N N . VAL B 1 500 ? 13.242 -38.781 -5.223 1 93.06 500 VAL B N 1
ATOM 8320 C CA . VAL B 1 500 ? 13.469 -37.688 -4.289 1 93.06 500 VAL B CA 1
ATOM 8321 C C . VAL B 1 500 ? 12.281 -36.719 -4.312 1 93.06 500 VAL B C 1
ATOM 8323 O O . VAL B 1 500 ? 11.531 -36.688 -5.289 1 93.06 500 VAL B O 1
ATOM 8326 N N . TYR B 1 501 ? 12.07 -36 -3.182 1 94.88 501 TYR B N 1
ATOM 8327 C CA . TYR B 1 501 ? 11.266 -34.781 -3.129 1 94.88 501 TYR B CA 1
ATOM 8328 C C . TYR B 1 501 ? 12.117 -33.562 -3.426 1 94.88 501 TYR B C 1
ATOM 8330 O O . TYR B 1 501 ? 13.258 -33.469 -2.967 1 94.88 501 TYR B O 1
ATOM 8338 N N . ALA B 1 502 ? 11.672 -32.719 -4.281 1 95.75 502 ALA B N 1
ATOM 8339 C CA . ALA B 1 502 ? 12.289 -31.406 -4.453 1 95.75 502 ALA B CA 1
ATOM 8340 C C . ALA B 1 502 ? 11.461 -30.328 -3.766 1 95.75 502 ALA B C 1
ATOM 8342 O O . ALA B 1 502 ? 10.305 -30.094 -4.121 1 95.75 502 ALA B O 1
ATOM 8343 N N . ILE B 1 503 ? 11.992 -29.688 -2.787 1 96.44 503 ILE B N 1
ATOM 8344 C CA . ILE B 1 503 ? 11.305 -28.656 -2.01 1 96.44 503 ILE B CA 1
ATOM 8345 C C . ILE B 1 503 ? 11.977 -27.297 -2.23 1 96.44 503 ILE B C 1
ATOM 8347 O O . ILE B 1 503 ? 13.141 -27.109 -1.872 1 96.44 503 ILE B O 1
ATOM 8351 N N . VAL B 1 504 ? 11.273 -26.406 -2.879 1 96.38 504 VAL B N 1
ATOM 8352 C CA . VAL B 1 504 ? 11.773 -25.047 -3.016 1 96.38 504 VAL B CA 1
ATOM 8353 C C . VAL B 1 504 ? 11.555 -24.281 -1.712 1 96.38 504 VAL B C 1
ATOM 8355 O O . VAL B 1 504 ? 10.414 -24.047 -1.306 1 96.38 504 VAL B O 1
ATOM 8358 N N . CYS B 1 505 ? 12.594 -23.844 -1.119 1 94.81 505 CYS B N 1
ATOM 8359 C CA . CYS B 1 505 ? 12.531 -23.219 0.197 1 94.81 505 CYS B CA 1
ATOM 8360 C C . CYS B 1 505 ? 12.734 -21.703 0.095 1 94.81 505 CYS B C 1
ATOM 8362 O O . CYS B 1 505 ? 13.453 -21.234 -0.783 1 94.81 505 CYS B O 1
ATOM 8364 N N . GLY B 1 506 ? 12.18 -21.031 1.021 1 91.44 506 GLY B N 1
ATOM 8365 C CA . GLY B 1 506 ? 12.188 -19.562 0.992 1 91.44 506 GLY B CA 1
ATOM 8366 C C . GLY B 1 506 ? 13.531 -18.969 1.356 1 91.44 506 GLY B C 1
ATOM 8367 O O . GLY B 1 506 ? 13.703 -17.75 1.312 1 91.44 506 GLY B O 1
ATOM 8368 N N . ASP B 1 507 ? 14.453 -19.766 1.792 1 90.38 507 ASP B N 1
ATOM 8369 C CA . ASP B 1 507 ? 15.805 -19.281 2.016 1 90.38 507 ASP B CA 1
ATOM 8370 C C . ASP B 1 507 ? 16.641 -19.375 0.74 1 90.38 507 ASP B C 1
ATOM 8372 O O . ASP B 1 507 ? 17.875 -19.406 0.8 1 90.38 507 ASP B O 1
ATOM 8376 N N . GLU B 1 508 ? 15.992 -19.578 -0.407 1 92.75 508 GLU B N 1
ATOM 8377 C CA . GLU B 1 508 ? 16.562 -19.5 -1.748 1 92.75 508 GLU B CA 1
ATOM 8378 C C . GLU B 1 508 ? 17.344 -20.766 -2.088 1 92.75 508 GLU B C 1
ATOM 8380 O O . GLU B 1 508 ? 18.391 -20.688 -2.754 1 92.75 508 GLU B O 1
ATOM 8385 N N . LYS B 1 509 ? 16.875 -21.875 -1.574 1 95.19 509 LYS B N 1
ATOM 8386 C CA . LYS B 1 509 ? 17.438 -23.188 -1.892 1 95.19 509 LYS B CA 1
ATOM 8387 C C . LYS B 1 509 ? 16.344 -24.156 -2.322 1 95.19 509 LYS B C 1
ATOM 8389 O O . LYS B 1 509 ? 15.219 -24.109 -1.813 1 95.19 509 LYS B O 1
ATOM 8394 N N . VAL B 1 510 ? 16.688 -24.938 -3.26 1 96.38 510 VAL B N 1
ATOM 8395 C CA . VAL B 1 510 ? 15.914 -26.141 -3.531 1 96.38 510 VAL B CA 1
ATOM 8396 C C . VAL B 1 510 ? 16.578 -27.344 -2.875 1 96.38 510 VAL B C 1
ATOM 8398 O O . VAL B 1 510 ? 17.75 -27.641 -3.123 1 96.38 510 VAL B O 1
ATOM 8401 N N . ARG B 1 511 ? 15.82 -28 -2.035 1 96.44 511 ARG B N 1
ATOM 8402 C CA . ARG B 1 511 ? 16.359 -29.141 -1.308 1 96.44 511 ARG B CA 1
ATOM 8403 C C . ARG B 1 511 ? 15.797 -30.453 -1.835 1 96.44 511 ARG B C 1
ATOM 8405 O O . ARG B 1 511 ? 14.594 -30.547 -2.107 1 96.44 511 ARG B O 1
ATOM 8412 N N . PHE B 1 512 ? 16.688 -31.375 -1.981 1 95.75 512 PHE B N 1
ATOM 8413 C CA . PHE B 1 512 ? 16.312 -32.688 -2.475 1 95.75 512 PHE B CA 1
ATOM 8414 C C . PHE B 1 512 ? 16.422 -33.719 -1.37 1 95.75 512 PHE B C 1
ATOM 8416 O O . PHE B 1 512 ? 17.516 -33.969 -0.842 1 95.75 512 PHE B O 1
ATOM 8423 N N . PHE B 1 513 ? 15.336 -34.312 -0.991 1 95.5 513 PHE B N 1
ATOM 8424 C CA . PHE B 1 513 ? 15.281 -35.344 0.036 1 95.5 513 PHE B CA 1
ATOM 8425 C C . PHE B 1 513 ? 14.922 -36.688 -0.572 1 95.5 513 PHE B C 1
ATOM 8427 O O . PHE B 1 513 ? 13.953 -36.781 -1.33 1 95.5 513 PHE B O 1
ATOM 8434 N N . ARG B 1 514 ? 15.641 -37.625 -0.248 1 93.12 514 ARG B N 1
ATOM 8435 C CA . ARG B 1 514 ? 15.297 -38.969 -0.696 1 93.12 514 ARG B CA 1
ATOM 8436 C C . ARG B 1 514 ? 14.031 -39.469 -0.01 1 93.12 514 ARG B C 1
ATOM 8438 O O . ARG B 1 514 ? 13.828 -39.25 1.184 1 93.12 514 ARG B O 1
ATOM 8445 N N . THR B 1 515 ? 13.195 -40.031 -0.795 1 89.69 515 THR B N 1
ATOM 8446 C CA . THR B 1 515 ? 11.984 -40.594 -0.22 1 89.69 515 THR B CA 1
ATOM 8447 C C . THR B 1 515 ? 12.312 -41.781 0.689 1 89.69 515 THR B C 1
ATOM 8449 O O . THR B 1 515 ? 13.297 -42.5 0.471 1 89.69 515 THR B O 1
ATOM 8452 N N . SER B 1 516 ? 11.688 -41.875 1.811 1 78.88 516 SER B N 1
ATOM 8453 C CA . SER B 1 516 ? 11.953 -42.969 2.719 1 78.88 516 SER B CA 1
ATOM 8454 C C . SER B 1 516 ? 11.461 -44.312 2.135 1 78.88 516 SER B C 1
ATOM 8456 O O . SER B 1 516 ? 10.461 -44.344 1.416 1 78.88 516 SER B O 1
ATOM 8458 N N . VAL B 1 517 ? 12.281 -45.281 2.002 1 57.28 517 VAL B N 1
ATOM 8459 C CA . VAL B 1 517 ? 11.93 -46.656 1.608 1 57.28 517 VAL B CA 1
ATOM 8460 C C . VAL B 1 517 ? 10.953 -47.25 2.623 1 57.28 517 VAL B C 1
ATOM 8462 O O . VAL B 1 517 ? 11.133 -47.094 3.832 1 57.28 517 VAL B O 1
ATOM 8465 N N . PRO B 1 518 ? 9.789 -47.469 2.211 1 50.84 518 PRO B N 1
ATOM 8466 C CA . PRO B 1 518 ? 8.836 -48.062 3.141 1 50.84 518 PRO B CA 1
ATOM 8467 C C . PRO B 1 518 ? 9.477 -49.125 4.051 1 50.84 518 PRO B C 1
ATOM 8469 O O . PRO B 1 518 ? 10.258 -49.969 3.588 1 50.84 518 PRO B O 1
ATOM 8472 N N . ALA B 1 519 ? 9.812 -48.875 5.223 1 43.22 519 ALA B N 1
ATOM 8473 C CA . ALA B 1 519 ? 10.07 -50 6.105 1 43.22 519 ALA B CA 1
ATOM 8474 C C . ALA B 1 519 ? 8.945 -51.031 6.031 1 43.22 519 ALA B C 1
ATOM 8476 O O . ALA B 1 519 ? 7.836 -50.781 6.512 1 43.22 519 ALA B O 1
ATOM 8477 N N . PHE B 1 520 ? 8.656 -51.656 4.953 1 37.44 520 PHE B N 1
ATOM 8478 C CA . PHE B 1 520 ? 7.688 -52.719 5.141 1 37.44 520 PHE B CA 1
ATOM 8479 C C . PHE B 1 520 ? 7.957 -53.469 6.438 1 37.44 520 PHE B C 1
ATOM 8481 O O . PHE B 1 520 ? 9.109 -53.594 6.859 1 37.44 520 PHE B O 1
ATOM 8488 N N . PRO B 1 521 ? 6.992 -53.5 7.383 1 34.88 521 PRO B N 1
ATOM 8489 C CA . PRO B 1 521 ? 7.27 -54.562 8.367 1 34.88 521 PRO B CA 1
ATOM 8490 C C . PRO B 1 521 ? 8.023 -55.75 7.762 1 34.88 521 PRO B C 1
ATOM 8492 O O . PRO B 1 521 ? 7.805 -56.094 6.598 1 34.88 521 PRO B O 1
ATOM 8495 N N . SER B 1 522 ? 9.195 -55.969 8.023 1 31.33 522 SER B N 1
ATOM 8496 C CA . SER B 1 522 ? 9.797 -57.281 7.699 1 31.33 522 SER B CA 1
ATOM 8497 C C . SER B 1 522 ? 8.758 -58.375 7.75 1 31.33 522 SER B C 1
ATOM 8499 O O . SER B 1 522 ? 7.867 -58.375 8.602 1 31.33 522 SER B O 1
ATOM 8501 N N . TRP B 1 523 ? 8.414 -59.031 6.672 1 32.06 523 TRP B N 1
ATOM 8502 C CA . TRP B 1 523 ? 7.621 -60.25 6.566 1 32.06 523 TRP B CA 1
ATOM 8503 C C . TRP B 1 523 ? 7.797 -61.125 7.805 1 32.06 523 TRP B C 1
ATOM 8505 O O . TRP B 1 523 ? 7.234 -62.219 7.887 1 32.06 523 TRP B O 1
ATOM 8515 N N . TRP B 1 524 ? 8.805 -60.906 8.695 1 31.69 524 TRP B N 1
ATOM 8516 C CA . TRP B 1 524 ? 8.969 -61.938 9.711 1 31.69 524 TRP B CA 1
ATOM 8517 C C . TRP B 1 524 ? 7.77 -61.969 10.648 1 31.69 524 TRP B C 1
ATOM 8519 O O . TRP B 1 524 ? 7.676 -62.844 11.516 1 31.69 524 TRP B O 1
ATOM 8529 N N . GLU B 1 525 ? 7.125 -60.844 10.859 1 30.11 525 GLU B N 1
ATOM 8530 C CA . GLU B 1 525 ? 6.039 -61.125 11.797 1 30.11 525 GLU B CA 1
ATOM 8531 C C . GLU B 1 525 ? 4.828 -61.719 11.086 1 30.11 525 GLU B C 1
ATOM 8533 O O . GLU B 1 525 ? 3.82 -61.031 10.891 1 30.11 525 GLU B O 1
ATOM 8538 N N . LYS B 1 526 ? 5.043 -62.344 9.875 1 29.12 526 LYS B N 1
ATOM 8539 C CA . LYS B 1 526 ? 3.998 -63.312 9.578 1 29.12 526 LYS B CA 1
ATOM 8540 C C . LYS B 1 526 ? 3.729 -64.188 10.773 1 29.12 526 LYS B C 1
ATOM 8542 O O . LYS B 1 526 ? 4.617 -64.938 11.227 1 29.12 526 LYS B O 1
ATOM 8547 N N . GLU B 1 527 ? 2.898 -63.781 11.742 1 28.81 527 GLU B N 1
ATOM 8548 C CA . GLU B 1 527 ? 2.303 -64.812 12.609 1 28.81 527 GLU B CA 1
ATOM 8549 C C . GLU B 1 527 ? 1.888 -66 11.812 1 28.81 527 GLU B C 1
ATOM 8551 O O . GLU B 1 527 ? 1.316 -65.875 10.727 1 28.81 527 GLU B O 1
ATOM 8556 N N . PRO B 1 528 ? 2.5 -67.125 12.008 1 29.52 528 PRO B N 1
ATOM 8557 C CA . PRO B 1 528 ? 2.006 -68.375 11.398 1 29.52 528 PRO B CA 1
ATOM 8558 C C . PRO B 1 528 ? 0.485 -68.5 11.453 1 29.52 528 PRO B C 1
ATOM 8560 O O . PRO B 1 528 ? -0.157 -67.875 12.297 1 29.52 528 PRO B O 1
ATOM 8563 N N . PRO B 1 529 ? -0.109 -68.938 10.438 1 27.83 529 PRO B N 1
ATOM 8564 C CA . PRO B 1 529 ? -1.498 -69.312 10.672 1 27.83 529 PRO B CA 1
ATOM 8565 C C . PRO B 1 529 ? -1.692 -70 12.016 1 27.83 529 PRO B C 1
ATOM 8567 O O . PRO B 1 529 ? -0.83 -70.812 12.445 1 27.83 529 PRO B O 1
ATOM 8570 N N . SER B 1 530 ? -2.234 -69.312 13.016 1 25.09 530 SER B N 1
ATOM 8571 C CA . SER B 1 530 ? -2.641 -70.188 14.141 1 25.09 530 SER B CA 1
ATOM 8572 C C . SER B 1 530 ? -3.383 -71.375 13.664 1 25.09 530 SER B C 1
ATOM 8574 O O . SER B 1 530 ? -4.582 -71.375 13.375 1 25.09 530 SER B O 1
ATOM 8576 N N . ALA B 1 531 ? -2.803 -72.312 12.867 1 28.55 531 ALA B N 1
ATOM 8577 C CA . ALA B 1 531 ? -3.529 -73.562 13.117 1 28.55 531 ALA B CA 1
ATOM 8578 C C . ALA B 1 531 ? -3.535 -73.938 14.609 1 28.55 531 ALA B C 1
ATOM 8580 O O . ALA B 1 531 ? -2.492 -74.25 15.18 1 28.55 531 ALA B O 1
ATOM 8581 N N . VAL B 1 532 ? -4.207 -73.25 15.367 1 24.56 532 VAL B N 1
ATOM 8582 C CA . VAL B 1 532 ? -4.707 -73.875 16.578 1 24.56 532 VAL B CA 1
ATOM 8583 C C . VAL B 1 532 ? -5.344 -75.25 16.203 1 24.56 532 VAL B C 1
ATOM 8585 O O . VAL B 1 532 ? -6.414 -75.25 15.594 1 24.56 532 VAL B O 1
ATOM 8588 N N . VAL B 1 533 ? -4.414 -75.875 15.914 1 26.17 533 VAL B N 1
ATOM 8589 C CA . VAL B 1 533 ? -4.387 -77.25 16.25 1 26.17 533 VAL B CA 1
ATOM 8590 C C . VAL B 1 533 ? -4.617 -77.438 17.734 1 26.17 533 VAL B C 1
ATOM 8592 O O . VAL B 1 533 ? -3.881 -76.938 18.562 1 26.17 533 VAL B O 1
ATOM 8595 N N . GLU B 1 534 ? -5.523 -78.312 18.234 1 27.34 534 GLU B N 1
ATOM 8596 C CA . GLU B 1 534 ? -5.555 -79.562 17.5 1 27.34 534 GLU B CA 1
ATOM 8597 C C . GLU B 1 534 ? -4.18 -79.938 16.938 1 27.34 534 GLU B C 1
ATOM 8599 O O . GLU B 1 534 ? -3.637 -79.188 16.125 1 27.34 534 GLU B O 1
ATOM 8604 N N . LYS B 1 535 ? -3.67 -80 17.703 1 24.39 535 LYS B N 1
ATOM 8605 C CA . LYS B 1 535 ? -3.832 -79.375 19 1 24.39 535 LYS B CA 1
ATOM 8606 C C . LYS B 1 535 ? -2.539 -79.438 19.812 1 24.39 535 LYS B C 1
ATOM 8608 O O . LYS B 1 535 ? -2.109 -78.438 20.375 1 24.39 535 LYS B O 1
ATOM 8613 N N . LYS B 1 536 ? -1.98 -80.75 20.094 1 22.08 536 LYS B N 1
ATOM 8614 C CA . LYS B 1 536 ? -1.631 -81.375 21.344 1 22.08 536 LYS B CA 1
ATOM 8615 C C . LYS B 1 536 ? -0.208 -81.062 21.781 1 22.08 536 LYS B C 1
ATOM 8617 O O . LYS B 1 536 ? 0.627 -80.688 20.938 1 22.08 536 LYS B O 1
ATOM 8622 N N . SER B 1 537 ? 0.266 -81.562 22.969 1 20.59 537 SER B N 1
ATOM 8623 C CA . SER B 1 537 ? 1.225 -81.562 24.062 1 20.59 537 SER B CA 1
ATOM 8624 C C . SER B 1 537 ? 2.625 -81.938 23.594 1 20.59 537 SER B C 1
ATOM 8626 O O . SER B 1 537 ? 3.609 -81.312 23.984 1 20.59 537 SER B O 1
ATOM 8628 N N . PHE B 1 538 ? 2.92 -83 23 1 23.81 538 PHE B N 1
ATOM 8629 C CA . PHE B 1 538 ? 3.648 -83.938 23.859 1 23.81 538 PHE B CA 1
ATOM 8630 C C . PHE B 1 538 ? 5.125 -83.562 23.938 1 23.81 538 PHE B C 1
ATOM 8632 O O . PHE B 1 538 ? 5.609 -82.75 23.125 1 23.81 538 PHE B O 1
ATOM 8639 N N . PRO B 1 539 ? 5.934 -84.438 23.797 1 22.55 539 PRO B N 1
ATOM 8640 C CA . PRO B 1 539 ? 6.984 -85.125 24.594 1 22.55 539 PRO B CA 1
ATOM 8641 C C . PRO B 1 539 ? 8.367 -84.5 24.328 1 22.55 539 PRO B C 1
ATOM 8643 O O . PRO B 1 539 ? 8.594 -83.938 23.281 1 22.55 539 PRO B O 1
ATOM 8646 N N . GLU B 1 540 ? 9.297 -84.188 25.281 1 22.44 540 GLU B N 1
ATOM 8647 C CA . GLU B 1 540 ? 10.727 -83.938 25.406 1 22.44 540 GLU B CA 1
ATOM 8648 C C . GLU B 1 540 ? 11.516 -84.688 24.359 1 22.44 540 GLU B C 1
ATOM 8650 O O . GLU B 1 540 ? 12.75 -84.75 24.391 1 22.44 540 GLU B O 1
ATOM 8655 N N . THR B 1 541 ? 10.766 -85.562 23.578 1 22.42 541 THR B N 1
ATOM 8656 C CA . THR B 1 541 ? 11.734 -86.562 23.219 1 22.42 541 THR B CA 1
ATOM 8657 C C . THR B 1 541 ? 12.93 -86 22.484 1 22.42 541 THR B C 1
ATOM 8659 O O . THR B 1 541 ? 12.867 -84.812 22.047 1 22.42 541 THR B O 1
ATOM 8662 N N . GLY B 1 542 ? 13.602 -86.75 21.734 1 20.53 542 GLY B N 1
ATOM 8663 C CA . GLY B 1 542 ? 14.555 -87.5 20.953 1 20.53 542 GLY B CA 1
ATOM 8664 C C . GLY B 1 542 ? 14.938 -86.875 19.641 1 20.53 542 GLY B C 1
ATOM 8665 O O . GLY B 1 542 ? 14.367 -85.875 19.266 1 20.53 542 GLY B O 1
ATOM 8666 N N . LYS B 1 543 ? 14.93 -87.5 18.547 1 23.19 543 LYS B N 1
ATOM 8667 C CA . LYS B 1 543 ? 15.812 -87.625 17.391 1 23.19 543 LYS B CA 1
ATOM 8668 C C . LYS B 1 543 ? 15.453 -86.562 16.328 1 23.19 543 LYS B C 1
ATOM 8670 O O . LYS B 1 543 ? 16.281 -86.25 15.492 1 23.19 543 LYS B O 1
ATOM 8675 N N . TYR B 1 544 ? 14.172 -86 16.062 1 22.73 544 TYR B N 1
ATOM 8676 C CA . TYR B 1 544 ? 13.664 -85.875 14.703 1 22.73 544 TYR B CA 1
ATOM 8677 C C . TYR B 1 544 ? 14.414 -84.812 13.906 1 22.73 544 TYR B C 1
ATOM 8679 O O . TYR B 1 544 ? 14.711 -83.75 14.422 1 22.73 544 TYR B O 1
ATOM 8687 N N . VAL B 1 545 ? 14.781 -85.125 12.547 1 21.12 545 VAL B N 1
ATOM 8688 C CA . VAL B 1 545 ? 15.547 -85.062 11.305 1 21.12 545 VAL B CA 1
ATOM 8689 C C . VAL B 1 545 ? 15 -84 10.391 1 21.12 545 VAL B C 1
ATOM 8691 O O . VAL B 1 545 ? 13.812 -84 10.062 1 21.12 545 VAL B O 1
ATOM 8694 N N . LYS B 1 546 ? 15.234 -82.812 10.367 1 22.67 546 LYS B N 1
ATOM 8695 C CA . LYS B 1 546 ? 14.82 -81.875 9.344 1 22.67 546 LYS B CA 1
ATOM 8696 C C . LYS B 1 546 ? 15.281 -82.312 7.957 1 22.67 546 LYS B C 1
ATOM 8698 O O . LYS B 1 546 ? 16.484 -82.375 7.676 1 22.67 546 LYS B O 1
ATOM 8703 N N . ILE B 1 547 ? 14.531 -83.25 7.387 1 23.34 547 ILE B N 1
ATOM 8704 C CA . ILE B 1 547 ? 14.617 -84.125 6.199 1 23.34 547 ILE B CA 1
ATOM 8705 C C . ILE B 1 547 ? 14.602 -83.25 4.945 1 23.34 547 ILE B C 1
ATOM 8707 O O . ILE B 1 547 ? 14.023 -82.188 4.949 1 23.34 547 ILE B O 1
ATOM 8711 N N . THR B 1 548 ? 14.992 -83.938 3.787 1 23.14 548 THR B N 1
ATOM 8712 C CA . THR B 1 548 ? 15.812 -84 2.58 1 23.14 548 THR B CA 1
ATOM 8713 C C . THR B 1 548 ? 15.023 -83.562 1.368 1 23.14 548 THR B C 1
ATOM 8715 O O . THR B 1 548 ? 15.477 -83.688 0.23 1 23.14 548 THR B O 1
ATOM 8718 N N . LYS B 1 549 ? 14.242 -82.688 1.396 1 24.33 549 LYS B N 1
ATOM 8719 C CA . LYS B 1 549 ? 13.484 -82.75 0.15 1 24.33 549 LYS B CA 1
ATOM 8720 C C . LYS B 1 549 ? 14.398 -82.562 -1.059 1 24.33 549 LYS B C 1
ATOM 8722 O O . LYS B 1 549 ? 15.461 -81.938 -0.96 1 24.33 549 LYS B O 1
ATOM 8727 N N . ASN B 1 550 ? 14.141 -83.125 -2.15 1 19.73 550 ASN B N 1
ATOM 8728 C CA . ASN B 1 550 ? 14.82 -83.5 -3.375 1 19.73 550 ASN B CA 1
ATOM 8729 C C . ASN B 1 550 ? 15.18 -82.312 -4.242 1 19.73 550 ASN B C 1
ATOM 8731 O O . ASN B 1 550 ? 14.297 -81.562 -4.652 1 19.73 550 ASN B O 1
ATOM 8735 N N . SER B 1 551 ? 16.094 -81.5 -3.992 1 18.12 551 SER B N 1
ATOM 8736 C CA . SER B 1 551 ? 16.438 -80.75 -5.184 1 18.12 551 SER B CA 1
ATOM 8737 C C . SER B 1 551 ? 17.047 -81.625 -6.262 1 18.12 551 SER B C 1
ATOM 8739 O O . SER B 1 551 ? 18.125 -82.188 -6.078 1 18.12 551 SER B O 1
ATOM 8741 N N . LYS B 1 552 ? 16.281 -82.25 -7.203 1 19.05 552 LYS B N 1
ATOM 8742 C CA . LYS B 1 552 ? 16.875 -82.562 -8.484 1 19.05 552 LYS B CA 1
ATOM 8743 C C . LYS B 1 552 ? 17.109 -81.312 -9.336 1 19.05 552 LYS B C 1
ATOM 8745 O O . LYS B 1 552 ? 16.188 -80.562 -9.594 1 19.05 552 LYS B O 1
ATOM 8750 N N . LYS B 1 553 ? 18.234 -80.875 -9.484 1 22.56 553 LYS B N 1
ATOM 8751 C CA . LYS B 1 553 ? 18.5 -80 -10.641 1 22.56 553 LYS B CA 1
ATOM 8752 C C . LYS B 1 553 ? 17.984 -80.688 -11.93 1 22.56 553 LYS B C 1
ATOM 8754 O O . LYS B 1 553 ? 18.141 -81.875 -12.125 1 22.56 553 LYS B O 1
ATOM 8759 N N . ALA B 1 554 ? 17.266 -79.75 -12.656 1 22.62 554 ALA B N 1
ATOM 8760 C CA . ALA B 1 554 ? 17.547 -79.938 -14.078 1 22.62 554 ALA B CA 1
ATOM 8761 C C . ALA B 1 554 ? 19.047 -79.875 -14.367 1 22.62 554 ALA B C 1
ATOM 8763 O O . ALA B 1 554 ? 19.797 -79.25 -13.609 1 22.62 554 ALA B O 1
ATOM 8764 N N . PRO B 1 555 ? 19.797 -79.812 -15.539 1 23.11 555 PRO B N 1
ATOM 8765 C CA . PRO B 1 555 ? 21.109 -79.938 -16.172 1 23.11 555 PRO B CA 1
ATOM 8766 C C . PRO B 1 555 ? 21.969 -78.688 -16.031 1 23.11 555 PRO B C 1
ATOM 8768 O O . PRO B 1 555 ? 21.438 -77.625 -15.766 1 23.11 555 PRO B O 1
ATOM 8771 N N . SER B 1 556 ? 23.109 -78.75 -16.375 1 17.31 556 SER B N 1
ATOM 8772 C CA . SER B 1 556 ? 23.375 -78.5 -17.797 1 17.31 556 SER B CA 1
ATOM 8773 C C . SER B 1 556 ? 22.422 -79.312 -18.672 1 17.31 556 SER B C 1
ATOM 8775 O O . SER B 1 556 ? 22.188 -80.5 -18.406 1 17.31 556 SER B O 1
#

Organism: Alternaria alternata (NCBI:txid5599)

Sequence (1112 aa):
MTLTASTQLHIFNMPCYSRKDFMREFVFPDEPAQDFERAGIAAQYASGHPKDWSQTDDILDFSSDLREDPEKIYRSYYTDLSSDKKLLAISTDAERILIYDLASRELCEVLEGSGSVTFRPSDTNEESVADVDQGMGIGTPRPGYTLVSSIPHEVHRRTRSTNQLILWDLDQNGRLLDKEEPIDPAVLATKAIDAIAPDLAASHEWTREFINASTLRSDFMKSLNQAAADHRRRHNTIIDNARLGNFGSVSFSADGKLLLYHSKNDSTQQGMREPDDLPVVAIYDLEAGIEIHRLTGHTDAIMWSAISPDKEYVASVSWDGTMRMYSASTGALMWVTENSGGQCWAGAFSPDSKLIVWSSKNGHAVQVHVVSDGQKRAAMQEKFSHWCRSLKWHPTEPKIALCVDEDAYIWDPSDGPNGKVLQHFKVKSDKGHMRMSGCQDVWWMDEGRLLGLESSDGSVLVYNTHNNAKELFRRSAGTMAGYVQGGLYGIIKDQQEHDVYAIVCGDEKVRFFRTSVPAFPSWWEKEPPSAVVEKKSFPETGKYVKITKNSKKAPSMTLTASTQLHIFNMPCYSRKDFMREFVFPDEPAQDFERAGIAAQYASGHPKDWSQTDDILDFSSDLREDPEKIYRSYYTDLSSDKKLLAISTDAERILIYDLASRELCEVLEGSGSVTFRPSDTNEESVADVDQGMGIGTPRPGYTLVSSIPHEVHRRTRSTNQLILWDLDQNGRLLDKEEPIDPAVLATKAIDAIAPDLAASHEWTREFINASTLRSDFMKSLNQAAADHRRRHNTIIDNARLGNFGSVSFSADGKLLLYHSKNDSTQQGMREPDDLPVVAIYDLEAGIEIHRLTGHTDAIMWSAISPDKEYVASVSWDGTMRMYSASTGALMWVTENSGGQCWAGAFSPDSKLIVWSSKNGHAVQVHVVSDGQKRAAMQEKFSHWCRSLKWHPTEPKIALCVDEDAYIWDPSDGPNGKVLQHFKVKSDKGHMRMSGCQDVWWMDEGRLLGLESSDGSVLVYNTHNNAKELFRRSAGTMAGYVQGGLYGIIKDQQEHDVYAIVCGDEKVRFFRTSVPAFPSWWEKEPPSAVVEKKSFPETGKYVKITKNSKKAPS

InterPro domains:
  IPR001680 WD40 repeat [PF00400] (291-327)
  IPR001680 WD40 repeat [PS50082] (295-336)
  IPR001680 WD40 repeat [SM00320] (288-327)
  IPR001680 WD40 repeat [SM00320] (330-369)
  IPR001680 WD40 repeat [SM00320] (374-412)
  IPR001680 WD40 repeat [SM00320] (418-464)
  IPR015943 WD40/YVTN repeat-like-containing domain superfamily [G3DSA:2.130.10.10] (79-481)
  IPR060769 EIF3B-like, beta-propeller domain superfamily [SSF69322] (79-516)

Foldseek 3Di:
DPPPPPPVPPPPPQPPCDVLNCLQPDWFDPDFPFAWDDPRHGFAAFPPDDAELVPFPDWQFCVVVAPDDPPDQFWEWAWEAAPVRQWIWIFTPRQWIWIAGFFVSDTQDIARFHDYKYKQHAQVPVVPVPPPDDDDDPQDDQALIKMKGWHDDPCPPPDDPFTKIWIFGAHVRRHGPDDDDDDDLLVVLVVVCVVCVVVCCVPPVQDPVNVVVDCSSVVSSVVSNVVRSVVRRVPIQMDTQWAQADLPAAQAANSRQKGKTKGLQAFCPVHFDDQVNAIWIWIAGPSVGGTDETQGDDRGGWHHWYQANVRQKIWTFFQQQKIWIAGRVPSHTQDMDPRLAGGWHEKDAANVRQKMWTQGDQQQWIWMAGRNHGHTQAIAPDGAPFHKREWDAQNPDQWIWTFGQQKIWIFRSNPGRHTDTNTITGGDDDPSNRVQFGWDYWDADDSRQWIWIATNSQKIKIAGPVVSHIYIHIYDNSQSFHHYDPFWDFQDQYNVGFGWIWGQIRSRMTGIHGDRDPPPPDPVPPPPPPPPDDDPPVDDDDDPPDDDDDPCPPDD/DPPPPPPVPPPPPQPPCDVLNCLQPDWFDPDFPFAWDDPRHGFAAFPPDDAELVPFPDKQFCVVVAPDDPPDQFWEWAWEAAPVRQWIWIFTPRQWIWIAGPQVSDTQDIARFHDYKYKQHAQVPVPPVPPPDDDDDPQDDQALIKMKGWHDDDPPPDDDPFTKIWIFGAHVRRHGPDDDDDDDLLVVLVVVCVVCVVVCCVPPVQDPVNVVPDCSSVVSSVVSRVVRSVVRRVPIQMDTQWDQADLPAAQAANSRQKGKTKGLQAFCPVHFDDQVNAIWIWIAGPSVGGTDETQGDDRGGWHHWYQANVRQKIWTFFQQQKIWIAGRVPSDTQDMDPRQAGGWHEKDAANVRQKMWTQGDQQQWIWMAGRNHGHTQAIAPDGAPFHKREWDAQNPAQWIWTFGQQKIWIFRSNPGRNTDTNTITGGDDDPSNRVQFGWDYWDADDSRQWIWIATNSQKIKIAGPVVSYIYIHIYDNSQSFHHYDPFWDFQDQYNVGFTWIWGQIRSSMTGTHGDRDPPPPPCVPPPPPPPCDPHDDDDPDDDDDPDDPDPDDDDD

Nearest PDB structures (foldseek):
  8gei-assembly1_B  TM=6.844E-01  e=7.241E-14  Homo sapiens
  8wca-assembly1_B  TM=6.825E-01  e=3.000E-13  Homo sapiens
  5yzg-assembly1_s  TM=7.154E-01  e=1.725E-12  Homo sapiens
  8uo4-assembly1_B  TM=6.608E-01  e=4.646E-13  Homo sapiens
  8bb4-assembly1_Q  TM=6.456E-01  e=6.449E-13  Homo sapiens

Solvent-accessible surface area (backbone atoms only — not comparable to full-atom values): 60430 Å² total; per-residue (Å²): 120,82,77,75,72,78,69,76,68,80,70,66,86,59,74,81,73,28,69,65,52,42,32,46,68,51,56,83,59,93,61,50,70,33,58,43,54,54,95,87,37,64,48,39,65,38,87,82,42,69,32,45,58,86,69,45,76,41,75,42,74,52,55,82,77,49,87,55,66,85,79,61,81,83,44,52,34,22,31,35,61,33,77,87,61,44,40,35,38,42,19,34,81,64,42,32,26,40,28,26,33,56,59,80,60,40,82,47,34,77,42,80,22,17,57,61,44,44,54,49,42,58,66,78,70,64,73,63,70,72,78,67,66,90,77,69,87,74,68,82,78,75,58,62,35,40,38,38,26,29,47,66,61,77,75,56,68,81,55,78,77,67,38,24,30,36,43,45,52,16,35,86,73,48,28,66,78,77,83,78,81,78,82,60,37,68,63,46,26,50,51,17,48,61,63,37,43,63,57,37,31,74,75,62,69,46,46,71,65,53,52,68,71,42,62,45,52,63,43,39,22,51,38,45,48,52,47,48,52,51,60,68,48,64,83,41,58,68,41,76,46,24,38,75,57,38,44,72,37,36,44,48,26,64,65,36,46,36,39,45,30,34,27,51,54,54,69,38,67,85,42,92,65,56,78,90,54,37,17,28,45,32,38,28,32,61,83,78,67,41,75,76,37,72,37,72,77,53,73,18,24,60,30,16,35,32,41,24,59,81,50,54,32,33,38,38,23,13,43,61,14,32,43,40,36,26,33,52,86,78,41,44,79,72,45,64,53,68,69,58,50,47,35,18,37,15,36,40,55,28,65,86,43,51,35,34,38,36,21,33,43,50,14,30,34,43,36,30,25,33,57,91,76,54,49,76,53,19,35,52,77,69,76,48,94,42,52,28,44,32,56,38,56,33,67,83,49,76,33,33,39,33,33,36,42,46,32,34,36,33,34,26,49,79,56,51,58,49,24,42,76,71,33,54,29,25,57,54,65,59,83,89,50,49,91,59,61,19,40,64,42,61,44,71,25,72,86,47,42,27,40,38,36,32,32,56,70,58,22,35,37,38,33,32,73,82,78,36,30,27,41,39,44,31,53,49,68,52,52,69,52,30,46,54,46,70,29,74,45,54,76,39,60,46,80,86,64,43,56,21,34,42,34,49,40,36,66,38,32,33,33,31,35,69,59,76,72,78,75,63,78,66,76,74,75,59,75,64,77,81,69,80,70,75,67,64,68,85,67,88,84,81,89,72,89,81,82,69,96,70,84,72,62,82,81,133,131,84,76,75,72,78,67,78,68,81,70,66,86,61,73,82,73,26,69,65,52,42,32,45,67,51,55,84,59,93,62,51,69,34,56,43,52,55,94,87,40,64,48,39,65,37,87,82,43,70,33,45,57,86,69,46,74,43,74,42,74,51,54,82,77,48,87,54,68,84,79,60,82,84,42,53,34,21,30,34,61,32,78,85,62,43,40,36,39,41,20,32,82,64,41,33,24,40,30,24,33,55,58,79,61,38,81,45,34,76,42,81,22,18,56,61,44,44,52,49,42,59,65,76,71,62,73,62,69,70,76,67,66,90,76,71,87,73,69,79,77,77,57,61,36,39,38,37,27,29,49,65,64,76,73,67,69,83,57,79,74,68,37,24,30,37,42,45,53,16,35,85,73,48,28,67,78,77,84,78,80,77,82,59,37,65,63,46,24,50,50,16,48,61,63,36,45,62,59,38,32,76,74,61,69,46,46,70,65,54,53,69,71,42,61,44,52,63,45,40,23,51,35,46,48,52,46,48,51,52,59,69,48,63,84,41,58,69,43,76,46,25,39,74,54,37,45,70,37,37,43,48,26,63,65,37,48,36,38,44,31,34,25,51,52,54,70,39,68,86,42,91,65,57,79,90,55,37,18,26,46,33,36,28,32,62,83,79,67,42,77,76,36,70,37,71,79,54,72,18,22,60,32,15,36,31,42,23,59,81,49,54,33,31,38,38,23,13,43,58,14,33,43,39,35,26,33,51,85,78,40,45,80,71,46,66,54,69,68,59,53,44,36,17,37,15,34,39,56,29,66,84,42,52,35,33,38,36,20,33,42,49,14,29,35,41,37,31,25,33,56,90,74,54,49,77,54,20,34,51,76,69,76,50,94,43,54,28,44,31,54,38,55,36,68,83,50,76,35,33,39,32,34,36,41,45,32,34,37,32,33,25,50,79,56,51,57,49,25,43,78,70,34,54,30,25,57,52,64,59,84,88,48,48,92,59,60,20,39,65,44,61,44,71,24,70,86,47,43,29,39,36,37,31,32,56,70,57,24,36,37,39,33,31,73,82,78,36,30,29,41,38,44,29,53,47,68,51,51,70,53,29,44,55,45,69,29,75,45,55,74,40,59,45,81,85,63,42,57,22,35,42,33,48,38,36,67,39,32,33,35,31,36,68,60,75,70,76,75,60,75,64,75,74,75,57,70,66,78,78,71,78,33,91,56,87,81,81,73,89,73,77,86,89,72,93,77,72,77,79,80,73,77,80,70,132

pLDDT: mean 82.51, std 23.16, range [16.55, 98.88]